Protein AF-A0A7Z0RWF0-F1 (afdb_monomer)

Secondary structure (DSSP, 8-state):
----PPPPPHHHHHHHHHHHHH-GGGHHHHHHHHTTT-HHHHHHHHHHTT-BTTB--HHHHHHHHTSHHHHHHHHHHTTSHHHHHHHHHHHHHHH-HHHHHHSPPPPP-SSHHHHHHHHHHHS-TTTTSHHHHHHHSPPPPPSSHHHHHHHHHHHHHHHHHHHHHHHHH--S-BHHHHHHHHHH---TTSTHHHHHHHHHHHHGGG--GGG--HHHHHHHHHHHHHHHHHH----HHHHHHHHHHHHHHTT---BPPP-S-GGGS-----PPPP------S----TT-SSPEEE------SSS---PPPEEEEE--TTS-HHHHHHHHHHHHHHHHHHHTT-SS-SSSPPHHHHHHHHHHHHHHHT-S-HHHHHHHHHHHHHHHHT--HHHHHT-BBSSS--SS-EE-TTSSEEEEEPP--TT-----TTTGGGB--B--EEEEEPPHHHHHHHHHHHTTSS---BHHHHHHHHSTT--HHHHHHHHHHHH-TT--GGGSTHHHHHHHHHHHS-HHHHHHHH--TTS---GGGGT-EEEHHHHHHHHTSPBPPPSS--SS-EEEE-S--B-HHHHHHHHHHHHHHHHHHHHSS-HHHHHHHHHHHHHHHHHHHH-PPP-SS-S--GGGEETTTTEEEE-SS--TTSS---EEEE--HHHHHHHHHHHHHHHHHHHHHTTT-HHHHHHHHHHHH-GGG-SS-SS-EE-TT--EE-TT--SSTT------SS-TTHHHHHHHHHHHHTT--HHHHHHHHT---SS--TTSTT----HHHHHHHHHHHHHHHHHTS----PPPPSSPPPPPPPP------PPPP-HHHHHHHHHHHHHHHHHHHHHHHHHHHHTT--GGG--HHHHHHHHHHHHB-TTSPBPTTHHHHHHHHHHHHHHTT-TTTT--SEEE-PPPPPPP---TTHHHHHHHHHHHHHHHHHHGGG-STTT--HHHHHHHHHHHHHHHTT---HHHHHHHHHT-SEEEEEETTEEEEEE-TT--TT-TTS-BEEEEE-HHHHHHHHHHTT---S-GGGSBP-PPTTPPPPPHHHHHTTTT--SPBHHHHHHHHHHHHHHHHHHHS-HHHHHHHTTSS---BPPHHHHHHHHHS----PPPP-----S--------GGGG----HHHHHHHHHHHHHHHHHHHHT--GGGHHHHHHHHHHHHHTHHHHHHHHHHHHTTTSSSSSS--

Mean predicted aligned error: 15.45 Å

Foldseek 3Di:
DDDDDDDDDPLVVVLVLLCVQQDDLCSVVSVVCSVVVLNLLVLLLCLLQLHHPVRLASQLLLVLCPPPLNVLLLVQACLPLNSVSNSVSSVVCVVDPVNCVSRHHDADPPALVVLLVVVVVVDPLQAGNLLSSLSNADQAQDPDNVCSSVSSVVSVLLSSLSSCCCQVPLQSGFNLSSLQSVLRSHDRPDCSVVLVSQLSVQLCLLDDSNFNYSLSSLLSSLLSLVVSVVVDPDDPSSVSNSVSSNCSSVVHGDGDDDPDDPSNGRPNPDDRPDSPQLPLQWDPPVPDQDWTWAFFDDPPLAQPPRQFIFTWHFADLPDDPVVRLVVVVVVLVVVLVLLVLDLDDLLAQHPVRVVLLVVLLVVLLPDPQLLSNLLSLLLVCCQLLLHFSVVQQVAWEDDDAEQDWHADQLNFKIKHFQAEAPPADDDDPQCVVFFFAADGMFMFTDDPSSSVSCVVLCVVDPGGTGSNVSNCSNPPPDDSQNVVQVVCCPRPVSDGSSNSSSNLLSQLCVQQVDNLLSCRSNDRNSDHRGPLQQQAWDFQVSSCSSSVTHTDDDPDDRPGYTYHHHRLHGDLVVLQVLQVQLVVVLVVQLVDQDQQLNQLSLLLLLVVLVCLLQLAFDHQFFPFAPLQAFPVQQWGWDDSNQDLVQQRFTAIAHGAPLSVLSVVLLLVQLLQVLVQCCVQPVPLSVLSVCRNPPVVPHLGGSRFHQAPVRDTDTNPDAPGRNPPSGDGPDRRSSSNSNQLHQLVVLVQRNLLNCLSHVVDDSPSRCLAQVHQDFQQVSCVVCNVVSNVSSVSHNRDSDHRRPDGNHDDRDDDDDDPDDRDDDDSRVSSVVVVVVLVVLLSNLVSVVCSLCSPPQPLPDDLVSLVVSLQVLQADPSSRGHSPSLSSNVSSLVSCVVSVRPNSSSDSIDRNDDSRRGDQAHSNLSVLQVLLVLLLVLLVQQLVCLAPVQDDLLLLQLNLLSNCCNVVLFLQLVQSLQSSQLHQWDWDDDDNWIKIWGDPPDDPLDLQDFTDIDTDDPSSRNSSVSNNPDPDNPQQADANDGTPPRDDRDPSLVVVQPPDPRDGSNNSSNSSSSSSLSNCSNGGRNNVSCVSRVVDDDTDDRPQVVCCVVPVDGDDDDDRPDPPDDDPDPPCPPPLVDPPDDPVVVVVVVVVLVVLLVVLCVPDDPVCVVVSVVVCVVSVVVVVNVVVVVVVVVVVPPVPPPPPD

Sequence (1202 aa):
MAEQSVVVHSDDVRTSEQIARLGSPYADLCRWAADRDLNGAVELAYWSLGLSHRIIAIGNMVDEFHHPEAKAILTSWREDPIISLLDDLAKAIRQDPQINRQYPALPHLGNAEKTKYRYKAEGSLKEQTFLITLITHPLPAAEEPSINFWRRALRLWLVGQAAYRVFSDSCLADRNISKAARFLIADRYQEQWQLVDGILRRAQRYMTPDMLTFERFTDALFLAAEQYKQSDSSGKSSKAFLNAIIDIANGDRKPFPSRRSPTEQPALSFSLPAAPSASSWVTVDENSEDLAEVCPSTPSMVDDDEDDAIYLLPVDATDTQAQQVLTGRSFYQQQAEASHYLPWSYSKLLPPERITIDQWVRQQLLRTDPLALLGGALVWLALRFSRSLNQVLTMTIGEEAQGEWCIAPDFLFVSRLAPRRRNAWYPDQAAQPYVADYQETQSVELIPEISQALTSVSQQMATPTSLAGMWQSVSLGQKVDAWFNAQMRIECPRVTSGKLAEVGGQAIFDASGNHHFARMLTAHPNSALPGACSYASWDIAAIEQGLKLPYHPSAINRLGVTNQGSLLVPLETRLNRTIDDATRQLKEAFDGNDLIRLHNQWTSYCVMALYAATGSRYLKEPFESTLFFNHDLPAVFINDKAEGNGVRNGRMVPLPDKAIAFVEGHLTYLRRLAELLASTHPIVSSQINALLDLPAKAEQPLFFLLDETLNWQSMSATDLPGMPLFDWPLPPNLFRHRLAQQLPLKGVDNEVVDGWLGHAEKSVASYGDTSPRCWLDDWKTYRAEVNALFDRLSFDVLTPPALLPMVTRCAAQEPAQRPRKFGQRLREKNRRLATRHAIRGALNEITLYLKDREIASLTVDEVNQLGRKMLLQERGTPYPSAALRFDVLIRLLERHESPHRHAFHRRHIPKLPENTLIHEGVSTSVTVMTQLEKWAEKIRPYADRAHCSKRQALSLGTMLLCIEKRISYTRMLHDVSLGDNYRLLYHRNTYYLEYSEQLEYANYHVPVQRHVVSYHVASLLAFGQGLTTKRALEDAWKLPHEAPPLPTTFVQGFESRQPLTLNHILDHASDIVNQANLLVLPGIVAGALAGRIAATSLPMQAQVRMVQGKSLVFPDPPTVTEGGTAPTMTPALLRAEGGKHELQQQASRLFKDVKQILEGYTKPQAKSTAKSLEPASFMRVSIERFGAVGCRLQSSTAVSMA

Structure (mmCIF, N/CA/C/O backbone):
data_AF-A0A7Z0RWF0-F1
#
_entry.id   AF-A0A7Z0RWF0-F1
#
loop_
_atom_site.group_PDB
_atom_site.id
_atom_site.type_symbol
_atom_site.label_atom_id
_atom_site.label_alt_id
_atom_site.label_comp_id
_atom_site.label_asym_id
_atom_site.label_entity_id
_atom_site.label_seq_id
_atom_site.pdbx_PDB_ins_code
_atom_site.Cartn_x
_atom_site.Cartn_y
_atom_site.Cartn_z
_atom_site.occupancy
_atom_site.B_iso_or_equiv
_atom_site.auth_seq_id
_atom_site.auth_comp_id
_atom_site.auth_asym_id
_atom_site.auth_atom_id
_atom_site.pdbx_PDB_model_num
ATOM 1 N N . MET A 1 1 ? -69.278 35.961 41.579 1.00 35.03 1 MET A N 1
ATOM 2 C CA . MET A 1 1 ? -68.361 34.805 41.643 1.00 35.03 1 MET A CA 1
ATOM 3 C C . MET A 1 1 ? -68.481 34.018 40.354 1.00 35.03 1 MET A C 1
ATOM 5 O O . MET A 1 1 ? -69.548 33.468 40.122 1.00 35.03 1 MET A O 1
ATOM 9 N N . ALA A 1 2 ? -67.427 34.046 39.539 1.00 30.88 2 ALA A N 1
ATOM 10 C CA . ALA A 1 2 ? -66.966 33.013 38.602 1.00 30.88 2 ALA A CA 1
ATOM 11 C C . ALA A 1 2 ? -65.917 33.684 37.697 1.00 30.88 2 ALA A C 1
ATOM 13 O O . ALA A 1 2 ? -66.256 34.322 36.704 1.00 30.88 2 ALA A O 1
ATOM 14 N N . GLU A 1 3 ? -64.658 33.611 38.128 1.00 33.50 3 GLU A N 1
ATOM 15 C CA . GLU A 1 3 ? -63.467 34.006 37.374 1.00 33.50 3 GLU A CA 1
ATOM 16 C C . GLU A 1 3 ? -63.013 32.830 36.500 1.00 33.50 3 GLU A C 1
ATOM 18 O O . GLU A 1 3 ? -62.971 31.689 36.961 1.00 33.50 3 GLU A O 1
ATOM 23 N N . GLN A 1 4 ? -62.662 33.115 35.247 1.00 32.50 4 GLN A N 1
ATOM 24 C CA . GLN A 1 4 ? -61.896 32.219 34.383 1.00 32.50 4 GLN A CA 1
ATOM 25 C C . GLN A 1 4 ? -60.405 32.507 34.597 1.00 32.50 4 GLN A C 1
ATOM 27 O O . GLN A 1 4 ? -59.925 33.582 34.242 1.00 32.50 4 GLN A O 1
ATOM 32 N N . SER A 1 5 ? -59.675 31.554 35.175 1.00 32.94 5 SER A N 1
ATOM 33 C CA . SER A 1 5 ? -58.215 31.568 35.269 1.00 32.94 5 SER A CA 1
ATOM 34 C C . SER A 1 5 ? -57.605 30.880 34.043 1.00 32.94 5 SER A C 1
ATOM 36 O O . SER A 1 5 ? -57.835 29.701 33.779 1.00 32.94 5 SER A O 1
ATOM 38 N N . VAL A 1 6 ? -56.837 31.649 33.272 1.00 35.31 6 VAL A N 1
ATOM 39 C CA . VAL A 1 6 ? -56.054 31.183 32.121 1.00 35.31 6 VAL A CA 1
ATOM 40 C C . VAL A 1 6 ? -54.812 30.447 32.628 1.00 35.31 6 VAL A C 1
ATOM 42 O O . VAL A 1 6 ? -54.056 30.976 33.441 1.00 35.31 6 VAL A O 1
ATOM 45 N N . VAL A 1 7 ? -54.608 29.222 32.144 1.00 35.91 7 VAL A N 1
ATOM 46 C CA . VAL A 1 7 ? -53.393 28.424 32.353 1.00 35.91 7 VAL A CA 1
ATOM 47 C C . VAL A 1 7 ? -52.300 28.972 31.430 1.00 35.91 7 VAL A C 1
ATOM 49 O O . VAL A 1 7 ? -52.455 28.937 30.214 1.00 35.91 7 VAL A O 1
ATOM 52 N N . VAL A 1 8 ? -51.215 29.499 32.003 1.00 36.44 8 VAL A N 1
ATOM 53 C CA . VAL A 1 8 ? -50.022 29.968 31.274 1.00 36.44 8 VAL A CA 1
ATOM 54 C C . VAL A 1 8 ? -49.028 28.804 31.161 1.00 36.44 8 VAL A C 1
ATOM 56 O O . VAL A 1 8 ? -48.704 28.177 32.171 1.00 36.44 8 VAL A O 1
ATOM 59 N N . HIS A 1 9 ? -48.567 28.493 29.945 1.00 42.88 9 HIS A N 1
ATOM 60 C CA . HIS A 1 9 ? -47.556 27.460 29.680 1.00 42.88 9 HIS A CA 1
ATOM 61 C C . HIS A 1 9 ? -46.182 27.859 30.262 1.00 42.88 9 HIS A C 1
ATOM 63 O O . HIS A 1 9 ? -45.837 29.037 30.309 1.00 42.88 9 HIS A O 1
ATOM 69 N N . SER A 1 10 ? -45.369 26.890 30.701 1.00 50.47 10 SER A N 1
ATOM 70 C CA . SER A 1 10 ? -44.063 27.133 31.351 1.00 50.47 10 SER A CA 1
ATOM 71 C C . SER A 1 10 ? -43.054 27.920 30.500 1.00 50.47 10 SER A C 1
ATOM 73 O O . SER A 1 10 ? -42.157 28.553 31.058 1.00 50.47 10 SER A O 1
ATOM 75 N N . ASP A 1 11 ? -43.210 27.912 29.175 1.00 54.25 11 ASP A N 1
ATOM 76 C CA . ASP A 1 11 ? -42.335 28.630 28.240 1.00 54.25 11 ASP A CA 1
ATOM 77 C C . ASP A 1 11 ? -42.669 30.129 28.141 1.00 54.25 11 ASP A C 1
ATOM 79 O O . ASP A 1 11 ? -41.761 30.954 28.011 1.00 54.25 11 ASP A O 1
ATOM 83 N N . ASP A 1 12 ? -43.935 30.519 28.339 1.00 58.16 12 ASP A N 1
ATOM 84 C CA . ASP A 1 12 ? -44.354 31.931 28.371 1.00 58.16 12 ASP A CA 1
ATOM 85 C C . ASP A 1 12 ? -43.777 32.677 29.583 1.00 58.16 12 ASP A C 1
ATOM 87 O O . ASP A 1 12 ? -43.465 33.872 29.506 1.00 58.16 12 ASP A O 1
ATOM 91 N N . VAL A 1 13 ? -43.587 31.971 30.705 1.00 63.50 13 VAL A N 1
ATOM 92 C CA . VAL A 1 13 ? -42.982 32.526 31.926 1.00 63.50 13 VAL A CA 1
ATOM 93 C C . VAL A 1 13 ? -41.497 32.829 31.698 1.00 63.50 13 VAL A C 1
ATOM 95 O O . VAL A 1 13 ? -41.048 33.935 31.996 1.00 63.50 13 VAL A O 1
ATOM 98 N N . ARG A 1 14 ? -40.747 31.902 31.083 1.00 69.38 14 ARG A N 1
ATOM 99 C CA . ARG A 1 14 ? -39.312 32.077 30.783 1.00 69.38 14 ARG A CA 1
ATOM 100 C C . ARG A 1 14 ? -39.054 33.208 29.790 1.00 69.38 14 ARG A C 1
ATOM 102 O O . ARG A 1 14 ? -38.161 34.026 30.019 1.00 69.38 14 ARG A O 1
ATOM 109 N N . THR A 1 15 ? -39.851 33.297 28.725 1.00 78.44 15 THR A N 1
ATOM 110 C CA . THR A 1 15 ? -39.740 34.389 27.746 1.00 78.44 15 THR A CA 1
ATOM 111 C C . THR A 1 15 ? -40.100 35.734 28.379 1.00 78.44 15 THR A C 1
ATOM 113 O O . THR A 1 15 ? -39.395 36.720 28.170 1.00 78.44 15 THR A O 1
ATOM 116 N N . SER A 1 16 ? -41.134 35.795 29.226 1.00 78.69 16 SER A N 1
ATOM 117 C CA . SER A 1 16 ? -41.510 37.028 29.938 1.00 78.69 16 SER A CA 1
ATOM 118 C C . SER A 1 16 ? -40.422 37.508 30.906 1.00 78.69 16 SER A C 1
ATOM 120 O O . SER A 1 16 ? -40.116 38.702 30.950 1.00 78.69 16 SER A O 1
ATOM 122 N N . GLU A 1 17 ? -39.779 36.592 31.634 1.00 80.31 17 GLU A N 1
ATOM 123 C CA . GLU A 1 17 ? -38.631 36.900 32.494 1.00 80.31 17 GLU A CA 1
ATOM 124 C C . GLU A 1 17 ? -37.412 37.373 31.688 1.00 80.31 17 GLU A C 1
ATOM 126 O O . GLU A 1 17 ? -36.734 38.323 32.084 1.00 80.31 17 GLU A O 1
ATOM 131 N N . GLN A 1 18 ? -37.141 36.757 30.534 1.00 83.50 18 GLN A N 1
ATOM 132 C CA . GLN A 1 18 ? -36.066 37.183 29.639 1.00 83.50 18 GLN A CA 1
ATOM 133 C C . GLN A 1 18 ? -36.320 38.589 29.076 1.00 83.50 18 GLN A C 1
ATOM 135 O O . GLN A 1 18 ? -35.410 39.419 29.050 1.00 83.50 18 GLN A O 1
ATOM 140 N N . ILE A 1 19 ? -37.559 38.902 28.684 1.00 84.94 19 ILE A N 1
ATOM 141 C CA . ILE A 1 19 ? -37.960 40.246 28.242 1.00 84.94 19 ILE A CA 1
ATOM 142 C C . ILE A 1 19 ? -37.814 41.261 29.380 1.00 84.94 19 ILE A C 1
ATOM 144 O O . ILE A 1 19 ? -37.371 42.382 29.136 1.00 84.94 19 ILE A O 1
ATOM 148 N N . ALA A 1 20 ? -38.123 40.885 30.624 1.00 82.31 20 ALA A N 1
ATOM 149 C CA . ALA A 1 20 ? -37.906 41.752 31.779 1.00 82.31 20 ALA A CA 1
ATOM 150 C C . ALA A 1 20 ? -36.411 42.066 32.001 1.00 82.31 20 ALA A C 1
ATOM 152 O O . ALA A 1 20 ? -36.078 43.199 32.346 1.00 82.31 20 ALA A O 1
ATOM 153 N N . ARG A 1 21 ? -35.506 41.107 31.741 1.00 84.88 21 ARG A N 1
ATOM 154 C CA . ARG A 1 21 ? -34.045 41.298 31.847 1.00 84.88 21 ARG A CA 1
ATOM 155 C C . ARG A 1 21 ? -33.436 42.090 30.682 1.00 84.88 21 ARG A C 1
ATOM 157 O O . ARG A 1 21 ? -32.597 42.961 30.908 1.00 84.88 21 ARG A O 1
ATOM 164 N N . LEU A 1 22 ? -33.822 41.797 29.437 1.00 86.12 22 LEU A N 1
ATOM 165 C CA . LEU A 1 22 ? -33.259 42.423 28.223 1.00 86.12 22 LEU A CA 1
ATOM 166 C C . LEU A 1 22 ? -33.975 43.730 27.833 1.00 86.12 22 LEU A C 1
ATOM 168 O O . LEU A 1 22 ? -33.406 44.577 27.139 1.00 86.12 22 LEU A O 1
ATOM 172 N N . GLY A 1 23 ? -35.191 43.938 28.340 1.00 85.44 23 GLY A N 1
ATOM 173 C CA . GLY A 1 23 ? -36.038 45.119 28.170 1.00 85.44 23 GLY A CA 1
ATOM 174 C C . GLY A 1 23 ? -36.948 45.088 26.951 1.00 85.44 23 GLY A C 1
ATOM 175 O O . GLY A 1 23 ? -36.745 44.335 25.999 1.00 85.44 23 GLY A O 1
ATOM 176 N N . SER A 1 24 ? -37.935 45.991 26.958 1.00 84.06 24 SER A N 1
ATOM 177 C CA . SER A 1 24 ? -38.966 46.080 25.916 1.00 84.06 24 SER A CA 1
ATOM 178 C C . SER A 1 24 ? -38.448 46.207 24.475 1.00 84.06 24 SER A C 1
ATOM 180 O O . SER A 1 24 ? -39.095 45.636 23.599 1.00 84.06 24 SER A O 1
ATOM 182 N N . PRO A 1 25 ? -37.294 46.841 24.171 1.00 89.00 25 PRO A N 1
ATOM 183 C CA . PRO A 1 25 ? -36.814 46.908 22.789 1.00 89.00 25 PRO A CA 1
ATOM 184 C C . PRO A 1 25 ? -36.335 45.564 22.217 1.00 89.00 25 PRO A C 1
ATOM 186 O O . PRO A 1 25 ? -36.247 45.409 21.002 1.00 89.00 25 PRO A O 1
ATOM 189 N N . TYR A 1 26 ? -36.048 44.580 23.072 1.00 90.06 26 TYR A N 1
ATOM 190 C CA . TYR A 1 26 ? -35.677 43.218 22.677 1.00 90.06 26 TYR A CA 1
ATOM 191 C C . TYR A 1 26 ? -36.860 42.241 22.723 1.00 90.06 26 TYR A C 1
ATOM 193 O O . TYR A 1 26 ? -36.674 41.063 22.438 1.00 90.06 26 TYR A O 1
ATOM 201 N N . ALA A 1 27 ? -38.074 42.708 23.047 1.00 88.69 27 ALA A N 1
ATOM 202 C CA . ALA A 1 27 ? -39.230 41.839 23.265 1.00 88.69 27 ALA A CA 1
ATOM 203 C C . ALA A 1 27 ? -39.556 40.948 22.060 1.00 88.69 27 ALA A C 1
ATOM 205 O O . ALA A 1 27 ? -39.801 39.755 22.230 1.00 88.69 27 ALA A O 1
ATOM 206 N N . ASP A 1 28 ? -39.514 41.510 20.853 1.00 89.44 28 ASP A N 1
ATOM 207 C CA . ASP A 1 28 ? -39.819 40.764 19.632 1.00 89.44 28 ASP A CA 1
ATOM 208 C C . ASP A 1 28 ? -38.701 39.774 19.275 1.00 89.44 28 ASP A C 1
ATOM 210 O O . ASP A 1 28 ? -38.999 38.658 18.856 1.00 89.44 28 ASP A O 1
ATOM 214 N N . LEU A 1 29 ? -37.431 40.120 19.534 1.00 90.88 29 LEU A N 1
ATOM 215 C CA . LEU A 1 29 ? -36.307 39.189 19.382 1.00 90.88 29 LEU A CA 1
ATOM 216 C C . LEU A 1 29 ? -36.389 38.018 20.368 1.00 90.88 29 LEU A C 1
ATOM 218 O O . LEU A 1 29 ? -36.135 36.888 19.966 1.00 90.88 29 LEU A O 1
ATOM 222 N N . CYS A 1 30 ? -36.748 38.265 21.632 1.00 90.00 30 CYS A N 1
ATOM 223 C CA . CYS A 1 30 ? -36.888 37.206 22.636 1.00 90.00 30 CYS A CA 1
ATOM 224 C C . CYS A 1 30 ? -38.031 36.245 22.286 1.00 90.00 30 CYS A C 1
ATOM 226 O O . CYS A 1 30 ? -37.843 35.037 22.341 1.00 90.00 30 CYS A O 1
ATOM 228 N N . ARG A 1 31 ? -39.199 36.757 21.865 1.00 89.81 31 ARG A N 1
ATOM 229 C CA . ARG A 1 31 ? -40.313 35.896 21.415 1.00 89.81 31 ARG A CA 1
ATOM 230 C C . ARG A 1 31 ? -39.922 35.069 20.191 1.00 89.81 31 ARG A C 1
ATOM 232 O O . ARG A 1 31 ? -40.113 33.862 20.181 1.00 89.81 31 ARG A O 1
ATOM 239 N N . TRP A 1 32 ? -39.301 35.708 19.200 1.00 93.88 32 TRP A N 1
ATOM 240 C CA . TRP A 1 32 ? -38.830 35.031 17.991 1.00 93.88 32 TRP A CA 1
ATOM 241 C C . TRP A 1 32 ? -37.782 33.946 18.273 1.00 93.88 32 TRP A C 1
ATOM 243 O O . TRP A 1 32 ? -37.785 32.897 17.624 1.00 93.88 32 TRP A O 1
ATOM 253 N N . ALA A 1 33 ? -36.876 34.205 19.219 1.00 89.56 33 ALA A N 1
ATOM 254 C CA . ALA A 1 33 ? -35.851 33.255 19.623 1.00 89.56 33 ALA A CA 1
ATOM 255 C C . ALA A 1 33 ? -36.448 32.077 20.399 1.00 89.56 33 ALA A C 1
ATOM 257 O O . ALA A 1 33 ? -35.967 30.958 20.234 1.00 89.56 33 ALA A O 1
ATOM 258 N N . ALA A 1 34 ? -37.509 32.299 21.180 1.00 86.38 34 ALA A N 1
ATOM 259 C CA . ALA A 1 34 ? -38.191 31.243 21.919 1.00 86.38 34 ALA A CA 1
ATOM 260 C C . ALA A 1 34 ? -38.841 30.223 20.986 1.00 86.38 34 ALA A C 1
ATOM 262 O O . ALA A 1 34 ? -38.640 29.026 21.169 1.00 86.38 34 ALA A O 1
ATOM 263 N N . ASP A 1 35 ? -39.485 30.692 19.915 1.00 86.25 35 ASP A N 1
ATOM 264 C CA . ASP A 1 35 ? -40.091 29.834 18.888 1.00 86.25 35 ASP A CA 1
ATOM 265 C C . ASP A 1 35 ? -39.068 28.952 18.139 1.00 86.25 35 ASP A C 1
ATOM 267 O O . ASP A 1 35 ? -39.447 28.033 17.413 1.00 86.25 35 ASP A O 1
ATOM 271 N N . ARG A 1 36 ? -37.767 29.248 18.266 1.00 86.00 36 ARG A N 1
ATOM 272 C CA . ARG A 1 36 ? -36.658 28.585 17.558 1.00 86.00 36 ARG A CA 1
ATOM 273 C C . ARG A 1 36 ? -35.633 27.938 18.491 1.00 86.00 36 ARG A C 1
ATOM 275 O O . ARG A 1 36 ? -34.593 27.503 18.009 1.00 86.00 36 ARG A O 1
ATOM 282 N N . ASP A 1 37 ? -35.905 27.906 19.795 1.00 84.38 37 ASP A N 1
ATOM 283 C CA . ASP A 1 37 ? -34.989 27.411 20.834 1.00 84.38 37 ASP A CA 1
ATOM 284 C C . ASP A 1 37 ? -33.614 28.128 20.861 1.00 84.38 37 ASP A C 1
ATOM 286 O O . ASP A 1 37 ? -32.563 27.548 21.120 1.00 84.38 37 ASP A O 1
ATOM 290 N N . LEU A 1 38 ? -33.604 29.439 20.585 1.00 87.81 38 LEU A N 1
ATOM 291 C CA . LEU A 1 38 ? -32.402 30.292 20.537 1.00 87.81 38 LEU A CA 1
ATOM 292 C C . LEU A 1 38 ? -32.312 31.297 21.699 1.00 87.81 38 LEU A C 1
ATOM 294 O O . LEU A 1 38 ? -31.445 32.177 21.701 1.00 87.81 38 LEU A O 1
ATOM 298 N N . ASN A 1 39 ? -33.180 31.183 22.708 1.00 86.06 39 ASN A N 1
ATOM 299 C CA . ASN A 1 39 ? -33.238 32.110 23.848 1.00 86.06 39 ASN A CA 1
ATOM 300 C C . ASN A 1 39 ? -31.889 32.258 24.559 1.00 86.06 39 ASN A C 1
ATOM 302 O O . ASN A 1 39 ? -31.447 33.375 24.839 1.00 86.06 39 ASN A O 1
ATOM 306 N N . GLY A 1 40 ? -31.212 31.133 24.804 1.00 83.69 40 GLY A N 1
ATOM 307 C CA . GLY A 1 40 ? -29.896 31.110 25.436 1.00 83.69 40 GLY A CA 1
ATOM 308 C C . GLY A 1 40 ? -28.828 31.842 24.623 1.00 83.69 40 GLY A C 1
ATOM 309 O O . GLY A 1 40 ? -28.024 32.587 25.186 1.00 83.69 40 GLY A O 1
ATOM 310 N N . ALA A 1 41 ? -28.866 31.701 23.295 1.00 88.56 41 ALA A N 1
ATOM 311 C CA . ALA A 1 41 ? -27.947 32.371 22.382 1.00 88.56 41 ALA A CA 1
ATOM 312 C C . ALA A 1 41 ? -28.142 33.895 22.393 1.00 88.56 41 ALA A C 1
ATOM 314 O O . ALA A 1 41 ? -27.163 34.644 22.419 1.00 88.56 41 ALA A O 1
ATOM 315 N N . VAL A 1 42 ? -29.399 34.361 22.400 1.00 90.75 42 VAL A N 1
ATOM 316 C CA . VAL A 1 42 ? -29.731 35.796 22.446 1.00 90.75 42 VAL A CA 1
ATOM 317 C C . VAL A 1 42 ? -29.248 36.422 23.747 1.00 90.75 42 VAL A C 1
ATOM 319 O O . VAL A 1 42 ? -28.619 37.481 23.719 1.00 90.75 42 VAL A O 1
ATOM 322 N N . GLU A 1 43 ? -29.491 35.761 24.881 1.00 88.75 43 GLU A N 1
ATOM 323 C CA . GLU A 1 43 ? -29.037 36.241 26.187 1.00 88.75 43 GLU A CA 1
ATOM 324 C C . GLU A 1 43 ? -27.503 36.280 26.251 1.00 88.75 43 GLU A C 1
ATOM 326 O O . GLU A 1 43 ? -26.921 37.295 26.639 1.00 88.75 43 GLU A O 1
ATOM 331 N N . LEU A 1 44 ? -26.834 35.231 25.765 1.00 90.38 44 LEU A N 1
ATOM 332 C CA . LEU A 1 44 ? -25.377 35.170 25.699 1.00 90.38 44 LEU A CA 1
ATOM 333 C C . LEU A 1 44 ? -24.786 36.289 24.829 1.00 90.38 44 LEU A C 1
ATOM 335 O O . LEU A 1 44 ? -23.862 36.979 25.265 1.00 90.38 44 LEU A O 1
ATOM 339 N N . ALA A 1 45 ? -25.326 36.520 23.630 1.00 92.25 45 ALA A N 1
ATOM 340 C CA . ALA A 1 45 ? -24.876 37.583 22.733 1.00 92.25 45 ALA A CA 1
ATOM 341 C C . ALA A 1 45 ? -25.125 38.981 23.323 1.00 92.25 45 ALA A C 1
ATOM 343 O O . ALA A 1 45 ? -24.241 39.842 23.278 1.00 92.25 45 ALA A O 1
ATOM 344 N N . TYR A 1 46 ? -26.297 39.200 23.928 1.00 92.12 46 TYR A N 1
ATOM 345 C CA . TYR A 1 46 ? -26.661 40.464 24.568 1.00 92.12 46 TYR A CA 1
ATOM 346 C C . TYR A 1 46 ? -25.659 40.851 25.659 1.00 92.12 46 TYR A C 1
ATOM 348 O O . TYR A 1 46 ? -25.115 41.963 25.658 1.00 92.12 46 TYR A O 1
ATOM 356 N N . TRP A 1 47 ? -25.362 39.916 26.561 1.00 89.94 47 TRP A N 1
ATOM 357 C CA . TRP A 1 47 ? -24.451 40.164 27.671 1.00 89.94 47 TRP A CA 1
ATOM 358 C C . TRP A 1 47 ? -22.993 40.265 27.227 1.00 89.94 47 TRP A C 1
ATOM 360 O O . TRP A 1 47 ? -22.303 41.188 27.662 1.00 89.94 47 TRP A O 1
ATOM 370 N N . SER A 1 48 ? -22.544 39.399 26.314 1.00 91.25 48 SER A N 1
ATOM 371 C CA . SER A 1 48 ? -21.160 39.394 25.813 1.00 91.25 48 SER A CA 1
ATOM 372 C C . SER A 1 48 ? -20.799 40.687 25.083 1.00 91.25 48 SER A C 1
ATOM 374 O O . SER A 1 48 ? -19.685 41.187 25.213 1.00 91.25 48 SER A O 1
ATOM 376 N N . LEU A 1 49 ? -21.739 41.271 24.336 1.00 91.88 49 LEU A N 1
ATOM 377 C CA . LEU A 1 49 ? -21.529 42.532 23.618 1.00 91.88 49 LEU A CA 1
ATOM 378 C C . LEU A 1 49 ? -21.708 43.774 24.505 1.00 91.88 49 LEU A C 1
ATOM 380 O O . LEU A 1 49 ? -21.397 44.887 24.069 1.00 91.88 49 LEU A O 1
ATOM 384 N N . GLY A 1 50 ? -22.188 43.603 25.740 1.00 87.75 50 GLY A N 1
ATOM 385 C CA . GLY A 1 50 ? -22.451 44.700 26.668 1.00 87.75 50 GLY A CA 1
ATOM 386 C C . GLY A 1 50 ? -23.654 45.556 26.274 1.00 87.75 50 GLY A C 1
ATOM 387 O O . GLY A 1 50 ? -23.663 46.761 26.553 1.00 87.75 50 GLY A O 1
ATOM 388 N N . LEU A 1 51 ? -24.657 44.951 25.630 1.00 90.56 51 LEU A N 1
ATOM 389 C CA . LEU A 1 51 ? -25.886 45.629 25.218 1.00 90.56 51 LEU A CA 1
ATOM 390 C C . LEU A 1 51 ? -26.704 46.096 26.439 1.00 90.56 51 LEU A C 1
ATOM 392 O O . LEU A 1 51 ? -26.406 45.779 27.598 1.00 90.56 51 LEU A O 1
ATOM 396 N N . SER A 1 52 ? -27.693 46.946 26.179 1.00 87.00 52 SER A N 1
ATOM 397 C CA . SER A 1 52 ? -28.618 47.485 27.180 1.00 87.00 52 SER A CA 1
ATOM 398 C C . SER A 1 52 ? -29.955 47.821 26.522 1.00 87.00 52 SER A C 1
ATOM 400 O O . SER A 1 52 ? -30.042 47.872 25.295 1.00 87.00 52 SER A O 1
ATOM 402 N N . HIS A 1 53 ? -30.965 48.187 27.313 1.00 84.50 53 HIS A N 1
ATOM 403 C CA . HIS A 1 53 ? -32.238 48.705 26.794 1.00 84.50 53 HIS A CA 1
ATOM 404 C C . HIS A 1 53 ? -32.085 49.926 25.864 1.00 84.50 53 HIS A C 1
ATOM 406 O O . HIS A 1 53 ? -33.000 50.243 25.115 1.00 84.50 53 HIS A O 1
ATOM 412 N N . ARG A 1 54 ? -30.947 50.635 25.906 1.00 82.25 54 ARG A N 1
ATOM 413 C CA . ARG A 1 54 ? -30.662 51.795 25.041 1.00 82.25 54 ARG A CA 1
ATOM 414 C C . ARG A 1 54 ? -29.733 51.470 23.873 1.00 82.25 54 ARG A C 1
ATOM 416 O O . ARG A 1 54 ? -29.646 52.242 22.925 1.00 82.25 54 ARG A O 1
ATOM 423 N N . ILE A 1 55 ? -29.037 50.336 23.930 1.00 86.38 55 ILE A N 1
ATOM 424 C CA . ILE A 1 55 ? -28.070 49.912 22.917 1.00 86.38 55 ILE A CA 1
ATOM 425 C C . ILE A 1 55 ? -28.654 48.704 22.192 1.00 86.38 55 ILE A C 1
ATOM 427 O O . ILE A 1 55 ? -28.437 47.563 22.598 1.00 86.38 55 ILE A O 1
ATOM 431 N N . ILE A 1 56 ? -29.398 48.971 21.117 1.00 90.12 56 ILE A N 1
ATOM 432 C CA . ILE A 1 56 ? -29.995 47.963 20.233 1.00 90.12 56 ILE A CA 1
ATOM 433 C C . ILE A 1 56 ? -29.037 47.739 19.063 1.00 90.12 56 ILE A C 1
ATOM 435 O O . ILE A 1 56 ? -29.079 48.465 18.076 1.00 90.12 56 ILE A O 1
ATOM 439 N N . ALA A 1 57 ? -28.101 46.802 19.222 1.00 89.31 57 ALA A N 1
ATOM 440 C CA . ALA A 1 57 ? -26.965 46.661 18.302 1.00 89.31 57 ALA A CA 1
ATOM 441 C C . ALA A 1 57 ? -26.594 45.199 17.995 1.00 89.31 57 ALA A C 1
ATOM 443 O O . ALA A 1 57 ? -25.486 44.913 17.546 1.00 89.31 57 ALA A O 1
ATOM 444 N N . ILE A 1 58 ? -27.518 44.260 18.226 1.00 91.25 58 ILE A N 1
ATOM 445 C CA . ILE A 1 58 ? -27.305 42.835 17.928 1.00 91.25 58 ILE A CA 1
ATOM 446 C C . ILE A 1 58 ? -26.987 42.604 16.437 1.00 91.25 58 ILE A C 1
ATOM 448 O O . ILE A 1 58 ? -26.152 41.763 16.108 1.00 91.25 58 ILE A O 1
ATOM 452 N N . GLY A 1 59 ? -27.542 43.432 15.541 1.00 91.38 59 GLY A N 1
ATOM 453 C CA . GLY A 1 59 ? -27.257 43.402 14.104 1.00 91.38 59 GLY A CA 1
ATOM 454 C C . GLY A 1 59 ? -25.781 43.620 13.750 1.00 91.38 59 GLY A C 1
ATOM 455 O O . GLY A 1 59 ? -25.310 43.075 12.756 1.00 91.38 59 GLY A O 1
ATOM 456 N N . ASN A 1 60 ? -25.003 44.332 14.579 1.00 94.44 60 ASN A N 1
ATOM 457 C CA . ASN A 1 60 ? -23.561 44.489 14.351 1.00 94.44 60 ASN A CA 1
ATOM 458 C C . ASN A 1 60 ? -22.808 43.154 14.454 1.00 94.44 60 ASN A C 1
ATOM 460 O O . ASN A 1 60 ? -21.855 42.942 13.710 1.00 94.44 60 ASN A O 1
ATOM 464 N N . MET A 1 61 ? -23.229 42.253 15.348 1.00 94.69 61 MET A N 1
ATOM 465 C CA . MET A 1 61 ? -22.665 40.902 15.428 1.00 94.69 61 MET A CA 1
ATOM 466 C C . MET A 1 61 ? -23.053 40.079 14.201 1.00 94.69 61 MET A C 1
ATOM 468 O O . MET A 1 61 ? -22.201 39.404 13.631 1.00 94.69 61 MET A O 1
ATOM 472 N N . VAL A 1 62 ? -24.314 40.181 13.765 1.00 93.88 62 VAL A N 1
ATOM 473 C CA . VAL A 1 62 ? -24.817 39.482 12.573 1.00 93.88 62 VAL A CA 1
ATOM 474 C C . VAL A 1 62 ? -24.002 39.863 11.338 1.00 93.88 62 VAL A C 1
ATOM 476 O O . VAL A 1 62 ? -23.526 38.975 10.631 1.00 93.88 62 VAL A O 1
ATOM 479 N N . ASP A 1 63 ? -23.786 41.156 11.096 1.00 93.62 63 ASP A N 1
ATOM 480 C CA . ASP A 1 63 ? -22.991 41.625 9.955 1.00 93.62 63 ASP A CA 1
ATOM 481 C C . ASP A 1 63 ? -21.516 41.196 10.049 1.00 93.62 63 ASP A C 1
ATOM 483 O O . ASP A 1 63 ? -20.924 40.802 9.042 1.00 93.62 63 ASP A O 1
ATOM 487 N N . GLU A 1 64 ? -20.924 41.206 11.247 1.00 94.19 64 GLU A N 1
ATOM 488 C CA . GLU A 1 64 ? -19.542 40.763 11.467 1.00 94.19 64 GLU A CA 1
ATOM 489 C C . GLU A 1 64 ? -19.366 39.259 11.201 1.00 94.19 64 GLU A C 1
ATOM 491 O O . GLU A 1 64 ? -18.406 38.867 10.539 1.00 94.19 64 GLU A O 1
ATOM 496 N N . PHE A 1 65 ? -20.308 38.422 11.647 1.00 94.31 65 PHE A N 1
ATOM 497 C CA . PHE A 1 65 ? -20.273 36.964 11.465 1.00 94.31 65 PHE A CA 1
ATOM 498 C C . PHE A 1 65 ? -20.534 36.553 10.003 1.00 94.31 65 PHE A C 1
ATOM 500 O O . PHE A 1 65 ? -20.064 35.511 9.550 1.00 94.31 65 PHE A O 1
ATOM 507 N N . HIS A 1 66 ? -21.221 37.396 9.224 1.00 93.44 66 HIS A N 1
ATOM 508 C CA . HIS A 1 66 ? -21.495 37.150 7.803 1.00 93.44 66 HIS A CA 1
ATOM 509 C C . HIS A 1 66 ? -20.411 37.657 6.845 1.00 93.44 66 HIS A C 1
ATOM 511 O O . HIS A 1 66 ? -20.532 37.450 5.630 1.00 93.44 66 HIS A O 1
ATOM 517 N N . HIS A 1 67 ? -19.352 38.284 7.356 1.00 91.75 67 HIS A N 1
ATOM 518 C CA . HIS A 1 67 ? -18.212 38.707 6.548 1.00 91.75 67 HIS A CA 1
ATOM 519 C C . HIS A 1 67 ? -17.496 37.482 5.923 1.00 91.75 67 HIS A C 1
ATOM 521 O O . HIS A 1 67 ? -17.397 36.448 6.589 1.00 91.75 67 HIS A O 1
ATOM 527 N N . PRO A 1 68 ? -16.976 37.546 4.676 1.00 88.00 68 PRO A N 1
ATOM 528 C CA . PRO A 1 68 ? -16.366 36.390 4.004 1.00 88.00 68 PRO A CA 1
ATOM 529 C C . PRO A 1 68 ? -15.296 35.647 4.822 1.00 88.00 68 PRO A C 1
ATOM 531 O O . PRO A 1 68 ? -15.366 34.427 4.947 1.00 88.00 68 PRO A O 1
ATOM 534 N N . GLU A 1 69 ? -14.348 36.361 5.439 1.00 89.62 69 GLU A N 1
ATOM 535 C CA . GLU A 1 69 ? -13.328 35.757 6.305 1.00 89.62 69 GLU A CA 1
ATOM 536 C C . GLU A 1 69 ? -13.932 35.167 7.587 1.00 89.62 69 GLU A C 1
ATOM 538 O O . GLU A 1 69 ? -13.507 34.100 8.019 1.00 89.62 69 GLU A O 1
ATOM 543 N N . ALA A 1 70 ? -14.939 35.822 8.180 1.00 91.69 70 ALA A N 1
ATOM 544 C CA . ALA A 1 70 ? -15.596 35.341 9.395 1.00 91.69 70 ALA A CA 1
ATOM 545 C C . ALA A 1 70 ? -16.301 34.000 9.161 1.00 91.69 70 ALA A C 1
ATOM 547 O O . ALA A 1 70 ? -16.158 33.099 9.979 1.00 91.69 70 ALA A O 1
ATOM 548 N N . LYS A 1 71 ? -16.964 33.818 8.011 1.00 90.88 71 LYS A N 1
ATOM 549 C CA . LYS A 1 71 ? -17.589 32.537 7.639 1.00 90.88 71 LYS A CA 1
ATOM 550 C C . LYS A 1 71 ? -16.584 31.389 7.597 1.00 90.88 71 LYS A C 1
ATOM 552 O O . LYS A 1 71 ? -16.870 30.316 8.121 1.00 90.88 71 LYS A O 1
ATOM 557 N N . ALA A 1 72 ? -15.414 31.612 6.999 1.00 87.44 72 ALA A N 1
ATOM 558 C CA . ALA A 1 72 ? -14.357 30.605 6.956 1.00 87.44 72 ALA A CA 1
ATOM 559 C C . ALA A 1 72 ? -13.827 30.280 8.366 1.00 87.44 72 ALA A C 1
ATOM 561 O O . ALA A 1 72 ? -13.707 29.110 8.709 1.00 87.44 72 ALA A O 1
ATOM 562 N N . ILE A 1 73 ? -13.597 31.297 9.207 1.00 90.56 73 ILE A N 1
ATOM 563 C CA . ILE A 1 73 ? -13.127 31.121 10.595 1.00 90.56 73 ILE A CA 1
ATOM 564 C C . ILE A 1 73 ? -14.155 30.363 11.445 1.00 90.56 73 ILE A C 1
ATOM 566 O O . ILE A 1 73 ? -13.809 29.381 12.093 1.00 90.56 73 ILE A O 1
ATOM 570 N N . LEU A 1 74 ? -15.418 30.797 11.427 1.00 91.88 74 LEU A N 1
ATOM 571 C CA . LEU A 1 74 ? -16.503 30.200 12.210 1.00 91.88 74 LEU A CA 1
ATOM 572 C C . LEU A 1 74 ? -16.791 28.761 11.772 1.00 91.88 74 LEU A C 1
ATOM 574 O O . LEU A 1 74 ? -17.078 27.918 12.613 1.00 91.88 74 LEU A O 1
ATOM 578 N N . THR A 1 75 ? -16.628 28.449 10.482 1.00 88.44 75 THR A N 1
ATOM 579 C CA . THR A 1 75 ? -16.719 27.066 9.990 1.00 88.44 75 THR A CA 1
ATOM 580 C C . THR A 1 75 ? -15.637 26.184 10.616 1.00 88.44 75 THR A C 1
ATOM 582 O O . THR A 1 75 ? -15.940 25.072 11.044 1.00 88.44 75 THR A O 1
ATOM 585 N N . SER A 1 76 ? -14.399 26.677 10.726 1.00 84.25 76 SER A N 1
ATOM 586 C CA . SER A 1 76 ? -13.309 25.939 11.377 1.00 84.25 76 SER A CA 1
ATOM 587 C C . SER A 1 76 ? -13.445 25.878 12.907 1.00 84.25 76 SER A C 1
ATOM 589 O O . SER A 1 76 ? -12.964 24.934 13.526 1.00 84.25 76 SER A O 1
ATOM 591 N N . TRP A 1 77 ? -14.115 26.853 13.533 1.00 90.75 77 TRP A N 1
ATOM 592 C CA . TRP A 1 77 ? -14.342 26.915 14.988 1.00 90.75 77 TRP A CA 1
ATOM 593 C C . TRP A 1 77 ? -15.648 26.268 15.452 1.00 90.75 77 TRP A C 1
ATOM 595 O O . TRP A 1 77 ? -15.941 26.294 16.643 1.00 90.75 77 TRP A O 1
ATOM 605 N N . ARG A 1 78 ? -16.430 25.684 14.540 1.00 85.50 78 ARG A N 1
ATOM 606 C CA . ARG A 1 78 ? -17.801 25.235 14.814 1.00 85.50 78 ARG A CA 1
ATOM 607 C C . ARG A 1 78 ? -17.924 24.148 15.886 1.00 85.50 78 ARG A C 1
ATOM 609 O O . ARG A 1 78 ? -18.980 24.024 16.485 1.00 85.50 78 ARG A O 1
ATOM 616 N N . GLU A 1 79 ? -16.870 23.375 16.135 1.00 76.12 79 GLU A N 1
ATOM 617 C CA . GLU A 1 79 ? -16.871 22.361 17.205 1.00 76.12 79 GLU A CA 1
ATOM 618 C C . GLU A 1 79 ? -16.933 22.985 18.607 1.00 76.12 79 GLU A C 1
ATOM 620 O O . GLU A 1 79 ? -17.314 22.319 19.567 1.00 76.12 79 GLU A O 1
ATOM 625 N N . ASP A 1 80 ? -16.568 24.265 18.739 1.00 84.75 80 ASP A N 1
ATOM 626 C CA . ASP A 1 80 ? -16.734 24.989 19.989 1.00 84.75 80 ASP A CA 1
ATOM 627 C C . ASP A 1 80 ? -18.228 25.302 20.210 1.00 84.75 80 ASP A C 1
ATOM 629 O O . ASP A 1 80 ? -18.838 26.016 19.403 1.00 84.75 80 ASP A O 1
ATOM 633 N N . PRO A 1 81 ? -18.841 24.798 21.296 1.00 83.81 81 PRO A N 1
ATOM 634 C CA . PRO A 1 81 ? -20.289 24.851 21.470 1.00 83.81 81 PRO A CA 1
ATOM 635 C C . PRO A 1 81 ? -20.807 26.281 21.672 1.00 83.81 81 PRO A C 1
ATOM 637 O O . PRO A 1 81 ? -21.933 26.586 21.281 1.00 83.81 81 PRO A O 1
ATOM 640 N N . ILE A 1 82 ? -19.994 27.182 22.235 1.00 88.38 82 ILE A N 1
ATOM 641 C CA . ILE A 1 82 ? -20.363 28.591 22.409 1.00 88.38 82 ILE A CA 1
ATOM 642 C C . ILE A 1 82 ? -20.265 29.333 21.075 1.00 88.38 82 ILE A C 1
ATOM 644 O O . ILE A 1 82 ? -21.150 30.128 20.749 1.00 88.38 82 ILE A O 1
ATOM 648 N N . ILE A 1 83 ? -19.222 29.069 20.284 1.00 91.38 83 ILE A N 1
ATOM 649 C CA . ILE A 1 83 ? -19.078 29.671 18.954 1.00 91.38 83 ILE A CA 1
ATOM 650 C C . ILE A 1 83 ? -20.183 29.190 18.010 1.00 91.38 83 ILE A C 1
ATOM 652 O O . ILE A 1 83 ? -20.781 30.031 17.336 1.00 91.38 83 ILE A O 1
ATOM 656 N N . SER A 1 84 ? -20.500 27.887 17.991 1.00 89.31 84 SER A N 1
ATOM 657 C CA . SER A 1 84 ? -21.605 27.361 17.175 1.00 89.31 84 SER A CA 1
ATOM 658 C C . SER A 1 84 ? -22.923 28.026 17.545 1.00 89.31 84 SER A C 1
ATOM 660 O O . SER A 1 84 ? -23.629 28.494 16.661 1.00 89.31 84 SER A O 1
ATOM 662 N N . LEU A 1 85 ? -23.220 28.156 18.842 1.00 89.25 85 LEU A N 1
ATOM 663 C CA . LEU A 1 85 ? -24.456 28.779 19.315 1.00 89.25 85 LEU A CA 1
ATOM 664 C C . LEU A 1 85 ? -24.604 30.236 18.834 1.00 89.25 85 LEU A C 1
ATOM 666 O O . LEU A 1 85 ? -25.682 30.648 18.401 1.00 89.25 85 LEU A O 1
ATOM 670 N N . LEU A 1 86 ? -23.525 31.024 18.886 1.00 92.56 86 LEU A N 1
ATOM 671 C CA . LEU A 1 86 ? -23.526 32.410 18.402 1.00 92.56 86 LEU A CA 1
ATOM 672 C C . LEU A 1 86 ? -23.624 32.498 16.869 1.00 92.56 86 LEU A C 1
ATOM 674 O O . LEU A 1 86 ? -24.296 33.393 16.351 1.00 92.56 86 LEU A O 1
ATOM 678 N N . ASP A 1 87 ? -22.970 31.587 16.144 1.00 93.69 87 ASP A N 1
ATOM 679 C CA . ASP A 1 87 ? -23.019 31.506 14.679 1.00 93.69 87 ASP A CA 1
ATOM 680 C C . ASP A 1 87 ? -24.404 31.075 14.174 1.00 93.69 87 ASP A C 1
ATOM 682 O O . ASP A 1 87 ? -24.952 31.685 13.253 1.00 93.69 87 ASP A O 1
ATOM 686 N N . ASP A 1 88 ? -25.024 30.092 14.826 1.00 91.75 88 ASP A N 1
ATOM 687 C CA . ASP A 1 88 ? -26.378 29.634 14.517 1.00 91.75 88 ASP A CA 1
ATOM 688 C C . ASP A 1 88 ? -27.408 30.751 14.772 1.00 91.75 88 ASP A C 1
ATOM 690 O O . ASP A 1 88 ? -28.255 31.004 13.910 1.00 91.75 88 ASP A O 1
ATOM 694 N N . LEU A 1 89 ? -27.274 31.519 15.866 1.00 93.94 89 LEU A N 1
ATOM 695 C CA . LEU A 1 89 ? -28.090 32.720 16.095 1.00 93.94 89 LEU A CA 1
ATOM 696 C C . LEU A 1 89 ? -27.908 33.758 14.981 1.00 93.94 89 LEU A C 1
ATOM 698 O O . LEU A 1 89 ? -28.891 34.287 14.457 1.00 93.94 89 LEU A O 1
ATOM 702 N N . ALA A 1 90 ? -26.663 34.067 14.609 1.00 93.94 90 ALA A N 1
ATOM 703 C CA . ALA A 1 90 ? -26.388 35.049 13.567 1.00 93.94 90 ALA A CA 1
ATOM 704 C C . ALA A 1 90 ? -27.004 34.626 12.224 1.00 93.94 90 ALA A C 1
ATOM 706 O O . ALA A 1 90 ? -27.637 35.448 11.553 1.00 93.94 90 ALA A O 1
ATOM 707 N N . LYS A 1 91 ? -26.845 33.353 11.832 1.00 93.44 91 LYS A N 1
ATOM 708 C CA . LYS A 1 91 ? -27.434 32.786 10.607 1.00 93.44 91 LYS A CA 1
ATOM 709 C C . LYS A 1 91 ? -28.957 32.834 10.643 1.00 93.44 91 LYS A C 1
ATOM 711 O O . LYS A 1 91 ? -29.554 33.274 9.663 1.00 93.44 91 LYS A O 1
ATOM 716 N N . ALA A 1 92 ? -29.570 32.446 11.761 1.00 93.25 92 ALA A N 1
ATOM 717 C CA . ALA A 1 92 ? -31.019 32.463 11.929 1.00 93.25 92 ALA A CA 1
ATOM 718 C C . ALA A 1 92 ? -31.590 33.884 11.796 1.00 93.25 92 ALA A C 1
ATOM 720 O O . ALA A 1 92 ? -32.546 34.087 11.048 1.00 93.25 92 ALA A O 1
ATOM 721 N N . ILE A 1 93 ? -30.961 34.887 12.429 1.00 93.44 93 ILE A N 1
ATOM 722 C CA . ILE A 1 93 ? -31.367 36.293 12.273 1.00 93.44 93 ILE A CA 1
ATOM 723 C C . ILE A 1 93 ? -31.218 36.731 10.812 1.00 93.44 93 ILE A C 1
ATOM 725 O O . ILE A 1 93 ? -32.121 37.360 10.273 1.00 93.44 93 ILE A O 1
ATOM 729 N N . ARG A 1 94 ? -30.109 36.393 10.136 1.00 92.19 94 ARG A N 1
ATOM 730 C CA . ARG A 1 94 ? -29.875 36.807 8.741 1.00 92.19 94 ARG A CA 1
ATOM 731 C C . ARG A 1 94 ? -30.865 36.185 7.754 1.00 92.19 94 ARG A C 1
ATOM 733 O O . ARG A 1 94 ? -31.188 36.822 6.751 1.00 92.19 94 ARG A O 1
ATOM 740 N N . GLN A 1 95 ? -31.300 34.953 8.015 1.00 91.94 95 GLN A N 1
ATOM 741 C CA . GLN A 1 95 ? -32.259 34.217 7.191 1.00 91.94 95 GLN A CA 1
ATOM 742 C C . GLN A 1 95 ? -33.699 34.708 7.369 1.00 91.94 95 GLN A C 1
ATOM 744 O O . GLN A 1 95 ? -34.491 34.536 6.447 1.00 91.94 95 GLN A O 1
ATOM 749 N N . ASP A 1 96 ? -34.027 35.340 8.501 1.00 91.69 96 ASP A N 1
ATOM 750 C CA . ASP A 1 96 ? -35.342 35.924 8.775 1.00 91.69 96 ASP A CA 1
ATOM 751 C C . ASP A 1 96 ? -35.378 37.423 8.396 1.00 91.69 96 ASP A C 1
ATOM 753 O O . ASP A 1 96 ? -34.863 38.277 9.130 1.00 91.69 96 ASP A O 1
ATOM 757 N N . PRO A 1 97 ? -35.985 37.807 7.253 1.00 87.69 97 PRO A N 1
ATOM 758 C CA . PRO A 1 97 ? -35.923 39.182 6.765 1.00 87.69 97 PRO A CA 1
ATOM 759 C C . PRO A 1 97 ? -36.647 40.185 7.668 1.00 87.69 97 PRO A C 1
ATOM 761 O O . PRO A 1 97 ? -36.346 41.379 7.599 1.00 87.69 97 PRO A O 1
ATOM 764 N N . GLN A 1 98 ? -37.610 39.733 8.478 1.00 90.75 98 GLN A N 1
ATOM 765 C CA . GLN A 1 98 ? -38.383 40.596 9.364 1.00 90.75 98 GLN A CA 1
ATOM 766 C C . GLN A 1 98 ? -37.549 40.980 10.587 1.00 90.75 98 GLN A C 1
ATOM 768 O O . GLN A 1 98 ? -37.368 42.171 10.851 1.00 90.75 98 GLN A O 1
ATOM 773 N N . ILE A 1 99 ? -36.958 39.992 11.265 1.00 91.88 99 ILE A N 1
ATOM 774 C CA . ILE A 1 99 ? -36.091 40.236 12.425 1.00 91.88 99 ILE A CA 1
ATOM 775 C C . ILE A 1 99 ? -34.820 40.984 12.023 1.00 91.88 99 ILE A C 1
ATOM 777 O O . ILE A 1 99 ? -34.449 41.957 12.681 1.00 91.88 99 ILE A O 1
ATOM 781 N N . ASN A 1 100 ? -34.191 40.618 10.901 1.00 90.12 100 ASN A N 1
ATOM 782 C CA . ASN A 1 100 ? -32.988 41.300 10.416 1.00 90.12 100 ASN A CA 1
ATOM 783 C C . ASN A 1 100 ? -33.223 42.799 10.141 1.00 90.12 100 ASN A C 1
ATOM 785 O O . ASN A 1 100 ? -32.346 43.626 10.383 1.00 90.12 100 ASN A O 1
ATOM 789 N N . ARG A 1 101 ? -34.414 43.176 9.646 1.00 89.06 101 ARG A N 1
ATOM 790 C CA . ARG A 1 101 ? -34.780 44.589 9.427 1.00 89.06 101 ARG A CA 1
ATOM 791 C C . ARG A 1 101 ? -35.100 45.325 10.724 1.00 89.06 101 ARG A C 1
ATOM 793 O O . ARG A 1 101 ? -34.840 46.521 10.805 1.00 89.06 101 ARG A O 1
ATOM 800 N N . GLN A 1 102 ? -35.679 44.635 11.703 1.00 90.75 102 GLN A N 1
ATOM 801 C CA . GLN A 1 102 ? -36.067 45.218 12.986 1.00 90.75 102 GLN A CA 1
ATOM 802 C C . GLN A 1 102 ? -34.860 45.509 13.891 1.00 90.75 102 GLN A C 1
ATOM 804 O O . GLN A 1 102 ? -34.891 46.461 14.670 1.00 90.75 102 GLN A O 1
ATOM 809 N N . TYR A 1 103 ? -33.777 44.742 13.740 1.00 91.88 103 TYR A N 1
ATOM 810 C CA . TYR A 1 103 ? -32.547 44.876 14.521 1.00 91.88 103 TYR A CA 1
ATOM 811 C C . TYR A 1 103 ? -31.319 45.174 13.633 1.00 91.88 103 TYR A C 1
ATOM 813 O O . TYR A 1 103 ? -30.387 44.366 13.586 1.00 91.88 103 TYR A O 1
ATOM 821 N N . PRO A 1 104 ? -31.278 46.323 12.925 1.00 89.50 104 PRO A N 1
ATOM 822 C CA . PRO A 1 104 ? -30.194 46.641 11.999 1.00 89.50 104 PRO A CA 1
ATOM 823 C C . PRO A 1 104 ? -28.874 46.932 12.728 1.00 89.50 104 PRO A C 1
ATOM 825 O O . PRO A 1 104 ? -28.854 47.383 13.875 1.00 89.50 104 PRO A O 1
ATOM 828 N N . ALA A 1 105 ? -27.748 46.730 12.040 1.00 89.88 105 ALA A N 1
ATOM 829 C CA . ALA A 1 105 ? -26.441 47.121 12.555 1.00 89.88 105 ALA A CA 1
ATOM 830 C C . ALA A 1 105 ? -26.317 48.649 12.678 1.00 89.88 105 ALA A C 1
ATOM 832 O O . ALA A 1 105 ? -26.640 49.405 11.758 1.00 89.88 105 ALA A O 1
ATOM 833 N N . LEU A 1 106 ? -25.788 49.121 13.807 1.00 90.00 106 LEU A N 1
ATOM 834 C CA . LEU A 1 106 ? -25.502 50.534 14.016 1.00 90.00 106 LEU A CA 1
ATOM 835 C C . LEU A 1 106 ? -24.270 50.956 13.192 1.00 90.00 106 LEU A C 1
ATOM 837 O O . LEU A 1 106 ? -23.232 50.292 13.264 1.00 90.00 106 LEU A O 1
ATOM 841 N N . PRO A 1 107 ? -24.316 52.081 12.453 1.00 85.50 107 PRO A N 1
ATOM 842 C CA . PRO A 1 107 ? -23.247 52.461 11.529 1.00 85.50 107 PRO A CA 1
ATOM 843 C C . PRO A 1 107 ? -22.057 53.113 12.240 1.00 85.50 107 PRO A C 1
ATOM 845 O O . PRO A 1 107 ? -22.245 53.895 13.170 1.00 85.50 107 PRO A O 1
ATOM 848 N N . HIS A 1 108 ? -20.833 52.883 11.769 1.00 84.31 108 HIS A N 1
ATOM 849 C CA . HIS A 1 108 ? -19.629 53.600 12.225 1.00 84.31 108 HIS A CA 1
ATOM 850 C C . HIS A 1 108 ? -19.730 55.125 11.998 1.00 84.31 108 HIS A C 1
ATOM 852 O O . HIS A 1 108 ? -20.197 55.563 10.952 1.00 84.31 108 HIS A O 1
ATOM 858 N N . LEU A 1 109 ? -19.257 55.954 12.942 1.00 80.94 109 LEU A N 1
ATOM 859 C CA . LEU A 1 109 ? -19.365 57.430 12.886 1.00 80.94 109 LEU A CA 1
ATOM 860 C C . LEU A 1 109 ? -18.155 58.140 12.241 1.00 80.94 109 LEU A C 1
ATOM 862 O O . LEU A 1 109 ? -17.859 59.301 12.536 1.00 80.94 109 LEU A O 1
ATOM 866 N N . GLY A 1 110 ? -17.437 57.452 11.356 1.00 75.81 110 GLY A N 1
ATOM 867 C CA . GLY A 1 110 ? -16.355 58.014 10.540 1.00 75.81 110 GLY A CA 1
ATOM 868 C C . GLY A 1 110 ? -14.951 57.882 11.138 1.00 75.81 110 GLY A C 1
ATOM 869 O O . GLY A 1 110 ? -14.037 57.521 10.407 1.00 75.81 110 GLY A O 1
ATOM 870 N N . ASN A 1 111 ? -14.760 58.053 12.452 1.00 81.38 111 ASN A N 1
ATOM 871 C CA . ASN A 1 111 ? -13.467 57.799 13.115 1.00 81.38 111 ASN A CA 1
ATOM 872 C C . ASN A 1 111 ? -13.629 57.099 14.474 1.00 81.38 111 ASN A C 1
ATOM 874 O O . ASN A 1 111 ? -14.735 57.043 15.023 1.00 81.38 111 ASN A O 1
ATOM 878 N N . ALA A 1 112 ? -12.538 56.531 14.996 1.00 82.00 112 ALA A N 1
ATOM 879 C CA . ALA A 1 112 ? -12.552 55.777 16.249 1.00 82.00 112 ALA A CA 1
ATOM 880 C C . ALA A 1 112 ? -13.101 56.589 17.440 1.00 82.00 112 ALA A C 1
ATOM 882 O O . ALA A 1 112 ? -13.887 56.062 18.225 1.00 82.00 112 ALA A O 1
ATOM 883 N N . GLU A 1 113 ? -12.755 57.875 17.566 1.00 82.94 113 GLU A N 1
ATOM 884 C CA . GLU A 1 113 ? -13.184 58.720 18.693 1.00 82.94 113 GLU A CA 1
ATOM 885 C C . GLU A 1 113 ? -14.690 59.008 18.688 1.00 82.94 113 GLU A C 1
ATOM 887 O O . GLU A 1 113 ? -15.337 58.937 19.734 1.00 82.94 113 GLU A O 1
ATOM 892 N N . LYS A 1 114 ? -15.289 59.247 17.516 1.00 83.25 114 LYS A N 1
ATOM 893 C CA . LYS A 1 114 ? -16.742 59.434 17.390 1.00 83.25 114 LYS A CA 1
ATOM 894 C C . LYS A 1 114 ? -17.509 58.151 17.714 1.00 83.25 114 LYS A C 1
ATOM 896 O O . LYS A 1 114 ? -18.512 58.204 18.425 1.00 83.25 114 LYS A O 1
ATOM 901 N N . THR A 1 115 ? -17.026 56.995 17.255 1.00 84.31 115 THR A N 1
ATOM 902 C CA . THR A 1 115 ? -17.650 55.697 17.568 1.00 84.31 115 THR A CA 1
ATOM 903 C C . THR A 1 115 ? -17.509 55.357 19.057 1.00 84.31 115 THR A C 1
ATOM 905 O O . THR A 1 115 ? -18.485 54.934 19.674 1.00 84.31 115 THR A O 1
ATOM 908 N N . LYS A 1 116 ? -16.357 55.649 19.681 1.00 85.81 116 LYS A N 1
ATOM 909 C CA . LYS A 1 116 ? -16.182 55.562 21.143 1.00 85.81 116 LYS A CA 1
ATOM 910 C C . LYS A 1 116 ? -17.147 56.487 21.887 1.00 85.81 116 LYS A C 1
ATOM 912 O O . LYS A 1 116 ? -17.733 56.067 22.879 1.00 85.81 116 LYS A O 1
ATOM 917 N N . TYR A 1 117 ? -17.324 57.728 21.426 1.00 83.62 117 TYR A N 1
ATOM 918 C CA . TYR A 1 117 ? -18.210 58.705 22.065 1.00 83.62 117 TYR A CA 1
ATOM 919 C C . TYR A 1 117 ? -19.673 58.243 22.077 1.00 83.62 117 TYR A C 1
ATOM 921 O O . TYR A 1 117 ? -20.304 58.316 23.130 1.00 83.62 117 TYR A O 1
ATOM 929 N N . ARG A 1 118 ? -20.182 57.685 20.965 1.00 83.38 118 ARG A N 1
ATOM 930 C CA . ARG A 1 118 ? -21.550 57.131 20.888 1.00 83.38 118 ARG A CA 1
ATOM 931 C C . ARG A 1 118 ? -21.822 56.142 22.020 1.00 83.38 118 ARG A C 1
ATOM 933 O O . ARG A 1 118 ? -22.795 56.284 22.748 1.00 83.38 118 ARG A O 1
ATOM 940 N N . TYR A 1 119 ? -20.949 55.154 22.183 1.00 84.06 119 TYR A N 1
ATOM 941 C CA . TYR A 1 119 ? -21.153 54.100 23.175 1.00 84.06 119 TYR A CA 1
ATOM 942 C C . TYR A 1 119 ? -20.688 54.479 24.586 1.00 84.06 119 TYR A C 1
ATOM 944 O O . TYR A 1 119 ? -21.027 53.777 25.536 1.00 84.06 119 TYR A O 1
ATOM 952 N N . LYS A 1 120 ? -19.935 55.580 24.732 1.00 78.75 120 LYS A N 1
ATOM 953 C CA . LYS A 1 120 ? -19.589 56.201 26.019 1.00 78.75 120 LYS A CA 1
ATOM 954 C C . LYS A 1 120 ? -20.750 57.020 26.598 1.00 78.75 120 LYS A C 1
ATOM 956 O O . LYS A 1 120 ? -20.842 57.146 27.814 1.00 78.75 120 LYS A O 1
ATOM 961 N N . ALA A 1 121 ? -21.600 57.596 25.745 1.00 67.56 121 ALA A N 1
ATOM 962 C CA . ALA A 1 121 ? -22.782 58.346 26.170 1.00 67.56 121 ALA A CA 1
ATOM 963 C C . ALA A 1 121 ? -23.878 57.425 26.742 1.00 67.56 121 ALA A C 1
ATOM 965 O O . ALA A 1 121 ? -24.543 57.791 27.705 1.00 67.56 121 ALA A O 1
ATOM 966 N N . GLU A 1 122 ? -24.011 56.216 26.187 1.00 67.94 122 GLU A N 1
ATOM 967 C CA . GLU A 1 122 ? -25.045 55.235 26.561 1.00 67.94 122 GLU A CA 1
ATOM 968 C C . GLU A 1 122 ? -24.576 54.174 27.578 1.00 67.94 122 GLU A C 1
ATOM 970 O O . GLU A 1 122 ? -25.389 53.443 28.143 1.00 67.94 122 GLU A O 1
ATOM 975 N N . GLY A 1 123 ? -23.266 54.067 27.830 1.00 70.44 123 GLY A N 1
ATOM 976 C CA . GLY A 1 123 ? -22.684 53.092 28.754 1.00 70.44 123 GLY A CA 1
ATOM 977 C C . GLY A 1 123 ? -21.196 53.333 29.020 1.00 70.44 123 GLY A C 1
ATOM 978 O O . GLY A 1 123 ? -20.564 54.222 28.454 1.00 70.44 123 GLY A O 1
ATOM 979 N N . SER A 1 124 ? -20.586 52.539 29.902 1.00 82.12 124 SER A N 1
ATOM 980 C CA . SER A 1 124 ? -19.146 52.663 30.168 1.00 82.12 124 SER A CA 1
ATOM 981 C C . SER A 1 124 ? -18.329 51.970 29.075 1.00 82.12 124 SER A C 1
ATOM 983 O O . SER A 1 124 ? -18.281 50.743 29.032 1.00 82.12 124 SER A O 1
ATOM 985 N N . LEU A 1 125 ? -17.593 52.728 28.248 1.00 84.75 125 LEU A N 1
ATOM 986 C CA . LEU A 1 125 ? -16.673 52.150 27.247 1.00 84.75 125 LEU A CA 1
ATOM 987 C C . LEU A 1 125 ? -15.659 51.183 27.875 1.00 84.75 125 LEU A C 1
ATOM 989 O O . LEU A 1 125 ? -15.212 50.239 27.236 1.00 84.75 125 LEU A O 1
ATOM 993 N N . LYS A 1 126 ? -15.265 51.421 29.128 1.00 85.69 126 LYS A N 1
ATOM 994 C CA . LYS A 1 126 ? -14.288 50.585 29.828 1.00 85.69 126 LYS A CA 1
ATOM 995 C C . LYS A 1 126 ? -14.926 49.343 30.452 1.00 85.69 126 LYS A C 1
ATOM 997 O O . LYS A 1 126 ? -14.272 48.307 30.469 1.00 85.69 126 LYS A O 1
ATOM 1002 N N . GLU A 1 127 ? -16.141 49.457 30.978 1.00 85.56 127 GLU A N 1
ATOM 1003 C CA . GLU A 1 127 ? -16.751 48.439 31.849 1.00 85.56 127 GLU A CA 1
ATOM 1004 C C . GLU A 1 127 ? -17.923 47.703 31.186 1.00 85.56 127 GLU A C 1
ATOM 1006 O O . GLU A 1 127 ? -18.439 46.765 31.773 1.00 85.56 127 GLU A O 1
ATOM 1011 N N . GLN A 1 128 ? -18.355 48.114 29.989 1.00 85.88 128 GLN A N 1
ATOM 1012 C CA . GLN A 1 128 ? -19.563 47.584 29.356 1.00 85.88 128 GLN A CA 1
ATOM 1013 C C . GLN A 1 128 ? -19.465 47.533 27.825 1.00 85.88 128 GLN A C 1
ATOM 1015 O O . GLN A 1 128 ? -19.539 46.463 27.243 1.00 85.88 128 GLN A O 1
ATOM 1020 N N . THR A 1 129 ? -19.268 48.664 27.145 1.00 90.06 129 THR A N 1
ATOM 1021 C CA . THR A 1 129 ? -19.532 48.764 25.694 1.00 90.06 129 THR A CA 1
ATOM 1022 C C . THR A 1 129 ? -18.305 48.527 24.798 1.00 90.06 129 THR A C 1
ATOM 1024 O O . THR A 1 129 ? -18.318 48.858 23.611 1.00 90.06 129 THR A O 1
ATOM 1027 N N . PHE A 1 130 ? -17.220 47.952 25.328 1.00 92.50 130 PHE A N 1
ATOM 1028 C CA . PHE A 1 130 ? -15.949 47.795 24.604 1.00 92.50 130 PHE A CA 1
ATOM 1029 C C . PHE A 1 130 ? -16.039 46.854 23.387 1.00 92.50 130 PHE A C 1
ATOM 1031 O O . PHE A 1 130 ? -15.471 47.188 22.348 1.00 92.50 130 PHE A O 1
ATOM 1038 N N . LEU A 1 131 ? -16.749 45.720 23.473 1.00 93.19 131 LEU A N 1
ATOM 1039 C CA . LEU A 1 131 ? -16.862 44.765 22.357 1.00 93.19 131 LEU A CA 1
ATOM 1040 C C . LEU A 1 131 ? -17.796 45.258 21.255 1.00 93.19 131 LEU A C 1
ATOM 1042 O O . LEU A 1 131 ? -17.420 45.219 20.085 1.00 93.19 131 LEU A O 1
ATOM 1046 N N . ILE A 1 132 ? -18.963 45.805 21.606 1.00 93.00 132 ILE A N 1
ATOM 1047 C CA . ILE A 1 132 ? -19.847 46.389 20.592 1.00 93.00 132 ILE A CA 1
ATOM 1048 C C . ILE A 1 132 ? -19.187 47.576 19.878 1.00 93.00 132 ILE A C 1
ATO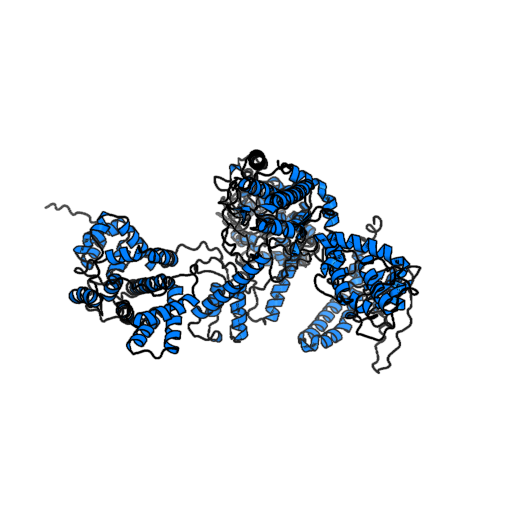M 1050 O O . ILE A 1 132 ? -19.327 47.721 18.663 1.00 93.00 132 ILE A O 1
ATOM 1054 N N . THR A 1 133 ? -18.376 48.372 20.587 1.00 92.19 133 THR A N 1
ATOM 1055 C CA . THR A 1 133 ? -17.574 49.439 19.967 1.00 92.19 133 THR A CA 1
ATOM 1056 C C . THR A 1 133 ? -16.516 48.867 19.015 1.00 92.19 133 THR A C 1
ATOM 1058 O O . THR A 1 133 ? -16.325 49.419 17.932 1.00 92.19 133 THR A O 1
ATOM 1061 N N . LEU A 1 134 ? -15.857 47.756 19.379 1.00 93.12 134 LEU A N 1
ATOM 1062 C CA . LEU A 1 134 ? -14.874 47.067 18.531 1.00 93.12 134 LEU A CA 1
ATOM 1063 C C . LEU A 1 134 ? -15.490 46.547 17.229 1.00 93.12 134 LEU A C 1
ATOM 1065 O O . LEU A 1 134 ? -14.902 46.747 16.170 1.00 93.12 134 LEU A O 1
ATOM 1069 N N . ILE A 1 135 ? -16.658 45.907 17.303 1.00 93.31 135 ILE A N 1
ATOM 1070 C CA . ILE A 1 135 ? -17.346 45.347 16.131 1.00 93.31 135 ILE A CA 1
ATOM 1071 C C . ILE A 1 135 ? -17.945 46.458 15.259 1.00 93.31 135 ILE A C 1
ATOM 1073 O O . ILE A 1 135 ? -17.867 46.394 14.037 1.00 93.31 135 ILE A O 1
ATOM 1077 N N . THR A 1 136 ? -18.482 47.521 15.869 1.00 91.50 136 THR A N 1
ATOM 1078 C CA . THR A 1 136 ? -18.997 48.684 15.122 1.00 91.50 136 THR A CA 1
ATOM 1079 C C . THR A 1 136 ? -17.883 49.405 14.357 1.00 91.50 136 THR A C 1
ATOM 1081 O O . THR A 1 136 ? -18.137 50.001 13.312 1.00 91.50 136 THR A O 1
ATOM 1084 N N . HIS A 1 137 ? -16.647 49.389 14.868 1.00 89.38 137 HIS A N 1
ATOM 1085 C CA . HIS A 1 137 ? -15.515 50.013 14.195 1.00 89.38 137 HIS A CA 1
ATOM 1086 C C . HIS A 1 137 ? -14.999 49.125 13.041 1.00 89.38 137 HIS A C 1
ATOM 1088 O O . HIS A 1 137 ? -14.643 47.962 13.273 1.00 89.38 137 HIS A O 1
ATOM 1094 N N . PRO A 1 138 ? -14.907 49.642 11.798 1.00 86.75 138 PRO A N 1
ATOM 1095 C CA . PRO A 1 138 ? -14.410 48.875 10.663 1.00 86.75 138 PRO A CA 1
ATOM 1096 C C . PRO A 1 138 ? -13.009 48.338 10.938 1.00 86.75 138 PRO A C 1
ATOM 1098 O O . PRO A 1 138 ? -12.154 49.062 11.445 1.00 86.75 138 PRO A O 1
ATOM 1101 N N . LEU A 1 139 ? -12.774 47.066 10.616 1.00 88.00 139 LEU A N 1
ATOM 1102 C CA . LEU A 1 139 ? -11.457 46.463 10.780 1.00 88.00 139 LEU A CA 1
ATOM 1103 C C . LEU A 1 139 ? -10.485 47.090 9.765 1.00 88.00 139 LEU A C 1
ATOM 1105 O O . LEU A 1 139 ? -10.741 46.994 8.562 1.00 88.00 139 LEU A O 1
ATOM 1109 N N . PRO A 1 140 ? -9.384 47.731 10.194 1.00 86.12 140 PRO A N 1
ATOM 1110 C CA . PRO A 1 140 ? -8.446 48.334 9.257 1.00 86.12 140 PRO A CA 1
ATOM 1111 C C . PRO A 1 140 ? -7.775 47.269 8.386 1.00 86.12 140 PRO A C 1
ATOM 1113 O O . PRO A 1 140 ? -7.338 46.236 8.898 1.00 86.12 140 PRO A O 1
ATOM 1116 N N . ALA A 1 141 ? -7.641 47.541 7.086 1.00 81.94 141 ALA A N 1
ATOM 1117 C CA . ALA A 1 141 ? -6.895 46.675 6.179 1.00 81.94 141 ALA A CA 1
ATOM 1118 C C . ALA A 1 141 ? -5.397 46.694 6.525 1.00 81.94 141 ALA A C 1
ATOM 1120 O O . ALA A 1 141 ? -4.805 47.773 6.675 1.00 81.94 141 ALA A O 1
ATOM 1121 N N . ALA A 1 142 ? -4.803 45.508 6.642 1.00 82.62 142 ALA A N 1
ATOM 1122 C CA . ALA A 1 142 ? -3.366 45.308 6.758 1.00 82.62 142 ALA A CA 1
ATOM 1123 C C . ALA A 1 142 ? -2.649 45.687 5.452 1.00 82.62 142 ALA A C 1
ATOM 1125 O O . ALA A 1 142 ? -3.263 45.741 4.385 1.00 82.62 142 ALA A O 1
ATOM 1126 N N . GLU A 1 143 ? -1.347 45.960 5.541 1.00 80.06 143 GLU A N 1
ATOM 1127 C CA . GLU A 1 143 ? -0.494 46.160 4.358 1.00 80.06 143 GLU A CA 1
ATOM 1128 C C . GLU A 1 143 ? -0.399 44.878 3.524 1.00 80.06 143 GLU A C 1
ATOM 1130 O O . GLU A 1 143 ? -0.429 44.921 2.298 1.00 80.06 143 GLU A O 1
ATOM 1135 N N . GLU A 1 144 ? -0.346 43.730 4.202 1.00 81.31 144 GLU A N 1
ATOM 1136 C CA . GLU A 1 144 ? -0.347 42.410 3.589 1.00 81.31 144 GLU A CA 1
ATOM 1137 C C . GLU A 1 144 ? -1.770 41.819 3.630 1.00 81.31 144 GLU A C 1
ATOM 1139 O O . GLU A 1 144 ? -2.290 41.570 4.724 1.00 81.31 144 GLU A O 1
ATOM 1144 N N . PRO A 1 145 ? -2.421 41.555 2.480 1.00 80.94 145 PRO A N 1
ATOM 1145 C CA . PRO A 1 145 ? -3.801 41.062 2.455 1.00 80.94 145 PRO A CA 1
ATOM 1146 C C . PRO A 1 145 ? -4.020 39.749 3.223 1.00 80.94 145 PRO A C 1
ATOM 1148 O O . PRO A 1 145 ? -5.100 39.538 3.773 1.00 80.94 145 PRO A O 1
ATOM 1151 N N . SER A 1 146 ? -2.991 38.898 3.315 1.00 80.38 146 SER A N 1
ATOM 1152 C CA . SER A 1 146 ? -3.017 37.613 4.031 1.00 80.38 146 SER A CA 1
ATOM 1153 C C . SER A 1 146 ? -3.301 37.759 5.539 1.00 80.38 146 SER A C 1
ATOM 1155 O O . SER A 1 146 ? -3.852 36.850 6.159 1.00 80.38 146 SER A O 1
ATOM 1157 N N . ILE A 1 147 ? -2.975 38.910 6.140 1.00 87.75 147 ILE A N 1
ATOM 1158 C CA . ILE A 1 147 ? -3.125 39.189 7.579 1.00 87.75 147 ILE A CA 1
ATOM 1159 C C . ILE A 1 147 ? -4.564 39.585 7.945 1.00 87.75 147 ILE A C 1
ATOM 1161 O O . ILE A 1 147 ? -4.972 39.414 9.096 1.00 87.75 147 ILE A O 1
ATOM 1165 N N . ASN A 1 148 ? -5.361 40.071 6.987 1.00 87.69 148 ASN A N 1
ATOM 1166 C CA . ASN A 1 148 ? -6.733 40.533 7.242 1.00 87.69 148 ASN A CA 1
ATOM 1167 C C . ASN A 1 148 ? -7.611 39.437 7.859 1.00 87.69 148 ASN A C 1
ATOM 1169 O O . ASN A 1 148 ? -8.346 39.696 8.816 1.00 87.69 148 ASN A O 1
ATOM 1173 N N . PHE A 1 149 ? -7.452 38.204 7.373 1.00 89.62 149 PHE A N 1
ATOM 1174 C CA . PHE A 1 149 ? -8.090 37.013 7.927 1.00 89.62 149 PHE A CA 1
ATOM 1175 C C . PHE A 1 149 ? -7.803 36.855 9.431 1.00 89.62 149 PHE A C 1
ATOM 1177 O O . PHE A 1 149 ? -8.706 36.661 10.239 1.00 89.62 149 PHE A O 1
ATOM 1184 N N . TRP A 1 150 ? -6.551 37.040 9.843 1.00 89.94 150 TRP A N 1
ATOM 1185 C CA . TRP A 1 150 ? -6.113 36.844 11.227 1.00 89.94 150 TRP A CA 1
ATOM 1186 C C . TRP A 1 150 ? -6.493 37.994 12.157 1.00 89.94 150 TRP A C 1
ATOM 1188 O O . TRP A 1 150 ? -6.811 37.764 13.324 1.00 89.94 150 TRP A O 1
ATOM 1198 N N . ARG A 1 151 ? -6.531 39.231 11.646 1.00 92.31 151 ARG A N 1
ATOM 1199 C CA . ARG A 1 151 ? -7.090 40.371 12.388 1.00 92.31 151 ARG A CA 1
ATOM 1200 C C . ARG A 1 151 ? -8.569 40.139 12.710 1.00 92.31 151 ARG A C 1
ATOM 1202 O O . ARG A 1 151 ? -9.017 40.457 13.812 1.00 92.31 151 ARG A O 1
ATOM 1209 N N . ARG A 1 152 ? -9.312 39.555 11.763 1.00 92.88 152 ARG A N 1
ATOM 1210 C CA . ARG A 1 152 ? -10.717 39.170 11.942 1.00 92.88 152 ARG A CA 1
ATOM 1211 C C . ARG A 1 152 ? -10.855 38.037 12.960 1.00 92.88 152 ARG A C 1
ATOM 1213 O O . ARG A 1 152 ? -11.668 38.154 13.871 1.00 92.88 152 ARG A O 1
ATOM 1220 N N . ALA A 1 153 ? -10.005 37.012 12.873 1.00 92.75 153 ALA A N 1
ATOM 1221 C CA . ALA A 1 153 ? -9.962 35.925 13.852 1.00 92.75 153 ALA A CA 1
ATOM 1222 C C . ALA A 1 153 ? -9.722 36.448 15.278 1.00 92.75 153 ALA A C 1
ATOM 1224 O O . ALA A 1 153 ? -10.468 36.099 16.183 1.00 92.75 153 ALA A O 1
ATOM 1225 N N . LEU A 1 154 ? -8.771 37.367 15.489 1.00 94.75 154 LEU A N 1
ATOM 1226 C CA . LEU A 1 154 ? -8.527 37.981 16.804 1.00 94.75 154 LEU A CA 1
ATOM 1227 C C . LEU A 1 154 ? -9.758 38.719 17.357 1.00 94.75 154 LEU A C 1
ATOM 1229 O O . LEU A 1 154 ? -10.045 38.648 18.552 1.00 94.75 154 LEU A O 1
ATOM 1233 N N . ARG A 1 155 ? -10.501 39.421 16.494 1.00 94.69 155 ARG A N 1
ATOM 1234 C CA . ARG A 1 155 ? -11.740 40.108 16.877 1.00 94.69 155 ARG A CA 1
ATOM 1235 C C . ARG A 1 155 ? -12.820 39.114 17.310 1.00 94.69 155 ARG A C 1
ATOM 1237 O O . ARG A 1 155 ? -13.396 39.299 18.378 1.00 94.69 155 ARG A O 1
ATOM 1244 N N . LEU A 1 156 ? -13.069 38.072 16.514 1.00 95.25 156 LEU A N 1
ATOM 1245 C CA . LEU A 1 156 ? -14.039 37.019 16.840 1.00 95.25 156 LEU A CA 1
ATOM 1246 C C . LEU A 1 156 ? -13.629 36.246 18.099 1.00 95.25 156 LEU A C 1
ATOM 1248 O O . LEU A 1 156 ? -14.470 35.940 18.938 1.00 95.25 156 LEU A O 1
ATOM 1252 N N . TRP A 1 157 ? -12.330 36.012 18.281 1.00 95.94 157 TRP A N 1
ATOM 1253 C CA . TRP A 1 157 ? -11.785 35.366 19.469 1.00 95.94 157 TRP A CA 1
ATOM 1254 C C . TRP A 1 157 ? -12.107 36.140 20.750 1.00 95.94 157 TRP A C 1
ATOM 1256 O O . TRP A 1 157 ? -12.54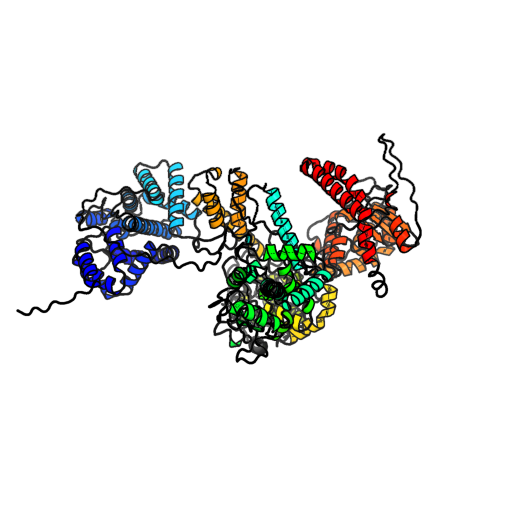7 35.537 21.722 1.00 95.94 157 TRP A O 1
ATOM 1266 N N . LEU A 1 158 ? -11.983 37.474 20.753 1.00 96.25 158 LEU A N 1
ATOM 1267 C CA . LEU A 1 158 ? -12.375 38.295 21.908 1.00 96.25 158 LEU A CA 1
ATOM 1268 C C . LEU A 1 158 ? -13.879 38.211 22.218 1.00 96.25 158 LEU A C 1
ATOM 1270 O O . LEU A 1 158 ? -14.255 38.270 23.388 1.00 96.25 158 LEU A O 1
ATOM 1274 N N . VAL A 1 159 ? -14.728 38.071 21.193 1.00 94.69 159 VAL A N 1
ATOM 1275 C CA . VAL A 1 159 ? -16.177 37.866 21.366 1.00 94.69 159 VAL A CA 1
ATOM 1276 C C . VAL A 1 159 ? -16.448 36.501 21.997 1.00 94.69 159 VAL A C 1
ATOM 1278 O O . VAL A 1 159 ? -17.146 36.433 23.005 1.00 94.69 159 VAL A O 1
ATOM 1281 N N . GLY A 1 160 ? -15.832 35.436 21.474 1.00 93.44 160 GLY A N 1
ATOM 1282 C CA . GLY A 1 160 ? -15.930 34.089 22.044 1.00 93.44 160 GLY A CA 1
ATOM 1283 C C . GLY A 1 160 ? -15.434 34.020 23.490 1.00 93.44 160 GLY A C 1
ATOM 1284 O O . GLY A 1 160 ? -16.123 33.511 24.366 1.00 93.44 160 GLY A O 1
ATOM 1285 N N . GLN A 1 161 ? -14.279 34.623 23.780 1.00 94.44 161 GLN A N 1
ATOM 1286 C CA . GLN A 1 161 ? -13.695 34.692 25.126 1.00 94.44 161 GLN A CA 1
ATOM 1287 C C . GLN A 1 161 ? -14.568 35.460 26.132 1.00 94.44 161 GLN A C 1
ATOM 1289 O O . GLN A 1 161 ? -14.544 35.156 27.329 1.00 94.44 161 GLN A O 1
ATOM 1294 N N . ALA A 1 162 ? -15.333 36.458 25.679 1.00 93.00 162 ALA A N 1
ATOM 1295 C CA . ALA A 1 162 ? -16.319 37.134 26.519 1.00 93.00 162 ALA A CA 1
ATOM 1296 C C . ALA A 1 162 ? -17.553 36.260 26.755 1.00 93.00 162 ALA A C 1
ATOM 1298 O O . ALA A 1 162 ? -18.005 36.164 27.892 1.00 93.00 162 ALA A O 1
ATOM 1299 N N . ALA A 1 163 ? -18.036 35.566 25.723 1.00 91.81 163 ALA A N 1
ATOM 1300 C CA . ALA A 1 163 ? -19.147 34.629 25.847 1.00 91.81 163 ALA A CA 1
ATOM 1301 C C . ALA A 1 163 ? -18.834 33.483 26.819 1.00 91.81 163 ALA A C 1
ATOM 1303 O O . ALA A 1 163 ? -19.640 33.205 27.701 1.00 91.81 163 ALA A O 1
ATOM 1304 N N . TYR A 1 164 ? -17.628 32.912 26.766 1.00 89.81 164 TYR A N 1
ATOM 1305 C CA . TYR A 1 164 ? -17.161 31.928 27.750 1.00 89.81 164 TYR A CA 1
ATOM 1306 C C . TYR A 1 164 ? -17.228 32.446 29.192 1.00 89.81 164 TYR A C 1
ATOM 1308 O O . TYR A 1 164 ? -17.718 31.758 30.083 1.00 89.81 164 TYR A O 1
ATOM 1316 N N . ARG A 1 165 ? -16.778 33.681 29.434 1.00 89.31 165 ARG A N 1
ATOM 1317 C CA . ARG A 1 165 ? -16.799 34.303 30.769 1.00 89.31 165 ARG A CA 1
ATOM 1318 C C . ARG A 1 165 ? -18.219 34.624 31.243 1.00 89.31 165 ARG A C 1
ATOM 1320 O O . ARG A 1 165 ? -18.503 34.515 32.434 1.00 89.31 165 ARG A O 1
ATOM 1327 N N . VAL A 1 166 ? -19.117 34.997 30.334 1.00 88.50 166 VAL A N 1
ATOM 1328 C CA . VAL A 1 166 ? -20.537 35.205 30.648 1.00 88.50 166 VAL A CA 1
ATOM 1329 C C . VAL A 1 166 ? -21.210 33.876 30.999 1.00 88.50 166 VAL A C 1
ATOM 1331 O O . VAL A 1 166 ? -21.891 33.807 32.017 1.00 88.50 166 VAL A O 1
ATOM 1334 N N . PHE A 1 167 ? -20.987 32.834 30.195 1.00 87.00 167 PHE A N 1
ATOM 1335 C CA . PHE A 1 167 ? -21.609 31.522 30.359 1.00 87.00 167 PHE A CA 1
ATOM 1336 C C . PHE A 1 167 ? -21.101 30.772 31.593 1.00 87.00 167 PHE A C 1
ATOM 1338 O O . PHE A 1 167 ? -21.897 30.395 32.448 1.00 87.00 167 PHE A O 1
ATOM 1345 N N . SER A 1 168 ? -19.786 30.595 31.719 1.00 81.94 168 SER A N 1
ATOM 1346 C CA . SER A 1 168 ? -19.201 29.758 32.774 1.00 81.94 168 SER A CA 1
ATOM 1347 C C . SER A 1 168 ? -19.126 30.460 34.131 1.00 81.94 168 SER A C 1
ATOM 1349 O O . SER A 1 168 ? -19.246 29.813 35.167 1.00 81.94 168 SER A O 1
ATOM 1351 N N . ASP A 1 169 ? -18.931 31.784 34.137 1.00 77.94 169 ASP A N 1
ATOM 1352 C CA . ASP A 1 169 ? -18.547 32.530 35.342 1.00 77.94 169 ASP A CA 1
ATOM 1353 C C . ASP A 1 169 ? -19.505 33.670 35.715 1.00 77.94 169 ASP A C 1
ATOM 1355 O O . ASP A 1 169 ? -19.242 34.401 36.675 1.00 77.94 169 ASP A O 1
ATOM 1359 N N . SER A 1 170 ? -20.581 33.891 34.948 1.00 81.88 170 SER A N 1
ATOM 1360 C CA . SER A 1 170 ? -21.447 35.079 35.078 1.00 81.88 170 SER A CA 1
ATOM 1361 C C . SER A 1 170 ? -20.667 36.409 35.035 1.00 81.88 170 SER A C 1
ATOM 1363 O O . SER A 1 170 ? -21.094 37.436 35.573 1.00 81.88 170 SER A O 1
ATOM 1365 N N . CYS A 1 171 ? -19.494 36.419 34.394 1.00 86.31 171 CYS A N 1
ATOM 1366 C CA . CYS A 1 171 ? -18.624 37.582 34.299 1.00 86.31 171 CYS A CA 1
ATOM 1367 C C . CYS A 1 171 ? -19.023 38.438 33.089 1.00 86.31 171 CYS A C 1
ATOM 1369 O O . CYS A 1 171 ? -18.582 38.217 31.965 1.00 86.31 171 CYS A O 1
ATOM 1371 N N . LEU A 1 172 ? -19.848 39.457 33.343 1.00 85.81 172 LEU A N 1
ATOM 1372 C CA . LEU A 1 172 ? -20.396 40.346 32.307 1.00 85.81 172 LEU A CA 1
ATOM 1373 C C . LEU A 1 172 ? -19.366 41.288 31.667 1.00 85.81 172 LEU A C 1
ATOM 1375 O O . LEU A 1 172 ? -19.596 41.811 30.581 1.00 85.81 172 LEU A O 1
ATOM 1379 N N . ALA A 1 173 ? -18.255 41.560 32.353 1.00 86.38 173 ALA A N 1
ATOM 1380 C CA . ALA A 1 173 ? -17.206 42.432 31.844 1.00 86.38 173 ALA A CA 1
ATOM 1381 C C . ALA A 1 173 ? -15.852 42.120 32.481 1.00 86.38 173 ALA A C 1
ATOM 1383 O O . ALA A 1 173 ? -15.685 42.190 33.704 1.00 86.38 173 ALA A O 1
ATOM 1384 N N . ASP A 1 174 ? -14.860 41.878 31.629 1.00 90.81 174 ASP A N 1
ATOM 1385 C CA . ASP A 1 174 ? -13.498 41.543 32.025 1.00 90.81 174 ASP A CA 1
ATOM 1386 C C . ASP A 1 174 ? -12.512 42.677 31.691 1.00 90.81 174 ASP A C 1
ATOM 1388 O O . ASP A 1 174 ? -12.522 43.261 30.599 1.00 90.81 174 ASP A O 1
ATOM 1392 N N . ARG A 1 175 ? -11.633 43.015 32.644 1.00 92.69 175 ARG A N 1
ATOM 1393 C CA . ARG A 1 175 ? -10.643 44.095 32.492 1.00 92.69 175 ARG A CA 1
ATOM 1394 C C . ARG A 1 175 ? -9.630 43.818 31.387 1.00 92.69 175 ARG A C 1
ATOM 1396 O O . ARG A 1 175 ? -9.152 44.780 30.783 1.00 92.69 175 ARG A O 1
ATOM 1403 N N . ASN A 1 176 ? -9.260 42.564 31.153 1.00 93.69 176 ASN A N 1
ATOM 1404 C CA . ASN A 1 176 ? -8.287 42.189 30.137 1.00 93.69 176 ASN A CA 1
ATOM 1405 C C . ASN A 1 176 ? -8.928 42.221 28.749 1.00 93.69 176 ASN A C 1
ATOM 1407 O O . ASN A 1 176 ? -8.386 42.901 27.876 1.00 93.69 176 ASN A O 1
ATOM 1411 N N . ILE A 1 177 ? -10.129 41.657 28.571 1.00 93.75 177 ILE A N 1
ATOM 1412 C CA . ILE A 1 177 ? -10.879 41.778 27.302 1.00 93.75 177 ILE A CA 1
ATOM 1413 C C . ILE A 1 177 ? -11.131 43.253 26.966 1.00 93.75 177 ILE A C 1
ATOM 1415 O O . ILE A 1 177 ? -10.871 43.691 25.847 1.00 93.75 177 ILE A O 1
ATOM 1419 N N . SER A 1 178 ? -11.530 44.066 27.950 1.00 93.31 178 SER A N 1
ATOM 1420 C CA . SER A 1 178 ? -11.700 45.514 27.773 1.00 93.31 178 SER A CA 1
ATOM 1421 C C . SER A 1 178 ? -10.414 46.222 27.335 1.00 93.31 178 SER A C 1
ATOM 1423 O O . SER A 1 178 ? -10.456 47.128 26.502 1.00 93.31 178 SER A O 1
ATOM 1425 N N . LYS A 1 179 ? -9.248 45.858 27.887 1.00 92.31 179 LYS A N 1
ATOM 1426 C CA . LYS A 1 179 ? -7.954 46.415 27.448 1.00 92.31 179 LYS A CA 1
ATOM 1427 C C . LYS A 1 179 ? -7.628 46.003 26.015 1.00 92.31 179 LYS A C 1
ATOM 1429 O O . LYS A 1 179 ? -7.276 46.882 25.233 1.00 92.31 179 LYS A O 1
ATOM 1434 N N . ALA A 1 180 ? -7.773 44.721 25.681 1.00 93.44 180 ALA A N 1
ATOM 1435 C CA . ALA A 1 180 ? -7.508 44.199 24.345 1.00 93.44 180 ALA A CA 1
ATOM 1436 C C . ALA A 1 180 ? -8.423 44.846 23.295 1.00 93.44 180 ALA A C 1
ATOM 1438 O O . ALA A 1 180 ? -7.936 45.448 22.342 1.00 93.44 180 ALA A O 1
ATOM 1439 N N . ALA A 1 181 ? -9.738 44.843 23.523 1.00 93.25 181 ALA A N 1
ATOM 1440 C CA . ALA A 1 181 ? -10.709 45.449 22.618 1.00 93.25 181 ALA A CA 1
ATOM 1441 C C . ALA A 1 181 ? -10.449 46.949 22.410 1.00 93.25 181 ALA A C 1
ATOM 1443 O O . ALA A 1 181 ? -10.413 47.413 21.276 1.00 93.25 181 ALA A O 1
ATOM 1444 N N . ARG A 1 182 ? -10.182 47.717 23.478 1.00 91.50 182 ARG A N 1
ATOM 1445 C CA . ARG A 1 182 ? -9.886 49.159 23.359 1.00 91.50 182 ARG A CA 1
ATOM 1446 C C . ARG A 1 182 ? -8.573 49.460 22.642 1.00 91.50 182 ARG A C 1
ATOM 1448 O O . ARG A 1 182 ? -8.478 50.519 22.030 1.00 91.50 182 ARG A O 1
ATOM 1455 N N . PHE A 1 183 ? -7.592 48.563 22.711 1.00 90.81 183 PHE A N 1
ATOM 1456 C CA . PHE A 1 183 ? -6.349 48.684 21.950 1.00 90.81 183 PHE A CA 1
ATOM 1457 C C . PHE A 1 183 ? -6.583 48.481 20.444 1.00 90.81 183 PHE A C 1
ATOM 1459 O O . PHE A 1 183 ? -5.958 49.158 19.635 1.00 90.81 183 PHE A O 1
ATOM 1466 N N . LEU A 1 184 ? -7.530 47.609 20.081 1.00 91.44 184 LEU A N 1
ATOM 1467 C CA . LEU A 1 184 ? -7.918 47.322 18.695 1.00 91.44 184 LEU A CA 1
ATOM 1468 C C . LEU A 1 184 ? -8.899 48.353 18.095 1.00 91.44 184 LEU A C 1
ATOM 1470 O O . LEU A 1 184 ? -9.146 48.331 16.892 1.00 91.44 184 LEU A O 1
ATOM 1474 N N . ILE A 1 185 ? -9.445 49.281 18.894 1.00 87.50 185 ILE A N 1
ATOM 1475 C CA . ILE A 1 185 ? -10.250 50.427 18.418 1.00 87.50 185 ILE A CA 1
ATOM 1476 C C . ILE A 1 185 ? -9.304 51.608 18.125 1.00 87.50 185 ILE A C 1
ATOM 1478 O O . ILE A 1 185 ? -9.315 52.643 18.807 1.00 87.50 185 ILE A O 1
ATOM 1482 N N . ALA A 1 186 ? -8.440 51.407 17.131 1.00 82.56 186 ALA A N 1
ATOM 1483 C CA . ALA A 1 186 ? -7.435 52.352 16.654 1.00 82.56 186 ALA A CA 1
ATOM 1484 C C . ALA A 1 186 ? -7.540 52.517 15.131 1.00 82.56 186 ALA A C 1
ATOM 1486 O O . ALA A 1 186 ? -7.746 51.535 14.415 1.00 82.56 186 ALA A O 1
ATOM 1487 N N . ASP A 1 187 ? -7.357 53.743 14.632 1.00 79.12 187 ASP A N 1
ATOM 1488 C CA . ASP A 1 187 ? -7.390 54.018 13.192 1.00 79.12 187 ASP A CA 1
ATOM 1489 C C . ASP A 1 187 ? -6.184 53.379 12.461 1.00 79.12 187 ASP A C 1
ATOM 1491 O O . ASP A 1 187 ? -5.153 53.063 13.059 1.00 79.12 187 ASP A O 1
ATOM 1495 N N . ARG A 1 188 ? -6.306 53.200 11.138 1.00 62.81 188 ARG A N 1
ATOM 1496 C CA . ARG A 1 188 ? -5.395 52.401 10.288 1.00 62.81 188 ARG A CA 1
ATOM 1497 C C . ARG A 1 188 ? -3.900 52.728 10.416 1.00 62.81 188 ARG A C 1
ATOM 1499 O O . ARG A 1 188 ? -3.089 51.819 10.295 1.00 62.81 188 ARG A O 1
ATOM 1506 N N . TYR A 1 189 ? -3.542 53.993 10.629 1.00 62.22 189 TYR A N 1
ATOM 1507 C CA . TYR A 1 189 ? -2.153 54.477 10.575 1.00 62.22 189 TYR A CA 1
ATOM 1508 C C . TYR A 1 189 ? -1.457 54.552 11.938 1.00 62.22 189 TYR A C 1
ATOM 1510 O O . TYR A 1 189 ? -0.411 55.184 12.051 1.00 62.22 189 TYR A O 1
ATOM 1518 N N . GLN A 1 190 ? -2.035 53.959 12.985 1.00 74.00 190 GLN A N 1
ATOM 1519 C CA . GLN A 1 190 ? -1.400 53.972 14.297 1.00 74.00 190 GLN A CA 1
ATOM 1520 C C . GLN A 1 190 ? -0.454 52.771 14.490 1.00 74.00 190 GLN A C 1
ATOM 1522 O O . GLN A 1 190 ? -0.754 51.651 14.066 1.00 74.00 190 GLN A O 1
ATOM 1527 N N . GLU A 1 191 ? 0.673 52.995 15.174 1.00 77.81 191 GLU A N 1
ATOM 1528 C CA . GLU A 1 191 ? 1.730 51.998 15.433 1.00 77.81 191 GLU A CA 1
ATOM 1529 C C . GLU A 1 191 ? 1.219 50.723 16.139 1.00 77.81 191 GLU A C 1
ATOM 1531 O O . GLU A 1 191 ? 1.820 49.656 16.017 1.00 77.81 191 GLU A O 1
ATOM 1536 N N . GLN A 1 192 ? 0.069 50.785 16.824 1.00 85.88 192 GLN A N 1
ATOM 1537 C CA . GLN A 1 192 ? -0.589 49.638 17.463 1.00 85.88 192 GLN A CA 1
ATOM 1538 C C . GLN A 1 192 ? -0.815 48.472 16.494 1.00 85.88 192 GLN A C 1
ATOM 1540 O O . GLN A 1 192 ? -0.662 47.316 16.887 1.00 85.88 192 GLN A O 1
ATOM 1545 N N . TRP A 1 193 ? -1.164 48.746 15.234 1.00 88.00 193 TRP A N 1
ATOM 1546 C CA . TRP A 1 193 ? -1.448 47.689 14.263 1.00 88.00 193 TRP A CA 1
ATOM 1547 C C . TRP A 1 193 ? -0.189 46.950 13.799 1.00 88.00 193 TRP A C 1
ATOM 1549 O O . TRP A 1 193 ? -0.280 45.769 13.473 1.00 88.00 193 TRP A O 1
ATOM 1559 N N . GLN A 1 194 ? 0.992 47.578 13.861 1.00 86.56 194 GLN A N 1
ATOM 1560 C CA . GLN A 1 194 ? 2.260 46.891 13.591 1.00 86.56 194 GLN A CA 1
ATOM 1561 C C . GLN A 1 194 ? 2.564 45.838 14.666 1.00 86.56 194 GLN A C 1
ATOM 1563 O O . GLN A 1 194 ? 2.980 44.726 14.336 1.00 86.56 194 GLN A O 1
ATOM 1568 N N . LEU A 1 195 ? 2.290 46.159 15.939 1.00 88.56 195 LEU A N 1
ATOM 1569 C CA . LEU A 1 195 ? 2.389 45.210 17.054 1.00 88.56 195 LEU A CA 1
ATOM 1570 C C . LEU A 1 195 ? 1.425 44.031 16.859 1.00 88.56 195 LEU A C 1
ATOM 1572 O O . LEU A 1 195 ? 1.835 42.875 16.959 1.00 88.56 195 LEU A O 1
ATOM 1576 N N . VAL A 1 196 ? 0.155 44.321 16.559 1.00 90.69 196 VAL A N 1
ATOM 1577 C CA . VAL A 1 196 ? -0.882 43.297 16.346 1.00 90.69 196 VAL A CA 1
ATOM 1578 C C . VAL A 1 196 ? -0.495 42.368 15.198 1.00 90.69 196 VAL A C 1
ATOM 1580 O O . VAL A 1 196 ? -0.489 41.152 15.376 1.00 90.69 196 VAL A O 1
ATOM 1583 N N . ASP A 1 197 ? -0.085 42.913 14.052 1.00 90.75 197 ASP A N 1
ATOM 1584 C CA . ASP A 1 197 ? 0.353 42.106 12.910 1.00 90.75 197 ASP A CA 1
ATOM 1585 C C . ASP A 1 197 ? 1.602 41.286 13.236 1.00 90.75 197 ASP A C 1
ATOM 1587 O O . ASP A 1 197 ? 1.731 40.143 12.803 1.00 90.75 197 ASP A O 1
ATOM 1591 N N . GLY A 1 198 ? 2.526 41.842 14.022 1.00 89.19 198 GLY A N 1
ATOM 1592 C CA . GLY A 1 198 ? 3.705 41.135 14.509 1.00 89.19 198 GLY A CA 1
ATOM 1593 C C . GLY A 1 198 ? 3.358 39.890 15.332 1.00 89.19 198 GLY A C 1
ATOM 1594 O O . GLY A 1 198 ? 3.952 38.832 15.115 1.00 89.19 198 GLY A O 1
ATOM 1595 N N . ILE A 1 199 ? 2.372 39.991 16.227 1.00 91.19 199 ILE A N 1
ATOM 1596 C CA . ILE A 1 199 ? 1.866 38.863 17.026 1.00 91.19 199 ILE A CA 1
ATOM 1597 C C . ILE A 1 199 ? 1.151 37.854 16.124 1.00 91.19 199 ILE A C 1
ATOM 1599 O O . ILE A 1 199 ? 1.445 36.663 16.190 1.00 91.19 199 ILE A O 1
ATOM 1603 N N . LEU A 1 200 ? 0.266 38.312 15.234 1.00 91.75 200 LEU A N 1
ATOM 1604 C CA . LEU A 1 200 ? -0.494 37.428 14.344 1.00 91.75 200 LEU A CA 1
ATOM 1605 C C . LEU A 1 200 ? 0.418 36.651 13.383 1.00 91.75 200 LEU A C 1
ATOM 1607 O O . LEU A 1 200 ? 0.227 35.450 13.210 1.00 91.75 200 LEU A O 1
ATOM 1611 N N . ARG A 1 201 ? 1.474 37.277 12.843 1.00 89.50 201 ARG A N 1
ATOM 1612 C CA . ARG A 1 201 ? 2.506 36.584 12.044 1.00 89.50 201 ARG A CA 1
ATOM 1613 C C . ARG A 1 201 ? 3.237 35.500 12.833 1.00 89.50 201 ARG A C 1
ATOM 1615 O O . ARG A 1 201 ? 3.665 34.503 12.254 1.00 89.50 201 ARG A O 1
ATOM 1622 N N . ARG A 1 202 ? 3.433 35.685 14.143 1.00 88.94 202 ARG A N 1
ATOM 1623 C CA . ARG A 1 202 ? 4.034 34.652 15.002 1.00 88.94 202 ARG A CA 1
ATOM 1624 C C . ARG A 1 202 ? 3.036 33.536 15.296 1.00 88.94 202 ARG A C 1
ATOM 1626 O O . ARG A 1 202 ? 3.409 32.378 15.148 1.00 88.94 202 ARG A O 1
ATOM 1633 N N . ALA A 1 203 ? 1.783 33.869 15.606 1.00 88.25 203 ALA A N 1
ATOM 1634 C CA . ALA A 1 203 ? 0.719 32.893 15.849 1.00 88.25 203 ALA A CA 1
ATOM 1635 C C . ALA A 1 203 ? 0.489 31.981 14.629 1.00 88.25 203 ALA A C 1
ATOM 1637 O O . ALA A 1 203 ? 0.428 30.762 14.771 1.00 88.25 203 ALA A O 1
ATOM 1638 N N . GLN A 1 204 ? 0.503 32.546 13.415 1.00 86.25 204 GLN A N 1
ATOM 1639 C CA . GLN A 1 204 ? 0.411 31.805 12.149 1.00 86.25 204 GLN A CA 1
ATOM 1640 C C . GLN A 1 204 ? 1.434 30.671 12.011 1.00 86.25 204 GLN A C 1
ATOM 1642 O O . GLN A 1 204 ? 1.159 29.680 11.344 1.00 86.25 204 GLN A O 1
ATOM 1647 N N . ARG A 1 205 ? 2.613 30.765 12.644 1.00 82.56 205 ARG A N 1
ATOM 1648 C CA . ARG A 1 205 ? 3.645 29.715 12.553 1.00 82.56 205 ARG A CA 1
ATOM 1649 C C . ARG A 1 205 ? 3.189 28.385 13.146 1.00 82.56 205 ARG A C 1
ATOM 1651 O O . ARG A 1 205 ? 3.728 27.349 12.760 1.00 82.56 205 ARG A O 1
ATOM 1658 N N . TYR A 1 206 ? 2.221 28.419 14.060 1.00 79.62 206 TYR A N 1
ATOM 1659 C CA . TYR A 1 206 ? 1.689 27.259 14.773 1.00 79.62 206 TYR A CA 1
ATOM 1660 C C . TYR A 1 206 ? 0.431 26.669 14.123 1.00 79.62 206 TYR A C 1
ATOM 1662 O O . TYR A 1 206 ? -0.076 25.638 14.579 1.00 79.62 206 TYR A O 1
ATOM 1670 N N . MET A 1 207 ? -0.057 27.300 13.053 1.00 75.94 207 MET A N 1
ATOM 1671 C CA . MET A 1 207 ? -1.371 27.036 12.478 1.00 75.94 207 MET A CA 1
ATOM 1672 C C . MET A 1 207 ? -1.273 26.802 10.973 1.00 75.94 207 MET A C 1
ATOM 1674 O O . MET A 1 207 ? -0.560 27.500 10.257 1.00 75.94 207 MET A O 1
ATOM 1678 N N . THR A 1 208 ? -2.020 25.823 10.482 1.00 63.53 208 THR A N 1
ATOM 1679 C CA . THR A 1 208 ? -2.355 25.682 9.060 1.00 63.53 208 THR A CA 1
ATOM 1680 C C . THR A 1 208 ? -3.855 25.937 8.899 1.00 63.53 208 THR A C 1
ATOM 1682 O O . THR A 1 208 ? -4.582 25.764 9.880 1.00 63.53 208 THR A O 1
ATOM 1685 N N . PRO A 1 209 ? -4.344 26.350 7.714 1.00 54.47 209 PRO A N 1
ATOM 1686 C CA . PRO A 1 209 ? -5.777 26.578 7.489 1.00 54.47 209 PRO A CA 1
ATOM 1687 C C . PRO A 1 209 ? -6.659 25.400 7.939 1.00 54.47 209 PRO A C 1
ATOM 1689 O O . PRO A 1 209 ? -7.690 25.614 8.570 1.00 54.47 209 PRO A O 1
ATOM 1692 N N . ASP A 1 210 ? -6.184 24.168 7.736 1.00 56.59 210 ASP A N 1
ATOM 1693 C CA . ASP A 1 210 ? -6.890 22.928 8.101 1.00 56.59 210 ASP A CA 1
ATOM 1694 C C . ASP A 1 210 ? -6.859 22.602 9.610 1.00 56.59 210 ASP A C 1
ATOM 1696 O O . ASP A 1 210 ? -7.492 21.650 10.053 1.00 56.59 210 ASP A O 1
ATOM 1700 N N . MET A 1 211 ? -6.105 23.362 10.415 1.00 67.38 211 MET A N 1
ATOM 1701 C CA . MET A 1 211 ? -5.943 23.169 11.868 1.00 67.38 211 MET A CA 1
ATOM 1702 C C . MET A 1 211 ? -6.383 24.403 12.674 1.00 67.38 211 MET A C 1
ATOM 1704 O O . MET A 1 211 ? -5.930 24.617 13.798 1.00 67.38 211 MET A O 1
ATOM 1708 N N . LEU A 1 212 ? -7.215 25.270 12.096 1.00 79.88 212 LEU A N 1
ATOM 1709 C CA . LEU A 1 212 ? -7.680 26.498 12.736 1.00 79.88 212 LEU A CA 1
ATOM 1710 C C . LEU A 1 212 ? -8.853 26.216 13.689 1.00 79.88 212 LEU A C 1
ATOM 1712 O O . LEU A 1 212 ? -9.995 26.454 13.329 1.00 79.88 212 LEU A O 1
ATOM 1716 N N . THR A 1 213 ? -8.585 25.742 14.905 1.00 85.88 213 THR A N 1
ATOM 1717 C CA . THR A 1 213 ? -9.608 25.561 15.958 1.00 85.88 213 THR A CA 1
ATOM 1718 C C . THR A 1 213 ? -9.562 26.711 16.971 1.00 85.88 213 THR A C 1
ATOM 1720 O O . THR A 1 213 ? -8.574 27.455 17.031 1.00 85.88 213 THR A O 1
ATOM 1723 N N . PHE A 1 214 ? -10.639 26.914 17.740 1.00 88.00 214 PHE A N 1
ATOM 1724 C CA . PHE A 1 214 ? -10.733 28.019 18.705 1.00 88.00 214 PHE A CA 1
ATOM 1725 C C . PHE A 1 214 ? -9.697 27.884 19.839 1.00 88.00 214 PHE A C 1
ATOM 1727 O O . PHE A 1 214 ? -9.000 28.850 20.168 1.00 88.00 214 PHE A O 1
ATOM 1734 N N . GLU A 1 215 ? -9.530 26.675 20.387 1.00 84.56 215 GLU A N 1
ATOM 1735 C CA . GLU A 1 215 ? -8.523 26.358 21.413 1.00 84.56 215 GLU A CA 1
ATOM 1736 C C . GLU A 1 215 ? -7.106 26.580 20.870 1.00 84.56 215 GLU A C 1
ATOM 1738 O O . GLU A 1 215 ? -6.310 27.324 21.444 1.00 84.56 215 GLU A O 1
ATOM 1743 N N . ARG A 1 216 ? -6.809 26.039 19.685 1.00 84.69 216 ARG A N 1
ATOM 1744 C CA . ARG A 1 216 ? -5.480 26.165 19.085 1.00 84.69 216 ARG A CA 1
ATOM 1745 C C . ARG A 1 216 ? -5.121 27.603 18.728 1.00 84.69 216 ARG A C 1
ATOM 1747 O O . ARG A 1 216 ? -3.960 27.993 18.850 1.00 84.69 216 ARG A O 1
ATOM 1754 N N . PHE A 1 217 ? -6.099 28.408 18.306 1.00 90.31 217 PHE A N 1
ATOM 1755 C CA . PHE A 1 217 ? -5.897 29.843 18.102 1.00 90.31 217 PHE A CA 1
ATOM 1756 C C . PHE A 1 217 ? -5.584 30.563 19.419 1.00 90.31 217 PHE A C 1
ATOM 1758 O O . PHE A 1 217 ? -4.697 31.416 19.453 1.00 90.31 217 PHE A O 1
ATOM 1765 N N . THR A 1 218 ? -6.257 30.178 20.508 1.00 91.31 218 THR A N 1
ATOM 1766 C CA . THR A 1 218 ? -6.013 30.698 21.862 1.00 91.31 218 THR A CA 1
ATOM 1767 C C . THR A 1 218 ? -4.575 30.426 22.314 1.00 91.31 218 THR A C 1
ATOM 1769 O O . THR A 1 218 ? -3.865 31.358 22.701 1.00 91.31 218 THR A O 1
ATOM 1772 N N . ASP A 1 219 ? -4.104 29.186 22.180 1.00 87.69 219 ASP A N 1
ATOM 1773 C CA . ASP A 1 219 ? -2.7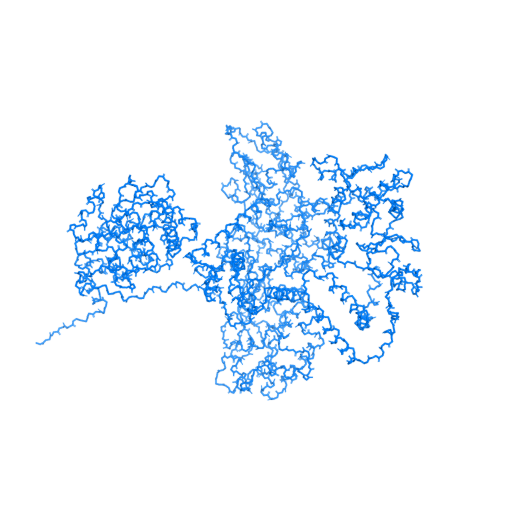39 28.798 22.557 1.00 87.69 219 ASP A CA 1
ATOM 1774 C C . ASP A 1 219 ? -1.671 29.456 21.668 1.00 87.69 219 ASP A C 1
ATOM 1776 O O . ASP A 1 219 ? -0.628 29.909 22.151 1.00 87.69 219 ASP A O 1
ATOM 1780 N N . ALA A 1 220 ? -1.934 29.568 20.361 1.00 89.50 220 ALA A N 1
ATOM 1781 C CA . ALA A 1 220 ? -1.024 30.231 19.430 1.00 89.50 220 ALA A CA 1
ATOM 1782 C C . ALA A 1 220 ? -0.876 31.728 19.746 1.00 89.50 220 ALA A C 1
ATOM 1784 O O . ALA A 1 220 ? 0.232 32.265 19.659 1.00 89.50 220 ALA A O 1
ATOM 1785 N N . LEU A 1 221 ? -1.967 32.400 20.133 1.00 91.75 221 LEU A N 1
ATOM 1786 C CA . LEU A 1 221 ? -1.941 33.797 20.570 1.00 91.75 221 LEU A CA 1
ATOM 1787 C C . LEU A 1 221 ? -1.177 33.977 21.883 1.00 91.75 221 LEU A C 1
ATOM 1789 O O . LEU A 1 221 ? -0.398 34.926 21.985 1.00 91.75 221 LEU A O 1
ATOM 1793 N N . PHE A 1 222 ? -1.364 33.075 22.852 1.00 90.81 222 PHE A N 1
ATOM 1794 C CA . PHE A 1 222 ? -0.620 33.079 24.113 1.00 90.81 222 PHE A CA 1
ATOM 1795 C C . PHE A 1 222 ? 0.893 33.055 23.864 1.00 90.81 222 PHE A C 1
ATOM 1797 O O . PHE A 1 222 ? 1.604 33.991 24.239 1.00 90.81 222 PHE A O 1
ATOM 1804 N N . LEU A 1 223 ? 1.373 32.031 23.151 1.00 87.38 223 LEU A N 1
ATOM 1805 C CA . LEU A 1 223 ? 2.799 31.860 22.869 1.00 87.38 223 LEU A CA 1
ATOM 1806 C C . LEU A 1 223 ? 3.360 33.007 22.032 1.00 87.38 223 LEU A C 1
ATOM 1808 O O . LEU A 1 223 ? 4.451 33.512 22.304 1.00 87.38 223 LEU A O 1
ATOM 1812 N N . ALA A 1 224 ? 2.617 33.449 21.014 1.00 89.88 224 ALA A N 1
ATOM 1813 C CA . ALA A 1 224 ? 3.035 34.570 20.189 1.00 89.88 224 ALA A CA 1
ATOM 1814 C C . ALA A 1 224 ? 3.196 35.850 21.018 1.00 89.88 224 ALA A C 1
ATOM 1816 O O . ALA A 1 224 ? 4.173 36.572 20.815 1.00 89.88 224 ALA A O 1
ATOM 1817 N N . ALA A 1 225 ? 2.278 36.123 21.951 1.00 89.62 225 ALA A N 1
ATOM 1818 C CA . ALA A 1 225 ? 2.329 37.294 22.818 1.00 89.62 225 ALA A CA 1
ATOM 1819 C C . ALA A 1 225 ? 3.487 37.230 23.831 1.00 89.62 225 ALA A C 1
ATOM 1821 O O . ALA A 1 225 ? 4.194 38.229 23.980 1.00 89.62 225 ALA A O 1
ATOM 1822 N N . GLU A 1 226 ? 3.740 36.079 24.466 1.00 86.75 226 GLU A N 1
ATOM 1823 C CA . GLU A 1 226 ? 4.885 35.889 25.377 1.00 86.75 226 GLU A CA 1
ATOM 1824 C C . GLU A 1 226 ? 6.229 36.042 24.646 1.00 86.75 226 GLU A C 1
ATOM 1826 O O . GLU A 1 226 ? 7.081 36.840 25.046 1.00 86.75 226 GLU A O 1
ATOM 1831 N N . GLN A 1 227 ? 6.393 35.406 23.483 1.00 84.81 227 GLN A N 1
ATOM 1832 C CA . GLN A 1 227 ? 7.599 35.580 22.666 1.00 84.81 227 GLN A CA 1
ATOM 1833 C C . GLN A 1 227 ? 7.780 37.028 22.204 1.00 84.81 227 GLN A C 1
ATOM 1835 O O . GLN A 1 227 ? 8.904 37.530 22.113 1.00 84.81 227 GLN A O 1
ATOM 1840 N N . TYR A 1 228 ? 6.686 37.707 21.842 1.00 84.06 228 TYR A N 1
ATOM 1841 C CA . TYR A 1 228 ? 6.746 39.108 21.425 1.00 84.06 228 TYR A CA 1
ATOM 1842 C C . TYR A 1 228 ? 7.203 39.997 22.575 1.00 84.06 228 TYR A C 1
ATOM 1844 O O . TYR A 1 228 ? 8.130 40.783 22.392 1.00 84.06 228 TYR A O 1
ATOM 1852 N N . LYS A 1 229 ? 6.644 39.787 23.768 1.00 83.81 229 LYS A N 1
ATOM 1853 C CA . LYS A 1 229 ? 6.992 40.480 25.013 1.00 83.81 229 LYS A CA 1
ATOM 1854 C C . LYS A 1 229 ? 8.464 40.324 25.407 1.00 83.81 229 LYS A C 1
ATOM 1856 O O . LYS A 1 229 ? 9.039 41.284 25.909 1.00 83.81 229 LYS A O 1
ATOM 1861 N N . GLN A 1 230 ? 9.082 39.169 25.150 1.00 78.12 230 GLN A N 1
ATOM 1862 C CA . GLN A 1 230 ? 10.516 38.944 25.400 1.00 78.12 230 GLN A CA 1
ATOM 1863 C C . GLN A 1 230 ? 11.425 39.687 24.405 1.00 78.12 230 GLN A C 1
ATOM 1865 O O . GLN A 1 230 ? 12.524 40.106 24.759 1.00 78.12 230 GLN A O 1
ATOM 1870 N N . SER A 1 231 ? 10.970 39.860 23.161 1.00 69.31 231 SER A N 1
ATOM 1871 C CA . SER A 1 231 ? 11.754 40.471 22.076 1.00 69.31 231 SER A CA 1
ATOM 1872 C C . SER A 1 231 ? 11.590 41.989 21.924 1.00 69.31 231 SER A C 1
ATOM 1874 O O . SER A 1 231 ? 12.291 42.591 21.115 1.00 69.31 231 SER A O 1
ATOM 1876 N N . ASP A 1 232 ? 10.646 42.601 22.640 1.00 65.19 232 ASP A N 1
ATOM 1877 C CA . ASP A 1 232 ? 10.157 43.951 22.355 1.00 65.19 232 ASP A CA 1
ATOM 1878 C C . ASP A 1 232 ? 10.455 44.954 23.487 1.00 65.19 232 ASP A C 1
ATOM 1880 O O . ASP A 1 232 ? 10.216 44.702 24.670 1.00 65.19 232 ASP A O 1
ATOM 1884 N N . SER A 1 233 ? 10.946 46.137 23.111 1.00 58.94 233 SER A N 1
ATOM 1885 C CA . SER A 1 233 ? 11.212 47.284 23.991 1.00 58.94 233 SER A CA 1
ATOM 1886 C C . SER A 1 233 ? 10.068 48.311 23.984 1.00 58.94 233 SER A C 1
ATOM 1888 O O . SER A 1 233 ? 10.265 49.478 24.328 1.00 58.94 233 SER A O 1
ATOM 1890 N N . SER A 1 234 ? 8.855 47.891 23.613 1.00 64.06 234 SER A N 1
ATOM 1891 C CA . SER A 1 234 ? 7.702 48.773 23.425 1.00 64.06 234 SER A CA 1
ATOM 1892 C C . SER A 1 234 ? 7.192 49.493 24.681 1.00 64.06 234 SER A C 1
ATOM 1894 O O . SER A 1 234 ? 7.450 49.134 25.838 1.00 64.06 234 SER A O 1
ATOM 1896 N N . GLY A 1 235 ? 6.429 50.564 24.432 1.00 72.75 235 GLY A N 1
ATOM 1897 C CA . GLY A 1 235 ? 5.849 51.433 25.452 1.00 72.75 235 GLY A CA 1
ATOM 1898 C C . GLY A 1 235 ? 4.824 50.752 26.374 1.00 72.75 235 GLY A C 1
ATOM 1899 O O . GLY A 1 235 ? 4.338 49.646 26.137 1.00 72.75 235 GLY A O 1
ATOM 1900 N N . LYS A 1 236 ? 4.441 51.457 27.449 1.00 80.12 236 LYS A N 1
ATOM 1901 C CA . LYS A 1 236 ? 3.545 50.947 28.512 1.00 80.12 236 LYS A CA 1
ATOM 1902 C C . LYS A 1 236 ? 2.199 50.405 27.993 1.00 80.12 236 LYS A C 1
ATOM 1904 O O . LYS A 1 236 ? 1.682 49.449 28.564 1.00 80.12 236 LYS A O 1
ATOM 1909 N N . SER A 1 237 ? 1.640 50.998 26.932 1.00 81.19 237 SER A N 1
ATOM 1910 C CA . SER A 1 237 ? 0.359 50.577 26.333 1.00 81.19 237 SER A CA 1
ATOM 1911 C C . SER A 1 237 ? 0.460 49.209 25.643 1.00 81.19 237 SER A C 1
ATOM 1913 O O . SER A 1 237 ? -0.371 48.337 25.886 1.00 81.19 237 SER A O 1
ATOM 1915 N N . SER A 1 238 ? 1.524 48.981 24.869 1.00 84.94 238 SER A N 1
ATOM 1916 C CA . SER A 1 238 ? 1.795 47.710 24.185 1.00 84.94 238 SER A CA 1
ATOM 1917 C C . SER A 1 238 ? 2.015 46.567 25.175 1.00 84.94 238 SER A C 1
ATOM 1919 O O . SER A 1 238 ? 1.411 45.506 25.039 1.00 84.94 238 SER A O 1
ATOM 1921 N N . LYS A 1 239 ? 2.773 46.807 26.257 1.00 85.69 239 LYS A N 1
ATOM 1922 C CA . LYS A 1 239 ? 2.940 45.826 27.347 1.00 85.69 239 LYS A CA 1
ATOM 1923 C C . LYS A 1 239 ? 1.615 45.477 28.029 1.00 85.69 239 LYS A C 1
ATOM 1925 O O . LYS A 1 239 ? 1.382 44.323 28.375 1.00 85.69 239 LYS A O 1
ATOM 1930 N N . ALA A 1 240 ? 0.735 46.462 28.214 1.00 87.69 240 ALA A N 1
ATOM 1931 C CA . ALA A 1 240 ? -0.586 46.234 28.793 1.00 87.69 240 ALA A CA 1
ATOM 1932 C C . ALA A 1 240 ? -1.510 45.426 27.865 1.00 87.69 240 ALA A C 1
ATOM 1934 O O . ALA A 1 240 ? -2.315 44.648 28.373 1.00 87.69 240 ALA A O 1
ATOM 1935 N N . PHE A 1 241 ? -1.392 45.596 26.543 1.00 91.56 241 PHE A N 1
ATOM 1936 C CA . PHE A 1 241 ? -2.092 44.781 25.548 1.00 91.56 241 PHE A CA 1
ATOM 1937 C C . PHE A 1 241 ? -1.577 43.340 25.531 1.00 91.56 241 PHE A C 1
ATOM 1939 O O . PHE A 1 241 ? -2.377 42.420 25.661 1.00 91.56 241 PHE A O 1
ATOM 1946 N N . LEU A 1 242 ? -0.256 43.146 25.463 1.00 90.25 242 LEU A N 1
ATOM 1947 C CA . LEU A 1 242 ? 0.368 41.820 25.487 1.00 90.25 242 LEU A CA 1
ATOM 1948 C C . LEU A 1 242 ? -0.051 41.033 26.732 1.00 90.25 242 LEU A C 1
ATOM 1950 O O . LEU A 1 242 ? -0.581 39.935 26.607 1.00 90.25 242 LEU A O 1
ATOM 1954 N N . ASN A 1 243 ? 0.082 41.630 27.922 1.00 91.12 243 ASN A N 1
ATOM 1955 C CA . ASN A 1 243 ? -0.357 40.991 29.165 1.00 91.12 243 ASN A CA 1
ATOM 1956 C C . ASN A 1 243 ? -1.865 40.700 29.172 1.00 91.12 243 ASN A C 1
ATOM 1958 O O . ASN A 1 243 ? -2.285 39.713 29.753 1.00 91.12 243 ASN A O 1
ATOM 1962 N N . ALA A 1 244 ? -2.691 41.536 28.532 1.00 92.62 244 ALA A N 1
ATOM 1963 C CA . ALA A 1 244 ? -4.117 41.250 28.423 1.00 92.62 244 ALA A CA 1
ATOM 1964 C C . ALA A 1 244 ? -4.387 40.027 27.535 1.00 92.62 244 ALA A C 1
ATOM 1966 O O . ALA A 1 244 ? -5.204 39.206 27.920 1.00 92.62 244 ALA A O 1
ATOM 1967 N N . ILE A 1 245 ? -3.707 39.877 26.393 1.00 94.75 245 ILE A N 1
ATOM 1968 C CA . ILE A 1 245 ? -3.835 38.683 25.537 1.00 94.75 245 ILE A CA 1
ATOM 1969 C C . ILE A 1 245 ? -3.384 37.423 26.285 1.00 94.75 245 ILE A C 1
ATOM 1971 O O . ILE A 1 245 ? -4.101 36.427 26.265 1.00 94.75 245 ILE A O 1
ATOM 1975 N N . ILE A 1 246 ? -2.247 37.500 26.983 1.00 90.69 246 ILE A N 1
ATOM 1976 C CA . ILE A 1 246 ? -1.685 36.411 27.797 1.00 90.69 246 ILE A CA 1
ATOM 1977 C C . ILE A 1 246 ? -2.676 35.983 28.885 1.00 90.69 246 ILE A C 1
ATOM 1979 O O . ILE A 1 246 ? -3.063 34.819 28.937 1.00 90.69 246 ILE A O 1
ATOM 1983 N N . ASP A 1 247 ? -3.148 36.936 29.695 1.00 92.06 247 ASP A N 1
ATOM 1984 C CA . ASP A 1 247 ? -4.131 36.677 30.747 1.00 92.06 247 ASP A CA 1
ATOM 1985 C C . ASP A 1 247 ? -5.433 36.088 30.156 1.00 92.06 247 ASP A C 1
ATOM 1987 O O . ASP A 1 247 ? -5.983 35.130 30.693 1.00 92.06 247 ASP A O 1
ATOM 1991 N N . ILE A 1 248 ? -5.945 36.635 29.040 1.00 93.19 248 ILE A N 1
ATOM 1992 C CA . ILE A 1 248 ? -7.189 36.137 28.428 1.00 93.19 248 ILE A CA 1
ATOM 1993 C C . ILE A 1 248 ? -7.029 34.679 27.998 1.00 93.19 248 ILE A C 1
ATOM 1995 O O . ILE A 1 248 ? -7.924 33.880 28.277 1.00 93.19 248 ILE A O 1
ATOM 1999 N N . ALA A 1 249 ? -5.916 34.353 27.338 1.00 89.69 249 ALA A N 1
ATOM 2000 C CA . ALA A 1 249 ? -5.645 33.023 26.808 1.00 89.69 249 ALA A CA 1
ATOM 2001 C C . ALA A 1 249 ? -5.373 31.975 27.902 1.00 89.69 249 ALA A C 1
ATOM 2003 O O . ALA A 1 249 ? -5.712 30.811 27.717 1.00 89.69 249 ALA A O 1
ATOM 2004 N N . ASN A 1 250 ? -4.849 32.386 29.061 1.00 86.38 250 ASN A N 1
ATOM 2005 C CA . ASN A 1 250 ? -4.749 31.535 30.254 1.00 86.38 250 ASN A CA 1
ATOM 2006 C C . ASN A 1 250 ? -6.095 31.288 30.954 1.00 86.38 250 ASN A C 1
ATOM 2008 O O . ASN A 1 250 ? -6.156 30.523 31.913 1.00 86.38 250 ASN A O 1
ATOM 2012 N N . GLY A 1 251 ? -7.168 31.955 30.519 1.00 84.81 251 GLY A N 1
ATOM 2013 C CA . GLY A 1 251 ? -8.446 31.940 31.225 1.00 84.81 251 GLY A CA 1
ATOM 2014 C C . GLY A 1 251 ? -8.457 32.820 32.478 1.00 84.81 251 GLY A C 1
ATOM 2015 O O . GLY A 1 251 ? -9.435 32.797 33.225 1.00 84.81 251 GLY A O 1
ATOM 2016 N N . ASP A 1 252 ? -7.426 33.643 32.706 1.00 86.44 252 ASP A N 1
ATOM 2017 C CA . ASP A 1 252 ? -7.415 34.571 33.830 1.00 86.44 252 ASP A CA 1
ATOM 2018 C C . ASP A 1 252 ? -8.567 35.565 33.689 1.00 86.44 252 ASP A C 1
ATOM 2020 O O . ASP A 1 252 ? -8.833 36.150 32.625 1.00 86.44 252 ASP A O 1
ATOM 2024 N N . ARG A 1 253 ? -9.250 35.782 34.811 1.00 82.50 253 ARG A N 1
ATOM 2025 C CA . ARG A 1 253 ? -10.387 36.690 34.910 1.00 82.50 253 ARG A CA 1
ATOM 2026 C C . ARG A 1 253 ? -10.088 37.824 35.869 1.00 82.50 253 ARG A C 1
ATOM 2028 O O . ARG A 1 253 ? -9.612 37.633 36.988 1.00 82.50 253 ARG A O 1
ATOM 2035 N N . LYS A 1 254 ? -10.400 39.037 35.433 1.00 87.62 254 LYS A N 1
ATOM 2036 C CA . LYS A 1 254 ? -10.298 40.262 36.226 1.00 87.62 254 LYS A CA 1
ATOM 2037 C C . LYS A 1 254 ? -11.615 41.024 36.078 1.00 87.62 254 LYS A C 1
ATOM 2039 O O . LYS A 1 254 ? -11.642 42.033 35.364 1.00 87.62 254 LYS A O 1
ATOM 2044 N N . PRO A 1 255 ? -12.701 40.558 36.728 1.00 86.50 255 PRO A N 1
ATOM 2045 C CA . PRO A 1 255 ? -14.018 41.166 36.589 1.00 86.50 255 PRO A CA 1
ATOM 2046 C C . PRO A 1 255 ? -14.017 42.628 37.050 1.00 86.50 255 PRO A C 1
ATOM 2048 O O . PRO A 1 255 ? -13.264 43.041 37.942 1.00 86.50 255 PRO A O 1
ATOM 2051 N N . PHE A 1 256 ? -14.874 43.443 36.441 1.00 83.06 256 PHE A N 1
ATOM 2052 C CA . PHE A 1 256 ? -15.245 44.726 37.033 1.00 83.06 256 PHE A CA 1
ATOM 2053 C C . PHE A 1 256 ? -16.215 44.509 38.209 1.00 83.06 256 PHE A C 1
ATOM 2055 O O . PHE A 1 256 ? -17.008 43.570 38.170 1.00 83.06 256 PHE A O 1
ATOM 2062 N N . PRO A 1 257 ? -16.179 45.357 39.257 1.00 71.81 257 PRO A N 1
ATOM 2063 C CA . PRO A 1 257 ? -17.214 45.328 40.284 1.00 71.81 257 PRO A CA 1
ATOM 2064 C C . PRO A 1 257 ? -18.564 45.619 39.619 1.00 71.81 257 PRO A C 1
ATOM 2066 O O . PRO A 1 257 ? -18.711 46.656 38.967 1.00 71.81 257 PRO A O 1
ATOM 2069 N N . SER A 1 258 ? -19.515 44.687 39.731 1.00 58.06 258 SER A N 1
ATOM 2070 C CA . SER A 1 258 ? -20.820 44.815 39.077 1.00 58.06 258 SER A CA 1
ATOM 2071 C C . SER A 1 258 ? -21.537 46.069 39.576 1.00 58.06 258 SER A C 1
ATOM 2073 O O . SER A 1 258 ? -21.780 46.215 40.771 1.00 58.06 258 SER A O 1
ATOM 2075 N N . ARG A 1 259 ? -21.878 46.978 38.655 1.00 58.38 259 ARG A N 1
ATOM 2076 C CA . ARG A 1 259 ? -22.767 48.124 38.919 1.00 58.38 259 ARG A CA 1
ATOM 2077 C C . ARG A 1 259 ? -24.243 47.803 38.638 1.00 58.38 259 ARG A C 1
ATOM 2079 O O . ARG A 1 259 ? -25.074 48.696 38.761 1.00 58.38 259 ARG A O 1
ATOM 2086 N N . ARG A 1 260 ? -24.553 46.575 38.203 1.00 64.06 260 ARG A N 1
ATOM 2087 C CA . ARG A 1 260 ? -25.896 46.143 37.782 1.00 64.06 260 ARG A CA 1
ATOM 2088 C C . ARG A 1 260 ? -26.658 45.497 38.933 1.00 64.06 260 ARG A C 1
ATOM 2090 O O . ARG A 1 260 ? -26.049 44.875 39.805 1.00 64.06 260 ARG A O 1
ATOM 2097 N N . SER A 1 261 ? -27.978 45.670 38.931 1.00 54.91 261 SER A N 1
ATOM 2098 C CA . SER A 1 261 ? -28.864 45.113 39.953 1.00 54.91 261 SER A CA 1
ATOM 2099 C C . SER A 1 261 ? -28.840 43.569 39.930 1.00 54.91 261 SER A C 1
ATOM 2101 O O . SER A 1 261 ? -28.636 42.983 38.867 1.00 54.91 261 SER A O 1
ATOM 2103 N N . PRO A 1 262 ? -29.045 42.868 41.064 1.00 53.22 262 PRO A N 1
ATOM 2104 C CA . PRO A 1 262 ? -29.107 41.398 41.098 1.00 53.22 262 PRO A CA 1
ATOM 2105 C C . PRO A 1 262 ? -30.189 40.808 40.177 1.00 53.22 262 PRO A C 1
ATOM 2107 O O . PRO A 1 262 ? -30.044 39.700 39.677 1.00 53.22 262 PRO A O 1
ATOM 2110 N N . THR A 1 263 ? -31.248 41.578 39.914 1.00 55.47 263 THR A N 1
ATOM 2111 C CA . THR A 1 263 ? -32.345 41.270 38.984 1.00 55.47 263 THR A CA 1
ATOM 2112 C C . THR A 1 263 ? -31.953 41.324 37.499 1.00 55.47 263 THR A C 1
ATOM 2114 O O . THR A 1 263 ? -32.704 40.838 36.662 1.00 55.47 263 THR A O 1
ATOM 2117 N N . GLU A 1 264 ? -30.784 41.880 37.158 1.00 60.38 264 GLU A N 1
ATOM 2118 C CA . GLU A 1 264 ? -30.236 41.977 35.791 1.00 60.38 264 GLU A CA 1
ATOM 2119 C C . GLU A 1 264 ? -29.179 40.895 35.483 1.00 60.38 264 GLU A C 1
ATOM 2121 O O . GLU A 1 264 ? -28.387 41.046 34.555 1.00 60.38 264 GLU A O 1
ATOM 2126 N N . GLN A 1 265 ? -29.094 39.818 36.267 1.00 65.94 265 GLN A N 1
ATOM 2127 C CA . GLN A 1 265 ? -28.119 38.756 36.007 1.00 65.94 265 GLN A CA 1
ATOM 2128 C C . GLN A 1 265 ? -28.586 37.773 34.918 1.00 65.94 265 GLN A C 1
ATOM 2130 O O . GLN A 1 265 ? -29.782 37.495 34.822 1.00 65.94 265 GLN A O 1
ATOM 2135 N N . PRO A 1 266 ? -27.657 37.243 34.097 1.00 68.62 266 PRO A N 1
ATOM 2136 C CA . PRO A 1 266 ? -27.970 36.271 33.054 1.00 68.62 266 PRO A CA 1
ATOM 2137 C C . PRO A 1 266 ? -28.538 34.982 33.658 1.00 68.62 266 PRO A C 1
ATOM 2139 O O . PRO A 1 266 ? -27.911 34.389 34.532 1.00 68.62 266 PRO A O 1
ATOM 2142 N N . ALA A 1 267 ? -29.686 34.511 33.169 1.00 67.19 267 ALA A N 1
ATOM 2143 C CA . ALA A 1 267 ? -30.278 33.238 33.596 1.00 67.19 267 ALA A CA 1
ATOM 2144 C C . ALA A 1 267 ? -29.958 32.116 32.593 1.00 67.19 267 ALA A C 1
ATOM 2146 O O . ALA A 1 267 ? -30.847 31.514 31.988 1.00 67.19 267 ALA A O 1
ATOM 2147 N N . LEU A 1 268 ? -28.666 31.845 32.386 1.00 69.69 268 LEU A N 1
ATOM 2148 C CA . LEU A 1 268 ? -28.204 30.824 31.439 1.00 69.69 268 LEU A CA 1
ATOM 2149 C C . LEU A 1 268 ? -28.418 29.435 32.062 1.00 69.69 268 LEU A C 1
ATOM 2151 O O . LEU A 1 268 ? -27.577 28.929 32.795 1.00 69.69 268 LEU A O 1
ATOM 2155 N N . SER A 1 269 ? -29.584 28.843 31.805 1.00 59.00 269 SER A N 1
ATOM 2156 C CA . SER A 1 269 ? -29.973 27.502 32.274 1.00 59.00 269 SER A CA 1
ATOM 2157 C C . SER A 1 269 ? -30.294 26.578 31.097 1.00 59.00 269 SER A C 1
ATOM 2159 O O . SER A 1 269 ? -31.333 25.925 31.058 1.00 59.00 269 SER A O 1
ATOM 2161 N N . PHE A 1 270 ? -29.401 26.546 30.108 1.00 64.31 270 PHE A N 1
ATOM 2162 C CA . PHE A 1 270 ? -29.491 25.625 28.977 1.00 64.31 270 PHE A CA 1
ATOM 2163 C C . PHE A 1 270 ? -28.257 24.727 28.922 1.00 64.31 270 PHE A C 1
ATOM 2165 O O . PHE A 1 270 ? -27.139 25.151 29.221 1.00 64.31 270 PHE A O 1
ATOM 2172 N N . SER A 1 271 ? -28.473 23.470 28.546 1.00 56.88 271 SER A N 1
ATOM 2173 C CA . SER A 1 271 ? -27.388 22.544 28.249 1.00 56.88 271 SER A CA 1
ATOM 2174 C C . SER A 1 271 ? -26.766 22.947 26.919 1.00 56.88 271 SER A C 1
ATOM 2176 O O . SER A 1 271 ? -27.476 23.093 25.926 1.00 56.88 271 SER A O 1
ATOM 2178 N N . LEU A 1 272 ? -25.444 23.130 26.891 1.00 61.69 272 LEU A N 1
ATOM 2179 C CA . LEU A 1 272 ? -24.736 23.205 25.617 1.00 61.69 272 LEU A CA 1
ATOM 2180 C C . LEU A 1 272 ? -25.036 21.916 24.837 1.00 61.69 272 LEU A C 1
ATOM 2182 O O . LEU A 1 272 ? -25.076 20.847 25.461 1.00 61.69 272 LEU A O 1
ATOM 2186 N N . PRO A 1 273 ? -25.250 21.988 23.511 1.00 51.38 273 PRO A N 1
ATOM 2187 C CA . PRO A 1 273 ? -25.321 20.793 22.689 1.00 51.38 273 PRO A CA 1
ATOM 2188 C C . PRO A 1 273 ? -24.109 19.925 23.019 1.00 51.38 273 PRO A C 1
ATOM 2190 O O . PRO A 1 273 ? -22.982 20.429 23.034 1.00 51.38 273 PRO A O 1
ATOM 2193 N N . ALA A 1 274 ? -24.333 18.649 23.344 1.00 42.69 274 ALA A N 1
ATOM 2194 C CA . ALA A 1 274 ? -23.221 17.721 23.460 1.00 42.69 274 ALA A CA 1
ATOM 2195 C C . ALA A 1 274 ? -22.446 17.816 22.144 1.00 42.69 274 ALA A C 1
ATOM 2197 O O . ALA A 1 274 ? -23.065 17.721 21.078 1.00 42.69 274 ALA A O 1
ATOM 2198 N N . ALA A 1 275 ? -21.130 18.060 22.219 1.00 44.03 275 ALA A N 1
ATOM 2199 C CA . ALA A 1 275 ? -20.277 17.970 21.041 1.00 44.03 275 ALA A CA 1
ATOM 2200 C C . ALA A 1 275 ? -20.669 16.674 20.322 1.00 44.03 275 ALA A C 1
ATOM 2202 O O . ALA A 1 275 ? -20.825 15.665 21.027 1.00 44.03 275 ALA A O 1
ATOM 2203 N N . PRO A 1 276 ? -20.938 16.705 18.998 1.00 40.03 276 PRO A N 1
ATOM 2204 C CA . PRO A 1 276 ? -21.376 15.520 18.279 1.00 40.03 276 PRO A CA 1
ATOM 2205 C C . PRO A 1 276 ? -20.440 14.405 18.700 1.00 40.03 276 PRO A C 1
ATOM 2207 O O . PRO A 1 276 ? -19.223 14.556 18.573 1.00 40.03 276 PRO A O 1
ATOM 2210 N N . SER A 1 277 ? -20.994 13.370 19.339 1.00 34.00 277 SER A N 1
ATOM 2211 C CA . SER A 1 277 ? -20.194 12.273 19.847 1.00 34.00 277 SER A CA 1
ATOM 2212 C C . SER A 1 277 ? -19.433 11.770 18.643 1.00 34.00 277 SER A C 1
ATOM 2214 O O . SER A 1 277 ? -20.029 11.227 17.709 1.00 34.00 277 SER A O 1
ATOM 2216 N N . ALA A 1 278 ? -18.126 12.045 18.618 1.00 38.12 278 ALA A N 1
ATOM 2217 C CA . ALA A 1 278 ? -17.258 11.453 17.635 1.00 38.12 278 ALA A CA 1
ATOM 2218 C C . ALA A 1 278 ? -17.587 9.972 17.735 1.00 38.12 278 ALA A C 1
ATOM 2220 O O . ALA A 1 278 ? -17.455 9.384 18.816 1.00 38.12 278 ALA A O 1
ATOM 2221 N N . SER A 1 279 ? -18.124 9.406 16.650 1.00 36.66 279 SER A N 1
ATOM 2222 C CA . SER A 1 279 ? -18.194 7.960 16.485 1.00 36.66 279 SER A CA 1
ATOM 2223 C C . SER A 1 279 ? -16.855 7.475 17.013 1.00 36.66 279 SER A C 1
ATOM 2225 O O . SER A 1 279 ? -15.835 8.026 16.617 1.00 36.66 279 SER A O 1
ATOM 2227 N N . SER A 1 280 ? -16.832 6.636 18.046 1.00 37.34 280 SER A N 1
ATOM 2228 C CA . SER A 1 280 ? -15.573 6.294 18.701 1.00 37.34 280 SER A CA 1
ATOM 2229 C C . SER A 1 280 ? -14.764 5.455 17.711 1.00 37.34 280 SER A C 1
ATOM 2231 O O . SER A 1 280 ? -14.833 4.233 17.702 1.00 37.34 280 SER A O 1
ATOM 2233 N N . TRP A 1 281 ? -14.058 6.121 16.793 1.00 38.66 281 TRP A N 1
ATOM 2234 C CA . TRP A 1 281 ? -13.278 5.495 15.730 1.00 38.66 281 TRP A CA 1
ATOM 2235 C C . TRP A 1 281 ? -12.094 4.734 16.341 1.00 38.66 281 TRP A C 1
ATOM 2237 O O . TRP A 1 281 ? -11.515 3.863 15.692 1.00 38.66 281 TRP A O 1
ATOM 2247 N N . VAL A 1 282 ? -11.758 5.023 17.607 1.00 45.59 282 VAL A N 1
ATOM 2248 C CA . VAL A 1 282 ? -10.722 4.353 18.387 1.00 45.59 282 VAL A CA 1
ATOM 2249 C C . VAL A 1 282 ? -11.139 4.271 19.865 1.00 45.59 282 VAL A C 1
ATOM 2251 O O . VAL A 1 282 ? -10.943 5.215 20.628 1.00 45.59 282 VAL A O 1
ATOM 2254 N N . THR A 1 283 ? -11.652 3.124 20.314 1.00 42.16 283 THR A N 1
ATOM 2255 C CA . THR A 1 283 ? -11.601 2.759 21.738 1.00 42.16 283 THR A CA 1
ATOM 2256 C C . THR A 1 283 ? -10.219 2.178 22.023 1.00 42.16 283 THR A C 1
ATOM 2258 O O . THR A 1 283 ? -9.982 0.989 21.808 1.00 42.16 283 THR A O 1
ATOM 2261 N N . VAL A 1 284 ? -9.276 3.012 22.468 1.00 45.69 284 VAL A N 1
ATOM 2262 C CA . VAL A 1 284 ? -8.063 2.498 23.119 1.00 45.69 284 VAL A CA 1
ATOM 2263 C C . VAL A 1 284 ? -8.489 2.059 24.515 1.00 45.69 284 VAL A C 1
ATOM 2265 O O . VAL A 1 284 ? -8.505 2.870 25.436 1.00 45.69 284 VAL A O 1
ATOM 2268 N N . ASP A 1 285 ? -8.906 0.803 24.666 1.00 45.12 285 ASP A N 1
ATOM 2269 C CA . ASP A 1 285 ? -9.059 0.231 26.000 1.00 45.12 285 ASP A CA 1
ATOM 2270 C C . ASP A 1 285 ? -7.657 0.031 26.588 1.00 45.12 285 ASP A C 1
ATOM 2272 O O . ASP A 1 285 ? -6.918 -0.879 26.205 1.00 45.12 285 ASP A O 1
ATOM 2276 N N . GLU A 1 286 ? -7.257 0.935 27.479 1.00 42.88 286 GLU A N 1
ATOM 2277 C CA . GLU A 1 286 ? -5.942 0.902 28.125 1.00 42.88 286 GLU A CA 1
ATOM 2278 C C . GLU A 1 286 ? -5.747 -0.349 28.991 1.00 42.88 286 GLU A C 1
ATOM 2280 O O . GLU A 1 286 ? -4.602 -0.734 29.220 1.00 42.88 286 GLU A O 1
ATOM 2285 N N . ASN A 1 287 ? -6.836 -1.016 29.394 1.00 35.66 287 ASN A N 1
ATOM 2286 C CA . ASN A 1 287 ? -6.811 -2.217 30.229 1.00 35.66 287 ASN A CA 1
ATOM 2287 C C . ASN A 1 287 ? -6.863 -3.528 29.433 1.00 35.66 287 ASN A C 1
ATOM 2289 O O . ASN A 1 287 ? -6.719 -4.601 30.020 1.00 35.66 287 ASN A O 1
ATOM 2293 N N . SER A 1 288 ? -7.070 -3.469 28.116 1.00 43.19 288 SER A N 1
ATOM 2294 C CA . SER A 1 288 ? -7.023 -4.660 27.270 1.00 43.19 288 SER A CA 1
ATOM 2295 C C . SER A 1 288 ? -5.569 -5.051 26.973 1.00 43.19 288 SER A C 1
ATOM 2297 O O . SER A 1 288 ? -4.739 -4.194 26.669 1.00 43.19 288 SER A O 1
ATOM 2299 N N . GLU A 1 289 ? -5.255 -6.349 27.018 1.00 45.56 289 GLU A N 1
ATOM 2300 C CA . GLU A 1 289 ? -3.986 -6.893 26.502 1.00 45.56 289 GLU A CA 1
ATOM 2301 C C . GLU A 1 289 ? -3.956 -6.918 24.958 1.00 45.56 289 GLU A C 1
ATOM 2303 O O . GLU A 1 289 ? -2.914 -7.187 24.355 1.00 45.56 289 GLU A O 1
ATOM 2308 N N . ASP A 1 290 ? -5.081 -6.603 24.303 1.00 47.91 290 ASP A N 1
ATOM 2309 C CA . ASP A 1 290 ? -5.223 -6.661 22.854 1.00 47.91 290 ASP A CA 1
ATOM 2310 C C . ASP A 1 290 ? -4.598 -5.451 22.151 1.00 47.91 290 ASP A C 1
ATOM 2312 O O . ASP A 1 290 ? -4.558 -4.313 22.639 1.00 47.91 290 ASP A O 1
ATOM 2316 N N . LEU A 1 291 ? -4.131 -5.704 20.933 1.00 53.81 291 LEU A N 1
ATOM 2317 C CA . LEU A 1 291 ? -3.537 -4.715 20.048 1.00 53.81 291 LEU A CA 1
ATOM 2318 C C . LEU A 1 291 ? -4.547 -3.611 19.691 1.00 53.81 291 LEU A C 1
ATOM 2320 O O . LEU A 1 291 ? -5.663 -3.894 19.263 1.00 53.81 291 LEU A O 1
ATOM 2324 N N . ALA A 1 292 ? -4.137 -2.347 19.839 1.00 51.69 292 ALA A N 1
ATOM 2325 C CA . ALA A 1 292 ? -4.932 -1.208 19.382 1.00 51.69 292 ALA A CA 1
ATOM 2326 C C . ALA A 1 292 ? -4.433 -0.762 18.008 1.00 51.69 292 ALA A C 1
ATOM 2328 O O . ALA A 1 292 ? -3.246 -0.474 17.827 1.00 51.69 292 ALA A O 1
ATOM 2329 N N . GLU A 1 293 ? -5.354 -0.709 17.052 1.00 58.47 293 GLU A N 1
ATOM 2330 C CA . GLU A 1 293 ? -5.115 -0.178 15.718 1.00 58.47 293 GLU A CA 1
ATOM 2331 C C . GLU A 1 293 ? -5.655 1.248 15.623 1.00 58.47 293 GLU A C 1
ATOM 2333 O O . GLU A 1 293 ? -6.795 1.537 15.995 1.00 58.47 293 GLU A O 1
ATOM 2338 N N . VAL A 1 294 ? -4.824 2.138 15.097 1.00 54.78 294 VAL A N 1
ATOM 2339 C CA . VAL A 1 294 ? -5.191 3.516 14.796 1.00 54.78 294 VAL A CA 1
ATOM 2340 C C . VAL A 1 294 ? -5.143 3.675 13.274 1.00 54.78 294 VAL A C 1
ATOM 2342 O O . VAL A 1 294 ? -4.064 3.734 12.682 1.00 54.78 294 VAL A O 1
ATOM 2345 N N . CYS A 1 295 ? -6.318 3.691 12.634 1.00 55.62 295 CYS A N 1
ATOM 2346 C CA . CYS A 1 295 ? -6.446 3.857 11.184 1.00 55.62 295 CYS A CA 1
ATOM 2347 C C . CYS A 1 295 ? -6.597 5.343 10.822 1.00 55.62 295 CYS A C 1
ATOM 2349 O O . CYS A 1 295 ? -7.560 5.968 11.269 1.00 55.62 295 CYS A O 1
ATOM 2351 N N . PRO A 1 296 ? -5.713 5.917 9.995 1.00 51.59 296 PRO A N 1
ATOM 2352 C CA . PRO A 1 296 ? -5.872 7.281 9.509 1.00 51.59 296 PRO A CA 1
ATOM 2353 C C . PRO A 1 296 ? -7.172 7.431 8.717 1.00 51.59 296 PRO A C 1
ATOM 2355 O O . PRO A 1 296 ? -7.506 6.617 7.856 1.00 51.59 296 PRO A O 1
ATOM 2358 N N . SER A 1 297 ? -7.926 8.480 9.034 1.00 43.81 297 SER A N 1
ATOM 2359 C CA . SER A 1 297 ? -9.182 8.801 8.353 1.00 43.81 297 SER A CA 1
ATOM 2360 C C . SER A 1 297 ? -8.883 9.724 7.180 1.00 43.81 297 SER A C 1
ATOM 2362 O O . SER A 1 297 ? -8.655 10.904 7.412 1.00 43.81 297 SER A O 1
ATOM 2364 N N . THR A 1 298 ? -8.918 9.203 5.951 1.00 45.22 298 THR A N 1
ATOM 2365 C CA . THR A 1 298 ? -9.362 9.953 4.759 1.00 45.22 298 THR A CA 1
ATOM 2366 C C . THR A 1 298 ? -9.511 9.030 3.544 1.00 45.22 298 THR A C 1
ATOM 2368 O O . THR A 1 298 ? -8.521 8.442 3.117 1.00 45.22 298 THR A O 1
ATOM 2371 N N . PRO A 1 299 ? -10.696 8.976 2.915 1.00 34.41 299 PRO A N 1
ATOM 2372 C CA . PRO A 1 299 ? -10.841 8.669 1.499 1.00 34.41 299 PRO A CA 1
ATOM 2373 C C . PRO A 1 299 ? -10.596 9.963 0.702 1.00 34.41 299 PRO A C 1
ATOM 2375 O O . PRO A 1 299 ? -11.526 10.694 0.369 1.00 34.41 299 PRO A O 1
ATOM 2378 N N . SER A 1 300 ? -9.331 10.311 0.455 1.00 30.52 300 SER A N 1
ATOM 2379 C CA . SER A 1 300 ? -8.999 11.327 -0.553 1.00 30.52 300 SER A CA 1
ATOM 2380 C C . SER A 1 300 ? -8.996 10.639 -1.914 1.00 30.52 300 SER A C 1
ATOM 2382 O O . SER A 1 300 ? -8.143 9.802 -2.166 1.00 30.52 300 SER A O 1
ATOM 2384 N N . MET A 1 301 ? -9.930 11.007 -2.795 1.00 34.41 301 MET A N 1
ATOM 2385 C CA . MET A 1 301 ? -10.128 10.429 -4.140 1.00 34.41 301 MET A CA 1
ATOM 2386 C C . MET A 1 301 ? -8.929 10.586 -5.103 1.00 34.41 301 MET A C 1
ATOM 2388 O O . MET A 1 301 ? -9.006 10.151 -6.251 1.00 34.41 301 MET A O 1
ATOM 2392 N N . VAL A 1 302 ? -7.835 11.236 -4.690 1.00 35.81 302 VAL A N 1
ATOM 2393 C CA . VAL A 1 302 ? -6.681 11.515 -5.552 1.00 35.81 302 VAL A CA 1
ATOM 2394 C C . VAL A 1 302 ? -5.386 11.220 -4.795 1.00 35.81 302 VAL A C 1
ATOM 2396 O O . VAL A 1 302 ? -5.102 11.869 -3.790 1.00 35.81 302 VAL A O 1
ATOM 2399 N N . ASP A 1 303 ? -4.615 10.267 -5.328 1.00 39.84 303 ASP A N 1
ATOM 2400 C CA . ASP A 1 303 ? -3.431 9.630 -4.732 1.00 39.84 303 ASP A CA 1
ATOM 2401 C C . ASP A 1 303 ? -3.751 8.905 -3.403 1.00 39.84 303 ASP A C 1
ATOM 2403 O O . ASP A 1 303 ? -3.549 9.456 -2.322 1.00 39.84 303 ASP A O 1
ATOM 2407 N N . ASP A 1 304 ? -4.229 7.651 -3.499 1.00 43.34 304 ASP A N 1
ATOM 2408 C CA . ASP A 1 304 ? -4.379 6.701 -2.378 1.00 43.34 304 ASP A CA 1
ATOM 2409 C C . ASP A 1 304 ? -3.003 6.346 -1.773 1.00 43.34 304 ASP A C 1
ATOM 2411 O O . ASP A 1 304 ? -2.478 5.229 -1.891 1.00 43.34 304 ASP A O 1
ATOM 2415 N N . ASP A 1 305 ? -2.402 7.306 -1.081 1.00 46.72 305 ASP A N 1
ATOM 2416 C CA . ASP A 1 305 ? -1.475 7.032 0.003 1.00 46.72 305 ASP A CA 1
ATOM 2417 C C . ASP A 1 305 ? -2.324 6.526 1.177 1.00 46.72 305 ASP A C 1
ATOM 2419 O O . ASP A 1 305 ? -2.630 7.255 2.117 1.00 46.72 305 ASP A O 1
ATOM 2423 N N . GLU A 1 306 ? -2.769 5.265 1.095 1.00 48.81 306 GLU A N 1
ATOM 2424 C CA . GLU A 1 306 ? -3.248 4.534 2.267 1.00 48.81 306 GLU A CA 1
ATOM 2425 C C . GLU A 1 306 ? -2.123 4.559 3.303 1.00 48.81 306 GLU A C 1
ATOM 2427 O O . GLU A 1 306 ? -1.167 3.781 3.209 1.00 48.81 306 GLU A O 1
ATOM 2432 N N . ASP A 1 307 ? -2.198 5.491 4.250 1.00 48.59 307 ASP A N 1
ATOM 2433 C CA . ASP A 1 307 ? -1.303 5.498 5.393 1.00 48.59 307 ASP A CA 1
ATOM 2434 C C . ASP A 1 307 ? -1.527 4.175 6.145 1.00 48.59 307 ASP A C 1
ATOM 2436 O O . ASP A 1 307 ? -2.647 3.829 6.541 1.00 48.59 307 ASP A O 1
ATOM 2440 N N . ASP A 1 308 ? -0.453 3.384 6.246 1.00 52.47 308 ASP A N 1
ATOM 2441 C CA . ASP A 1 308 ? -0.485 2.065 6.872 1.00 52.47 308 ASP A CA 1
ATOM 2442 C C . ASP A 1 308 ? -0.995 2.233 8.319 1.00 52.47 308 ASP A C 1
ATOM 2444 O O . ASP A 1 308 ? -0.565 3.130 9.051 1.00 52.47 308 ASP A O 1
ATOM 2448 N N . ALA A 1 309 ? -1.927 1.373 8.735 1.00 57.72 309 ALA A N 1
ATOM 2449 C CA . ALA A 1 309 ? -2.502 1.455 10.067 1.00 57.72 309 ALA A CA 1
ATOM 2450 C C . ALA A 1 309 ? -1.428 1.344 11.158 1.00 57.72 309 ALA A C 1
ATOM 2452 O O . ALA A 1 309 ? -0.471 0.568 11.052 1.00 57.72 309 ALA A O 1
ATOM 2453 N N . ILE A 1 310 ? -1.593 2.129 12.220 1.00 64.62 310 ILE A N 1
ATOM 2454 C CA . ILE A 1 310 ? -0.619 2.211 13.304 1.00 64.62 310 ILE A CA 1
ATOM 2455 C C . ILE A 1 310 ? -0.966 1.158 14.342 1.00 64.62 310 ILE A C 1
ATOM 2457 O O . ILE A 1 310 ? -2.056 1.166 14.914 1.00 64.62 310 ILE A O 1
ATOM 2461 N N . TYR A 1 311 ? -0.001 0.288 14.618 1.00 67.69 311 TYR A N 1
ATOM 2462 C CA . TYR A 1 311 ? -0.102 -0.727 15.655 1.00 67.69 311 TYR A CA 1
ATOM 2463 C C . TYR A 1 311 ? 0.523 -0.207 16.948 1.00 67.69 311 TYR A C 1
ATOM 2465 O O . TYR A 1 311 ? 1.731 0.040 17.013 1.00 67.69 311 TYR A O 1
ATOM 2473 N N . LEU A 1 312 ? -0.302 -0.042 17.980 1.00 70.50 312 LEU A N 1
ATOM 2474 C CA . LEU A 1 312 ? 0.152 0.272 19.330 1.00 70.50 312 LEU A CA 1
ATOM 2475 C C . LEU A 1 312 ? 0.259 -1.027 20.125 1.00 70.50 312 LEU A C 1
ATOM 2477 O O . LEU A 1 312 ? -0.751 -1.662 20.441 1.00 70.50 312 LEU A O 1
ATOM 2481 N N . LEU A 1 313 ? 1.496 -1.419 20.426 1.00 71.50 313 LEU A N 1
ATOM 2482 C CA . LEU A 1 313 ? 1.803 -2.665 21.118 1.00 71.50 313 LEU A CA 1
ATOM 2483 C C . LEU A 1 313 ? 1.891 -2.427 22.624 1.00 71.50 313 LEU A C 1
ATOM 2485 O O . LEU A 1 313 ? 2.537 -1.450 23.020 1.00 71.50 313 LEU A O 1
ATOM 2489 N N . PRO A 1 314 ? 1.294 -3.300 23.457 1.00 70.69 314 PRO A N 1
ATOM 2490 C CA . PRO A 1 314 ? 1.525 -3.258 24.891 1.00 70.69 314 PRO A CA 1
ATOM 2491 C C . PRO A 1 314 ? 3.009 -3.523 25.169 1.00 70.69 314 PRO A C 1
ATOM 2493 O O . PRO A 1 314 ? 3.613 -4.439 24.606 1.00 70.69 314 PRO A O 1
ATOM 2496 N N . VAL A 1 315 ? 3.608 -2.688 26.009 1.00 72.50 315 VAL A N 1
ATOM 2497 C CA . VAL A 1 315 ? 4.996 -2.813 26.456 1.00 72.50 315 VAL A CA 1
ATOM 2498 C C . VAL A 1 315 ? 5.054 -2.618 27.962 1.00 72.50 315 VAL A C 1
ATOM 2500 O O . VAL A 1 315 ? 4.299 -1.822 28.524 1.00 72.50 315 VAL A O 1
ATOM 2503 N N . ASP A 1 316 ? 5.967 -3.324 28.624 1.00 73.00 316 ASP A N 1
ATOM 2504 C CA . ASP A 1 316 ? 6.229 -3.075 30.034 1.00 73.00 316 ASP A CA 1
ATOM 2505 C C . ASP A 1 316 ? 6.896 -1.700 30.169 1.00 73.00 316 ASP A C 1
ATOM 2507 O O . ASP A 1 316 ? 7.977 -1.456 29.629 1.00 73.00 316 ASP A O 1
ATOM 2511 N N . ALA A 1 317 ? 6.239 -0.775 30.868 1.00 68.75 317 ALA A N 1
ATOM 2512 C CA . ALA A 1 317 ? 6.749 0.574 31.094 1.00 68.75 317 ALA A CA 1
ATOM 2513 C C . ALA A 1 317 ? 8.051 0.586 31.924 1.00 68.75 317 ALA A C 1
ATOM 2515 O O . ALA A 1 317 ? 8.769 1.585 31.925 1.00 68.75 317 ALA A O 1
ATOM 2516 N N . THR A 1 318 ? 8.373 -0.513 32.613 1.00 71.44 318 THR A N 1
ATOM 2517 C CA . THR A 1 318 ? 9.617 -0.672 33.380 1.00 71.44 318 THR A CA 1
ATOM 2518 C C . THR A 1 318 ? 10.803 -1.136 32.529 1.00 71.44 318 THR A C 1
ATOM 2520 O O . THR A 1 318 ? 11.952 -0.945 32.935 1.00 71.44 318 THR A O 1
ATOM 2523 N N . ASP A 1 319 ? 10.553 -1.682 31.334 1.00 71.69 319 ASP A N 1
ATOM 2524 C CA . ASP A 1 319 ? 11.603 -2.132 30.423 1.00 71.69 319 ASP A CA 1
ATOM 2525 C C . ASP A 1 319 ? 12.402 -0.953 29.844 1.00 71.69 319 ASP A C 1
ATOM 2527 O O . ASP A 1 319 ? 11.877 0.115 29.509 1.00 71.69 319 ASP A O 1
ATOM 2531 N N . THR A 1 320 ? 13.700 -1.174 29.614 1.00 71.62 320 THR A N 1
ATOM 2532 C CA . THR A 1 320 ? 14.502 -0.239 28.816 1.00 71.62 320 THR A CA 1
ATOM 2533 C C . THR A 1 320 ? 13.946 -0.148 27.394 1.00 71.62 320 THR A C 1
ATOM 2535 O O . THR A 1 320 ? 13.374 -1.096 26.858 1.00 71.62 320 THR A O 1
ATOM 2538 N N . GLN A 1 321 ? 14.185 0.969 26.707 1.00 67.31 321 GLN A N 1
ATOM 2539 C CA . GLN A 1 321 ? 13.728 1.137 25.323 1.00 67.31 321 GLN A CA 1
ATOM 2540 C C . GLN A 1 321 ? 14.205 0.008 24.398 1.00 67.31 321 GLN A C 1
ATOM 2542 O O . GLN A 1 321 ? 13.456 -0.433 23.530 1.00 67.31 321 GLN A O 1
ATOM 2547 N N . ALA A 1 322 ? 15.443 -0.464 24.570 1.00 70.25 322 ALA A N 1
ATOM 2548 C CA . ALA A 1 322 ? 15.972 -1.556 23.763 1.00 70.25 322 ALA A CA 1
ATOM 2549 C C . ALA A 1 322 ? 15.170 -2.850 23.974 1.00 70.25 322 ALA A C 1
ATOM 2551 O O . ALA A 1 322 ? 14.866 -3.534 22.998 1.00 70.25 322 ALA A O 1
ATOM 2552 N N . GLN A 1 323 ? 14.781 -3.149 25.217 1.00 75.38 323 GLN A N 1
ATOM 2553 C CA . GLN A 1 323 ? 13.926 -4.291 25.549 1.00 75.38 323 GLN A CA 1
ATOM 2554 C C . GLN A 1 323 ? 12.527 -4.121 24.957 1.00 75.38 323 GLN A C 1
ATOM 2556 O O . GLN A 1 323 ? 12.081 -5.002 24.232 1.00 75.38 323 GLN A O 1
ATOM 2561 N N . GLN A 1 324 ? 11.894 -2.958 25.131 1.00 74.25 324 GLN A N 1
ATOM 2562 C CA . GLN A 1 324 ? 10.578 -2.674 24.545 1.00 74.25 324 GLN A CA 1
ATOM 2563 C C . GLN A 1 324 ? 10.588 -2.825 23.013 1.00 74.25 324 GLN A C 1
ATOM 2565 O O . GLN A 1 324 ? 9.691 -3.440 22.441 1.00 74.25 324 GLN A O 1
ATOM 2570 N N . VAL A 1 325 ? 11.632 -2.330 22.331 1.00 72.56 325 VAL A N 1
ATOM 2571 C CA . VAL A 1 325 ? 11.809 -2.490 20.875 1.00 72.56 325 VAL A CA 1
ATOM 2572 C C . VAL A 1 325 ? 11.996 -3.959 20.488 1.00 72.56 325 VAL A C 1
ATOM 2574 O O . VAL A 1 325 ? 11.445 -4.391 19.475 1.00 72.56 325 VAL A O 1
ATOM 2577 N N . LEU A 1 326 ? 12.758 -4.737 21.261 1.00 76.81 326 LEU A N 1
ATOM 2578 C CA . LEU A 1 326 ? 12.924 -6.174 21.027 1.00 76.81 326 LEU A CA 1
ATOM 2579 C C . LEU A 1 326 ? 11.604 -6.934 21.214 1.00 76.81 326 LEU A C 1
ATOM 2581 O O . LEU A 1 326 ? 11.275 -7.764 20.369 1.00 76.81 326 LEU A O 1
ATOM 2585 N N . THR A 1 327 ? 10.824 -6.600 22.244 1.00 75.88 327 THR A N 1
ATOM 2586 C CA . THR A 1 327 ? 9.484 -7.154 22.490 1.00 75.88 327 THR A CA 1
ATOM 2587 C C . THR A 1 327 ? 8.517 -6.816 21.353 1.00 75.88 327 THR A C 1
ATOM 2589 O O . THR A 1 327 ? 7.795 -7.682 20.869 1.00 75.88 327 THR A O 1
ATOM 2592 N N . GLY A 1 328 ? 8.544 -5.594 20.813 1.00 72.25 328 GLY A N 1
ATOM 2593 C CA . GLY A 1 328 ? 7.745 -5.289 19.620 1.00 72.25 328 GLY A CA 1
ATOM 2594 C C . GLY A 1 328 ? 8.215 -6.010 18.360 1.00 72.25 328 GLY A C 1
ATOM 2595 O O . GLY A 1 328 ? 7.407 -6.401 17.520 1.00 72.25 328 GLY A O 1
ATOM 2596 N N . ARG A 1 329 ? 9.526 -6.224 18.205 1.00 75.38 329 ARG A N 1
ATOM 2597 C CA . ARG A 1 329 ? 10.067 -6.992 17.073 1.00 75.38 329 ARG A CA 1
ATOM 2598 C C . ARG A 1 329 ? 9.673 -8.463 17.136 1.00 75.38 329 ARG A C 1
ATOM 2600 O O . ARG A 1 329 ? 9.358 -9.024 16.088 1.00 75.38 329 ARG A O 1
ATOM 2607 N N . SER A 1 330 ? 9.663 -9.075 18.320 1.00 77.12 330 SER A N 1
ATOM 2608 C CA . SER A 1 330 ? 9.210 -10.461 18.473 1.00 77.12 330 SER A CA 1
ATOM 2609 C C . SER A 1 330 ? 7.731 -10.603 18.114 1.00 77.12 330 SER A C 1
ATOM 2611 O O . SER A 1 330 ? 7.364 -11.564 17.442 1.00 77.12 330 SER A O 1
ATOM 2613 N N . PHE A 1 331 ? 6.902 -9.606 18.435 1.00 76.31 331 PHE A N 1
ATOM 2614 C CA . PHE A 1 331 ? 5.511 -9.561 17.991 1.00 76.31 331 PHE A CA 1
ATOM 2615 C C . PHE A 1 331 ? 5.380 -9.549 16.458 1.00 76.31 331 PHE A C 1
ATOM 2617 O O . PHE A 1 331 ? 4.619 -10.333 15.891 1.00 76.31 331 PHE A O 1
ATOM 2624 N N . TYR A 1 332 ? 6.154 -8.715 15.755 1.00 75.88 332 TYR A N 1
ATOM 2625 C CA . TYR A 1 332 ? 6.136 -8.713 14.288 1.00 75.88 332 TYR A CA 1
ATOM 2626 C C . TYR A 1 332 ? 6.635 -10.028 13.680 1.00 75.88 332 TYR A C 1
ATOM 2628 O O . TYR A 1 332 ? 6.103 -10.453 12.657 1.00 75.88 332 TYR A O 1
ATOM 2636 N N . GLN A 1 333 ? 7.608 -10.692 14.310 1.00 77.69 333 GLN A N 1
ATOM 2637 C CA . GLN A 1 333 ? 8.053 -12.025 13.893 1.00 77.69 333 GLN A CA 1
ATOM 2638 C C . GLN A 1 333 ? 6.955 -13.079 14.078 1.00 77.69 333 GLN A C 1
ATOM 2640 O O . GLN A 1 333 ? 6.719 -13.867 13.168 1.00 77.69 333 GLN A O 1
ATOM 2645 N N . GLN A 1 334 ? 6.240 -13.061 15.206 1.00 77.00 334 GLN A N 1
ATOM 2646 C CA . GLN A 1 334 ? 5.100 -13.954 15.437 1.00 77.00 334 GLN A CA 1
ATOM 2647 C C . GLN A 1 334 ? 3.966 -13.692 14.440 1.00 77.00 334 GLN A C 1
ATOM 2649 O O . GLN A 1 334 ? 3.381 -14.633 13.910 1.00 77.00 334 GLN A O 1
ATOM 2654 N N . GLN A 1 335 ? 3.686 -12.424 14.122 1.00 76.44 335 GLN A N 1
ATOM 2655 C CA . GLN A 1 335 ? 2.723 -12.080 13.077 1.00 76.44 335 GLN A CA 1
ATOM 2656 C C . GLN A 1 335 ? 3.155 -12.568 11.692 1.00 76.44 335 GLN A C 1
ATOM 2658 O O . GLN A 1 335 ? 2.298 -13.010 10.928 1.00 76.44 335 GLN A O 1
ATOM 2663 N N . ALA A 1 336 ? 4.446 -12.491 11.358 1.00 77.69 336 ALA A N 1
ATOM 2664 C CA . ALA A 1 336 ? 4.974 -13.045 10.113 1.00 77.69 336 ALA A CA 1
ATOM 2665 C C . ALA A 1 336 ? 4.782 -14.571 10.074 1.00 77.69 336 ALA A C 1
ATOM 2667 O O . ALA A 1 336 ? 4.208 -15.095 9.123 1.00 77.69 336 ALA A O 1
ATOM 2668 N N . GLU A 1 337 ? 5.140 -15.280 11.149 1.00 80.50 337 GLU A N 1
ATOM 2669 C CA . GLU A 1 337 ? 4.931 -16.730 11.276 1.00 80.50 337 GLU A CA 1
ATOM 2670 C C . GLU A 1 337 ? 3.450 -17.121 11.121 1.00 80.50 337 GLU A C 1
ATOM 2672 O O . GLU A 1 337 ? 3.119 -18.029 10.355 1.00 80.50 337 GLU A O 1
ATOM 2677 N N . ALA A 1 338 ? 2.542 -16.404 11.793 1.00 80.38 338 ALA A N 1
ATOM 2678 C CA . ALA A 1 338 ? 1.103 -16.622 11.667 1.00 80.38 338 ALA A CA 1
ATOM 2679 C C . ALA A 1 338 ? 0.618 -16.389 10.227 1.00 80.38 338 ALA A C 1
ATOM 2681 O O . ALA A 1 338 ? -0.189 -17.164 9.712 1.00 80.38 338 ALA A O 1
ATOM 2682 N N . SER A 1 339 ? 1.168 -15.365 9.565 1.00 80.81 339 SER A N 1
ATOM 2683 C CA . SER A 1 339 ? 0.826 -14.965 8.198 1.00 80.81 339 SER A CA 1
ATOM 2684 C C . SER A 1 339 ? 1.247 -15.972 7.134 1.00 80.81 339 SER A C 1
ATOM 2686 O O . SER A 1 339 ? 0.601 -16.011 6.092 1.00 80.81 339 SER A O 1
ATOM 2688 N N . HIS A 1 340 ? 2.267 -16.790 7.405 1.00 82.19 340 HIS A N 1
ATOM 2689 C CA . HIS A 1 340 ? 2.712 -17.869 6.521 1.00 82.19 340 HIS A CA 1
ATOM 2690 C C . HIS A 1 340 ? 1.837 -19.127 6.582 1.00 82.19 340 HIS A C 1
ATOM 2692 O O . HIS A 1 340 ? 2.047 -20.036 5.785 1.00 82.19 340 HIS A O 1
ATOM 2698 N N . TYR A 1 341 ? 0.900 -19.225 7.535 1.00 86.94 341 TYR A N 1
ATOM 2699 C CA . TYR A 1 341 ? 0.054 -20.415 7.698 1.00 86.94 341 TYR A CA 1
ATOM 2700 C C . TYR A 1 341 ? 0.848 -21.734 7.767 1.00 86.94 341 TYR A C 1
ATOM 2702 O O . TYR A 1 341 ? 0.425 -22.767 7.252 1.00 86.94 341 TYR A O 1
ATOM 2710 N N . LEU A 1 342 ? 2.009 -21.707 8.435 1.00 86.56 342 LEU A N 1
ATOM 2711 C CA . LEU A 1 342 ? 2.848 -22.895 8.580 1.00 86.56 342 LEU A CA 1
ATOM 2712 C C . LEU A 1 342 ? 2.106 -23.973 9.392 1.00 86.56 342 LEU A C 1
ATOM 2714 O O . LEU A 1 342 ? 1.720 -23.700 10.535 1.00 86.56 342 LEU A O 1
ATOM 2718 N N . PRO A 1 343 ? 1.959 -25.207 8.869 1.00 85.62 343 PRO A N 1
ATOM 2719 C CA . PRO A 1 343 ? 1.268 -26.286 9.580 1.00 85.62 343 PRO A CA 1
ATOM 2720 C C . PRO A 1 343 ? 2.026 -26.741 10.835 1.00 85.62 343 PRO A C 1
ATOM 2722 O O . PRO A 1 343 ? 1.433 -27.274 11.770 1.00 85.62 343 PRO A O 1
ATOM 2725 N N . TRP A 1 344 ? 3.342 -26.514 10.874 1.00 88.44 344 TRP A N 1
ATOM 2726 C CA . TRP A 1 344 ? 4.211 -26.827 12.005 1.00 88.44 344 TRP A CA 1
ATOM 2727 C C . TRP A 1 344 ? 4.771 -25.537 12.596 1.00 88.44 344 TRP A C 1
ATOM 2729 O O . TRP A 1 344 ? 5.857 -25.091 12.237 1.00 88.44 344 TRP A O 1
ATOM 2739 N N . SER A 1 345 ? 4.009 -24.947 13.513 1.00 86.06 345 SER A N 1
ATOM 2740 C CA . SER A 1 345 ? 4.370 -23.728 14.237 1.00 86.06 345 SER A CA 1
ATOM 2741 C C . SER A 1 345 ? 4.241 -23.952 15.742 1.00 86.06 345 SER A C 1
ATOM 2743 O O . SER A 1 345 ? 3.331 -24.639 16.214 1.00 86.06 345 SER A O 1
ATOM 2745 N N . TYR A 1 346 ? 5.161 -23.381 16.524 1.00 81.62 346 TYR A N 1
ATOM 2746 C CA . TYR A 1 346 ? 5.151 -23.559 17.977 1.00 81.62 346 TYR A CA 1
ATOM 2747 C C . TYR A 1 346 ? 3.938 -22.882 18.636 1.00 81.62 346 TYR A C 1
ATOM 2749 O O . TYR A 1 346 ? 3.395 -23.406 19.616 1.00 81.62 346 TYR A O 1
ATOM 2757 N N . SER A 1 347 ? 3.490 -21.751 18.088 1.00 77.44 347 SER A N 1
ATOM 2758 C CA . SER A 1 347 ? 2.343 -20.987 18.587 1.00 77.44 347 SER A CA 1
ATOM 2759 C C . SER A 1 347 ? 0.994 -21.624 18.234 1.00 77.44 347 SER A C 1
ATOM 2761 O O . SER A 1 347 ? 0.013 -21.365 18.925 1.00 77.44 347 SER A O 1
ATOM 2763 N N . LYS A 1 348 ? 0.944 -22.520 17.241 1.00 86.94 348 LYS A N 1
ATOM 2764 C CA . LYS A 1 348 ? -0.282 -23.193 16.778 1.00 86.94 348 LYS A CA 1
ATOM 2765 C C . LYS A 1 348 ? -0.436 -24.601 17.345 1.00 86.94 348 LYS A C 1
ATOM 2767 O O . LYS A 1 348 ? 0.503 -25.160 17.918 1.00 86.94 348 LYS A O 1
ATOM 2772 N N . LEU A 1 349 ? -1.625 -25.185 17.192 1.00 89.81 349 LEU A N 1
ATOM 2773 C CA . LEU A 1 349 ? -1.850 -26.620 17.388 1.00 89.81 349 LEU A CA 1
ATOM 2774 C C . LEU A 1 349 ? -1.191 -27.413 16.261 1.00 89.81 349 LEU A C 1
ATOM 2776 O O . LEU A 1 349 ? -1.393 -27.105 15.090 1.00 89.81 349 LEU A O 1
ATOM 2780 N N . LEU A 1 350 ? -0.403 -28.428 16.618 1.00 90.88 350 LEU A N 1
ATOM 2781 C CA . LEU A 1 350 ? 0.228 -29.293 15.629 1.00 90.88 350 LEU A CA 1
ATOM 2782 C C . LEU A 1 350 ? -0.819 -30.251 15.041 1.00 90.88 350 LEU A C 1
ATOM 2784 O O . LEU A 1 350 ? -1.777 -30.603 15.739 1.00 90.88 350 LEU A O 1
ATOM 2788 N N . PRO A 1 351 ? -0.633 -30.748 13.805 1.00 91.25 351 PRO A N 1
ATOM 2789 C CA . PRO A 1 351 ? -1.619 -31.614 13.162 1.00 91.25 351 PRO A CA 1
ATOM 2790 C C . PRO A 1 351 ? -2.053 -32.833 14.006 1.00 91.25 351 PRO A C 1
ATOM 2792 O O . PRO A 1 351 ? -3.255 -33.084 14.081 1.00 91.25 351 PRO A O 1
ATOM 2795 N N . PRO A 1 352 ? -1.153 -33.555 14.714 1.00 91.56 352 PRO A N 1
ATOM 2796 C CA . PRO A 1 352 ? -1.567 -34.662 15.582 1.00 91.56 352 PRO A CA 1
ATOM 2797 C C . PRO A 1 352 ? -2.403 -34.213 16.786 1.00 91.56 352 PRO A C 1
ATOM 2799 O O . PRO A 1 352 ? -3.360 -34.878 17.162 1.00 91.56 352 PRO A O 1
ATOM 2802 N N . GLU A 1 353 ? -2.068 -33.068 17.379 1.00 93.75 353 GLU A N 1
ATOM 2803 C CA . GLU A 1 353 ? -2.766 -32.552 18.560 1.00 93.75 353 GLU A CA 1
ATOM 2804 C C . GLU A 1 353 ? -4.165 -32.057 18.203 1.00 93.75 353 GLU A C 1
ATOM 2806 O O . GLU A 1 353 ? -5.093 -32.223 18.987 1.00 93.75 353 GLU A O 1
ATOM 2811 N N . ARG A 1 354 ? -4.339 -31.507 16.995 1.00 91.75 354 ARG A N 1
ATOM 2812 C CA . ARG A 1 354 ? -5.657 -31.152 16.466 1.00 91.75 354 ARG A CA 1
ATOM 2813 C C . ARG A 1 354 ? -6.583 -32.368 16.414 1.00 91.75 354 ARG A C 1
ATOM 2815 O O . ARG A 1 354 ? -7.719 -32.275 16.863 1.00 91.75 354 ARG A O 1
ATOM 2822 N N . ILE A 1 355 ? -6.088 -33.508 15.927 1.00 92.44 355 ILE A N 1
ATOM 2823 C CA . ILE A 1 355 ? -6.862 -34.759 15.887 1.00 92.44 355 ILE A CA 1
ATOM 2824 C C . ILE A 1 355 ? -7.265 -35.183 17.305 1.00 92.44 355 ILE A C 1
ATOM 2826 O O . ILE A 1 355 ? -8.426 -35.524 17.532 1.00 92.44 355 ILE A O 1
ATOM 2830 N N . THR A 1 356 ? -6.331 -35.125 18.260 1.00 94.38 356 THR A N 1
ATOM 2831 C CA . THR A 1 356 ? -6.597 -35.449 19.669 1.00 94.38 356 THR A CA 1
ATOM 2832 C C . THR A 1 356 ? -7.664 -34.536 20.273 1.00 94.38 356 THR A C 1
ATOM 2834 O O . THR A 1 356 ? -8.587 -35.020 20.921 1.00 94.38 356 THR A O 1
ATOM 2837 N N . ILE A 1 357 ? -7.587 -33.224 20.034 1.00 94.75 357 ILE A N 1
ATOM 2838 C CA . ILE A 1 357 ? -8.558 -32.257 20.562 1.00 94.75 357 ILE A CA 1
ATOM 2839 C C . ILE A 1 357 ? -9.934 -32.457 19.923 1.00 94.75 357 ILE A C 1
ATOM 2841 O O . ILE A 1 357 ? -10.929 -32.464 20.641 1.00 94.75 357 ILE A O 1
ATOM 2845 N N . ASP A 1 358 ? -10.012 -32.684 18.610 1.00 93.50 358 ASP A N 1
ATOM 2846 C CA . ASP A 1 358 ? -11.285 -32.959 17.930 1.00 93.50 358 ASP A CA 1
ATOM 2847 C C . ASP A 1 358 ? -11.959 -34.224 18.497 1.00 93.50 358 ASP A C 1
ATOM 2849 O O . ASP A 1 358 ? -13.179 -34.266 18.677 1.00 93.50 358 ASP A O 1
ATOM 2853 N N . GLN A 1 359 ? -11.177 -35.260 18.816 1.00 95.38 359 GLN A N 1
ATOM 2854 C CA . GLN A 1 359 ? -11.678 -36.461 19.492 1.00 95.38 359 GLN A CA 1
ATOM 2855 C C . GLN A 1 359 ? -12.125 -36.166 20.927 1.00 95.38 359 GLN A C 1
ATOM 2857 O O . GLN A 1 359 ? -13.205 -36.603 21.325 1.00 95.38 359 GLN A O 1
ATOM 2862 N N . TRP A 1 360 ? -11.336 -35.398 21.679 1.00 96.06 360 TRP A N 1
ATOM 2863 C CA . TRP A 1 360 ? -11.665 -34.995 23.044 1.00 96.06 360 TRP A CA 1
ATOM 2864 C C . TRP A 1 360 ? -12.969 -34.185 23.104 1.00 96.06 360 TRP A C 1
ATOM 2866 O O . TRP A 1 360 ? -13.820 -34.471 23.944 1.00 96.06 360 TRP A O 1
ATOM 2876 N N . VAL A 1 361 ? -13.181 -33.243 22.175 1.00 96.31 361 VAL A N 1
ATOM 2877 C CA . VAL A 1 361 ? -14.428 -32.463 22.061 1.00 96.31 361 VAL A CA 1
ATOM 2878 C C . VAL A 1 361 ? -15.619 -33.389 21.826 1.00 96.31 361 VAL A C 1
ATOM 2880 O O . VAL A 1 361 ? -16.609 -33.301 22.549 1.00 96.31 361 VAL A O 1
ATOM 2883 N N . ARG A 1 362 ? -15.520 -34.327 20.872 1.00 95.38 362 ARG A N 1
ATOM 2884 C CA . ARG A 1 362 ? -16.591 -35.308 20.617 1.00 95.38 362 ARG A CA 1
ATOM 2885 C C . ARG A 1 362 ? -16.912 -36.142 21.854 1.00 95.38 362 ARG A C 1
ATOM 2887 O O . ARG A 1 362 ? -18.078 -36.389 22.125 1.00 95.38 362 ARG A O 1
ATOM 2894 N N . GLN A 1 363 ? -15.899 -36.557 22.614 1.00 95.19 363 GLN A N 1
ATOM 2895 C CA . GLN A 1 363 ? -16.109 -37.302 23.856 1.00 95.19 363 GLN A CA 1
ATOM 2896 C C . GLN A 1 363 ? -16.833 -36.464 24.911 1.00 95.19 363 GLN A C 1
ATOM 2898 O O . GLN A 1 363 ? -17.730 -36.987 25.565 1.00 95.19 363 GLN A O 1
ATOM 2903 N N . GLN A 1 364 ? -16.491 -35.179 25.064 1.00 95.06 364 GLN A N 1
ATOM 2904 C CA . GLN A 1 364 ? -17.180 -34.306 26.019 1.00 95.06 364 GLN A CA 1
ATOM 2905 C C . GLN A 1 364 ? -18.648 -34.078 25.638 1.00 95.06 364 GLN A C 1
ATOM 2907 O O . GLN A 1 364 ? -19.505 -34.108 26.518 1.00 95.06 364 GLN A O 1
ATOM 2912 N N . LEU A 1 365 ? -18.952 -33.937 24.343 1.00 94.75 365 LEU A N 1
ATOM 2913 C CA . LEU A 1 365 ? -20.324 -33.765 23.847 1.00 94.75 365 LEU A CA 1
ATOM 2914 C C . LEU A 1 365 ? -21.221 -35.000 24.062 1.00 94.75 365 LEU A C 1
ATOM 2916 O O . LEU A 1 365 ? -22.439 -34.887 23.990 1.00 94.75 365 LEU A O 1
ATOM 2920 N N . LEU A 1 366 ? -20.639 -36.169 24.354 1.00 93.25 366 LEU A N 1
ATOM 2921 C CA . LEU A 1 366 ? -21.373 -37.396 24.692 1.00 93.25 366 LEU A CA 1
ATOM 2922 C C . LEU A 1 366 ? -21.607 -37.570 26.203 1.00 93.25 366 LEU A C 1
ATOM 2924 O O . LEU A 1 366 ? -22.264 -38.527 26.618 1.00 93.25 366 LEU A O 1
ATOM 2928 N N . ARG A 1 367 ? -21.042 -36.699 27.049 1.00 91.44 367 ARG A N 1
ATOM 2929 C CA . ARG A 1 367 ? -21.182 -36.800 28.508 1.00 91.44 367 ARG A CA 1
ATOM 2930 C C . ARG A 1 367 ? -22.494 -36.184 28.974 1.00 91.44 367 ARG A C 1
ATOM 2932 O O . ARG A 1 367 ? -22.966 -35.194 28.434 1.00 91.44 367 ARG A O 1
ATOM 2939 N N . THR A 1 368 ? -23.031 -36.735 30.056 1.00 88.44 368 THR A N 1
ATOM 2940 C CA . THR A 1 368 ? -24.227 -36.210 30.732 1.00 88.44 368 THR A CA 1
ATOM 2941 C C . THR A 1 368 ? -23.913 -35.125 31.763 1.00 88.44 368 THR A C 1
ATOM 2943 O O . THR A 1 368 ? -24.829 -34.499 32.282 1.00 88.44 368 THR A O 1
ATOM 2946 N N . ASP A 1 369 ? -22.635 -34.935 32.104 1.00 92.69 369 ASP A N 1
ATOM 2947 C CA . ASP A 1 369 ? -22.183 -33.888 33.023 1.00 92.69 369 ASP A CA 1
ATOM 2948 C C . ASP A 1 369 ? -22.319 -32.504 32.355 1.00 92.69 369 ASP A C 1
ATOM 2950 O O . ASP A 1 369 ? -21.634 -32.272 31.352 1.00 92.69 369 ASP A O 1
ATOM 2954 N N . PRO A 1 370 ? -23.151 -31.581 32.886 1.00 91.62 370 PRO A N 1
ATOM 2955 C CA . PRO A 1 370 ? -23.368 -30.264 32.286 1.00 91.62 370 PRO A CA 1
ATOM 2956 C C . PRO A 1 370 ? -22.082 -29.451 32.111 1.00 91.62 370 PRO A C 1
ATOM 2958 O O . PRO A 1 370 ? -21.951 -28.722 31.127 1.00 91.62 370 PRO A O 1
ATOM 2961 N N . LEU A 1 371 ? -21.117 -29.599 33.030 1.00 93.69 371 LEU A N 1
ATOM 2962 C CA . LEU A 1 371 ? -19.838 -28.893 32.964 1.00 93.69 371 LEU A CA 1
ATOM 2963 C C . LEU A 1 371 ? -19.011 -29.353 31.760 1.00 93.69 371 LEU A C 1
ATOM 2965 O O . LEU A 1 371 ? -18.546 -28.531 30.968 1.00 93.69 371 LEU A O 1
ATOM 2969 N N . ALA A 1 372 ? -18.834 -30.667 31.613 1.00 92.75 372 ALA A N 1
ATOM 2970 C CA . ALA A 1 372 ? -18.116 -31.241 30.483 1.00 92.75 372 ALA A CA 1
ATOM 2971 C C . ALA A 1 372 ? -18.831 -30.974 29.150 1.00 92.75 372 ALA A C 1
ATOM 2973 O O . ALA A 1 372 ? -18.174 -30.606 28.176 1.00 92.75 372 ALA A O 1
ATOM 2974 N N . LEU A 1 373 ? -20.161 -31.100 29.121 1.00 94.94 373 LEU A N 1
ATOM 2975 C CA . LEU A 1 373 ? -20.985 -30.877 27.934 1.00 94.94 373 LEU A CA 1
ATOM 2976 C C . LEU A 1 373 ? -20.871 -29.428 27.429 1.00 94.94 373 LEU A C 1
ATOM 2978 O O . LEU A 1 373 ? -20.523 -29.210 26.265 1.00 94.94 373 LEU A O 1
ATOM 2982 N N . LEU A 1 374 ? -21.079 -28.436 28.309 1.00 95.44 374 LEU A N 1
ATOM 2983 C CA . LEU A 1 374 ? -20.921 -27.022 27.953 1.00 95.44 374 LEU A CA 1
ATOM 2984 C C . LEU A 1 374 ? -19.472 -26.708 27.576 1.00 95.44 374 LEU A C 1
ATOM 2986 O O . LEU A 1 374 ? -19.225 -26.054 26.568 1.00 95.44 374 LEU A O 1
ATOM 2990 N N . GLY A 1 375 ? -18.503 -27.196 28.353 1.00 95.56 375 GLY A N 1
ATOM 2991 C CA . GLY A 1 375 ? -17.088 -26.973 28.077 1.00 95.56 375 GLY A CA 1
ATOM 2992 C C . GLY A 1 375 ? -16.652 -27.515 26.710 1.00 95.56 375 GLY A C 1
ATOM 2993 O O . GLY A 1 375 ? -15.925 -26.835 25.985 1.00 95.56 375 GLY A O 1
ATOM 2994 N N . GLY A 1 376 ? -17.146 -28.692 26.313 1.00 96.19 376 GLY A N 1
ATOM 2995 C CA . GLY A 1 376 ? -16.948 -29.252 24.974 1.00 96.19 376 GLY A CA 1
ATOM 2996 C C . GLY A 1 376 ? -17.547 -28.372 23.873 1.00 96.19 376 GLY A C 1
ATOM 2997 O O . GLY A 1 376 ? -16.873 -28.099 22.878 1.00 96.19 376 GLY A O 1
ATOM 2998 N N . ALA A 1 377 ? -18.769 -27.866 24.074 1.00 96.94 377 ALA A N 1
ATOM 2999 C CA . ALA A 1 377 ? -19.423 -26.960 23.130 1.00 96.94 377 ALA A CA 1
ATOM 3000 C C . ALA A 1 377 ? -18.666 -25.627 22.974 1.00 96.94 377 ALA A C 1
ATOM 3002 O O . ALA A 1 377 ? -18.429 -25.181 21.852 1.00 96.94 377 ALA A O 1
ATOM 3003 N N . LEU A 1 378 ? -18.201 -25.026 24.076 1.00 96.94 378 LEU A N 1
ATOM 3004 C CA . LEU A 1 378 ? -17.418 -23.783 24.054 1.00 96.94 378 LEU A CA 1
ATOM 3005 C C . LEU A 1 378 ? -16.073 -23.954 23.331 1.00 96.94 378 LEU A C 1
ATOM 3007 O O . LEU A 1 378 ? -15.672 -23.083 22.558 1.00 96.94 378 LEU A O 1
ATOM 3011 N N . VAL A 1 379 ? -15.384 -25.083 23.537 1.00 96.94 379 VAL A N 1
ATOM 3012 C CA . VAL A 1 379 ? -14.135 -25.392 22.819 1.00 96.94 379 VAL A CA 1
ATOM 3013 C C . VAL A 1 379 ? -14.401 -25.618 21.330 1.00 96.94 379 VAL A C 1
ATOM 3015 O O . VAL A 1 379 ? -13.627 -25.142 20.501 1.00 96.94 379 VAL A O 1
ATOM 3018 N N . TRP A 1 380 ? -15.504 -26.278 20.963 1.00 96.56 380 TRP A N 1
ATOM 3019 C CA . TRP A 1 380 ? -15.889 -26.429 19.558 1.00 96.56 380 TRP A CA 1
ATOM 3020 C C . TRP A 1 380 ? -16.135 -25.073 18.883 1.00 96.56 380 TRP A C 1
ATOM 3022 O O . TRP A 1 380 ? -15.609 -24.833 17.796 1.00 96.56 380 TRP A O 1
ATOM 3032 N N . LEU A 1 381 ? -16.870 -24.168 19.543 1.00 96.00 381 LEU A N 1
ATOM 3033 C CA . LEU A 1 381 ? -17.114 -22.807 19.051 1.00 96.00 381 LEU A CA 1
ATOM 3034 C C . LEU A 1 381 ? -15.799 -22.032 18.880 1.00 96.00 381 LEU A C 1
ATOM 3036 O O . LEU A 1 381 ? -15.586 -21.409 17.840 1.00 96.00 381 LEU A O 1
ATOM 3040 N N . ALA A 1 382 ? -14.886 -22.131 19.854 1.00 95.06 382 ALA A N 1
ATOM 3041 C CA . ALA A 1 382 ? -13.565 -21.502 19.800 1.00 95.06 382 ALA A CA 1
ATOM 3042 C C . ALA A 1 382 ? -12.746 -21.970 18.586 1.00 95.06 382 ALA A C 1
ATOM 3044 O O . ALA A 1 382 ? -12.199 -21.148 17.849 1.00 95.06 382 ALA A O 1
ATOM 3045 N N . LEU A 1 383 ? -12.705 -23.286 18.348 1.00 94.19 383 LEU A N 1
ATOM 3046 C CA . LEU A 1 383 ? -12.005 -23.889 17.212 1.00 94.19 383 LEU A CA 1
ATOM 3047 C C . LEU A 1 383 ? -12.642 -23.506 15.869 1.00 94.19 383 LEU A C 1
ATOM 3049 O O . LEU A 1 383 ? -11.923 -23.224 14.910 1.00 94.19 383 LEU A O 1
ATOM 3053 N N . ARG A 1 384 ? -13.980 -23.514 15.789 1.00 93.06 384 ARG A N 1
ATOM 3054 C CA . ARG A 1 384 ? -14.729 -23.298 14.543 1.00 93.06 384 ARG A CA 1
ATOM 3055 C C . ARG A 1 384 ? -14.707 -21.845 14.087 1.00 93.06 384 ARG A C 1
ATOM 3057 O O . ARG A 1 384 ? -14.490 -21.593 12.906 1.00 93.06 384 ARG A O 1
ATOM 3064 N N . PHE A 1 385 ? -14.912 -20.912 15.012 1.00 92.44 385 PHE A N 1
ATOM 3065 C CA . PHE A 1 385 ? -14.989 -19.479 14.718 1.00 92.44 385 PHE A CA 1
ATOM 3066 C C . PHE A 1 385 ? -13.674 -18.739 14.972 1.00 92.44 385 PHE A C 1
ATOM 3068 O O . PHE A 1 385 ? -13.633 -17.516 14.846 1.00 92.44 385 PHE A O 1
ATOM 3075 N N . SER A 1 386 ? -12.591 -19.463 15.285 1.00 91.94 386 SER A N 1
ATOM 3076 C CA . SER A 1 386 ? -11.265 -18.889 15.537 1.00 91.94 386 SER A CA 1
ATOM 3077 C C . SER A 1 386 ? -11.319 -17.793 16.606 1.00 91.94 386 SER A C 1
ATOM 3079 O O . SER A 1 386 ? -10.999 -16.625 16.375 1.00 91.94 386 SER A O 1
ATOM 3081 N N . ARG A 1 387 ? -11.792 -18.176 17.793 1.00 90.50 387 ARG A N 1
ATOM 3082 C CA . ARG A 1 387 ? -11.930 -17.297 18.960 1.00 90.50 387 ARG A CA 1
ATOM 3083 C C . ARG A 1 387 ? -11.202 -17.883 20.156 1.00 90.50 387 ARG A C 1
ATOM 3085 O O . ARG A 1 387 ? -11.116 -19.100 20.310 1.00 90.50 387 ARG A O 1
ATOM 3092 N N . SER A 1 388 ? -10.687 -17.020 21.027 1.00 90.44 388 SER A N 1
ATOM 3093 C CA . SER A 1 388 ? -10.271 -17.458 22.360 1.00 90.44 388 SER A CA 1
ATOM 3094 C C . SER A 1 388 ? -11.505 -17.855 23.176 1.00 90.44 388 SER A C 1
ATOM 3096 O O . SER A 1 388 ? -12.610 -17.381 22.914 1.00 90.44 388 SER A O 1
ATOM 3098 N N . LEU A 1 389 ? -11.338 -18.693 24.202 1.00 92.50 389 LEU A N 1
ATOM 3099 C CA . LEU A 1 389 ? -12.473 -19.069 25.056 1.00 92.50 389 LEU A CA 1
ATOM 3100 C C . LEU A 1 389 ? -13.123 -17.847 25.725 1.00 92.50 389 LEU A C 1
ATOM 3102 O O . LEU A 1 389 ? -14.341 -17.812 25.865 1.00 92.50 389 LEU A O 1
ATOM 3106 N N . ASN A 1 390 ? -12.340 -16.817 26.062 1.00 89.31 390 ASN A N 1
ATOM 3107 C CA . ASN A 1 390 ? -12.877 -15.565 26.603 1.00 89.31 390 ASN A CA 1
ATOM 3108 C C . ASN A 1 390 ? -13.763 -14.839 25.582 1.00 89.31 390 ASN A C 1
ATOM 3110 O O . ASN A 1 390 ? -14.838 -14.376 25.943 1.00 89.31 390 ASN A O 1
ATOM 3114 N N . GLN A 1 391 ? -13.358 -14.798 24.311 1.00 88.94 391 GLN A N 1
ATOM 3115 C CA . GLN A 1 391 ? -14.164 -14.203 23.239 1.00 88.94 391 GLN A CA 1
ATOM 3116 C C . GLN A 1 391 ? -15.430 -15.017 22.934 1.00 88.94 391 GLN A C 1
ATOM 3118 O O . GLN A 1 391 ? -16.469 -14.449 22.609 1.00 88.94 391 GLN A O 1
ATOM 3123 N N . VAL A 1 392 ? -15.382 -16.346 23.068 1.00 93.19 392 VAL A N 1
ATOM 3124 C CA . VAL A 1 392 ? -16.595 -17.174 22.958 1.00 93.19 392 VAL A CA 1
ATOM 3125 C C . VAL A 1 392 ? -17.585 -16.816 24.066 1.00 93.19 392 VAL A C 1
ATOM 3127 O O . VAL A 1 392 ? -18.767 -16.652 23.793 1.00 93.19 392 VAL A O 1
ATOM 3130 N N . LEU A 1 393 ? -17.124 -16.616 25.305 1.00 92.06 393 LEU A N 1
ATOM 3131 C CA . LEU A 1 393 ? -18.012 -16.225 26.406 1.00 92.06 393 LEU A CA 1
ATOM 3132 C C . LEU A 1 393 ? -18.677 -14.853 26.205 1.00 92.06 393 LEU A C 1
ATOM 3134 O O . LEU A 1 393 ? -19.746 -14.623 26.772 1.00 92.06 393 LEU A O 1
ATOM 3138 N N . THR A 1 394 ? -18.077 -13.964 25.404 1.00 88.81 394 THR A N 1
ATOM 3139 C CA . THR A 1 394 ? -18.659 -12.656 25.060 1.00 88.81 394 THR A CA 1
ATOM 3140 C C . THR A 1 394 ? -19.698 -12.708 23.939 1.00 88.81 394 THR A C 1
ATOM 3142 O O . THR A 1 394 ? -20.356 -11.698 23.704 1.00 88.81 394 THR A O 1
ATOM 3145 N N . MET A 1 395 ? -19.878 -13.851 23.263 1.00 91.19 395 MET A N 1
ATOM 3146 C CA . MET A 1 395 ? -20.942 -14.010 22.266 1.00 91.19 395 MET A CA 1
ATOM 3147 C C . MET A 1 395 ? -22.313 -13.872 22.939 1.00 91.19 395 MET A C 1
ATOM 3149 O O . MET A 1 395 ? -22.613 -14.531 23.946 1.00 91.19 395 MET A O 1
ATOM 3153 N N . THR A 1 396 ? -23.133 -12.987 22.385 1.00 91.19 396 THR A N 1
ATOM 3154 C CA . THR A 1 396 ? -24.491 -12.706 22.852 1.00 91.19 396 THR A CA 1
ATOM 3155 C C . THR A 1 396 ? -25.475 -13.738 22.309 1.00 91.19 396 THR A C 1
ATOM 3157 O O . THR A 1 396 ? -25.201 -14.424 21.321 1.00 91.19 396 THR A O 1
ATOM 3160 N N . ILE A 1 397 ? -26.616 -13.871 22.987 1.00 92.94 397 ILE A N 1
ATOM 3161 C CA . ILE A 1 397 ? -27.743 -14.687 22.527 1.00 92.94 397 ILE A CA 1
ATOM 3162 C C . ILE A 1 397 ? -28.876 -13.734 22.132 1.00 92.94 397 ILE A C 1
ATOM 3164 O O . ILE A 1 397 ? -29.364 -12.985 22.980 1.00 92.94 397 ILE A O 1
ATOM 3168 N N . GLY A 1 398 ? -29.268 -13.729 20.857 1.00 90.19 398 GLY A N 1
ATOM 3169 C CA . GLY A 1 398 ? -30.245 -12.786 20.306 1.00 90.19 398 GLY A CA 1
ATOM 3170 C C . GLY A 1 398 ? -30.519 -12.991 18.813 1.00 90.19 398 GLY A C 1
ATOM 3171 O O . GLY A 1 398 ? -29.843 -13.772 18.150 1.00 90.19 398 GLY A O 1
ATOM 3172 N N . GLU A 1 399 ? -31.535 -12.305 18.282 1.00 85.06 399 GLU A N 1
ATOM 3173 C CA . GLU A 1 399 ? -31.926 -12.427 16.864 1.00 85.06 399 GLU A CA 1
ATOM 3174 C C . GLU A 1 399 ? -31.160 -11.479 15.930 1.00 85.06 399 GLU A C 1
ATOM 3176 O O . GLU A 1 399 ? -30.980 -11.777 14.750 1.00 85.06 399 GLU A O 1
ATOM 3181 N N . GLU A 1 400 ? -30.696 -10.335 16.438 1.00 86.00 400 GLU A N 1
ATOM 3182 C CA . GLU A 1 400 ? -30.026 -9.326 15.617 1.00 86.00 400 GLU A CA 1
ATOM 3183 C C . GLU A 1 400 ? -28.545 -9.653 15.401 1.00 86.00 400 GLU A C 1
ATOM 3185 O O . GLU A 1 400 ? -27.785 -9.888 16.346 1.00 86.00 400 GLU A O 1
ATOM 3190 N N . ALA A 1 401 ? -28.121 -9.601 14.138 1.00 86.25 401 ALA A N 1
ATOM 3191 C CA . ALA A 1 401 ? -26.722 -9.733 13.769 1.00 86.25 401 ALA A CA 1
ATOM 3192 C C . ALA A 1 401 ? -25.935 -8.490 14.208 1.00 86.25 401 ALA A C 1
ATOM 3194 O O . ALA A 1 401 ? -26.261 -7.361 13.841 1.00 86.25 401 ALA A O 1
ATOM 3195 N N . GLN A 1 402 ? -24.860 -8.708 14.960 1.00 87.81 402 GLN A N 1
ATOM 3196 C CA . GLN A 1 402 ? -23.949 -7.659 15.418 1.00 87.81 402 GLN A CA 1
ATOM 3197 C C . GLN A 1 402 ? -22.602 -7.782 14.701 1.00 87.81 402 GLN A C 1
ATOM 3199 O O . GLN A 1 402 ? -22.432 -8.630 13.828 1.00 87.81 402 GLN A O 1
ATOM 3204 N N . GLY A 1 403 ? -21.625 -6.940 15.047 1.00 85.31 403 GLY A N 1
ATOM 3205 C CA . GLY A 1 403 ? -20.275 -7.082 14.496 1.00 85.31 403 GLY A CA 1
ATOM 3206 C C . GLY A 1 403 ? -19.689 -8.477 14.757 1.00 85.31 403 GLY A C 1
ATOM 3207 O O . GLY A 1 403 ? -19.156 -9.103 13.844 1.00 85.31 403 GLY A O 1
ATOM 3208 N N . GLU A 1 404 ? -19.786 -8.967 15.996 1.00 90.00 404 GLU A N 1
ATOM 3209 C CA . GLU A 1 404 ? -19.300 -10.297 16.389 1.00 90.00 404 GLU A CA 1
ATOM 3210 C C . GLU A 1 404 ? -20.413 -11.353 16.281 1.00 90.00 404 GLU A C 1
ATOM 3212 O O . GLU A 1 404 ? -21.592 -11.007 16.212 1.00 90.00 404 GLU A O 1
ATOM 3217 N N . TRP A 1 405 ? -20.038 -12.638 16.253 1.00 92.19 405 TRP A N 1
ATOM 3218 C CA . TRP A 1 405 ? -20.976 -13.760 16.252 1.00 92.19 405 TRP A CA 1
ATOM 3219 C C . TRP A 1 405 ? -21.973 -13.686 17.418 1.00 92.19 405 TRP A C 1
ATOM 3221 O O . TRP A 1 405 ? -21.595 -13.668 18.590 1.00 92.19 405 TRP A O 1
ATOM 3231 N N . CYS A 1 406 ? -23.251 -13.698 17.057 1.00 93.75 406 CYS A N 1
ATOM 3232 C CA . CYS A 1 406 ? -24.414 -13.781 17.923 1.00 93.75 406 CYS A CA 1
ATOM 3233 C C . CYS A 1 406 ? -25.082 -15.143 17.712 1.00 93.75 406 CYS A C 1
ATOM 3235 O O . CYS A 1 406 ? -25.213 -15.608 16.575 1.00 93.75 406 CYS A O 1
ATOM 3237 N N . ILE A 1 407 ? -25.474 -15.806 18.795 1.00 94.88 407 ILE A N 1
ATOM 3238 C CA . ILE A 1 407 ? -26.135 -17.111 18.740 1.00 94.88 407 ILE A CA 1
ATOM 3239 C C . ILE A 1 407 ? -27.644 -16.894 18.786 1.00 94.88 407 ILE A C 1
ATOM 3241 O O . ILE A 1 407 ? -28.140 -16.170 19.648 1.00 94.88 407 ILE A O 1
ATOM 3245 N N . ALA A 1 408 ? -28.379 -17.535 17.879 1.00 93.56 408 ALA A N 1
ATOM 3246 C CA . ALA A 1 408 ? -29.832 -17.449 17.876 1.00 93.56 408 ALA A CA 1
ATOM 3247 C C . ALA A 1 408 ? -30.427 -18.016 19.185 1.00 93.56 408 ALA A C 1
ATOM 3249 O O . ALA A 1 408 ? -29.871 -18.972 19.737 1.00 93.56 408 ALA A O 1
ATOM 3250 N N . PRO A 1 409 ? -31.558 -17.485 19.690 1.00 91.56 409 PRO A N 1
ATOM 3251 C CA . PRO A 1 409 ? -32.168 -17.962 20.937 1.00 91.56 409 PRO A CA 1
ATOM 3252 C C . PRO A 1 409 ? -32.591 -19.439 20.919 1.00 91.56 409 PRO A C 1
ATOM 3254 O O . PRO A 1 409 ? -32.711 -20.055 21.975 1.00 91.56 409 PRO A O 1
ATOM 3257 N N . ASP A 1 410 ? -32.813 -20.007 19.732 1.00 90.94 410 ASP A N 1
ATOM 3258 C CA . ASP A 1 410 ? -33.121 -21.425 19.517 1.00 90.94 410 ASP A CA 1
ATOM 3259 C C . ASP A 1 410 ? -31.869 -22.321 19.412 1.00 90.94 410 ASP A C 1
ATOM 3261 O O . ASP A 1 410 ? -31.984 -23.542 19.297 1.00 90.94 410 ASP A O 1
ATOM 3265 N N . PHE A 1 411 ? -30.673 -21.725 19.461 1.00 93.81 411 PHE A N 1
ATOM 3266 C CA . PHE A 1 411 ? -29.372 -22.372 19.296 1.00 93.81 411 PHE A CA 1
ATOM 3267 C C . PHE A 1 411 ? -29.203 -23.145 17.977 1.00 93.81 411 PHE A C 1
ATOM 3269 O O . PHE A 1 411 ? -28.345 -24.028 17.898 1.00 93.81 411 PHE A O 1
ATOM 3276 N N . LEU A 1 412 ? -29.984 -22.840 16.935 1.00 93.44 412 LEU A N 1
ATOM 3277 C CA . LEU A 1 412 ? -29.903 -23.535 15.644 1.00 93.44 412 LEU A CA 1
ATOM 3278 C C . LEU A 1 412 ? -28.886 -22.907 14.693 1.00 93.44 412 LEU A C 1
ATOM 3280 O O . LEU A 1 412 ? -28.282 -23.606 13.881 1.00 93.44 412 LEU A O 1
ATOM 3284 N N . PHE A 1 413 ? -28.658 -21.602 14.795 1.00 93.81 413 PHE A N 1
ATOM 3285 C CA . PHE A 1 413 ? -27.723 -20.891 13.931 1.00 93.81 413 PHE A CA 1
ATOM 3286 C C . PHE A 1 413 ? -26.983 -19.785 14.680 1.00 93.81 413 PHE A C 1
ATOM 3288 O O . PHE A 1 413 ? -27.347 -19.377 15.785 1.00 93.81 413 PHE A O 1
ATOM 3295 N N . VAL A 1 414 ? -25.914 -19.304 14.056 1.00 94.62 414 VAL A N 1
ATOM 3296 C CA . VAL A 1 414 ? -25.178 -18.118 14.493 1.00 94.62 414 VAL A CA 1
ATOM 3297 C C . VAL A 1 414 ? -25.147 -17.091 13.380 1.00 94.62 414 VAL A C 1
ATOM 3299 O O . VAL A 1 414 ? -25.072 -17.447 12.200 1.00 94.62 414 VAL A O 1
ATOM 3302 N N . SER A 1 415 ? -25.189 -15.814 13.747 1.00 93.75 415 SER A N 1
ATOM 3303 C CA . SER A 1 415 ? -25.180 -14.711 12.796 1.00 93.75 415 SER A CA 1
ATOM 3304 C C . SER A 1 415 ? -24.213 -13.597 13.183 1.00 93.75 415 SER A C 1
ATOM 3306 O O . SER A 1 415 ? -23.903 -13.405 14.355 1.00 93.75 415 SER A O 1
ATOM 3308 N N . ARG A 1 416 ? -23.704 -12.870 12.188 1.00 92.62 416 ARG A N 1
ATOM 3309 C CA . ARG A 1 416 ? -22.930 -11.631 12.371 1.00 92.62 416 ARG A CA 1
ATOM 3310 C C . ARG A 1 416 ? -22.982 -10.765 11.122 1.00 92.62 416 ARG A C 1
ATOM 3312 O O . ARG A 1 416 ? -23.342 -11.243 10.050 1.00 92.62 416 ARG A O 1
ATOM 3319 N N . LEU A 1 417 ? -22.544 -9.521 11.227 1.00 91.00 417 LEU A N 1
ATOM 3320 C CA . LEU A 1 417 ? -22.189 -8.696 10.080 1.00 91.00 417 LEU A CA 1
ATOM 3321 C C . LEU A 1 417 ? -20.856 -9.187 9.500 1.00 91.00 417 LEU A C 1
ATOM 3323 O O . LEU A 1 417 ? -19.900 -9.449 10.231 1.00 91.00 417 LEU A O 1
ATOM 3327 N N . ALA A 1 418 ? -20.784 -9.331 8.179 1.00 89.12 418 ALA A N 1
ATOM 3328 C CA . ALA A 1 418 ? -19.586 -9.776 7.483 1.00 89.12 418 ALA A CA 1
ATOM 3329 C C . ALA A 1 418 ? -18.421 -8.797 7.745 1.00 89.12 418 ALA A C 1
ATOM 3331 O O . ALA A 1 418 ? -18.535 -7.608 7.417 1.00 89.12 418 ALA A O 1
ATOM 3332 N N . PRO A 1 419 ? -17.285 -9.273 8.297 1.00 87.31 419 PRO A N 1
ATOM 3333 C CA . PRO A 1 419 ? -16.151 -8.414 8.610 1.00 87.31 419 PRO A CA 1
ATOM 3334 C C . PRO A 1 419 ? -15.608 -7.713 7.364 1.00 87.31 419 PRO A C 1
ATOM 3336 O O . PRO A 1 419 ? -15.322 -8.347 6.348 1.00 87.31 419 PRO A O 1
ATOM 3339 N N . ARG A 1 420 ? -15.419 -6.399 7.437 1.00 84.00 420 ARG A N 1
ATOM 3340 C CA . ARG A 1 420 ? -14.805 -5.604 6.370 1.00 84.00 420 ARG A CA 1
ATOM 3341 C C . ARG A 1 420 ? -13.821 -4.624 6.970 1.00 84.00 420 ARG A C 1
ATOM 3343 O O . ARG A 1 420 ? -13.888 -4.287 8.150 1.00 84.00 420 ARG A O 1
ATOM 3350 N N . ARG A 1 421 ? -12.885 -4.165 6.145 1.00 77.38 421 ARG A N 1
ATOM 3351 C CA . ARG A 1 421 ? -11.973 -3.099 6.549 1.00 77.38 421 ARG A CA 1
ATOM 3352 C C . ARG A 1 421 ? -12.782 -1.834 6.853 1.00 77.38 421 ARG A C 1
ATOM 3354 O O . ARG A 1 421 ? -13.764 -1.553 6.171 1.00 77.38 421 ARG A O 1
ATOM 3361 N N . ARG A 1 422 ? -12.362 -1.058 7.856 1.00 70.62 422 ARG A N 1
ATOM 3362 C CA . ARG A 1 422 ? -13.108 0.122 8.338 1.00 70.62 422 ARG A CA 1
ATOM 3363 C C . ARG A 1 422 ? -13.346 1.195 7.266 1.00 70.62 422 ARG A C 1
ATOM 3365 O O . ARG A 1 422 ? -14.327 1.917 7.347 1.00 70.62 422 ARG A O 1
ATOM 3372 N N . ASN A 1 423 ? -12.470 1.282 6.265 1.00 68.69 423 ASN A N 1
ATOM 3373 C CA . ASN A 1 423 ? -12.577 2.189 5.118 1.00 68.69 423 ASN A CA 1
ATOM 3374 C C . ASN A 1 423 ? -13.067 1.484 3.834 1.00 68.69 423 ASN A C 1
ATOM 3376 O O . ASN A 1 423 ? -12.737 1.924 2.735 1.00 68.69 423 ASN A O 1
ATOM 3380 N N . ALA A 1 424 ? -13.790 0.365 3.952 1.00 79.06 424 ALA A N 1
ATOM 3381 C CA . ALA A 1 424 ? -14.347 -0.328 2.794 1.00 79.06 424 ALA A CA 1
ATOM 3382 C C . ALA A 1 424 ? -15.304 0.583 2.009 1.00 79.06 424 ALA A C 1
ATOM 3384 O O . ALA A 1 424 ? -16.095 1.327 2.587 1.00 79.06 424 ALA A O 1
ATOM 3385 N N . TRP A 1 425 ? -15.229 0.505 0.681 1.00 87.75 425 TRP A N 1
ATOM 3386 C CA . TRP A 1 425 ? -16.132 1.219 -0.215 1.00 87.75 425 TRP A CA 1
ATOM 3387 C C . TRP A 1 425 ? -17.500 0.526 -0.275 1.00 87.75 425 TRP A C 1
ATOM 3389 O O . TRP A 1 425 ? -17.566 -0.703 -0.364 1.00 87.75 425 TRP A O 1
ATOM 3399 N N . TYR A 1 426 ? -18.569 1.325 -0.272 1.00 89.06 426 TYR A N 1
ATOM 3400 C CA . TYR A 1 426 ? -19.952 0.875 -0.432 1.00 89.06 426 TYR A CA 1
ATOM 3401 C C . TYR A 1 426 ? -20.555 1.493 -1.698 1.00 89.06 426 TYR A C 1
ATOM 3403 O O . TYR A 1 426 ? -20.341 2.686 -1.938 1.00 89.06 426 TYR A O 1
ATOM 3411 N N . PRO A 1 427 ? -21.304 0.717 -2.502 1.00 89.69 427 PRO A N 1
ATOM 3412 C CA . PRO A 1 427 ? -21.933 1.234 -3.707 1.00 89.69 427 PRO A CA 1
ATOM 3413 C C . PRO A 1 427 ? -23.067 2.200 -3.357 1.00 89.69 427 PRO A C 1
ATOM 3415 O O . PRO A 1 427 ? -24.015 1.846 -2.653 1.00 89.69 427 PRO A O 1
ATOM 3418 N N . ASP A 1 428 ? -22.987 3.416 -3.890 1.00 91.00 428 ASP A N 1
ATOM 3419 C CA . ASP A 1 428 ? -24.100 4.360 -3.874 1.00 91.00 428 ASP A CA 1
ATOM 3420 C C . ASP A 1 428 ? -25.160 3.996 -4.932 1.00 91.00 428 ASP A C 1
ATOM 3422 O O . ASP A 1 428 ? -25.030 3.028 -5.687 1.00 91.00 428 ASP A O 1
ATOM 3426 N N . GLN A 1 429 ? -26.234 4.786 -5.003 1.00 91.00 429 GLN A N 1
ATOM 3427 C CA . GLN A 1 429 ? -27.337 4.543 -5.935 1.00 91.00 429 GLN A CA 1
ATOM 3428 C C . GLN A 1 429 ? -26.894 4.546 -7.410 1.00 91.00 429 GLN A C 1
ATOM 3430 O O . GLN A 1 429 ? -27.492 3.846 -8.228 1.00 91.00 429 GLN A O 1
ATOM 3435 N N . ALA A 1 430 ? -25.853 5.308 -7.760 1.00 91.38 430 ALA A N 1
ATOM 3436 C CA . ALA A 1 430 ? -25.330 5.361 -9.121 1.00 91.38 430 ALA A CA 1
ATOM 3437 C C . ALA A 1 430 ? -24.465 4.133 -9.439 1.00 91.38 430 ALA A C 1
ATOM 3439 O O . ALA A 1 430 ? -24.527 3.615 -10.553 1.00 91.38 430 ALA A O 1
ATOM 3440 N N . ALA A 1 431 ? -23.693 3.645 -8.467 1.00 92.88 431 ALA A N 1
ATOM 3441 C CA . ALA A 1 431 ? -22.785 2.516 -8.614 1.00 92.88 431 ALA A CA 1
ATOM 3442 C C . ALA A 1 431 ? -23.461 1.141 -8.510 1.00 92.88 431 ALA A C 1
ATOM 3444 O O . ALA A 1 431 ? -22.971 0.192 -9.123 1.00 92.88 431 ALA A O 1
ATOM 3445 N N . GLN A 1 432 ? -24.591 1.017 -7.805 1.00 91.75 432 GLN A N 1
ATOM 3446 C CA . GLN A 1 432 ? -25.327 -0.250 -7.647 1.00 91.75 432 GLN A CA 1
ATOM 3447 C C . GLN A 1 432 ? -25.555 -1.027 -8.964 1.00 91.75 432 GLN A C 1
ATOM 3449 O O . GLN A 1 432 ? -25.249 -2.215 -9.000 1.00 91.75 432 GLN A O 1
ATOM 3454 N N . PRO A 1 433 ? -25.985 -0.411 -10.087 1.00 92.81 433 PRO A N 1
ATOM 3455 C CA . PRO A 1 433 ? -26.194 -1.122 -11.356 1.00 92.81 433 PRO A CA 1
ATOM 3456 C C . PRO A 1 433 ? -24.918 -1.652 -12.033 1.00 92.81 433 PRO A C 1
ATOM 3458 O O . PRO A 1 433 ? -25.019 -2.342 -13.056 1.00 92.81 433 PRO A O 1
ATOM 3461 N N . TYR A 1 434 ? -23.739 -1.269 -11.533 1.00 94.19 434 TYR A N 1
ATOM 3462 C CA . TYR A 1 434 ? -22.424 -1.617 -12.074 1.00 94.19 434 TYR A CA 1
ATOM 3463 C C . TYR A 1 434 ? -21.704 -2.705 -11.274 1.00 94.19 434 TYR A C 1
ATOM 3465 O O . TYR A 1 434 ? -20.670 -3.189 -11.736 1.00 94.19 434 TYR A O 1
ATOM 3473 N N . VAL A 1 435 ? -22.226 -3.106 -10.114 1.00 93.81 435 VAL A N 1
ATOM 3474 C CA . VAL A 1 435 ? -21.624 -4.127 -9.247 1.00 93.81 435 VAL A CA 1
ATOM 3475 C C . VAL A 1 435 ? -22.571 -5.306 -9.030 1.00 93.81 435 VAL A C 1
ATOM 3477 O O . VAL A 1 435 ? -23.766 -5.208 -9.294 1.00 93.81 435 VAL A O 1
ATOM 3480 N N . ALA A 1 436 ? -22.028 -6.446 -8.606 1.00 91.19 436 ALA A N 1
ATOM 3481 C CA . ALA A 1 436 ? -22.827 -7.608 -8.230 1.00 91.19 436 ALA A CA 1
ATOM 3482 C C . ALA A 1 436 ? -23.642 -7.351 -6.949 1.00 91.19 436 ALA A C 1
ATOM 3484 O O . ALA A 1 436 ? -23.229 -6.580 -6.080 1.00 91.19 436 ALA A O 1
ATOM 3485 N N . ASP A 1 437 ? -24.771 -8.051 -6.820 1.00 89.12 437 ASP A N 1
ATOM 3486 C CA . ASP A 1 437 ? -25.597 -8.021 -5.613 1.00 89.12 437 ASP A CA 1
ATOM 3487 C C . ASP A 1 437 ? -24.815 -8.529 -4.393 1.00 89.12 437 ASP A C 1
ATOM 3489 O O . ASP A 1 437 ? -23.947 -9.406 -4.504 1.00 89.12 437 ASP A O 1
ATOM 3493 N N . TYR A 1 438 ? -25.140 -8.000 -3.210 1.00 89.81 438 TYR A N 1
ATOM 3494 C CA . TYR A 1 438 ? -24.442 -8.350 -1.978 1.00 89.81 438 TYR A CA 1
ATOM 3495 C C . TYR A 1 438 ? -25.357 -8.505 -0.758 1.00 89.81 438 TYR A C 1
ATOM 3497 O O . TYR A 1 438 ? -26.477 -8.000 -0.717 1.00 89.81 438 TYR A O 1
ATOM 3505 N N . GLN A 1 439 ? -24.849 -9.211 0.255 1.00 87.12 439 GLN A N 1
ATOM 3506 C CA . GLN A 1 439 ? -25.442 -9.339 1.586 1.00 87.12 439 GLN A CA 1
ATOM 3507 C C . GLN A 1 439 ? -24.429 -8.947 2.665 1.00 87.12 439 GLN A C 1
ATOM 3509 O O . GLN A 1 439 ? -23.241 -9.261 2.577 1.00 87.12 439 GLN A O 1
ATOM 3514 N N . GLU A 1 440 ? -24.911 -8.267 3.705 1.00 87.25 440 GLU A N 1
ATOM 3515 C CA . GLU A 1 440 ? -24.070 -7.830 4.824 1.00 87.25 440 GLU A CA 1
ATOM 3516 C C . GLU A 1 440 ? -24.081 -8.805 5.995 1.00 87.25 440 GLU A C 1
ATOM 3518 O O . GLU A 1 440 ? -23.088 -8.901 6.710 1.00 87.25 440 GLU A O 1
ATOM 3523 N N . THR A 1 441 ? -25.166 -9.552 6.179 1.00 90.19 441 THR A N 1
ATOM 3524 C CA . THR A 1 441 ? -25.299 -10.531 7.257 1.00 90.19 441 THR A CA 1
ATOM 3525 C C . THR A 1 441 ? -24.753 -11.885 6.825 1.00 90.19 441 THR A C 1
ATOM 3527 O O . THR A 1 441 ? -24.991 -12.333 5.708 1.00 90.19 441 THR A O 1
ATOM 3530 N N . GLN A 1 442 ? -24.040 -12.546 7.730 1.00 90.56 442 GLN A N 1
ATOM 3531 C CA . GLN A 1 442 ? -23.628 -13.944 7.660 1.00 90.56 442 GLN A CA 1
ATOM 3532 C C . GLN A 1 442 ? -24.494 -14.738 8.611 1.00 90.56 442 GLN A C 1
ATOM 3534 O O . GLN A 1 442 ? -24.663 -14.328 9.757 1.00 90.56 442 GLN A O 1
ATOM 3539 N N . SER A 1 443 ? -25.036 -15.864 8.165 1.00 91.81 443 SER A N 1
ATOM 3540 C CA . SER A 1 443 ? -25.800 -16.756 9.034 1.00 91.81 443 SER A CA 1
ATOM 3541 C C . SER A 1 443 ? -25.500 -18.200 8.676 1.00 91.81 443 SER A C 1
ATOM 3543 O O . SER A 1 443 ? -25.710 -18.610 7.538 1.00 91.81 443 SER A O 1
ATOM 3545 N N . VAL A 1 444 ? -24.977 -18.961 9.634 1.00 93.38 444 VAL A N 1
ATOM 3546 C CA . VAL A 1 444 ? -24.605 -20.367 9.436 1.00 93.38 444 VAL A CA 1
ATOM 3547 C C . VAL A 1 444 ? -25.215 -21.241 10.516 1.00 93.38 444 VAL A C 1
ATOM 3549 O O . VAL A 1 444 ? -25.318 -20.838 11.674 1.00 93.38 444 VAL A O 1
ATOM 3552 N N . GLU A 1 445 ? -25.621 -22.439 10.123 1.00 94.94 445 GLU A N 1
ATOM 3553 C CA . GLU A 1 445 ? -26.248 -23.407 11.016 1.00 94.94 445 GLU A CA 1
ATOM 3554 C C . GLU A 1 445 ? -25.205 -24.049 11.940 1.00 94.94 445 GLU A C 1
ATOM 3556 O O . GLU A 1 445 ? -24.074 -24.351 11.539 1.00 94.94 445 GLU A O 1
ATOM 3561 N N . LEU A 1 446 ? -25.588 -24.259 13.198 1.00 94.94 446 LEU A N 1
ATOM 3562 C CA . LEU A 1 446 ? -24.815 -25.042 14.154 1.00 94.94 446 LEU A CA 1
ATOM 3563 C C . LEU A 1 446 ? -25.060 -26.535 13.919 1.00 94.94 446 LEU A C 1
ATOM 3565 O O . LEU A 1 446 ? -26.131 -26.954 13.485 1.00 94.94 446 LEU A O 1
ATOM 3569 N N . ILE A 1 447 ? -24.056 -27.362 14.221 1.00 95.00 447 ILE A N 1
ATOM 3570 C CA . ILE A 1 447 ? -24.241 -28.816 14.154 1.00 95.00 447 ILE A CA 1
ATOM 3571 C C . ILE A 1 447 ? -25.168 -29.286 15.292 1.00 95.00 447 ILE A C 1
ATOM 3573 O O . ILE A 1 447 ? -25.095 -28.726 16.394 1.00 95.00 447 ILE A O 1
ATOM 3577 N N . PRO A 1 448 ? -25.994 -30.329 15.076 1.00 94.81 448 PRO A N 1
ATOM 3578 C CA . PRO A 1 448 ? -27.016 -30.749 16.036 1.00 94.81 448 PRO A CA 1
ATOM 3579 C C . PRO A 1 448 ? -26.485 -31.032 17.444 1.00 94.81 448 PRO A C 1
ATOM 3581 O O . PRO A 1 448 ? -27.147 -30.707 18.428 1.00 94.81 448 PRO A O 1
ATOM 3584 N N . GLU A 1 449 ? -25.283 -31.598 17.560 1.00 95.31 449 GLU A N 1
ATOM 3585 C CA . GLU A 1 449 ? -24.655 -31.926 18.842 1.00 95.31 449 GLU A CA 1
ATOM 3586 C C . GLU A 1 449 ? -24.383 -30.672 19.685 1.00 95.31 449 GLU A C 1
ATOM 3588 O O . GLU A 1 449 ? -24.515 -30.697 20.908 1.00 95.31 449 GLU A O 1
ATOM 3593 N N . ILE A 1 450 ? -24.038 -29.556 19.036 1.00 95.94 450 ILE A N 1
ATOM 3594 C CA . ILE A 1 450 ? -23.777 -28.279 19.706 1.00 95.94 450 ILE A CA 1
ATOM 3595 C C . ILE A 1 450 ? -25.092 -27.623 20.118 1.00 95.94 450 ILE A C 1
ATOM 3597 O O . ILE A 1 450 ? -25.222 -27.200 21.267 1.00 95.94 450 ILE A O 1
ATOM 3601 N N . SER A 1 451 ? -26.090 -27.603 19.231 1.00 95.06 451 SER A N 1
ATOM 3602 C CA . SER A 1 451 ? -27.428 -27.086 19.543 1.00 95.06 451 SER A CA 1
ATOM 3603 C C . SER A 1 451 ? -28.059 -27.830 20.724 1.00 95.06 451 SER A C 1
ATOM 3605 O O . SER A 1 451 ? -28.589 -27.206 21.644 1.00 95.06 451 SER A O 1
ATOM 3607 N N . GLN A 1 452 ? -27.942 -29.162 20.760 1.00 94.12 452 GLN A N 1
ATOM 3608 C CA . GLN A 1 452 ? -28.429 -29.994 21.865 1.00 94.12 452 GLN A CA 1
ATOM 3609 C C . GLN A 1 452 ? -27.690 -29.715 23.178 1.00 94.12 452 GLN A C 1
ATOM 3611 O O . GLN A 1 452 ? -28.334 -29.609 24.227 1.00 94.12 452 GLN A O 1
ATOM 3616 N N . ALA A 1 453 ? -26.362 -29.562 23.134 1.00 94.31 453 ALA A N 1
ATOM 3617 C CA . ALA A 1 453 ? -25.554 -29.240 24.307 1.00 94.31 453 ALA A CA 1
ATOM 3618 C C . ALA A 1 453 ? -25.954 -27.889 24.923 1.00 94.31 453 ALA A C 1
ATOM 3620 O O . ALA A 1 453 ? -26.203 -27.810 26.128 1.00 94.31 453 ALA A O 1
ATOM 3621 N N . LEU A 1 454 ? -26.079 -26.843 24.097 1.00 94.44 454 LEU A N 1
ATOM 3622 C CA . LEU A 1 454 ? -26.488 -25.509 24.547 1.00 94.44 454 LEU A CA 1
ATOM 3623 C C . LEU A 1 454 ? -27.926 -25.509 25.079 1.00 94.44 454 LEU A C 1
ATOM 3625 O O . LEU A 1 454 ? -28.173 -25.004 26.175 1.00 94.44 454 LEU A O 1
ATOM 3629 N N . THR A 1 455 ? -28.850 -26.159 24.365 1.00 93.19 455 THR A N 1
ATOM 3630 C CA . THR A 1 455 ? -30.255 -26.274 24.782 1.00 93.19 455 THR A CA 1
ATOM 3631 C C . THR A 1 455 ? -30.377 -26.961 26.143 1.00 93.19 455 THR A C 1
ATOM 3633 O O . THR A 1 455 ? -31.048 -26.443 27.034 1.00 93.19 455 THR A O 1
ATOM 3636 N N . SER A 1 456 ? -29.682 -28.084 26.345 1.00 90.38 456 SER A N 1
ATOM 3637 C CA . SER A 1 456 ? -29.755 -28.869 27.588 1.00 90.38 456 SER A CA 1
ATOM 3638 C C . SER A 1 456 ? -29.315 -28.072 28.819 1.00 90.38 456 SER A C 1
ATOM 3640 O O . SER A 1 456 ? -29.914 -28.193 29.885 1.00 90.38 456 SER A O 1
ATOM 3642 N N . VAL A 1 457 ? -28.288 -27.230 28.678 1.00 88.50 457 VAL A N 1
ATOM 3643 C CA . VAL A 1 457 ? -27.799 -26.376 29.772 1.00 88.50 457 VAL A CA 1
ATOM 3644 C C . VAL A 1 457 ? -28.694 -25.148 29.955 1.00 88.50 457 VAL A C 1
ATOM 3646 O O . VAL A 1 457 ? -28.976 -24.756 31.086 1.00 88.50 457 VAL A O 1
ATOM 3649 N N . SER A 1 458 ? -29.212 -24.577 28.863 1.00 89.75 458 SER A N 1
ATOM 3650 C CA . SER A 1 458 ? -30.093 -23.402 28.909 1.00 89.75 458 SER A CA 1
ATOM 3651 C C . SER A 1 458 ? -31.401 -23.638 29.670 1.00 89.75 458 SER A C 1
ATOM 3653 O O . SER A 1 458 ? -31.902 -22.712 30.300 1.00 89.75 458 SER A O 1
ATOM 3655 N N . GLN A 1 459 ? -31.920 -24.874 29.686 1.00 85.38 459 GLN A N 1
ATOM 3656 C CA . GLN A 1 459 ? -33.148 -25.247 30.405 1.00 85.38 459 GLN A CA 1
ATOM 3657 C C . GLN A 1 459 ? -33.075 -24.988 31.919 1.00 85.38 459 GLN A C 1
ATOM 3659 O O . GLN A 1 459 ? -34.107 -24.912 32.581 1.00 85.38 459 GLN A O 1
ATOM 3664 N N . GLN A 1 460 ? -31.869 -24.842 32.474 1.00 76.50 460 GLN A N 1
ATOM 3665 C CA . GLN A 1 460 ? -31.644 -24.523 33.886 1.00 76.50 460 GLN A CA 1
ATOM 3666 C C . GLN A 1 460 ? -31.706 -23.008 34.172 1.00 76.50 460 GLN A C 1
ATOM 3668 O O . GLN A 1 460 ? -31.521 -22.587 35.314 1.00 76.50 460 GLN A O 1
ATOM 3673 N N . MET A 1 461 ? -31.969 -22.178 33.154 1.00 79.62 461 MET A N 1
ATOM 3674 C CA . MET A 1 461 ? -31.980 -20.716 33.222 1.00 79.62 461 MET A CA 1
ATOM 3675 C C . MET A 1 461 ? -33.310 -20.146 32.707 1.00 79.62 461 MET A C 1
ATOM 3677 O O . MET A 1 461 ? -33.888 -20.659 31.757 1.00 79.62 461 MET A O 1
ATOM 3681 N N . ALA A 1 462 ? -33.789 -19.048 33.305 1.00 68.81 462 ALA A N 1
ATOM 3682 C CA . ALA A 1 462 ? -35.052 -18.420 32.898 1.00 68.81 462 ALA A CA 1
ATOM 3683 C C . ALA A 1 462 ? -34.974 -17.761 31.504 1.00 68.81 462 ALA A C 1
ATOM 3685 O O . ALA A 1 462 ? -35.934 -17.846 30.747 1.00 68.81 462 ALA A O 1
ATOM 3686 N N . THR A 1 463 ? -33.830 -17.148 31.164 1.00 74.88 463 THR A N 1
ATOM 3687 C CA . THR A 1 463 ? -33.494 -16.599 29.833 1.00 74.88 463 THR A CA 1
ATOM 3688 C C . THR A 1 463 ? -31.974 -16.379 29.732 1.00 74.88 463 THR A C 1
ATOM 3690 O O . THR A 1 463 ? -31.461 -15.450 30.368 1.00 74.88 463 THR A O 1
ATOM 3693 N N . PRO A 1 464 ? -31.215 -17.199 28.986 1.00 79.12 464 PRO A N 1
ATOM 3694 C CA . PRO A 1 464 ? -29.784 -16.974 28.803 1.00 79.12 464 PRO A CA 1
ATOM 3695 C C . PRO A 1 464 ? -29.548 -15.814 27.826 1.00 79.12 464 PRO A C 1
ATOM 3697 O O . PRO A 1 464 ? -30.015 -15.841 26.695 1.00 79.12 464 PRO A O 1
ATOM 3700 N N . THR A 1 465 ? -28.809 -14.791 28.257 1.00 81.69 465 THR A N 1
ATOM 3701 C CA . THR A 1 465 ? -28.453 -13.627 27.418 1.00 81.69 465 THR A CA 1
ATOM 3702 C C . THR A 1 465 ? -27.015 -13.683 26.895 1.00 81.69 465 THR A C 1
ATOM 3704 O O . THR A 1 465 ? -26.666 -12.978 25.950 1.00 81.69 465 THR A O 1
ATOM 3707 N N . SER A 1 466 ? -26.164 -14.522 27.498 1.00 85.75 466 SER A N 1
ATOM 3708 C CA . SER A 1 466 ? -24.772 -14.728 27.088 1.00 85.75 466 SER A CA 1
ATOM 3709 C C . SER A 1 466 ? -24.248 -16.111 27.477 1.00 85.75 466 SER A C 1
ATOM 3711 O O . SER A 1 466 ? -24.691 -16.712 28.465 1.00 85.75 466 SER A O 1
ATOM 3713 N N . LEU A 1 467 ? -23.234 -16.583 26.746 1.00 91.81 467 LEU A N 1
ATOM 3714 C CA . LEU A 1 467 ? -22.518 -17.817 27.079 1.00 91.81 467 LEU A CA 1
ATOM 3715 C C . LEU A 1 467 ? -21.749 -17.717 28.407 1.00 91.81 467 LEU A C 1
ATOM 3717 O O . LEU A 1 467 ? -21.618 -18.715 29.117 1.00 91.81 467 LEU A O 1
ATOM 3721 N N . ALA A 1 468 ? -21.292 -16.520 28.792 1.00 91.00 468 ALA A N 1
ATOM 3722 C CA . ALA A 1 468 ? -20.707 -16.269 30.112 1.00 91.00 468 ALA A CA 1
ATOM 3723 C C . ALA A 1 468 ? -21.678 -16.607 31.255 1.00 91.00 468 ALA A C 1
ATOM 3725 O O . ALA A 1 468 ? -21.284 -17.256 32.227 1.00 91.00 468 ALA A O 1
ATOM 3726 N N . GLY A 1 469 ? -22.949 -16.206 31.126 1.00 88.88 469 GLY A N 1
ATOM 3727 C CA . GLY A 1 469 ? -23.993 -16.533 32.099 1.00 88.88 469 GLY A CA 1
ATOM 3728 C C . GLY A 1 469 ? -24.243 -18.038 32.198 1.00 88.88 469 GLY A C 1
ATOM 3729 O O . GLY A 1 469 ? -24.334 -18.575 33.302 1.00 88.88 469 GLY A O 1
ATOM 3730 N N . MET A 1 470 ? -24.265 -18.734 31.056 1.00 91.44 470 MET A N 1
ATOM 3731 C CA . MET A 1 470 ? -24.395 -20.195 31.017 1.00 91.44 470 MET A CA 1
ATOM 3732 C C . MET A 1 470 ? -23.210 -20.890 31.695 1.00 91.44 470 MET A C 1
ATOM 3734 O O . MET A 1 470 ? -23.414 -21.803 32.492 1.00 91.44 470 MET A O 1
ATOM 3738 N N . TRP A 1 471 ? -21.977 -20.432 31.461 1.00 93.62 471 TRP A N 1
ATOM 3739 C CA . TRP A 1 471 ? -20.795 -20.995 32.121 1.00 93.62 471 TRP A CA 1
ATOM 3740 C C . TRP A 1 471 ? -20.840 -20.833 33.645 1.00 93.62 471 TRP A C 1
ATOM 3742 O O . TRP A 1 471 ? -20.605 -21.798 34.370 1.00 93.62 471 TRP A O 1
ATOM 3752 N N . GLN A 1 472 ? -21.213 -19.650 34.145 1.00 91.06 472 GLN A N 1
ATOM 3753 C CA . GLN A 1 472 ? -21.334 -19.411 35.590 1.00 91.06 472 GLN A CA 1
ATOM 3754 C C . GLN A 1 472 ? -22.425 -20.262 36.254 1.00 91.06 472 GLN A C 1
ATOM 3756 O O . GLN A 1 472 ? -22.315 -20.554 37.443 1.00 91.06 472 GLN A O 1
ATOM 3761 N N . SER A 1 473 ? -23.448 -20.691 35.504 1.00 89.44 473 SER A N 1
ATOM 3762 C CA . SER A 1 473 ? -24.497 -21.575 36.030 1.00 89.44 473 SER A CA 1
ATOM 3763 C C . SER A 1 473 ? -23.999 -22.995 36.331 1.00 89.44 473 SER A C 1
ATOM 3765 O O . SER A 1 473 ? -24.493 -23.625 37.263 1.00 89.44 473 SER A O 1
ATOM 3767 N N . VAL A 1 474 ? -22.988 -23.479 35.594 1.00 91.19 474 VAL A N 1
ATOM 3768 C CA . VAL A 1 474 ? -22.420 -24.830 35.763 1.00 91.19 474 VAL A CA 1
ATOM 3769 C C . VAL A 1 474 ? -21.076 -24.842 36.496 1.00 91.19 474 VAL A C 1
ATOM 3771 O O . VAL A 1 474 ? -20.715 -25.858 37.085 1.00 91.19 474 VAL A O 1
ATOM 3774 N N . SER A 1 475 ? -20.327 -23.733 36.483 1.00 89.25 475 SER A N 1
ATOM 3775 C CA . SER A 1 475 ? -19.044 -23.590 37.182 1.00 89.25 475 SER A CA 1
ATOM 3776 C C . SER A 1 475 ? -18.884 -22.199 37.791 1.00 89.25 475 SER A C 1
ATOM 3778 O O . SER A 1 475 ? -18.387 -21.261 37.162 1.00 89.25 475 SER A O 1
ATOM 3780 N N . LEU A 1 476 ? -19.302 -22.066 39.049 1.00 88.19 476 LEU A N 1
ATOM 3781 C CA . LEU A 1 476 ? -19.285 -20.791 39.756 1.00 88.19 476 LEU A CA 1
ATOM 3782 C C . LEU A 1 476 ? -17.846 -20.351 40.078 1.00 88.19 476 LEU A C 1
ATOM 3784 O O . LEU A 1 476 ? -17.118 -21.031 40.802 1.00 88.19 476 LEU A O 1
ATOM 3788 N N . GLY A 1 477 ? -17.439 -19.185 39.570 1.00 82.56 477 GLY A N 1
ATOM 3789 C CA . GLY A 1 477 ? -16.160 -18.545 39.909 1.00 82.56 477 GLY A CA 1
ATOM 3790 C C . GLY A 1 477 ? -14.906 -19.157 39.266 1.00 82.56 477 GLY A C 1
ATOM 3791 O O . GLY A 1 477 ? -13.824 -18.578 39.380 1.00 82.56 477 GLY A O 1
ATOM 3792 N N . GLN A 1 478 ? -15.018 -20.277 38.546 1.00 90.81 478 GLN A N 1
ATOM 3793 C CA . GLN A 1 478 ? -13.906 -20.840 37.778 1.00 90.81 478 GLN A CA 1
ATOM 3794 C C . GLN A 1 478 ? -13.856 -20.223 36.376 1.00 90.81 478 GLN A C 1
ATOM 3796 O O . GLN A 1 478 ? -14.845 -20.233 35.643 1.00 90.81 478 GLN A O 1
ATOM 3801 N N . LYS A 1 479 ? -12.687 -19.729 35.956 1.00 91.81 479 LYS A N 1
ATOM 3802 C CA . LYS A 1 479 ? -12.495 -19.268 34.574 1.00 91.81 479 LYS A CA 1
ATOM 3803 C C . LYS A 1 479 ? -12.403 -20.454 33.600 1.00 91.81 479 LYS A C 1
ATOM 3805 O O . LYS A 1 479 ? -11.766 -21.466 33.906 1.00 91.81 479 LYS A O 1
ATOM 3810 N N . VAL A 1 480 ? -13.018 -20.318 32.425 1.00 92.94 480 VAL A N 1
ATOM 3811 C CA . VAL A 1 480 ? -13.105 -21.384 31.407 1.00 92.94 480 VAL A CA 1
ATOM 3812 C C . VAL A 1 480 ? -11.735 -21.792 30.848 1.00 92.94 480 VAL A C 1
ATOM 3814 O O . VAL A 1 480 ? -11.483 -22.968 30.597 1.00 92.94 480 VAL A O 1
ATOM 3817 N N . ASP A 1 481 ? -10.813 -20.842 30.706 1.00 91.50 481 ASP A N 1
ATOM 3818 C CA . ASP A 1 481 ? -9.443 -21.068 30.251 1.00 91.50 481 ASP A CA 1
ATOM 3819 C C . ASP A 1 481 ? -8.630 -21.866 31.279 1.00 91.50 481 ASP A C 1
ATOM 3821 O O . ASP A 1 481 ? -7.918 -22.801 30.911 1.00 91.50 481 ASP A O 1
ATOM 3825 N N . ALA A 1 482 ? -8.782 -21.557 32.569 1.00 93.31 482 ALA A N 1
ATOM 3826 C CA . ALA A 1 482 ? -8.162 -22.309 33.656 1.00 93.31 482 ALA A CA 1
ATOM 3827 C C . ALA A 1 482 ? -8.683 -23.753 33.715 1.00 93.31 482 ALA A C 1
ATOM 3829 O O . ALA A 1 482 ? -7.890 -24.685 33.868 1.00 93.31 482 ALA A O 1
ATOM 3830 N N . TRP A 1 483 ? -9.996 -23.945 33.542 1.00 95.06 483 TRP A N 1
ATOM 3831 C CA . TRP A 1 483 ? -10.602 -25.273 33.434 1.00 95.06 483 TRP A CA 1
ATOM 3832 C C . TRP A 1 483 ? -10.038 -26.051 32.236 1.00 95.06 483 TRP A C 1
ATOM 3834 O O . TRP A 1 483 ? -9.527 -27.157 32.413 1.00 95.06 483 TRP A O 1
ATOM 3844 N N . PHE A 1 484 ? -10.045 -25.458 31.039 1.00 95.56 484 PHE A N 1
ATOM 3845 C CA . PHE A 1 484 ? -9.542 -26.099 29.822 1.00 95.56 484 PHE A CA 1
ATOM 3846 C C . PHE A 1 484 ? -8.061 -26.482 29.940 1.00 95.56 484 PHE A C 1
ATOM 3848 O O . PHE A 1 484 ? -7.681 -27.614 29.643 1.00 95.56 484 PHE A O 1
ATOM 3855 N N . ASN A 1 485 ? -7.221 -25.569 30.435 1.00 94.56 485 ASN A N 1
ATOM 3856 C CA . ASN A 1 485 ? -5.790 -25.815 30.611 1.00 94.56 485 ASN A CA 1
ATOM 3857 C C . ASN A 1 485 ? -5.520 -26.956 31.608 1.00 94.56 485 ASN A C 1
ATOM 3859 O O . ASN A 1 485 ? -4.571 -27.719 31.422 1.00 94.56 485 ASN A O 1
ATOM 3863 N N . ALA A 1 486 ? -6.355 -27.114 32.642 1.00 94.00 486 ALA A N 1
ATOM 3864 C CA . ALA A 1 486 ? -6.250 -28.235 33.574 1.00 94.00 486 ALA A CA 1
ATOM 3865 C C . ALA A 1 486 ? -6.564 -29.581 32.898 1.00 94.00 486 ALA A C 1
ATOM 3867 O O . ALA A 1 486 ? -5.840 -30.549 33.129 1.00 94.00 486 ALA A O 1
ATOM 3868 N N . GLN A 1 487 ? -7.576 -29.629 32.022 1.00 93.81 487 GLN A N 1
ATOM 3869 C CA . GLN A 1 487 ? -7.895 -30.825 31.229 1.00 93.81 487 GLN A CA 1
ATOM 3870 C C . GLN A 1 487 ? -6.760 -31.155 30.245 1.00 93.81 487 GLN A C 1
ATOM 3872 O O . GLN A 1 487 ? -6.269 -32.283 30.194 1.00 93.81 487 GLN A O 1
ATOM 3877 N N . MET A 1 488 ? -6.272 -30.154 29.506 1.00 94.44 488 MET A N 1
ATOM 3878 C CA . MET A 1 488 ? -5.219 -30.350 28.502 1.00 94.44 488 MET A CA 1
ATOM 3879 C C . MET A 1 488 ? -3.868 -30.719 29.103 1.00 94.44 488 MET A C 1
ATOM 3881 O O . MET A 1 488 ? -3.085 -31.403 28.452 1.00 94.44 488 MET A O 1
ATOM 3885 N N . ARG A 1 489 ? -3.586 -30.357 30.359 1.00 92.94 489 ARG A N 1
ATOM 3886 C CA . ARG A 1 489 ? -2.367 -30.809 31.047 1.00 92.94 489 ARG A CA 1
ATOM 3887 C C . ARG A 1 489 ? -2.256 -32.338 31.111 1.00 92.94 489 ARG A C 1
ATOM 3889 O O . ARG A 1 489 ? -1.140 -32.846 31.188 1.00 92.94 489 ARG A O 1
ATOM 3896 N N . ILE A 1 490 ? -3.388 -33.041 31.091 1.00 90.50 490 ILE A N 1
ATOM 3897 C CA . ILE A 1 490 ? -3.462 -34.505 31.096 1.00 90.50 490 ILE A CA 1
ATOM 3898 C C . ILE A 1 490 ? -3.474 -35.034 29.658 1.00 90.50 490 ILE A C 1
ATOM 3900 O O . ILE A 1 490 ? -2.639 -35.862 29.308 1.00 90.50 490 ILE A O 1
ATOM 3904 N N . GLU A 1 491 ? -4.379 -34.517 28.825 1.00 90.44 491 GLU A N 1
ATOM 3905 C CA . GLU A 1 491 ? -4.638 -35.051 27.480 1.00 90.44 491 GLU A CA 1
ATOM 3906 C C . GLU A 1 491 ? -3.571 -34.652 26.449 1.00 90.44 491 GLU A C 1
ATOM 3908 O O . GLU A 1 491 ? -3.123 -35.463 25.639 1.00 90.44 491 GLU A O 1
ATOM 3913 N N . CYS A 1 492 ? -3.148 -33.385 26.462 1.00 91.25 492 CYS A N 1
ATOM 3914 C CA . CYS A 1 492 ? -2.200 -32.835 25.498 1.00 91.25 492 CYS A CA 1
ATOM 3915 C C . CYS A 1 492 ? -1.362 -31.699 26.127 1.00 91.25 492 CYS A C 1
ATOM 3917 O O . CYS A 1 492 ? -1.645 -30.521 25.901 1.00 91.25 492 CYS A O 1
ATOM 3919 N N . PRO A 1 493 ? -0.291 -32.010 26.890 1.00 88.44 493 PRO A N 1
ATOM 3920 C CA . PRO A 1 493 ? 0.359 -31.069 27.818 1.00 88.44 493 PRO A CA 1
ATOM 3921 C C . PRO A 1 493 ? 0.915 -29.769 27.216 1.00 88.44 493 PRO A C 1
ATOM 3923 O O . PRO A 1 493 ? 1.160 -28.806 27.938 1.00 88.44 493 PRO A O 1
ATOM 3926 N N . ARG A 1 494 ? 1.162 -29.736 25.901 1.00 89.75 494 ARG A N 1
ATOM 3927 C CA . ARG A 1 494 ? 1.643 -28.545 25.179 1.00 89.75 494 ARG A CA 1
ATOM 3928 C C . ARG A 1 494 ? 0.516 -27.547 24.879 1.00 89.75 494 ARG A C 1
ATOM 3930 O O . ARG A 1 494 ? 0.795 -26.405 24.503 1.00 89.75 494 ARG A O 1
ATOM 3937 N N . VAL A 1 495 ? -0.736 -27.986 24.941 1.00 91.00 495 VAL A N 1
ATOM 3938 C CA . VAL A 1 495 ? -1.902 -27.238 24.475 1.00 91.00 495 VAL A CA 1
ATOM 3939 C C . VAL A 1 495 ? -2.417 -26.331 25.577 1.00 91.00 495 VAL A C 1
ATOM 3941 O O . VAL A 1 495 ? -2.647 -26.759 26.703 1.00 91.00 495 VAL A O 1
ATOM 3944 N N . THR A 1 496 ? -2.616 -25.068 25.217 1.00 90.44 496 THR A N 1
ATOM 3945 C CA . THR A 1 496 ? -3.238 -24.053 26.063 1.00 90.44 496 THR A CA 1
ATOM 3946 C C . THR A 1 496 ? -4.415 -23.433 25.321 1.00 90.44 496 THR A C 1
ATOM 3948 O O . THR A 1 496 ? -4.477 -23.484 24.089 1.00 90.44 496 THR A O 1
ATOM 3951 N N . SER A 1 497 ? -5.340 -22.824 26.060 1.00 89.12 497 SER A N 1
ATOM 3952 C CA . SER A 1 497 ? -6.526 -22.146 25.517 1.00 89.12 497 SER A CA 1
ATOM 3953 C C . SER A 1 497 ? -6.196 -21.126 24.419 1.00 89.12 497 SER A C 1
ATOM 3955 O O . SER A 1 497 ? -6.934 -21.019 23.443 1.00 89.12 497 SER A O 1
ATOM 3957 N N . GLY A 1 498 ? -5.060 -20.427 24.525 1.00 84.31 498 GLY A N 1
ATOM 3958 C CA . GLY A 1 498 ? -4.612 -19.443 23.533 1.00 84.31 498 GLY A CA 1
ATOM 3959 C C . GLY A 1 498 ? -4.338 -20.019 22.138 1.00 84.31 498 GLY A C 1
ATOM 3960 O O . GLY A 1 498 ? -4.398 -19.285 21.161 1.00 84.31 498 GLY A O 1
ATOM 3961 N N . LYS A 1 499 ? -4.096 -21.333 22.012 1.00 89.62 499 LYS A N 1
ATOM 3962 C CA . LYS A 1 499 ? -3.819 -21.978 20.713 1.00 89.62 499 LYS A CA 1
ATOM 3963 C C . LYS A 1 499 ? -5.077 -22.322 19.914 1.00 89.62 499 LYS A C 1
ATOM 3965 O O . LYS A 1 499 ? -4.965 -22.683 18.746 1.00 89.62 499 LYS A O 1
ATOM 3970 N N . LEU A 1 500 ? -6.260 -22.241 20.532 1.00 91.19 500 LEU A N 1
ATOM 3971 C CA . LEU A 1 500 ? -7.530 -22.611 19.897 1.00 91.19 500 LEU A CA 1
ATOM 3972 C C . LEU A 1 500 ? -7.924 -21.632 18.781 1.00 91.19 500 LEU A C 1
ATOM 3974 O O . LEU A 1 500 ? -8.413 -22.063 17.738 1.00 91.19 500 LEU A O 1
ATOM 3978 N N . ALA A 1 501 ? -7.646 -20.337 18.967 1.00 87.69 501 ALA A N 1
ATOM 3979 C CA . ALA A 1 501 ? -8.038 -19.280 18.034 1.00 87.69 501 ALA A CA 1
ATOM 3980 C C . ALA A 1 501 ? -7.375 -19.407 16.646 1.00 87.69 501 ALA A C 1
ATOM 3982 O O . ALA A 1 501 ? -7.936 -18.961 15.649 1.00 87.69 501 ALA A O 1
ATOM 3983 N N . GLU A 1 502 ? -6.228 -20.080 16.548 1.00 86.62 502 GLU A N 1
ATOM 3984 C CA . GLU A 1 502 ? -5.477 -20.235 15.294 1.00 86.62 502 GLU A CA 1
ATOM 3985 C C . GLU A 1 502 ? -5.995 -21.378 14.399 1.00 86.62 502 GLU A C 1
ATOM 3987 O O . GLU A 1 502 ? -5.596 -21.492 13.238 1.00 86.62 502 GLU A O 1
ATOM 3992 N N . VAL A 1 503 ? -6.875 -22.249 14.912 1.00 89.50 503 VAL A N 1
ATOM 3993 C CA . VAL A 1 503 ? -7.257 -23.487 14.210 1.00 89.50 503 VAL A CA 1
ATOM 3994 C C . VAL A 1 503 ? -8.179 -23.240 13.027 1.00 89.50 503 VAL A C 1
ATOM 3996 O O . VAL A 1 503 ? -7.930 -23.791 11.954 1.00 89.50 503 VAL A O 1
ATOM 3999 N N . GLY A 1 504 ? -9.236 -22.445 13.206 1.00 89.50 504 GLY A N 1
ATOM 4000 C CA . GLY A 1 504 ? -10.204 -22.158 12.146 1.00 89.50 504 GLY A CA 1
ATOM 4001 C C . GLY A 1 504 ? -9.527 -21.519 10.936 1.00 89.50 504 GLY A C 1
ATOM 4002 O O . GLY A 1 504 ? -9.655 -22.021 9.822 1.00 89.50 504 GLY A O 1
ATOM 4003 N N . GLY A 1 505 ? -8.704 -20.494 11.173 1.00 91.19 505 GLY A N 1
ATOM 4004 C CA . GLY A 1 505 ? -7.938 -19.811 10.131 1.00 91.19 505 GLY A CA 1
ATOM 4005 C C . GLY A 1 505 ? -7.012 -20.762 9.373 1.00 91.19 505 GLY A C 1
ATOM 4006 O O . GLY A 1 505 ? -7.014 -20.763 8.143 1.00 91.19 505 GLY A O 1
ATOM 4007 N N . GLN A 1 506 ? -6.265 -21.618 10.081 1.00 91.50 506 GLN A N 1
ATOM 4008 C CA . GLN A 1 506 ? -5.422 -22.632 9.440 1.00 91.50 506 GLN A CA 1
ATOM 4009 C C . GLN A 1 506 ? -6.251 -23.620 8.612 1.00 91.50 506 GLN A C 1
ATOM 4011 O O . GLN A 1 506 ? -5.899 -23.912 7.478 1.00 91.50 506 GLN A O 1
ATOM 4016 N N . ALA A 1 507 ? -7.383 -24.093 9.136 1.00 91.31 507 ALA A N 1
ATOM 4017 C CA . ALA A 1 507 ? -8.252 -25.034 8.436 1.00 91.31 507 ALA A CA 1
ATOM 4018 C C . ALA A 1 507 ? -8.853 -24.458 7.145 1.00 91.31 507 ALA A C 1
ATOM 4020 O O . ALA A 1 507 ? -8.975 -25.185 6.159 1.00 91.31 507 ALA A O 1
ATOM 4021 N N . ILE A 1 508 ? -9.235 -23.178 7.160 1.00 94.00 508 ILE A N 1
ATOM 4022 C CA . ILE A 1 508 ? -9.748 -22.473 5.981 1.00 94.00 508 ILE A CA 1
ATOM 4023 C C . ILE A 1 508 ? -8.629 -22.303 4.953 1.00 94.00 508 ILE A C 1
ATOM 4025 O O . ILE A 1 508 ? -8.848 -22.561 3.769 1.00 94.00 508 ILE A O 1
ATOM 4029 N N . PHE A 1 509 ? -7.426 -21.920 5.389 1.00 92.62 509 PHE A N 1
ATOM 4030 C CA . PHE A 1 509 ? -6.273 -21.805 4.499 1.00 92.62 509 PHE A CA 1
ATOM 4031 C C . PHE A 1 509 ? -5.909 -23.152 3.864 1.00 92.62 509 PHE A C 1
ATOM 4033 O O . PHE A 1 509 ? -5.822 -23.231 2.645 1.00 92.62 509 PHE A O 1
ATOM 4040 N N . ASP A 1 510 ? -5.796 -24.223 4.655 1.00 90.56 510 ASP A N 1
ATOM 4041 C CA . ASP A 1 510 ? -5.478 -25.569 4.159 1.00 90.56 510 ASP A CA 1
ATOM 4042 C C . ASP A 1 510 ? -6.496 -26.055 3.106 1.00 90.56 510 ASP A C 1
ATOM 4044 O O . ASP A 1 510 ? -6.144 -26.804 2.198 1.00 90.56 510 ASP A O 1
ATOM 4048 N N . ALA A 1 511 ? -7.766 -25.646 3.229 1.00 89.81 511 ALA A N 1
ATOM 4049 C CA . ALA A 1 511 ? -8.839 -26.039 2.315 1.00 89.81 511 ALA A CA 1
ATOM 4050 C C . ALA A 1 511 ? -8.938 -25.169 1.051 1.00 89.81 511 ALA A C 1
ATOM 4052 O O . ALA A 1 511 ? -9.424 -25.650 0.029 1.00 89.81 511 ALA A O 1
ATOM 4053 N N . SER A 1 512 ? -8.533 -23.897 1.123 1.00 89.69 512 SER A N 1
ATOM 4054 C CA . SER A 1 512 ? -8.751 -22.907 0.055 1.00 89.69 512 SER A CA 1
ATOM 4055 C C . SER A 1 512 ? -7.476 -22.429 -0.640 1.00 89.69 512 SER A C 1
ATOM 4057 O O . SER A 1 512 ? -7.558 -21.858 -1.723 1.00 89.69 512 SER A O 1
ATOM 4059 N N . GLY A 1 513 ? -6.309 -22.579 -0.008 1.00 87.81 513 GLY A N 1
ATOM 4060 C CA . GLY A 1 513 ? -5.064 -21.933 -0.432 1.00 87.81 513 GLY A CA 1
ATOM 4061 C C . GLY A 1 513 ? -5.118 -20.398 -0.396 1.00 87.81 513 GLY A C 1
ATOM 4062 O O . GLY A 1 513 ? -4.260 -19.741 -0.981 1.00 87.81 513 GLY A O 1
ATOM 4063 N N . ASN A 1 514 ? -6.131 -19.795 0.243 1.00 89.50 514 ASN A N 1
ATOM 4064 C CA . ASN A 1 514 ? -6.340 -18.349 0.250 1.00 89.50 514 ASN A CA 1
ATOM 4065 C C . ASN A 1 514 ? -6.230 -17.783 1.670 1.00 89.50 514 ASN A C 1
ATOM 4067 O O . ASN A 1 514 ? -7.104 -17.965 2.521 1.00 89.50 514 ASN A O 1
ATOM 4071 N N . HIS A 1 515 ? -5.142 -17.061 1.925 1.00 88.38 515 HIS A N 1
ATOM 4072 C CA . HIS A 1 515 ? -4.876 -16.489 3.239 1.00 88.38 515 HIS A CA 1
ATOM 4073 C C . HIS A 1 515 ? -5.713 -15.235 3.529 1.00 88.38 515 HIS A C 1
ATOM 4075 O O . HIS A 1 515 ? -6.052 -15.005 4.689 1.00 88.38 515 HIS A O 1
ATOM 4081 N N . HIS A 1 516 ? -6.104 -14.446 2.520 1.00 88.69 516 HIS A N 1
ATOM 4082 C CA . HIS A 1 516 ? -7.044 -13.331 2.716 1.00 88.69 516 HIS A CA 1
ATOM 4083 C C . HIS A 1 516 ? -8.414 -13.851 3.132 1.00 88.69 516 HIS A C 1
ATOM 4085 O O . HIS A 1 516 ? -8.999 -13.331 4.079 1.00 88.69 516 HIS A O 1
ATOM 4091 N N . PHE A 1 517 ? -8.884 -14.922 2.488 1.00 91.19 517 PHE A N 1
ATOM 4092 C CA . PHE A 1 517 ? -10.152 -15.561 2.822 1.00 91.19 517 PHE A CA 1
ATOM 4093 C C . PHE A 1 517 ? -10.147 -16.089 4.254 1.00 91.19 517 PHE A C 1
ATOM 4095 O O . PHE A 1 517 ? -11.038 -15.760 5.036 1.00 91.19 517 PHE A O 1
ATOM 4102 N N . ALA A 1 518 ? -9.098 -16.837 4.618 1.00 92.12 518 ALA A N 1
ATOM 4103 C CA . ALA A 1 518 ? -8.911 -17.337 5.972 1.00 92.12 518 ALA A CA 1
ATOM 4104 C C . ALA A 1 518 ? -8.945 -16.199 7.000 1.00 92.12 518 ALA A C 1
ATOM 4106 O O . ALA A 1 518 ? -9.725 -16.266 7.945 1.00 92.12 518 ALA A O 1
ATOM 4107 N N . ARG A 1 519 ? -8.168 -15.125 6.790 1.00 88.69 519 ARG A N 1
ATOM 4108 C CA . ARG A 1 519 ? -8.135 -13.966 7.700 1.00 88.69 519 ARG A CA 1
ATOM 4109 C C . ARG A 1 519 ? -9.482 -13.270 7.813 1.00 88.69 519 ARG A C 1
ATOM 4111 O O . ARG A 1 519 ? -9.900 -12.966 8.923 1.00 88.69 519 ARG A O 1
ATOM 4118 N N . MET A 1 520 ? -10.142 -12.990 6.691 1.00 89.00 520 MET A N 1
ATOM 4119 C CA . MET A 1 520 ? -11.407 -12.255 6.686 1.00 89.00 520 MET A CA 1
ATOM 4120 C C . MET A 1 520 ? -12.526 -13.044 7.347 1.00 89.00 520 MET A C 1
ATOM 4122 O O . MET A 1 520 ? -13.254 -12.499 8.176 1.00 89.00 520 MET A O 1
ATOM 4126 N N . LEU A 1 521 ? -12.629 -14.335 7.036 1.00 90.69 521 LEU A N 1
ATOM 4127 C CA . LEU A 1 521 ? -13.668 -15.185 7.596 1.00 90.69 521 LEU A CA 1
ATOM 4128 C C . LEU A 1 521 ? -13.475 -15.397 9.103 1.00 90.69 521 LEU A C 1
ATOM 4130 O O . LEU A 1 521 ? -14.459 -15.490 9.834 1.00 90.69 521 LEU A O 1
ATOM 4134 N N . THR A 1 522 ? -12.238 -15.383 9.604 1.00 90.56 522 THR A N 1
ATOM 4135 C CA . THR A 1 522 ? -11.959 -15.509 11.042 1.00 90.56 522 THR A CA 1
ATOM 4136 C C . THR A 1 522 ? -11.745 -14.186 11.767 1.00 90.56 522 THR A C 1
ATOM 4138 O O . THR A 1 522 ? -11.473 -14.203 12.965 1.00 90.56 522 THR A O 1
ATOM 4141 N N . ALA A 1 523 ? -11.859 -13.035 11.103 1.00 88.12 523 ALA A N 1
ATOM 4142 C CA . ALA A 1 523 ? -11.589 -11.743 11.730 1.00 88.12 523 ALA A CA 1
ATOM 4143 C C . ALA A 1 523 ? -12.573 -11.445 12.869 1.00 88.12 523 ALA A C 1
ATOM 4145 O O . ALA A 1 523 ? -13.767 -11.747 12.768 1.00 88.12 523 ALA A O 1
ATOM 4146 N N . HIS A 1 524 ? -12.066 -10.858 13.953 1.00 85.00 524 HIS A N 1
ATOM 4147 C CA . HIS A 1 524 ? -12.882 -10.206 14.978 1.00 85.00 524 HIS A CA 1
ATOM 4148 C C . HIS A 1 524 ? -13.219 -8.776 14.498 1.00 85.00 524 HIS A C 1
ATOM 4150 O O . HIS A 1 524 ? -12.404 -8.182 13.791 1.00 85.00 524 HIS A O 1
ATOM 4156 N N . PRO A 1 525 ? -14.364 -8.174 14.867 1.00 75.75 525 PRO A N 1
ATOM 4157 C CA . PRO A 1 525 ? -14.748 -6.819 14.428 1.00 75.75 525 PRO A CA 1
ATOM 4158 C C . PRO A 1 525 ? -13.723 -5.736 14.761 1.00 75.75 525 PRO A C 1
ATOM 4160 O O . PRO A 1 525 ? -13.543 -4.769 14.025 1.00 75.75 525 PRO A O 1
ATOM 4163 N N . ASN A 1 526 ? -13.024 -5.929 15.878 1.00 69.44 526 ASN A N 1
ATOM 4164 C CA . ASN A 1 526 ? -11.958 -5.038 16.334 1.00 69.44 526 ASN A CA 1
ATOM 4165 C C . ASN A 1 526 ? -10.578 -5.389 15.751 1.00 69.44 526 ASN A C 1
ATOM 4167 O O . ASN A 1 526 ? -9.605 -4.716 16.076 1.00 69.44 526 ASN A O 1
ATOM 4171 N N . SER A 1 527 ? -10.463 -6.438 14.929 1.00 68.56 527 SER A N 1
ATOM 4172 C CA . SER A 1 527 ? -9.195 -6.811 14.303 1.00 68.56 527 SER A CA 1
ATOM 4173 C C . SER A 1 527 ? -8.840 -5.884 13.149 1.00 68.56 527 SER A C 1
ATOM 4175 O O . SER A 1 527 ? -9.659 -5.586 12.281 1.00 68.56 527 SER A O 1
ATOM 4177 N N . ALA A 1 528 ? -7.557 -5.548 13.095 1.00 66.31 528 ALA A N 1
ATOM 4178 C CA . ALA A 1 528 ? -6.935 -4.894 11.962 1.00 66.31 528 ALA A CA 1
ATOM 4179 C C . ALA A 1 528 ? -6.899 -5.809 10.740 1.00 66.31 528 ALA A C 1
ATOM 4181 O O . ALA A 1 528 ? -6.101 -6.753 10.675 1.00 66.31 528 ALA A O 1
ATOM 4182 N N . LEU A 1 529 ? -7.760 -5.525 9.763 1.00 75.44 529 LEU A N 1
ATOM 4183 C CA . LEU A 1 529 ? -7.696 -6.174 8.463 1.00 75.44 529 LEU A CA 1
ATOM 4184 C C . LEU A 1 529 ? -6.667 -5.459 7.582 1.00 75.44 529 LEU A C 1
ATOM 4186 O O . LEU A 1 529 ? -6.769 -4.244 7.387 1.00 75.44 529 LEU A O 1
ATOM 4190 N N . PRO A 1 530 ? -5.692 -6.192 7.022 1.00 73.25 530 PRO A N 1
ATOM 4191 C CA . PRO A 1 530 ? -4.712 -5.579 6.147 1.00 73.25 530 PRO A CA 1
ATOM 4192 C C . PRO A 1 530 ? -5.307 -4.986 4.863 1.00 73.25 530 PRO A C 1
ATOM 4194 O O . PRO A 1 530 ? -6.428 -5.312 4.464 1.00 73.25 530 PRO A O 1
ATOM 4197 N N . GLY A 1 531 ? -4.534 -4.132 4.187 1.00 72.25 531 GLY A N 1
ATOM 4198 C CA . GLY A 1 531 ? -4.984 -3.429 2.984 1.00 72.25 531 GLY A CA 1
ATOM 4199 C C . GLY A 1 531 ? -5.344 -4.386 1.848 1.00 72.25 531 GLY A C 1
ATOM 4200 O O . GLY A 1 531 ? -6.349 -4.182 1.167 1.00 72.25 531 GLY A O 1
ATOM 4201 N N . ALA A 1 532 ? -4.591 -5.475 1.685 1.00 76.62 532 ALA A N 1
ATOM 4202 C CA . ALA A 1 532 ? -4.857 -6.494 0.669 1.00 76.62 532 ALA A CA 1
ATOM 4203 C C . ALA A 1 532 ? -6.239 -7.171 0.811 1.00 76.62 532 ALA A C 1
ATOM 4205 O O . ALA A 1 532 ? -6.880 -7.496 -0.188 1.00 76.62 532 ALA A O 1
ATOM 4206 N N . CYS A 1 533 ? -6.769 -7.278 2.035 1.00 82.56 533 CYS A N 1
ATOM 4207 C CA . CYS A 1 533 ? -8.100 -7.837 2.288 1.00 82.56 533 CYS A CA 1
ATOM 4208 C C . CYS A 1 533 ? -9.253 -6.951 1.764 1.00 82.56 533 CYS A C 1
ATOM 4210 O O . CYS A 1 533 ? -10.406 -7.364 1.803 1.00 82.56 533 CYS A O 1
ATOM 4212 N N . SER A 1 534 ? -8.985 -5.738 1.264 1.00 82.81 534 SER A N 1
ATOM 4213 C CA . SER A 1 534 ? -10.027 -4.858 0.707 1.00 82.81 534 SER A CA 1
ATOM 4214 C C . SER A 1 534 ? -10.446 -5.194 -0.733 1.00 82.81 534 SER A C 1
ATOM 4216 O O . SER A 1 534 ? -11.491 -4.718 -1.186 1.00 82.81 534 SER A O 1
ATOM 4218 N N . TYR A 1 535 ? -9.656 -6.005 -1.448 1.00 88.50 535 TYR A N 1
ATOM 4219 C CA . TYR A 1 535 ? -9.813 -6.209 -2.893 1.00 88.50 535 TYR A CA 1
ATOM 4220 C C . TYR A 1 535 ? -10.589 -7.477 -3.264 1.00 88.50 535 TYR A C 1
ATOM 4222 O O . TYR A 1 535 ? -11.416 -7.442 -4.177 1.00 88.50 535 TYR A O 1
ATOM 4230 N N . ALA A 1 536 ? -10.339 -8.585 -2.565 1.00 89.12 536 ALA A N 1
ATOM 4231 C CA . ALA A 1 536 ? -10.969 -9.875 -2.839 1.00 89.12 536 ALA A CA 1
ATOM 4232 C C . ALA A 1 536 ? -12.416 -9.936 -2.321 1.00 89.12 536 ALA A C 1
ATOM 4234 O O . ALA A 1 536 ? -12.783 -9.220 -1.388 1.00 89.12 536 ALA A O 1
ATOM 4235 N N . SER A 1 537 ? -13.233 -10.793 -2.930 1.00 91.50 537 SER A N 1
ATOM 4236 C CA . SER A 1 537 ? -14.630 -11.022 -2.562 1.00 91.50 537 SER A CA 1
ATOM 4237 C C . SER A 1 537 ? -14.968 -12.510 -2.624 1.00 91.50 537 SER A C 1
ATOM 4239 O O . SER A 1 537 ? -14.379 -13.256 -3.408 1.00 91.50 537 SER A O 1
ATOM 4241 N N . TRP A 1 538 ? -15.907 -12.943 -1.781 1.00 91.25 538 TRP A N 1
ATOM 4242 C CA . TRP A 1 538 ? -16.366 -14.329 -1.713 1.00 91.25 538 TRP A CA 1
ATOM 4243 C C . TRP A 1 538 ? -17.883 -14.400 -1.553 1.00 91.25 538 TRP A C 1
ATOM 4245 O O . TRP A 1 538 ? -18.505 -13.572 -0.873 1.00 91.25 538 TRP A O 1
ATOM 4255 N N . ASP A 1 539 ? -18.464 -15.408 -2.193 1.00 89.19 539 ASP A N 1
ATOM 4256 C CA . ASP A 1 539 ? -19.887 -15.711 -2.153 1.00 89.19 539 ASP A CA 1
ATOM 4257 C C . ASP A 1 539 ? -20.244 -16.645 -0.982 1.00 89.19 539 ASP A C 1
ATOM 4259 O O . ASP A 1 539 ? -19.405 -17.033 -0.164 1.00 89.19 539 ASP A O 1
ATOM 4263 N N . ILE A 1 540 ? -21.527 -16.993 -0.892 1.00 88.00 540 ILE A N 1
ATOM 4264 C CA . ILE A 1 540 ? -22.052 -17.886 0.147 1.00 88.00 540 ILE A CA 1
ATOM 4265 C C . ILE A 1 540 ? -21.438 -19.293 0.048 1.00 88.00 540 ILE A C 1
ATOM 4267 O O . ILE A 1 540 ? -21.110 -19.881 1.077 1.00 88.00 540 ILE A O 1
ATOM 4271 N N . ALA A 1 541 ? -21.225 -19.816 -1.163 1.00 88.19 541 ALA A N 1
ATOM 4272 C CA . ALA A 1 541 ? -20.675 -21.158 -1.360 1.00 88.19 541 ALA A CA 1
ATOM 4273 C C . ALA A 1 541 ? -19.243 -21.271 -0.814 1.00 88.19 541 ALA A C 1
ATOM 4275 O O . ALA A 1 541 ? -18.898 -22.249 -0.146 1.00 88.19 541 ALA A O 1
ATOM 4276 N N . ALA A 1 542 ? -18.421 -20.239 -1.026 1.00 89.75 542 ALA A N 1
ATOM 4277 C CA . ALA A 1 542 ? -17.092 -20.162 -0.434 1.00 89.75 542 ALA A CA 1
ATOM 4278 C C . ALA A 1 542 ? -17.153 -20.174 1.103 1.00 89.75 542 ALA A C 1
ATOM 4280 O O . ALA A 1 542 ? -16.363 -20.872 1.741 1.00 89.75 542 ALA A O 1
ATOM 4281 N N . ILE A 1 543 ? -18.105 -19.453 1.710 1.00 90.75 543 ILE A N 1
ATOM 4282 C CA . ILE A 1 543 ? -18.298 -19.421 3.171 1.00 90.75 543 ILE A CA 1
ATOM 4283 C C . ILE A 1 543 ? -18.682 -20.805 3.709 1.00 90.75 543 ILE A C 1
ATOM 4285 O O . ILE A 1 543 ? -18.076 -21.258 4.685 1.00 90.75 543 ILE A O 1
ATOM 4289 N N . GLU A 1 544 ? -19.627 -21.494 3.063 1.00 90.06 544 GLU A N 1
ATOM 4290 C CA . GLU A 1 544 ? -20.031 -22.860 3.430 1.00 90.06 544 GLU A CA 1
ATOM 4291 C C . GLU A 1 544 ? -18.838 -23.822 3.377 1.00 90.06 544 GLU A C 1
ATOM 4293 O O . GLU A 1 544 ? -18.600 -24.587 4.316 1.00 90.06 544 GLU A O 1
ATOM 4298 N N . GLN A 1 545 ? -18.027 -23.736 2.317 1.00 89.75 545 GLN A N 1
ATOM 4299 C CA . GLN A 1 545 ? -16.820 -24.546 2.162 1.00 89.75 545 GLN A CA 1
ATOM 4300 C C . GLN A 1 545 ? -15.756 -24.220 3.225 1.00 89.75 545 GLN A C 1
ATOM 4302 O O . GLN A 1 545 ? -15.130 -25.134 3.770 1.00 89.75 545 GLN A O 1
ATOM 4307 N N . GLY A 1 546 ? -15.556 -22.935 3.532 1.00 90.38 546 GLY A N 1
ATOM 4308 C CA . GLY A 1 546 ? -14.567 -22.462 4.500 1.00 90.38 546 GLY A CA 1
ATOM 4309 C C . GLY A 1 546 ? -14.897 -22.886 5.931 1.00 90.38 546 GLY A C 1
ATOM 4310 O O . GLY A 1 546 ? -14.068 -23.500 6.607 1.00 90.38 546 GLY A O 1
ATOM 4311 N N . LEU A 1 547 ? -16.121 -22.611 6.391 1.00 90.31 547 LEU A N 1
ATOM 4312 C CA . LEU A 1 547 ? -16.556 -22.966 7.747 1.00 90.31 547 LEU A CA 1
ATOM 4313 C C . LEU A 1 547 ? -16.909 -24.450 7.884 1.00 90.31 547 LEU A C 1
ATOM 4315 O O . LEU A 1 547 ? -16.860 -24.981 8.998 1.00 90.31 547 LEU A O 1
ATOM 4319 N N . LYS A 1 548 ? -17.208 -25.134 6.773 1.00 91.88 548 LYS A N 1
ATOM 4320 C CA . LYS A 1 548 ? -17.798 -26.483 6.742 1.00 91.88 548 LYS A CA 1
ATOM 4321 C C . LYS A 1 548 ? -19.110 -26.537 7.526 1.00 91.88 548 LYS A C 1
ATOM 4323 O O . LYS A 1 548 ? -19.330 -27.470 8.297 1.00 91.88 548 LYS A O 1
ATOM 4328 N N . LEU A 1 549 ? -19.931 -25.504 7.354 1.00 92.06 549 LEU A N 1
ATOM 4329 C CA . LEU A 1 549 ? -21.254 -25.358 7.954 1.00 92.06 549 LEU A CA 1
ATOM 4330 C C . LEU A 1 549 ? -22.244 -24.911 6.871 1.00 92.06 549 LEU A C 1
ATOM 4332 O O . LEU A 1 549 ? -21.843 -24.137 5.998 1.00 92.06 549 LEU A O 1
ATOM 4336 N N . PRO A 1 550 ? -23.504 -25.374 6.910 1.00 91.31 550 PRO A N 1
ATOM 4337 C CA . PRO A 1 550 ? -24.524 -24.908 5.981 1.00 91.31 550 PRO A CA 1
ATOM 4338 C C . PRO A 1 550 ? -24.841 -23.433 6.226 1.00 91.31 550 PRO A C 1
ATOM 4340 O O . PRO A 1 550 ? -24.870 -22.975 7.372 1.00 91.31 550 PRO A O 1
ATOM 4343 N N . TYR A 1 551 ? -25.119 -22.693 5.156 1.00 89.00 551 TYR A N 1
ATOM 4344 C CA . TYR A 1 551 ? -25.613 -21.330 5.267 1.00 89.00 551 TYR A CA 1
ATOM 4345 C C . TYR A 1 551 ? -27.118 -21.333 5.552 1.00 89.00 551 TYR A C 1
ATOM 4347 O O . TYR A 1 551 ? -27.903 -21.963 4.829 1.00 89.00 551 TYR A O 1
ATOM 4355 N N . HIS A 1 552 ? -27.527 -20.593 6.581 1.00 87.31 552 HIS A N 1
ATOM 4356 C CA . HIS A 1 552 ? -28.927 -20.497 6.975 1.00 87.31 552 HIS A CA 1
ATOM 4357 C C . HIS A 1 552 ? -29.723 -19.748 5.885 1.00 87.31 552 HIS A C 1
ATOM 4359 O O . HIS A 1 552 ? -29.307 -18.665 5.460 1.00 87.31 552 HIS A O 1
ATOM 4365 N N . PRO A 1 553 ? -30.863 -20.277 5.395 1.00 66.81 553 PRO A N 1
ATOM 4366 C CA . PRO A 1 553 ? -31.608 -19.652 4.307 1.00 66.81 553 PRO A CA 1
ATOM 4367 C C . PRO A 1 553 ? -32.107 -18.247 4.685 1.00 66.81 553 PRO A C 1
ATOM 4369 O O . PRO A 1 553 ? -32.954 -18.093 5.560 1.00 66.81 553 PRO A O 1
ATOM 4372 N N . SER A 1 554 ? -31.639 -17.219 3.976 1.00 59.41 554 SER A N 1
ATOM 4373 C CA . SER A 1 554 ? -32.399 -15.981 3.780 1.00 59.41 554 SER A CA 1
ATOM 4374 C C . SER A 1 554 ? -33.246 -16.142 2.509 1.00 59.41 554 SER A C 1
ATOM 4376 O O . SER A 1 554 ? -32.886 -16.916 1.623 1.00 59.41 554 SER A O 1
ATOM 4378 N N . ALA A 1 555 ? -34.392 -15.466 2.397 1.00 47.81 555 ALA A N 1
ATOM 4379 C CA . ALA A 1 555 ? -35.371 -15.641 1.309 1.00 47.81 555 ALA A CA 1
ATOM 4380 C C . ALA A 1 555 ? -34.872 -15.272 -0.118 1.00 47.81 555 ALA A C 1
ATOM 4382 O O . ALA A 1 555 ? -35.673 -15.135 -1.040 1.00 47.81 555 ALA A O 1
ATOM 4383 N N . ILE A 1 556 ? -33.563 -15.089 -0.315 1.00 53.38 556 ILE A N 1
ATOM 4384 C CA . ILE A 1 556 ? -32.932 -14.556 -1.523 1.00 53.38 556 ILE A CA 1
ATOM 4385 C C . ILE A 1 556 ? -32.187 -15.673 -2.268 1.00 53.38 556 ILE A C 1
ATOM 4387 O O . ILE A 1 556 ? -31.576 -16.562 -1.676 1.00 53.38 556 ILE A O 1
ATOM 4391 N N . ASN A 1 557 ? -32.250 -15.614 -3.598 1.00 52.47 557 ASN A N 1
ATOM 4392 C CA . ASN A 1 557 ? -31.622 -16.556 -4.518 1.00 52.47 557 ASN A CA 1
ATOM 4393 C C . ASN A 1 557 ? -30.100 -16.643 -4.257 1.00 52.47 557 ASN A C 1
ATOM 4395 O O . ASN A 1 557 ? -29.403 -15.635 -4.309 1.00 52.47 557 ASN A O 1
ATOM 4399 N N . ARG A 1 558 ? -29.587 -17.843 -3.949 1.00 56.16 558 ARG A N 1
ATOM 4400 C CA . ARG A 1 558 ? -28.229 -18.058 -3.396 1.00 56.16 558 ARG A CA 1
ATOM 4401 C C . ARG A 1 558 ? -27.078 -17.879 -4.399 1.00 56.16 558 ARG A C 1
ATOM 4403 O O . ARG A 1 558 ? -25.921 -17.835 -3.993 1.00 56.16 558 ARG A O 1
ATOM 4410 N N . LEU A 1 559 ? -27.362 -17.824 -5.700 1.00 58.28 559 LEU A N 1
ATOM 4411 C CA . LEU A 1 559 ? -26.340 -17.842 -6.752 1.00 58.28 559 LEU A CA 1
ATOM 4412 C C . LEU A 1 559 ? -25.872 -16.425 -7.106 1.00 58.28 559 LEU A C 1
ATOM 4414 O O . LEU A 1 559 ? -26.665 -15.612 -7.571 1.00 58.28 559 LEU A O 1
ATOM 4418 N N . GLY A 1 560 ? -24.572 -16.160 -6.944 1.00 65.00 560 GLY A N 1
ATOM 4419 C CA . GLY A 1 560 ? -23.920 -14.931 -7.419 1.00 65.00 560 GLY A CA 1
ATOM 4420 C C . GLY A 1 560 ? -23.961 -13.734 -6.463 1.00 65.00 560 GLY A C 1
ATOM 4421 O O . GLY A 1 560 ? -23.514 -12.655 -6.845 1.00 65.00 560 GLY A O 1
ATOM 4422 N N . VAL A 1 561 ? -24.459 -13.912 -5.235 1.00 81.56 561 VAL A N 1
ATOM 4423 C CA . VAL A 1 561 ? -24.495 -12.859 -4.209 1.00 81.56 561 VAL A CA 1
ATOM 4424 C C . VAL A 1 561 ? -23.174 -12.823 -3.441 1.00 81.56 561 VAL A C 1
ATOM 4426 O O . VAL A 1 561 ? -22.770 -13.810 -2.822 1.00 81.56 561 VAL A O 1
ATOM 4429 N N . THR A 1 562 ? -22.518 -11.665 -3.444 1.00 86.75 562 THR A N 1
ATOM 4430 C CA . THR A 1 562 ? -21.290 -11.431 -2.673 1.00 86.75 562 THR A CA 1
ATOM 4431 C C . THR A 1 562 ? -21.625 -11.251 -1.196 1.00 86.75 562 THR A C 1
ATOM 4433 O O . THR A 1 562 ? -22.527 -10.496 -0.850 1.00 86.75 562 THR A O 1
ATOM 4436 N N . ASN A 1 563 ? -20.895 -11.902 -0.294 1.00 89.06 563 ASN A N 1
ATOM 4437 C CA . ASN A 1 563 ? -21.171 -11.794 1.141 1.00 89.06 563 ASN A CA 1
ATOM 4438 C C . ASN A 1 563 ? -19.955 -11.330 1.954 1.00 89.06 563 ASN A C 1
ATOM 4440 O O . ASN A 1 563 ? -20.092 -10.495 2.847 1.00 89.06 563 ASN A O 1
ATOM 4444 N N . GLN A 1 564 ? -18.757 -11.812 1.624 1.00 89.44 564 GLN A N 1
ATOM 4445 C CA . GLN A 1 564 ? -17.522 -11.476 2.335 1.00 89.44 564 GLN A CA 1
ATOM 4446 C C . GLN A 1 564 ? -16.583 -10.680 1.425 1.00 89.44 564 GLN A C 1
ATOM 4448 O O . GLN A 1 564 ? -16.476 -10.963 0.234 1.00 89.44 564 GLN A O 1
ATOM 4453 N N . GLY A 1 565 ? -15.846 -9.725 1.996 1.00 89.44 565 GLY A N 1
ATOM 4454 C CA . GLY A 1 565 ? -14.818 -8.988 1.261 1.00 89.44 565 GLY A CA 1
ATOM 4455 C C . GLY A 1 565 ? -15.333 -7.711 0.614 1.00 89.44 565 GLY A C 1
ATOM 4456 O O . GLY A 1 565 ? -16.215 -7.029 1.144 1.00 89.44 565 GLY A O 1
ATOM 4457 N N . SER A 1 566 ? -14.720 -7.376 -0.516 1.00 90.44 566 SER A N 1
ATOM 4458 C CA . SER A 1 566 ? -15.026 -6.192 -1.301 1.00 90.44 566 SER A CA 1
ATOM 4459 C C . SER A 1 566 ? -16.436 -6.231 -1.876 1.00 90.44 566 SER A C 1
ATOM 4461 O O . SER A 1 566 ? -16.855 -7.245 -2.427 1.00 90.44 566 SER A O 1
ATOM 4463 N N . LEU A 1 567 ? -17.136 -5.098 -1.813 1.00 91.50 567 LEU A N 1
ATOM 4464 C CA . LEU A 1 567 ? -18.410 -4.898 -2.511 1.00 91.50 567 LEU A CA 1
ATOM 4465 C C . LEU A 1 567 ? -18.215 -4.371 -3.940 1.00 91.50 567 LEU A C 1
ATOM 4467 O O . LEU A 1 567 ? -19.149 -4.354 -4.737 1.00 91.50 567 LEU A O 1
ATOM 4471 N N . LEU A 1 568 ? -16.991 -3.963 -4.291 1.00 92.94 568 LEU A N 1
ATOM 4472 C CA . LEU A 1 568 ? -16.641 -3.567 -5.648 1.00 92.94 568 LEU A CA 1
ATOM 4473 C C . LEU A 1 568 ? -16.358 -4.815 -6.488 1.00 92.94 568 LEU A C 1
ATOM 4475 O O . LEU A 1 568 ? -15.206 -5.163 -6.754 1.00 92.94 568 LEU A O 1
ATOM 4479 N N . VAL A 1 569 ? -17.431 -5.503 -6.874 1.00 93.62 569 VAL A N 1
ATOM 4480 C CA . VAL A 1 569 ? -17.405 -6.655 -7.784 1.00 93.62 569 VAL A CA 1
ATOM 4481 C C . VAL A 1 569 ? -18.014 -6.211 -9.114 1.00 93.62 569 VAL A C 1
ATOM 4483 O O . VAL A 1 569 ? -19.228 -6.310 -9.290 1.00 93.62 569 VAL A O 1
ATOM 4486 N N . PRO A 1 570 ? -17.219 -5.628 -10.030 1.00 93.56 570 PRO A N 1
ATOM 4487 C CA . PRO A 1 570 ? -17.756 -4.958 -11.205 1.00 93.56 570 PRO A CA 1
ATOM 4488 C C . PRO A 1 570 ? -18.359 -5.939 -12.217 1.00 93.56 570 PRO A C 1
ATOM 4490 O O . PRO A 1 570 ? -17.773 -6.972 -12.548 1.00 93.56 570 PRO A O 1
ATOM 4493 N N . LEU A 1 571 ? -19.510 -5.569 -12.775 1.00 93.94 571 LEU A N 1
ATOM 4494 C CA . LEU A 1 571 ? -20.174 -6.307 -13.844 1.00 93.94 571 LEU A CA 1
ATOM 4495 C C . LEU A 1 571 ? -19.502 -6.000 -15.185 1.00 93.94 571 LEU A C 1
ATOM 4497 O O . LEU A 1 571 ? -19.672 -4.921 -15.754 1.00 93.94 571 LEU A O 1
ATOM 4501 N N . GLU A 1 572 ? -18.776 -6.972 -15.736 1.00 94.56 572 GLU A N 1
ATOM 4502 C CA . GLU A 1 572 ? -18.049 -6.800 -17.004 1.00 94.56 572 GLU A CA 1
ATOM 4503 C C . GLU A 1 572 ? -18.950 -6.401 -18.175 1.00 94.56 572 GLU A C 1
ATOM 4505 O O . GLU A 1 572 ? -18.522 -5.659 -19.049 1.00 94.56 572 GLU A O 1
ATOM 4510 N N . THR A 1 573 ? -20.217 -6.820 -18.179 1.00 95.62 573 THR A N 1
ATOM 4511 C CA . THR A 1 573 ? -21.183 -6.410 -19.211 1.00 95.62 573 THR A CA 1
ATOM 4512 C C . THR A 1 573 ? -21.438 -4.905 -19.210 1.00 95.62 573 THR A C 1
ATOM 4514 O O . THR A 1 573 ? -21.719 -4.337 -20.263 1.00 95.62 573 THR A O 1
ATOM 4517 N N . ARG A 1 574 ? -21.344 -4.244 -18.050 1.00 95.56 574 ARG A N 1
ATOM 4518 C CA . ARG A 1 574 ? -21.443 -2.785 -17.931 1.00 95.56 574 ARG A CA 1
ATOM 4519 C C . ARG A 1 574 ? -20.135 -2.117 -18.329 1.00 95.56 574 ARG A C 1
ATOM 4521 O O . ARG A 1 574 ? -20.179 -1.181 -19.118 1.00 95.56 574 ARG A O 1
ATOM 4528 N N . LEU A 1 575 ? -19.001 -2.645 -17.861 1.00 96.00 575 LEU A N 1
ATOM 4529 C CA . LEU A 1 575 ? -17.678 -2.144 -18.247 1.00 96.00 575 LEU A CA 1
ATOM 4530 C C . LEU A 1 575 ? -17.486 -2.177 -19.767 1.00 96.00 575 LEU A C 1
ATOM 4532 O O . LEU A 1 575 ? -17.069 -1.184 -20.352 1.00 96.00 575 LEU A O 1
ATOM 4536 N N . ASN A 1 576 ? -17.856 -3.285 -20.412 1.00 97.69 576 ASN A N 1
ATOM 4537 C CA . ASN A 1 576 ? -17.725 -3.458 -21.855 1.00 97.69 576 ASN A CA 1
ATOM 4538 C C . ASN A 1 576 ? -18.558 -2.454 -22.642 1.00 97.69 576 ASN A C 1
ATOM 4540 O O . ASN A 1 576 ? -18.054 -1.921 -23.617 1.00 97.69 576 ASN A O 1
ATOM 4544 N N . ARG A 1 577 ? -19.770 -2.106 -22.190 1.00 96.25 577 ARG A N 1
ATOM 4545 C CA . ARG A 1 577 ? -20.558 -1.048 -22.845 1.00 96.25 577 ARG A CA 1
ATOM 4546 C C . ARG A 1 577 ? -19.839 0.297 -22.811 1.00 96.25 577 ARG A C 1
ATOM 4548 O O . ARG A 1 577 ? -19.729 0.940 -23.848 1.00 96.25 577 ARG A O 1
ATOM 4555 N N . THR A 1 578 ? -19.302 0.692 -21.655 1.00 95.94 578 THR A N 1
ATOM 4556 C CA . THR A 1 578 ? -18.542 1.946 -21.550 1.00 95.94 578 THR A CA 1
ATOM 4557 C C . THR A 1 578 ? -17.260 1.898 -22.386 1.00 95.94 578 THR A C 1
ATOM 4559 O O . THR A 1 578 ? -16.901 2.893 -23.010 1.00 95.94 578 THR A O 1
ATOM 4562 N N . ILE A 1 579 ? -16.579 0.747 -22.448 1.00 97.56 579 ILE A N 1
ATOM 4563 C CA . ILE A 1 579 ? -15.401 0.558 -23.308 1.00 97.56 579 ILE A CA 1
ATOM 4564 C C . ILE A 1 579 ? -15.788 0.659 -24.789 1.00 97.56 579 ILE A C 1
ATOM 4566 O O . ILE A 1 579 ? -15.101 1.341 -25.543 1.00 97.56 579 ILE A O 1
ATOM 4570 N N . ASP A 1 580 ? -16.891 0.044 -25.210 1.00 97.62 580 ASP A N 1
ATOM 4571 C CA . ASP A 1 580 ? -17.392 0.094 -26.587 1.00 97.62 580 ASP A CA 1
ATOM 4572 C C . ASP A 1 580 ? -17.778 1.525 -26.996 1.00 97.62 580 ASP A C 1
ATOM 4574 O O . ASP A 1 580 ? -17.477 1.964 -28.110 1.00 97.62 580 ASP A O 1
ATOM 4578 N N . ASP A 1 581 ? -18.406 2.282 -26.092 1.00 96.69 581 ASP A N 1
ATOM 4579 C CA . ASP A 1 581 ? -18.730 3.694 -26.305 1.00 96.69 581 ASP A CA 1
ATOM 4580 C C . ASP A 1 581 ? -17.463 4.561 -26.396 1.00 96.69 581 ASP A C 1
ATOM 4582 O O . ASP A 1 581 ? -17.361 5.397 -27.296 1.00 96.69 581 ASP A O 1
ATOM 4586 N N . ALA A 1 582 ? -16.463 4.328 -25.539 1.00 97.00 582 ALA A N 1
ATOM 4587 C CA . ALA A 1 582 ? -15.164 5.001 -25.616 1.00 97.00 582 ALA A CA 1
ATOM 4588 C C . ALA A 1 582 ? -14.428 4.679 -26.930 1.00 97.00 582 ALA A C 1
ATOM 4590 O O . ALA A 1 582 ? -13.887 5.573 -27.583 1.00 97.00 582 ALA A O 1
ATOM 4591 N N . THR A 1 583 ? -14.463 3.416 -27.367 1.00 97.25 583 THR A N 1
ATOM 4592 C CA . THR A 1 583 ? -13.923 2.972 -28.660 1.00 97.25 583 THR A CA 1
ATOM 4593 C C . THR A 1 583 ? -14.599 3.702 -29.821 1.00 97.25 583 THR A C 1
ATOM 4595 O O . THR A 1 583 ? -13.923 4.131 -30.757 1.00 97.25 583 THR A O 1
ATOM 4598 N N . ARG A 1 584 ? -15.929 3.862 -29.781 1.00 96.44 584 ARG A N 1
ATOM 4599 C CA . ARG A 1 584 ? -16.690 4.587 -30.810 1.00 96.44 584 ARG A CA 1
ATOM 4600 C C . ARG A 1 584 ? -16.289 6.060 -30.866 1.00 96.44 584 ARG A C 1
ATOM 4602 O O . ARG A 1 584 ? -15.962 6.545 -31.943 1.00 96.44 584 ARG A O 1
ATOM 4609 N N . GLN A 1 585 ? -16.237 6.730 -29.716 1.00 95.88 585 GLN A N 1
ATOM 4610 C CA . GLN A 1 585 ? -15.829 8.136 -29.629 1.00 95.88 585 GLN A CA 1
ATOM 4611 C C . GLN A 1 585 ? -14.397 8.363 -30.131 1.00 95.88 585 GLN A C 1
ATOM 4613 O O . GLN A 1 585 ? -14.133 9.355 -30.808 1.00 95.88 585 GLN A O 1
ATOM 4618 N N . LEU A 1 586 ? -13.475 7.438 -29.842 1.00 95.62 586 LEU A N 1
ATOM 4619 C CA . LEU A 1 586 ? -12.104 7.508 -30.346 1.00 95.62 586 LEU A CA 1
ATOM 4620 C C . LEU A 1 586 ? -12.045 7.330 -31.872 1.00 95.62 586 LEU A C 1
ATOM 4622 O O . LEU A 1 586 ? -11.324 8.066 -32.541 1.00 95.62 586 LEU A O 1
ATOM 4626 N N . LYS A 1 587 ? -12.831 6.400 -32.433 1.00 94.56 587 LYS A N 1
ATOM 4627 C CA . LYS A 1 587 ? -12.956 6.226 -33.892 1.00 94.56 587 LYS A CA 1
ATOM 4628 C C . LYS A 1 587 ? -13.520 7.490 -34.554 1.00 94.56 587 LYS A C 1
ATOM 4630 O O . LYS A 1 587 ? -12.972 7.934 -35.553 1.00 94.56 587 LYS A O 1
ATOM 4635 N N . GLU A 1 588 ? -14.529 8.131 -33.961 1.00 93.75 588 GLU A N 1
ATOM 4636 C CA . GLU A 1 588 ? -15.051 9.424 -34.440 1.00 93.75 588 GLU A CA 1
ATOM 4637 C C . GLU A 1 588 ? -13.987 10.534 -34.414 1.00 93.75 588 GLU A C 1
ATOM 4639 O O . GLU A 1 588 ? -13.943 11.376 -35.310 1.00 93.75 588 GLU A O 1
ATOM 4644 N N . ALA A 1 589 ? -13.095 10.535 -33.418 1.00 92.19 589 ALA A N 1
ATOM 4645 C CA . ALA A 1 589 ? -11.991 11.488 -33.352 1.00 92.19 589 ALA A CA 1
ATOM 4646 C C . ALA A 1 589 ? -10.908 11.247 -34.419 1.00 92.19 589 ALA A C 1
ATOM 4648 O O . ALA A 1 589 ? -10.211 12.196 -34.774 1.00 92.19 589 ALA A O 1
ATOM 4649 N N . PHE A 1 590 ? -10.772 10.026 -34.958 1.00 90.88 590 PHE A N 1
ATOM 4650 C CA . PHE A 1 590 ? -9.852 9.750 -36.077 1.00 90.88 590 PHE A CA 1
ATOM 4651 C C . PHE A 1 590 ? -10.304 10.442 -37.358 1.00 90.88 590 PHE A C 1
ATOM 4653 O O . PHE A 1 590 ? -9.465 10.923 -38.117 1.00 90.88 590 PHE A O 1
ATOM 4660 N N . ASP A 1 591 ? -11.617 10.500 -37.572 1.00 86.56 591 ASP A N 1
ATOM 4661 C CA . ASP A 1 591 ? -12.229 11.129 -38.743 1.00 86.56 591 ASP A CA 1
ATOM 4662 C C . ASP A 1 591 ? -12.435 12.647 -38.552 1.00 86.56 591 ASP A C 1
ATOM 4664 O O . ASP A 1 591 ? -12.756 13.370 -39.498 1.00 86.56 591 ASP A O 1
ATOM 4668 N N . GLY A 1 592 ? -12.256 13.145 -37.324 1.00 85.50 592 GLY A N 1
ATOM 4669 C CA . GLY A 1 592 ? -12.363 14.557 -36.969 1.00 85.50 592 GLY A CA 1
ATOM 4670 C C . GLY A 1 592 ? -11.120 15.385 -37.322 1.00 85.50 592 GLY A C 1
ATOM 4671 O O . GLY A 1 592 ? -10.045 14.867 -37.602 1.00 85.50 592 GLY A O 1
ATOM 4672 N N . ASN A 1 593 ? -11.251 16.715 -37.257 1.00 87.38 593 ASN A N 1
ATOM 4673 C CA . ASN A 1 593 ? -10.148 17.658 -37.506 1.00 87.38 593 ASN A CA 1
ATOM 4674 C C . ASN A 1 593 ? -9.655 18.357 -36.219 1.00 87.38 593 ASN A C 1
ATOM 4676 O O . ASN A 1 593 ? -9.318 19.539 -36.239 1.00 87.38 593 ASN A O 1
ATOM 4680 N N . ASP A 1 594 ? -9.654 17.643 -35.091 1.00 91.75 594 ASP A N 1
ATOM 4681 C CA . ASP A 1 594 ? -9.240 18.157 -33.778 1.00 91.75 594 ASP A CA 1
ATOM 4682 C C . ASP A 1 594 ? -8.115 17.292 -33.195 1.00 91.75 594 ASP A C 1
ATOM 4684 O O . ASP A 1 594 ? -8.346 16.197 -32.676 1.00 91.75 594 ASP A O 1
ATOM 4688 N N . LEU A 1 595 ? -6.878 17.792 -33.289 1.00 93.12 595 LEU A N 1
ATOM 4689 C CA . LEU A 1 595 ? -5.695 17.075 -32.816 1.00 93.12 595 LEU A CA 1
ATOM 4690 C C . LEU A 1 595 ? -5.688 16.886 -31.294 1.00 93.12 595 LEU A C 1
ATOM 4692 O O . LEU A 1 595 ? -5.247 15.841 -30.820 1.00 93.12 595 LEU A O 1
ATOM 4696 N N . ILE A 1 596 ? -6.131 17.889 -30.529 1.00 94.06 596 ILE A N 1
ATOM 4697 C CA . ILE A 1 596 ? -6.040 17.864 -29.063 1.00 94.06 596 ILE A CA 1
ATOM 4698 C C . ILE A 1 596 ? -7.015 16.827 -28.524 1.00 94.06 596 ILE A C 1
ATOM 4700 O O . ILE A 1 596 ? -6.619 15.960 -27.744 1.00 94.06 596 ILE A O 1
ATOM 4704 N N . ARG A 1 597 ? -8.264 16.858 -29.004 1.00 94.81 597 ARG A N 1
ATOM 4705 C CA . ARG A 1 597 ? -9.260 15.841 -28.660 1.00 94.81 597 ARG A CA 1
ATOM 4706 C C . ARG A 1 597 ? -8.781 14.442 -29.042 1.00 94.81 597 ARG A C 1
ATOM 4708 O O . ARG A 1 597 ? -8.852 13.543 -28.207 1.00 94.81 597 ARG A O 1
ATOM 4715 N N . LEU A 1 598 ? -8.263 14.263 -30.262 1.00 96.00 598 LEU A N 1
ATOM 4716 C CA . LEU A 1 598 ? -7.722 12.981 -30.720 1.00 96.00 598 LEU A CA 1
ATOM 4717 C C . LEU A 1 598 ? -6.608 12.474 -29.796 1.00 96.00 598 LEU A C 1
ATOM 4719 O O . LEU A 1 598 ? -6.658 11.333 -29.340 1.00 96.00 598 LEU A O 1
ATOM 4723 N N . HIS A 1 599 ? -5.621 13.320 -29.495 1.00 96.12 599 HIS A N 1
ATOM 4724 C CA . HIS A 1 599 ? -4.512 12.968 -28.616 1.00 96.12 599 HIS A CA 1
ATOM 4725 C C . HIS A 1 599 ? -5.000 12.564 -27.224 1.00 96.12 599 HIS A C 1
ATOM 4727 O O . HIS A 1 599 ? -4.634 11.497 -26.735 1.00 96.12 599 HIS A O 1
ATOM 4733 N N . ASN A 1 600 ? -5.845 13.389 -26.605 1.00 97.06 600 ASN A N 1
ATOM 4734 C CA . ASN A 1 600 ? -6.325 13.163 -25.246 1.00 97.06 600 ASN A CA 1
ATOM 4735 C C . ASN A 1 600 ? -7.140 11.871 -25.141 1.00 97.06 600 ASN A C 1
ATOM 4737 O O . ASN A 1 600 ? -6.947 11.093 -24.206 1.00 97.06 600 ASN A O 1
ATOM 4741 N N . GLN A 1 601 ? -8.006 11.602 -26.122 1.00 96.50 601 GLN A N 1
ATOM 4742 C CA . GLN A 1 601 ? -8.801 10.377 -26.158 1.00 96.50 601 GLN A CA 1
ATOM 4743 C C . GLN A 1 601 ? -7.937 9.142 -26.444 1.00 96.50 601 GLN A C 1
ATOM 4745 O O . GLN A 1 601 ? -8.071 8.142 -25.742 1.00 96.50 601 GLN A O 1
ATOM 4750 N N . TRP A 1 602 ? -7.006 9.207 -27.404 1.00 97.06 602 TRP A N 1
ATOM 4751 C CA . TRP A 1 602 ? -6.076 8.109 -27.699 1.00 97.06 602 TRP A CA 1
ATOM 4752 C C . TRP A 1 602 ? -5.243 7.737 -26.468 1.00 97.06 602 TRP A C 1
ATOM 4754 O O . TRP A 1 602 ? -5.191 6.573 -26.066 1.00 97.06 602 TRP A O 1
ATOM 4764 N N . THR A 1 603 ? -4.625 8.735 -25.834 1.00 96.88 603 THR A N 1
ATOM 4765 C CA . THR A 1 603 ? -3.778 8.538 -24.656 1.00 96.88 603 THR A CA 1
ATOM 4766 C C . THR A 1 603 ? -4.582 7.992 -23.470 1.00 96.88 603 THR A C 1
ATOM 4768 O O . THR A 1 603 ? -4.169 6.998 -22.868 1.00 96.88 603 THR A O 1
ATOM 4771 N N . SER A 1 604 ? -5.761 8.552 -23.174 1.00 95.75 604 SER A N 1
ATOM 4772 C CA . SER A 1 604 ? -6.644 8.038 -22.114 1.00 95.75 604 SER A CA 1
ATOM 4773 C C . SER A 1 604 ? -7.121 6.608 -22.371 1.00 95.75 604 SER A C 1
ATOM 4775 O O . SER A 1 604 ? -7.184 5.812 -21.434 1.00 95.75 604 SER A O 1
ATOM 4777 N N . TYR A 1 605 ? -7.408 6.248 -23.626 1.00 97.62 605 TYR A N 1
ATOM 4778 C CA . TYR A 1 605 ? -7.806 4.888 -23.995 1.00 97.62 605 TYR A CA 1
ATOM 4779 C C . TYR A 1 605 ? -6.684 3.873 -23.735 1.00 97.62 605 TYR A C 1
ATOM 4781 O O . TYR A 1 605 ? -6.914 2.857 -23.076 1.00 97.62 605 TYR A O 1
ATOM 4789 N N . CYS A 1 606 ? -5.454 4.179 -24.170 1.00 97.19 606 CYS A N 1
ATOM 4790 C CA . CYS A 1 606 ? -4.276 3.348 -23.909 1.00 97.19 606 CYS A CA 1
ATOM 4791 C C . CYS A 1 606 ? -4.015 3.173 -22.405 1.00 97.19 606 CYS A C 1
ATOM 4793 O O . CYS A 1 606 ? -3.799 2.054 -21.941 1.00 97.19 606 CYS A O 1
ATOM 4795 N N . VAL A 1 607 ? -4.057 4.261 -21.628 1.00 96.50 607 VAL A N 1
ATOM 4796 C CA . VAL A 1 607 ? -3.815 4.211 -20.177 1.00 96.50 607 VAL A CA 1
ATOM 4797 C C . VAL A 1 607 ? -4.889 3.392 -19.460 1.00 96.50 607 VAL A C 1
ATOM 4799 O O . VAL A 1 607 ? -4.558 2.593 -18.584 1.00 96.50 607 VAL A O 1
ATOM 4802 N N . MET A 1 608 ? -6.159 3.518 -19.853 1.00 96.38 608 MET A N 1
ATOM 4803 C CA . MET A 1 608 ? -7.238 2.730 -19.255 1.00 96.38 608 MET A CA 1
ATOM 4804 C C . MET A 1 608 ? -7.089 1.230 -19.545 1.00 96.38 608 MET A C 1
ATOM 4806 O O . MET A 1 608 ? -7.267 0.410 -18.643 1.00 96.38 608 MET A O 1
ATOM 4810 N N . ALA A 1 609 ? -6.686 0.865 -20.766 1.00 97.50 609 ALA A N 1
ATOM 4811 C CA . ALA A 1 609 ? -6.357 -0.517 -21.109 1.00 97.50 609 ALA A CA 1
ATOM 4812 C C . ALA A 1 609 ? -5.186 -1.050 -20.258 1.00 97.50 609 ALA A C 1
ATOM 4814 O O . ALA A 1 609 ? -5.234 -2.180 -19.773 1.00 97.50 609 ALA A O 1
ATOM 4815 N N . LEU A 1 610 ? -4.159 -0.233 -20.000 1.00 97.38 610 LEU A N 1
ATOM 4816 C CA . LEU A 1 610 ? -3.042 -0.615 -19.129 1.00 97.38 610 LEU A CA 1
ATOM 4817 C C . LEU A 1 610 ? -3.456 -0.758 -17.657 1.00 97.38 610 LEU A C 1
ATOM 4819 O O . LEU A 1 610 ? -2.997 -1.686 -16.988 1.00 97.38 610 LEU A O 1
ATOM 4823 N N . TYR A 1 611 ? -4.358 0.085 -17.144 1.00 96.81 611 TYR A N 1
ATOM 4824 C CA . TYR A 1 611 ? -4.943 -0.116 -15.812 1.00 96.81 611 TYR A CA 1
ATOM 4825 C C . TYR A 1 611 ? -5.714 -1.434 -15.726 1.00 96.81 611 TYR A C 1
ATOM 4827 O O . TYR A 1 611 ? -5.541 -2.184 -14.762 1.00 96.81 611 TYR A O 1
ATOM 4835 N N . ALA A 1 612 ? -6.503 -1.751 -16.754 1.00 96.88 612 ALA A N 1
ATOM 4836 C CA . ALA A 1 612 ? -7.229 -3.012 -16.856 1.00 96.88 612 ALA A CA 1
ATOM 4837 C C . ALA A 1 612 ? -6.309 -4.239 -16.937 1.00 96.88 612 ALA A C 1
ATOM 4839 O O . ALA A 1 612 ? -6.637 -5.288 -16.381 1.00 96.88 612 ALA A O 1
ATOM 4840 N N . ALA A 1 613 ? -5.158 -4.100 -17.596 1.00 96.81 613 ALA A N 1
ATOM 4841 C CA . ALA A 1 613 ? -4.157 -5.150 -17.745 1.00 96.81 613 ALA A CA 1
ATOM 4842 C C . ALA A 1 613 ? -3.332 -5.401 -16.472 1.00 96.81 613 ALA A C 1
ATOM 4844 O O . ALA A 1 613 ? -2.951 -6.537 -16.211 1.00 96.81 613 ALA A O 1
ATOM 4845 N N . THR A 1 614 ? -3.037 -4.356 -15.692 1.00 95.56 614 THR A N 1
ATOM 4846 C CA . THR A 1 614 ? -2.035 -4.420 -14.611 1.00 95.56 614 THR A CA 1
ATOM 4847 C C . THR A 1 614 ? -2.614 -4.360 -13.201 1.00 95.56 614 THR A C 1
ATOM 4849 O O . THR A 1 614 ? -1.951 -4.778 -12.251 1.00 95.56 614 THR A O 1
ATOM 4852 N N . GLY A 1 615 ? -3.810 -3.785 -13.018 1.00 93.25 615 GLY A N 1
ATOM 4853 C CA . GLY A 1 615 ? -4.369 -3.526 -11.687 1.00 93.25 615 GLY A CA 1
ATOM 4854 C C . GLY A 1 615 ? -3.483 -2.624 -10.817 1.00 93.25 615 GLY A C 1
ATOM 4855 O O . GLY A 1 615 ? -3.510 -2.723 -9.582 1.00 93.25 615 GLY A O 1
ATOM 4856 N N . SER A 1 616 ? -2.653 -1.773 -11.431 1.00 90.81 616 SER A N 1
ATOM 4857 C CA . SER A 1 616 ? -1.911 -0.741 -10.704 1.00 90.81 616 SER A CA 1
ATOM 4858 C C . SER A 1 616 ? -2.863 0.254 -10.048 1.00 90.81 616 SER A C 1
ATOM 4860 O O . SER A 1 616 ? -3.990 0.439 -10.509 1.00 90.81 616 SER A O 1
ATOM 4862 N N . ARG A 1 617 ? -2.405 0.933 -8.991 1.00 86.12 617 ARG A N 1
ATOM 4863 C CA . ARG A 1 617 ? -3.174 2.049 -8.421 1.00 86.12 617 ARG A CA 1
ATOM 4864 C C . ARG A 1 617 ? -3.347 3.155 -9.457 1.00 86.12 617 ARG A C 1
ATOM 4866 O O . ARG A 1 617 ? -2.481 3.343 -10.317 1.00 86.12 617 ARG A O 1
ATOM 4873 N N . TYR A 1 618 ? -4.443 3.895 -9.352 1.00 86.94 618 TYR A N 1
ATOM 4874 C CA . TYR A 1 618 ? -4.626 5.103 -10.145 1.00 86.94 618 TYR A CA 1
ATOM 4875 C C . TYR A 1 618 ? -3.582 6.157 -9.745 1.00 86.94 618 TYR A C 1
ATOM 4877 O O . TYR A 1 618 ? -3.353 6.392 -8.560 1.00 86.94 618 TYR A O 1
ATOM 4885 N N . LEU A 1 619 ? -2.918 6.762 -10.729 1.00 86.56 619 LEU A N 1
ATOM 4886 C CA . LEU A 1 619 ? -1.816 7.708 -10.535 1.00 86.56 619 LEU A CA 1
ATOM 4887 C C . LEU A 1 619 ? -2.020 8.912 -11.447 1.00 86.56 619 LEU A C 1
ATOM 4889 O O . LEU A 1 619 ? -2.537 8.774 -12.551 1.00 86.56 619 LEU A O 1
ATOM 4893 N N . LYS A 1 620 ? -1.522 10.078 -11.027 1.00 85.25 620 LYS A N 1
ATOM 4894 C CA . LYS A 1 620 ? -1.517 11.288 -11.867 1.00 85.25 620 LYS A CA 1
ATOM 4895 C C . LYS A 1 620 ? -0.696 11.130 -13.148 1.00 85.25 620 LYS A C 1
ATOM 4897 O O . LYS A 1 620 ? -1.129 11.545 -14.216 1.00 85.25 620 LYS A O 1
ATOM 4902 N N . GLU A 1 621 ? 0.476 10.508 -13.041 1.00 88.88 621 GLU A N 1
ATOM 4903 C CA . GLU A 1 621 ? 1.335 10.164 -14.179 1.00 88.88 621 GLU A CA 1
ATOM 4904 C C . GLU A 1 621 ? 1.684 8.667 -14.115 1.00 88.88 621 GLU A C 1
ATOM 4906 O O . GLU A 1 621 ? 2.688 8.292 -13.494 1.00 88.88 621 GLU A O 1
ATOM 4911 N N . PRO A 1 622 ? 0.824 7.790 -14.665 1.00 89.81 622 PRO A N 1
ATOM 4912 C CA . PRO A 1 622 ? 1.076 6.357 -14.720 1.00 89.81 622 PRO A CA 1
ATOM 4913 C C . PRO A 1 622 ? 2.037 6.005 -15.861 1.00 89.81 622 PRO A C 1
ATOM 4915 O O . PRO A 1 622 ? 2.132 6.729 -16.849 1.00 89.81 622 PRO A O 1
ATOM 4918 N N . PHE A 1 623 ? 2.729 4.868 -15.730 1.00 92.94 623 PHE A N 1
ATOM 4919 C CA . PHE A 1 623 ? 3.577 4.293 -16.786 1.00 92.94 623 PHE A CA 1
ATOM 4920 C C . PHE A 1 623 ? 4.547 5.307 -17.428 1.00 92.94 623 PHE A C 1
ATOM 4922 O O . PHE A 1 623 ? 4.682 5.372 -18.644 1.00 92.94 623 PHE A O 1
ATOM 4929 N N . GLU A 1 624 ? 5.200 6.131 -16.603 1.00 90.50 624 GLU A N 1
ATOM 4930 C CA . GLU A 1 624 ? 5.818 7.399 -17.027 1.00 90.50 624 GLU A CA 1
ATOM 4931 C C . GLU A 1 624 ? 7.019 7.285 -17.985 1.00 90.50 624 GLU A C 1
ATOM 4933 O O . GLU A 1 624 ? 7.465 8.311 -18.495 1.00 90.50 624 GLU A O 1
ATOM 4938 N N . SER A 1 625 ? 7.557 6.086 -18.234 1.00 92.00 625 SER A N 1
ATOM 4939 C CA . SER A 1 625 ? 8.756 5.878 -19.053 1.00 92.00 625 SER A CA 1
ATOM 4940 C C . SER A 1 625 ? 8.671 4.615 -19.907 1.00 92.00 625 SER A C 1
ATOM 4942 O O . SER A 1 625 ? 8.188 3.576 -19.456 1.00 92.00 625 SER A O 1
ATOM 4944 N N . THR A 1 626 ? 9.238 4.675 -21.115 1.00 91.12 626 THR A N 1
ATOM 4945 C CA . THR A 1 626 ? 9.419 3.505 -21.990 1.00 91.12 626 THR A CA 1
ATOM 4946 C C . THR A 1 626 ? 10.352 2.460 -21.378 1.00 91.12 626 THR A C 1
ATOM 4948 O O . THR A 1 626 ? 10.179 1.274 -21.634 1.00 91.12 626 THR A O 1
ATOM 4951 N N . LEU A 1 627 ? 11.281 2.873 -20.504 1.00 89.00 627 LEU A N 1
ATOM 4952 C CA . LEU A 1 627 ? 12.207 1.974 -19.804 1.00 89.00 627 LEU A CA 1
ATOM 4953 C C . LEU A 1 627 ? 11.501 1.006 -18.853 1.00 89.00 627 LEU A C 1
ATOM 4955 O O . LEU A 1 627 ? 12.090 0.002 -18.471 1.00 89.00 627 LEU A O 1
ATOM 4959 N N . PHE A 1 628 ? 10.259 1.293 -18.457 1.00 92.00 628 PHE A N 1
ATOM 4960 C CA . PHE A 1 628 ? 9.517 0.417 -17.554 1.00 92.00 628 PHE A CA 1
ATOM 4961 C C . PHE A 1 628 ? 8.974 -0.818 -18.268 1.00 92.00 628 PHE A C 1
ATOM 4963 O O . PHE A 1 628 ? 8.722 -1.826 -17.611 1.00 92.00 628 PHE A O 1
ATOM 4970 N N . PHE A 1 629 ? 8.815 -0.770 -19.588 1.00 93.00 629 PHE A N 1
ATOM 4971 C CA . PHE A 1 629 ? 8.274 -1.868 -20.376 1.00 93.00 629 PHE A CA 1
ATOM 4972 C C . PHE A 1 629 ? 9.389 -2.795 -20.854 1.00 93.00 629 PHE A C 1
ATOM 4974 O O . PHE A 1 629 ? 10.459 -2.347 -21.266 1.00 93.00 629 PHE A O 1
ATOM 4981 N N . ASN A 1 630 ? 9.128 -4.099 -20.826 1.00 89.00 630 ASN A N 1
ATOM 4982 C CA . ASN A 1 630 ? 9.966 -5.092 -21.483 1.00 89.00 630 ASN A CA 1
ATOM 4983 C C . ASN A 1 630 ? 9.124 -5.834 -22.536 1.00 89.00 630 ASN A C 1
ATOM 4985 O O . ASN A 1 630 ? 8.050 -6.350 -22.233 1.00 89.00 630 ASN A O 1
ATOM 4989 N N . HIS A 1 631 ? 9.601 -5.840 -23.783 1.00 80.31 631 HIS A N 1
ATOM 4990 C CA . HIS A 1 631 ? 8.937 -6.526 -24.897 1.00 80.31 631 HIS A CA 1
ATOM 4991 C C . HIS A 1 631 ? 9.327 -8.012 -24.980 1.00 80.31 631 HIS A C 1
ATOM 4993 O O . HIS A 1 631 ? 8.478 -8.845 -25.285 1.00 80.31 631 HIS A O 1
ATOM 4999 N N . ASP A 1 632 ? 10.589 -8.355 -24.688 1.00 81.62 632 ASP A N 1
ATOM 5000 C CA . ASP A 1 632 ? 11.088 -9.741 -24.698 1.00 81.62 632 ASP A CA 1
ATOM 5001 C C . ASP A 1 632 ? 10.437 -10.570 -23.581 1.00 81.62 632 ASP A C 1
ATOM 5003 O O . ASP A 1 632 ? 10.108 -11.747 -23.744 1.00 81.62 632 ASP A O 1
ATOM 5007 N N . LEU A 1 633 ? 10.259 -9.926 -22.429 1.00 86.06 633 LEU A N 1
ATOM 5008 C CA . LEU A 1 633 ? 9.518 -10.416 -21.287 1.00 86.06 633 LEU A CA 1
ATOM 5009 C C . LEU A 1 633 ? 8.278 -9.530 -21.117 1.00 86.06 633 LEU A C 1
ATOM 5011 O O . LEU A 1 633 ? 8.402 -8.509 -20.447 1.00 86.06 633 LEU A O 1
ATOM 5015 N N . PRO A 1 634 ? 7.126 -9.899 -21.712 1.00 90.25 634 PRO A N 1
ATOM 5016 C CA . PRO A 1 634 ? 5.926 -9.065 -21.822 1.00 90.25 634 PRO A CA 1
ATOM 5017 C C . PRO A 1 634 ? 5.394 -8.624 -20.453 1.00 90.25 634 PRO A C 1
ATOM 5019 O O . PRO A 1 634 ? 4.586 -9.301 -19.818 1.00 90.25 634 PRO A O 1
ATOM 5022 N N . ALA A 1 635 ? 5.904 -7.500 -19.959 1.00 94.00 635 ALA A N 1
ATOM 5023 C CA . ALA A 1 635 ? 5.701 -7.052 -18.591 1.00 94.00 635 ALA A CA 1
ATOM 5024 C C . ALA A 1 635 ? 6.070 -5.573 -18.432 1.00 94.00 635 ALA A C 1
ATOM 5026 O O . ALA A 1 635 ? 6.777 -4.983 -19.254 1.00 94.00 635 ALA A O 1
ATOM 5027 N N . VAL A 1 636 ? 5.610 -4.981 -17.333 1.00 95.25 636 VAL A N 1
ATOM 5028 C CA . VAL A 1 636 ? 5.869 -3.587 -16.981 1.00 95.25 636 VAL A CA 1
ATOM 5029 C C . VAL A 1 636 ? 6.273 -3.448 -15.521 1.00 95.25 636 VAL A C 1
ATOM 5031 O O . VAL A 1 636 ? 5.694 -4.060 -14.621 1.00 95.25 636 VAL A O 1
ATOM 5034 N N . PHE A 1 637 ? 7.269 -2.605 -15.281 1.00 93.88 637 PHE A N 1
ATOM 5035 C CA . PHE A 1 637 ? 7.649 -2.171 -13.950 1.00 93.88 637 PHE A CA 1
ATOM 5036 C C . PHE A 1 637 ? 6.713 -1.060 -13.453 1.00 93.88 637 PHE A C 1
ATOM 5038 O O . PHE A 1 637 ? 6.478 -0.064 -14.138 1.00 93.88 637 PHE A O 1
ATOM 5045 N N . ILE A 1 638 ? 6.190 -1.214 -12.237 1.00 91.31 638 ILE A N 1
ATOM 5046 C CA . ILE A 1 638 ? 5.260 -0.270 -11.611 1.00 91.31 638 ILE A CA 1
ATOM 5047 C C . ILE A 1 638 ? 5.764 0.118 -10.225 1.00 91.31 638 ILE A C 1
ATOM 5049 O O . ILE A 1 638 ? 5.956 -0.733 -9.356 1.00 91.31 638 ILE A O 1
ATOM 5053 N N . ASN A 1 639 ? 5.879 1.424 -9.985 1.00 87.31 639 ASN A N 1
ATOM 5054 C CA . ASN A 1 639 ? 6.111 1.995 -8.661 1.00 87.31 639 ASN A CA 1
ATOM 5055 C C . ASN A 1 639 ? 4.998 2.994 -8.307 1.00 87.31 639 ASN A C 1
ATOM 5057 O O . ASN A 1 639 ? 5.107 4.206 -8.530 1.00 87.31 639 ASN A O 1
ATOM 5061 N N . ASP A 1 640 ? 3.909 2.454 -7.765 1.00 76.69 640 ASP A N 1
ATOM 5062 C CA . ASP A 1 640 ? 2.687 3.179 -7.414 1.00 76.69 640 ASP A CA 1
ATOM 5063 C C . ASP A 1 640 ? 2.619 3.624 -5.939 1.00 76.69 640 ASP A C 1
ATOM 5065 O O . ASP A 1 640 ? 1.728 4.391 -5.590 1.00 76.69 640 ASP A O 1
ATOM 5069 N N . LYS A 1 641 ? 3.583 3.227 -5.086 1.00 71.62 641 LYS A N 1
ATOM 5070 C CA . LYS A 1 641 ? 3.695 3.678 -3.677 1.00 71.62 641 LYS A CA 1
ATOM 5071 C C . LYS A 1 641 ? 4.922 4.557 -3.387 1.00 71.62 641 LYS A C 1
ATOM 5073 O O . LYS A 1 641 ? 4.904 5.214 -2.356 1.00 71.62 641 LYS A O 1
ATOM 5078 N N . ALA A 1 642 ? 5.961 4.575 -4.232 1.00 59.16 642 ALA A N 1
ATOM 5079 C CA . ALA A 1 642 ? 7.201 5.373 -4.139 1.00 59.16 642 ALA A CA 1
ATOM 5080 C C . ALA A 1 642 ? 7.584 5.858 -2.719 1.00 59.16 642 ALA A C 1
ATOM 5082 O O . ALA A 1 642 ? 7.307 6.994 -2.320 1.00 59.16 642 ALA A O 1
ATOM 5083 N N . GLU A 1 643 ? 8.244 5.005 -1.929 1.00 57.00 643 GLU A N 1
ATOM 5084 C CA . GLU A 1 643 ? 8.807 5.419 -0.641 1.00 57.00 643 GLU A CA 1
ATOM 5085 C C . GLU A 1 643 ? 10.163 6.103 -0.871 1.00 57.00 643 GLU A C 1
ATOM 5087 O O . GLU A 1 643 ? 11.161 5.455 -1.163 1.00 57.00 643 GLU A O 1
ATOM 5092 N N . GLY A 1 644 ? 10.226 7.434 -0.732 1.00 43.50 644 GLY A N 1
ATOM 5093 C CA . GLY A 1 644 ? 11.430 8.238 -1.022 1.00 43.50 644 GLY A CA 1
ATOM 5094 C C . GLY A 1 644 ? 12.670 7.985 -0.141 1.00 43.50 644 GLY A C 1
ATOM 5095 O O . GLY A 1 644 ? 13.585 8.818 -0.153 1.00 43.50 644 GLY A O 1
ATOM 5096 N N . ASN A 1 645 ? 12.672 6.895 0.637 1.00 48.75 645 ASN A N 1
ATOM 5097 C CA . ASN A 1 645 ? 13.778 6.323 1.411 1.00 48.75 645 ASN A CA 1
ATOM 5098 C C . ASN A 1 645 ? 14.424 5.091 0.725 1.00 48.75 645 ASN A C 1
ATOM 5100 O O . ASN A 1 645 ? 15.371 4.544 1.284 1.00 48.75 645 ASN A O 1
ATOM 5104 N N . GLY A 1 646 ? 13.933 4.658 -0.447 1.00 51.72 646 GLY A N 1
ATOM 5105 C CA . GLY A 1 646 ? 14.471 3.520 -1.207 1.00 51.72 646 GLY A CA 1
ATOM 5106 C C . GLY A 1 646 ? 14.091 2.141 -0.657 1.00 51.72 646 GLY A C 1
ATOM 5107 O O . GLY A 1 646 ? 14.663 1.138 -1.082 1.00 51.72 646 GLY A O 1
ATOM 5108 N N . VAL A 1 647 ? 13.160 2.082 0.303 1.00 57.16 647 VAL A N 1
ATOM 5109 C CA . VAL A 1 647 ? 12.728 0.828 0.933 1.00 57.16 647 VAL A CA 1
ATOM 5110 C C . VAL A 1 647 ? 11.684 0.098 0.081 1.00 57.16 647 VAL A C 1
ATOM 5112 O O . VAL A 1 647 ? 11.769 -1.118 -0.070 1.00 57.16 647 VAL A O 1
ATOM 5115 N N . ARG A 1 648 ? 10.741 0.816 -0.548 1.00 64.50 648 ARG A N 1
ATOM 5116 C CA . ARG A 1 648 ? 9.812 0.246 -1.540 1.00 64.50 648 ARG A CA 1
ATOM 5117 C C . ARG A 1 648 ? 10.015 0.880 -2.911 1.00 64.50 648 ARG A C 1
ATOM 5119 O O . ARG A 1 648 ? 9.595 2.014 -3.143 1.00 64.50 648 ARG A O 1
ATOM 5126 N N . ASN A 1 649 ? 10.648 0.119 -3.800 1.00 67.31 649 ASN A N 1
ATOM 5127 C CA . ASN A 1 649 ? 11.090 0.557 -5.122 1.00 67.31 649 ASN A CA 1
ATOM 5128 C C . ASN A 1 649 ? 10.153 0.149 -6.272 1.00 67.31 649 ASN A C 1
ATOM 5130 O O . ASN A 1 649 ? 10.356 0.638 -7.369 1.00 67.31 649 ASN A O 1
ATOM 5134 N N . GLY A 1 650 ? 9.106 -0.656 -6.050 1.00 84.00 650 GLY A N 1
ATOM 5135 C CA . GLY A 1 650 ? 8.139 -1.052 -7.092 1.00 84.00 650 GLY A CA 1
ATOM 5136 C C . GLY A 1 650 ? 8.237 -2.524 -7.508 1.00 84.00 650 GLY A C 1
ATOM 5137 O O . GLY A 1 650 ? 9.057 -3.270 -6.997 1.00 84.00 650 GLY A O 1
ATOM 5138 N N . ARG A 1 651 ? 7.377 -2.985 -8.414 1.00 89.62 651 ARG A N 1
ATOM 5139 C CA . ARG A 1 651 ? 7.242 -4.410 -8.771 1.00 89.62 651 ARG A CA 1
ATOM 5140 C C . ARG A 1 651 ? 7.172 -4.617 -10.278 1.00 89.62 651 ARG A C 1
ATOM 5142 O O . ARG A 1 651 ? 6.772 -3.709 -11.001 1.00 89.62 651 ARG A O 1
ATOM 5149 N N . MET A 1 652 ? 7.498 -5.828 -10.726 1.00 92.44 652 MET A N 1
ATOM 5150 C CA . MET A 1 652 ? 7.267 -6.258 -12.105 1.00 92.44 652 MET A CA 1
ATOM 5151 C C . MET A 1 652 ? 5.890 -6.916 -12.228 1.00 92.44 652 MET A C 1
ATOM 5153 O O . MET A 1 652 ? 5.570 -7.830 -11.463 1.00 92.44 652 MET A O 1
ATOM 5157 N N . VAL A 1 653 ? 5.086 -6.459 -13.186 1.00 94.88 653 VAL A N 1
ATOM 5158 C CA . VAL A 1 653 ? 3.725 -6.948 -13.441 1.00 94.88 653 VAL A CA 1
ATOM 5159 C C . VAL A 1 653 ? 3.653 -7.507 -14.860 1.00 94.88 653 VAL A C 1
ATOM 5161 O O . VAL A 1 653 ? 4.091 -6.823 -15.787 1.00 94.88 653 VAL A O 1
ATOM 5164 N N . PRO A 1 654 ? 3.130 -8.727 -15.063 1.00 95.06 654 PRO A N 1
ATOM 5165 C CA . PRO A 1 654 ? 2.960 -9.267 -16.404 1.00 95.06 654 PRO A CA 1
ATOM 5166 C C . PRO A 1 654 ? 1.971 -8.433 -17.222 1.00 95.06 654 PRO A C 1
ATOM 5168 O O . PRO A 1 654 ? 1.004 -7.892 -16.686 1.00 95.06 654 PRO A O 1
ATOM 5171 N N . LEU A 1 655 ? 2.201 -8.357 -18.531 1.00 95.88 655 LEU A N 1
ATOM 5172 C CA . LEU A 1 655 ? 1.281 -7.738 -19.473 1.00 95.88 655 LEU A CA 1
ATOM 5173 C C . LEU A 1 655 ? 0.651 -8.805 -20.376 1.00 95.88 655 LEU A C 1
ATOM 5175 O O . LEU A 1 655 ? 1.371 -9.632 -20.935 1.00 95.88 655 LEU A O 1
ATOM 5179 N N . PRO A 1 656 ? -0.677 -8.762 -20.583 1.00 95.56 656 PRO A N 1
ATOM 5180 C CA . PRO A 1 656 ? -1.311 -9.443 -21.702 1.00 95.56 656 PRO A CA 1
ATOM 5181 C C . PRO A 1 656 ? -0.659 -9.027 -23.025 1.00 95.56 656 PRO A C 1
ATOM 5183 O O . PRO A 1 656 ? -0.314 -7.859 -23.216 1.00 95.56 656 PRO A O 1
ATOM 5186 N N . ASP A 1 657 ? -0.570 -9.947 -23.978 1.00 92.50 657 ASP A N 1
ATOM 5187 C CA . ASP A 1 657 ? 0.051 -9.704 -25.285 1.00 92.50 657 ASP A CA 1
ATOM 5188 C C . ASP A 1 657 ? -0.645 -8.544 -26.020 1.00 92.50 657 ASP A C 1
ATOM 5190 O O . ASP A 1 657 ? -0.008 -7.672 -26.613 1.00 92.50 657 ASP A O 1
ATOM 5194 N N . LYS A 1 658 ? -1.972 -8.463 -25.883 1.00 94.81 658 LYS A N 1
ATOM 5195 C CA . LYS A 1 658 ? -2.792 -7.373 -26.423 1.00 94.81 658 LYS A CA 1
ATOM 5196 C C . LYS A 1 658 ? -2.483 -6.011 -25.783 1.00 94.81 658 LYS A C 1
ATOM 5198 O O . LYS A 1 658 ? -2.575 -4.991 -26.459 1.00 94.81 658 LYS A O 1
ATOM 5203 N N . ALA A 1 659 ? -2.077 -5.975 -24.510 1.00 95.50 659 ALA A N 1
ATOM 5204 C CA . ALA A 1 659 ? -1.694 -4.742 -23.819 1.00 95.50 659 ALA A CA 1
ATOM 5205 C C . ALA A 1 659 ? -0.387 -4.148 -24.372 1.00 95.50 659 ALA A C 1
ATOM 5207 O O . ALA A 1 659 ? -0.241 -2.930 -24.444 1.00 95.50 659 ALA A O 1
ATOM 5208 N N . ILE A 1 660 ? 0.541 -4.991 -24.831 1.00 93.94 660 ILE A N 1
ATOM 5209 C CA . ILE A 1 660 ? 1.798 -4.542 -25.452 1.00 93.94 660 ILE A CA 1
ATOM 5210 C C . ILE A 1 660 ? 1.532 -3.853 -26.783 1.00 93.94 660 ILE A C 1
ATOM 5212 O O . ILE A 1 660 ? 2.117 -2.806 -27.057 1.00 93.94 660 ILE A O 1
ATOM 5216 N N . ALA A 1 661 ? 0.582 -4.369 -27.563 1.00 94.19 661 ALA A N 1
ATOM 5217 C CA . ALA A 1 661 ? 0.183 -3.744 -28.817 1.00 94.19 661 ALA A CA 1
ATOM 5218 C C . ALA A 1 661 ? -0.356 -2.310 -28.617 1.00 94.19 661 ALA A C 1
ATOM 5220 O O . ALA A 1 661 ? -0.121 -1.446 -29.462 1.00 94.19 661 ALA A O 1
ATOM 5221 N N . PHE A 1 662 ? -1.008 -2.011 -27.482 1.00 95.56 662 PHE A N 1
ATOM 5222 C CA . PHE A 1 662 ? -1.389 -0.633 -27.135 1.00 95.56 662 PHE A CA 1
ATOM 5223 C C . PHE A 1 662 ? -0.178 0.273 -26.912 1.00 95.56 662 PHE A C 1
ATOM 5225 O O . PHE A 1 662 ? -0.179 1.417 -27.369 1.00 95.56 662 PHE A O 1
ATOM 5232 N N . VAL A 1 663 ? 0.859 -0.229 -26.238 1.00 94.75 663 VAL A N 1
ATOM 5233 C CA . VAL A 1 663 ? 2.103 0.520 -26.009 1.00 94.75 663 VAL A CA 1
ATOM 5234 C C . VAL A 1 663 ? 2.808 0.779 -27.340 1.00 94.75 663 VAL A C 1
ATOM 5236 O O . VAL A 1 663 ? 3.144 1.919 -27.645 1.00 94.75 663 VAL A O 1
ATOM 5239 N N . GLU A 1 664 ? 2.967 -0.243 -28.181 1.00 93.94 664 GLU A N 1
ATOM 5240 C CA . GLU A 1 664 ? 3.595 -0.120 -29.505 1.00 93.94 664 GLU A CA 1
ATOM 5241 C C . GLU A 1 664 ? 2.826 0.831 -30.433 1.00 93.94 664 GLU A C 1
ATOM 5243 O O . GLU A 1 664 ? 3.424 1.671 -31.120 1.00 93.94 664 GLU A O 1
ATOM 5248 N N . GLY A 1 665 ? 1.493 0.751 -30.409 1.00 95.38 665 GLY A N 1
ATOM 5249 C CA . GLY A 1 665 ? 0.609 1.676 -31.108 1.00 95.38 665 GLY A CA 1
ATOM 5250 C C . GLY A 1 665 ? 0.799 3.114 -30.628 1.00 95.38 665 GLY A C 1
ATOM 5251 O O . GLY A 1 665 ? 0.937 4.022 -31.450 1.00 95.38 665 GLY A O 1
ATOM 5252 N N . HIS A 1 666 ? 0.877 3.331 -29.313 1.00 96.62 666 HIS A N 1
ATOM 5253 C CA . HIS A 1 666 ? 1.098 4.654 -28.731 1.00 96.62 666 HIS A CA 1
ATOM 5254 C C . HIS A 1 666 ? 2.481 5.227 -29.075 1.00 96.62 666 HIS A C 1
ATOM 5256 O O . HIS A 1 666 ? 2.577 6.384 -29.478 1.00 96.62 666 HIS A O 1
ATOM 5262 N N . LEU A 1 667 ? 3.547 4.424 -29.019 1.00 95.75 667 LEU A N 1
ATOM 5263 C CA . LEU A 1 667 ? 4.887 4.857 -29.439 1.00 95.75 667 LEU A CA 1
ATOM 5264 C C . LEU A 1 667 ? 4.918 5.242 -30.923 1.00 95.75 667 LEU A C 1
ATOM 5266 O O . LEU A 1 667 ? 5.546 6.229 -31.304 1.00 95.75 667 LEU A O 1
ATOM 5270 N N . THR A 1 668 ? 4.209 4.492 -31.767 1.00 96.00 668 THR A N 1
ATOM 5271 C CA . THR A 1 668 ? 4.063 4.813 -33.194 1.00 96.00 668 THR A CA 1
ATOM 5272 C C . THR A 1 668 ? 3.291 6.116 -33.400 1.00 96.00 668 THR A C 1
ATOM 5274 O O . THR A 1 668 ? 3.690 6.945 -34.218 1.00 96.00 668 THR A O 1
ATOM 5277 N N . TYR A 1 669 ? 2.218 6.327 -32.637 1.00 97.12 669 TYR A N 1
ATOM 5278 C CA . TYR A 1 669 ? 1.451 7.570 -32.639 1.00 97.12 669 TYR A CA 1
ATOM 5279 C C . TYR A 1 669 ? 2.304 8.781 -32.228 1.00 97.12 669 TYR A C 1
ATOM 5281 O O . TYR A 1 669 ? 2.308 9.788 -32.935 1.00 97.12 669 TYR A O 1
ATOM 5289 N N . LEU A 1 670 ? 3.084 8.676 -31.144 1.00 96.69 670 LEU A N 1
ATOM 5290 C CA . LEU A 1 670 ? 3.950 9.762 -30.671 1.00 96.69 670 LEU A CA 1
ATOM 5291 C C . LEU A 1 670 ? 5.016 10.159 -31.700 1.00 96.69 670 LEU A C 1
ATOM 5293 O O . LEU A 1 670 ? 5.263 11.350 -31.875 1.00 96.69 670 LEU A O 1
ATOM 5297 N N . ARG A 1 671 ? 5.602 9.196 -32.428 1.00 95.94 671 ARG A N 1
ATOM 5298 C CA . ARG A 1 671 ? 6.536 9.498 -33.533 1.00 95.94 671 ARG A CA 1
ATOM 5299 C C . ARG A 1 671 ? 5.871 10.356 -34.610 1.00 95.94 671 ARG A C 1
ATOM 5301 O O . ARG A 1 671 ? 6.413 11.388 -34.990 1.00 95.94 671 ARG A O 1
ATOM 5308 N N . ARG A 1 672 ? 4.657 9.987 -35.034 1.00 95.19 672 ARG A N 1
ATOM 5309 C CA . ARG A 1 672 ? 3.885 10.756 -36.029 1.00 95.19 672 ARG A CA 1
ATOM 5310 C C . ARG A 1 672 ? 3.500 12.143 -35.520 1.00 95.19 672 ARG A C 1
ATOM 5312 O O . ARG A 1 672 ? 3.530 13.110 -36.276 1.00 95.19 672 ARG A O 1
ATOM 5319 N N . LEU A 1 673 ? 3.161 12.256 -34.236 1.00 95.44 673 LEU A N 1
ATOM 5320 C CA . LEU A 1 673 ? 2.877 13.542 -33.606 1.00 95.44 673 LEU A CA 1
ATOM 5321 C C . LEU A 1 673 ? 4.119 14.446 -33.601 1.00 95.44 673 LEU A C 1
ATOM 5323 O O . LEU A 1 673 ? 4.021 15.622 -33.949 1.00 95.44 673 LEU A O 1
ATOM 5327 N N . ALA A 1 674 ? 5.291 13.905 -33.262 1.00 94.62 674 ALA A N 1
ATOM 5328 C CA . ALA A 1 674 ? 6.544 14.654 -33.295 1.00 94.62 674 ALA A CA 1
ATOM 5329 C C . ALA A 1 674 ? 6.894 15.129 -34.714 1.00 94.62 674 ALA A C 1
ATOM 5331 O O . ALA A 1 674 ? 7.286 16.286 -34.885 1.00 94.62 674 ALA A O 1
ATOM 5332 N N . GLU A 1 675 ? 6.706 14.275 -35.725 1.00 94.12 675 GLU A N 1
ATOM 5333 C CA . GLU A 1 675 ? 6.893 14.615 -37.141 1.00 94.12 675 GLU A CA 1
ATOM 5334 C C . GLU A 1 675 ? 5.955 15.748 -37.586 1.00 94.12 675 GLU A C 1
ATOM 5336 O O . GLU A 1 675 ? 6.415 16.724 -38.181 1.00 94.12 675 GLU A O 1
ATOM 5341 N N . LEU A 1 676 ? 4.663 15.677 -37.235 1.00 92.75 676 LEU A N 1
ATOM 5342 C CA . LEU A 1 676 ? 3.678 16.722 -37.543 1.00 92.75 676 LEU A CA 1
ATOM 5343 C C . LEU A 1 676 ? 4.061 18.078 -36.924 1.00 92.75 676 LEU A C 1
ATOM 5345 O O . LEU A 1 676 ? 3.908 19.130 -37.550 1.00 92.75 676 LEU A O 1
ATOM 5349 N N . LEU A 1 677 ? 4.540 18.064 -35.678 1.00 91.56 677 LEU A N 1
ATOM 5350 C CA . LEU A 1 677 ? 4.839 19.277 -34.918 1.00 91.56 677 LEU A CA 1
ATOM 5351 C C . LEU A 1 677 ? 6.210 19.883 -35.248 1.00 91.56 677 LEU A C 1
ATOM 5353 O O . LEU A 1 677 ? 6.466 21.024 -34.864 1.00 91.56 677 LEU A O 1
ATOM 5357 N N . ALA A 1 678 ? 7.081 19.184 -35.980 1.00 91.75 678 ALA A N 1
ATOM 5358 C CA . ALA A 1 678 ? 8.467 19.600 -36.213 1.00 91.75 678 ALA A CA 1
ATOM 5359 C C . ALA A 1 678 ? 8.601 21.013 -36.817 1.00 91.75 678 ALA A C 1
ATOM 5361 O O . ALA A 1 678 ? 9.489 21.773 -36.431 1.00 91.75 678 ALA A O 1
ATOM 5362 N N . SER A 1 679 ? 7.708 21.399 -37.736 1.00 86.88 679 SER A N 1
ATOM 5363 C CA . SER A 1 679 ? 7.755 22.705 -38.415 1.00 86.88 679 SER A CA 1
ATOM 5364 C C . SER A 1 679 ? 6.917 23.805 -37.753 1.00 86.88 679 SER A C 1
ATOM 5366 O O . SER A 1 679 ? 7.103 24.988 -38.054 1.00 86.88 679 SER A O 1
ATOM 5368 N N . THR A 1 680 ? 5.953 23.444 -36.901 1.00 84.81 680 THR A N 1
ATOM 5369 C CA . THR A 1 680 ? 5.003 24.389 -36.284 1.00 84.81 680 THR A CA 1
ATOM 5370 C C . THR A 1 680 ? 5.295 24.632 -34.805 1.00 84.81 680 THR A C 1
ATOM 5372 O O . THR A 1 680 ? 5.225 25.778 -34.371 1.00 84.81 680 THR A O 1
ATOM 5375 N N . HIS A 1 681 ? 5.685 23.590 -34.067 1.00 86.94 681 HIS A N 1
ATOM 5376 C CA . HIS A 1 681 ? 5.976 23.594 -32.632 1.00 86.94 681 HIS A CA 1
ATOM 5377 C C . HIS A 1 681 ? 7.256 22.774 -32.344 1.00 86.94 681 HIS A C 1
ATOM 5379 O O . HIS A 1 681 ? 7.200 21.723 -31.698 1.00 86.94 681 HIS A O 1
ATOM 5385 N N . PRO A 1 682 ? 8.437 23.237 -32.807 1.00 88.50 682 PRO A N 1
ATOM 5386 C CA . PRO A 1 682 ? 9.683 22.462 -32.763 1.00 88.50 682 PRO A CA 1
ATOM 5387 C C . PRO A 1 682 ? 10.144 22.087 -31.346 1.00 88.50 682 PRO A C 1
ATOM 5389 O O . PRO A 1 682 ? 10.803 21.066 -31.176 1.00 88.50 682 PRO A O 1
ATOM 5392 N N . ILE A 1 683 ? 9.788 22.880 -30.326 1.00 87.25 683 ILE A N 1
ATOM 5393 C CA . ILE A 1 683 ? 10.109 22.585 -28.917 1.00 87.25 683 ILE A CA 1
ATOM 5394 C C . ILE A 1 683 ? 9.328 21.358 -28.424 1.00 87.25 683 ILE A C 1
ATOM 5396 O O . ILE A 1 683 ? 9.907 20.465 -27.818 1.00 87.25 683 ILE A O 1
ATOM 5400 N N . VAL A 1 684 ? 8.029 21.277 -28.722 1.00 88.38 684 VAL A N 1
ATOM 5401 C CA . VAL A 1 684 ? 7.191 20.133 -28.323 1.00 88.38 684 VAL A CA 1
ATOM 5402 C C . VAL A 1 684 ? 7.625 18.875 -29.079 1.00 88.38 684 VAL A C 1
ATOM 5404 O O . VAL A 1 684 ? 7.763 17.804 -28.493 1.00 88.38 684 VAL A O 1
ATOM 5407 N N . SER A 1 685 ? 7.928 19.014 -30.374 1.00 91.81 685 SER A N 1
ATOM 5408 C CA . SER A 1 685 ? 8.477 17.923 -31.190 1.00 91.81 685 SER A CA 1
ATOM 5409 C C . SER A 1 685 ? 9.791 17.378 -30.614 1.00 91.81 685 SER A C 1
ATOM 5411 O O . SER A 1 685 ? 9.940 16.166 -30.453 1.00 91.81 685 SER A O 1
ATOM 5413 N N . SER A 1 686 ? 10.731 18.253 -30.231 1.00 89.94 686 SER A N 1
ATOM 5414 C CA . SER A 1 686 ? 12.006 17.819 -29.650 1.00 89.94 686 SER A CA 1
ATOM 5415 C C . SER A 1 686 ? 11.837 17.156 -28.281 1.00 89.94 686 SER A C 1
ATOM 5417 O O . SER A 1 686 ? 12.536 16.185 -28.001 1.00 89.94 686 SER A O 1
ATOM 5419 N N . GLN A 1 687 ? 10.882 17.609 -27.462 1.00 89.50 687 GLN A N 1
ATOM 5420 C CA . GLN A 1 687 ? 10.535 16.972 -26.187 1.00 89.50 687 GLN A CA 1
ATOM 5421 C C . GLN A 1 687 ? 9.980 15.553 -26.378 1.00 89.50 687 GLN A C 1
ATOM 5423 O O . GLN A 1 687 ? 10.388 14.641 -25.657 1.00 89.50 687 GLN A O 1
ATOM 5428 N N . ILE A 1 688 ? 9.109 15.339 -27.371 1.00 93.00 688 ILE A N 1
ATOM 5429 C CA . ILE A 1 688 ? 8.584 14.003 -27.701 1.00 93.00 688 ILE A CA 1
ATOM 5430 C C . ILE A 1 688 ? 9.702 13.094 -28.227 1.00 93.00 688 ILE A C 1
ATOM 5432 O O . ILE A 1 688 ? 9.825 11.959 -27.774 1.00 93.00 688 ILE A O 1
ATOM 5436 N N . ASN A 1 689 ? 10.565 13.581 -29.122 1.00 92.94 689 ASN A N 1
ATOM 5437 C CA . ASN A 1 689 ? 11.698 12.789 -29.614 1.00 92.94 689 ASN A CA 1
ATOM 5438 C C . ASN A 1 689 ? 12.675 12.430 -28.482 1.00 92.94 689 ASN A C 1
ATOM 5440 O O . ASN A 1 689 ? 13.092 11.281 -28.371 1.00 92.94 689 ASN A O 1
ATOM 5444 N N . ALA A 1 690 ? 12.977 13.368 -27.577 1.00 89.25 690 ALA A N 1
ATOM 5445 C CA . ALA A 1 690 ? 13.815 13.096 -26.409 1.00 89.25 690 ALA A CA 1
ATOM 5446 C C . ALA A 1 690 ? 13.200 12.038 -25.475 1.00 89.25 690 ALA A C 1
ATOM 5448 O O . ALA A 1 690 ? 13.926 11.195 -24.955 1.00 89.25 690 ALA A O 1
ATOM 5449 N N . LEU A 1 691 ? 11.875 12.049 -25.289 1.00 91.19 691 LEU A N 1
ATOM 5450 C CA . LEU A 1 691 ? 11.146 11.021 -24.539 1.00 91.19 691 LEU A CA 1
ATOM 5451 C C . LEU A 1 691 ? 11.292 9.623 -25.172 1.00 91.19 691 LEU A C 1
ATOM 5453 O O . LEU A 1 691 ? 11.418 8.640 -24.443 1.00 91.19 691 LEU A O 1
ATOM 5457 N N . LEU A 1 692 ? 11.283 9.532 -26.504 1.00 90.62 692 LEU A N 1
ATOM 5458 C CA . LEU A 1 692 ? 11.371 8.265 -27.235 1.00 90.62 692 LEU A CA 1
ATOM 5459 C C . LEU A 1 692 ? 12.809 7.729 -27.332 1.00 90.62 692 LEU A C 1
ATOM 5461 O O . LEU A 1 692 ? 13.022 6.533 -27.141 1.00 90.62 692 LEU A O 1
ATOM 5465 N N . ASP A 1 693 ? 13.780 8.605 -27.596 1.00 86.56 693 ASP A N 1
ATOM 5466 C CA . ASP A 1 693 ? 15.168 8.221 -27.887 1.00 86.56 693 ASP A CA 1
ATOM 5467 C C . ASP A 1 693 ? 16.066 8.211 -26.639 1.00 86.56 693 ASP A C 1
ATOM 5469 O O . ASP A 1 693 ? 17.009 7.424 -26.549 1.00 86.56 693 ASP A O 1
ATOM 5473 N N . LEU A 1 694 ? 15.793 9.091 -25.667 1.00 82.75 694 LEU A N 1
ATOM 5474 C CA . LEU A 1 694 ? 16.586 9.285 -24.446 1.00 82.75 694 LEU A CA 1
ATOM 5475 C C . LEU A 1 694 ? 15.683 9.349 -23.196 1.00 82.75 694 LEU A C 1
ATOM 5477 O O . LEU A 1 694 ? 15.731 10.330 -22.444 1.00 82.75 694 LEU A O 1
ATOM 5481 N N . PRO A 1 695 ? 14.893 8.297 -22.910 1.00 81.25 695 PRO A N 1
ATOM 5482 C CA . PRO A 1 695 ? 13.850 8.318 -21.879 1.00 81.25 695 PRO A CA 1
ATOM 5483 C C . PRO A 1 695 ? 14.353 8.679 -20.471 1.00 81.25 695 PRO A C 1
ATOM 5485 O O . PRO A 1 695 ? 13.624 9.288 -19.693 1.00 81.25 695 PRO A O 1
ATOM 5488 N N . ALA A 1 696 ? 15.616 8.389 -20.137 1.00 78.56 696 ALA A N 1
ATOM 5489 C CA . ALA A 1 696 ? 16.221 8.772 -18.854 1.00 78.56 696 ALA A CA 1
ATOM 5490 C C . ALA A 1 696 ? 16.349 10.301 -18.652 1.00 78.56 696 ALA A C 1
ATOM 5492 O O . ALA A 1 696 ? 16.444 10.778 -17.514 1.00 78.56 696 ALA A O 1
ATOM 5493 N N . LYS A 1 697 ? 16.352 11.068 -19.752 1.00 80.69 697 LYS A N 1
ATOM 5494 C CA . LYS A 1 697 ? 16.464 12.536 -19.800 1.00 80.69 697 LYS A CA 1
ATOM 5495 C C . LYS A 1 697 ? 15.141 13.223 -20.144 1.00 80.69 697 LYS A C 1
ATOM 5497 O O . LYS A 1 697 ? 15.131 14.439 -20.311 1.00 80.69 697 LYS A O 1
ATOM 5502 N N . ALA A 1 698 ? 14.047 12.470 -20.249 1.00 85.00 698 ALA A N 1
ATOM 5503 C CA . ALA A 1 698 ? 12.742 13.018 -20.583 1.00 85.00 698 ALA A CA 1
ATOM 5504 C C . ALA A 1 698 ? 12.284 14.067 -19.551 1.00 85.00 698 ALA A C 1
ATOM 5506 O O . ALA A 1 698 ? 12.432 13.887 -18.338 1.00 85.00 698 ALA A O 1
ATOM 5507 N N . GLU A 1 699 ? 11.702 15.162 -20.043 1.00 85.94 699 GLU A N 1
ATOM 5508 C CA . GLU A 1 699 ? 11.151 16.257 -19.226 1.00 85.94 699 GLU A CA 1
ATOM 5509 C C . GLU A 1 699 ? 9.621 16.187 -19.072 1.00 85.94 699 GLU A C 1
ATOM 5511 O O . GLU A 1 699 ? 9.026 17.022 -18.388 1.00 85.94 699 GLU A O 1
ATOM 5516 N N . GLN A 1 700 ? 8.996 15.171 -19.671 1.00 89.19 700 GLN A N 1
ATOM 5517 C CA . GLN A 1 700 ? 7.563 14.886 -19.615 1.00 89.19 700 GLN A CA 1
ATOM 5518 C C . GLN A 1 700 ? 7.324 13.367 -19.501 1.00 89.19 700 GLN A C 1
ATOM 5520 O O . GLN A 1 700 ? 8.199 12.598 -19.913 1.00 89.19 700 GLN A O 1
ATOM 5525 N N . PRO A 1 701 ? 6.181 12.922 -18.945 1.00 93.25 701 PRO A N 1
ATOM 5526 C CA . PRO A 1 701 ? 5.846 11.500 -18.858 1.00 93.25 701 PRO A CA 1
ATOM 5527 C C . PRO A 1 701 ? 5.523 10.897 -20.233 1.00 93.25 701 PRO A C 1
ATOM 5529 O O . PRO A 1 701 ? 5.128 11.615 -21.147 1.00 93.25 701 PRO A O 1
ATOM 5532 N N . LEU A 1 702 ? 5.649 9.569 -20.362 1.00 95.19 702 LEU A N 1
ATOM 5533 C CA . LEU A 1 702 ? 5.281 8.826 -21.576 1.00 95.19 702 LEU A CA 1
ATOM 5534 C C . LEU A 1 702 ? 3.830 9.079 -21.998 1.00 95.19 702 LEU A C 1
ATOM 5536 O O . LEU A 1 702 ? 3.572 9.357 -23.164 1.00 95.19 702 LEU A O 1
ATOM 5540 N N . PHE A 1 703 ? 2.907 9.014 -21.040 1.00 95.56 703 PHE A N 1
ATOM 5541 C CA . PHE A 1 703 ? 1.500 9.329 -21.250 1.00 95.56 703 PHE A CA 1
ATOM 5542 C C . PHE A 1 703 ? 1.190 10.709 -20.670 1.00 95.56 703 PHE A C 1
ATOM 5544 O O . PHE A 1 703 ? 1.399 10.952 -19.478 1.00 95.56 703 PHE A O 1
ATOM 5551 N N . PHE A 1 704 ? 0.691 11.602 -21.519 1.00 94.69 704 PHE A N 1
ATOM 5552 C CA . PHE A 1 704 ? 0.316 12.969 -21.177 1.00 94.69 704 PHE A CA 1
ATOM 5553 C C . PHE A 1 704 ? -0.930 13.397 -21.955 1.00 94.69 704 PHE A C 1
ATOM 5555 O O . PHE A 1 704 ? -1.287 12.779 -22.956 1.00 94.69 704 PHE A O 1
ATOM 5562 N N . LEU A 1 705 ? -1.591 14.451 -21.478 1.00 94.69 705 LEU A N 1
ATOM 5563 C CA . LEU A 1 705 ? -2.679 15.127 -22.188 1.00 94.69 705 LEU A CA 1
ATOM 5564 C C . LEU A 1 705 ? -2.179 16.459 -22.749 1.00 94.69 705 LEU A C 1
ATOM 5566 O O . LEU A 1 705 ? -1.156 16.970 -22.304 1.00 94.69 705 LEU A O 1
ATOM 5570 N N . LEU A 1 706 ? -2.903 17.037 -23.699 1.00 93.38 706 LEU A N 1
ATOM 5571 C CA . LEU A 1 706 ? -2.626 18.339 -24.297 1.00 93.38 706 LEU A CA 1
ATOM 5572 C C . LEU A 1 706 ? -3.727 19.342 -23.946 1.00 93.38 706 LEU A C 1
ATOM 5574 O O . LEU A 1 706 ? -4.916 19.011 -23.950 1.00 93.38 706 LEU A O 1
ATOM 5578 N N . ASP A 1 707 ? -3.316 20.579 -23.680 1.00 90.06 707 ASP A N 1
ATOM 5579 C CA . ASP A 1 707 ? -4.208 21.738 -23.634 1.00 90.06 707 ASP A CA 1
ATOM 5580 C C . ASP A 1 707 ? -4.297 22.459 -24.994 1.00 90.06 707 ASP A C 1
ATOM 5582 O O . ASP A 1 707 ? -3.658 22.075 -25.976 1.00 90.06 707 ASP A O 1
ATOM 5586 N N . GLU A 1 708 ? -5.085 23.537 -25.052 1.00 87.12 708 GLU A N 1
ATOM 5587 C CA . GLU A 1 708 ? -5.260 24.380 -26.249 1.00 87.12 708 GLU A CA 1
ATOM 5588 C C . GLU A 1 708 ? -3.958 25.017 -26.760 1.00 87.12 708 GLU A C 1
ATOM 5590 O O . GLU A 1 708 ? -3.875 25.436 -27.914 1.00 87.12 708 GLU A O 1
ATOM 5595 N N . THR A 1 709 ? -2.922 25.068 -25.920 1.00 85.00 709 THR A N 1
ATOM 5596 C CA . THR A 1 709 ? -1.593 25.590 -26.259 1.00 85.00 709 THR A CA 1
ATOM 5597 C C . THR A 1 709 ? -0.598 24.496 -26.650 1.00 85.00 709 THR A C 1
ATOM 5599 O O . THR A 1 709 ? 0.573 24.798 -26.881 1.00 85.00 709 THR A O 1
ATOM 5602 N N . LEU A 1 710 ? -1.053 23.240 -26.748 1.00 87.81 710 LEU A N 1
ATOM 5603 C CA . LEU A 1 710 ? -0.238 22.044 -26.988 1.00 87.81 710 LEU A CA 1
ATOM 5604 C C . LEU A 1 710 ? 0.830 21.786 -25.919 1.00 87.81 710 LEU A C 1
ATOM 5606 O O . LEU A 1 710 ? 1.799 21.066 -26.168 1.00 87.81 710 LEU A O 1
ATOM 5610 N N . ASN A 1 711 ? 0.654 22.347 -24.724 1.00 86.62 711 ASN A N 1
ATOM 5611 C CA . ASN A 1 711 ? 1.490 22.009 -23.586 1.00 86.62 711 ASN A CA 1
ATOM 5612 C C . ASN A 1 711 ? 0.954 20.752 -22.909 1.00 86.62 711 ASN A C 1
ATOM 5614 O O . ASN A 1 711 ? -0.257 20.520 -22.850 1.00 86.62 711 ASN A O 1
ATOM 5618 N N . TRP A 1 712 ? 1.874 19.944 -22.384 1.00 90.62 712 TRP A N 1
ATOM 5619 C CA . TRP A 1 712 ? 1.489 18.716 -21.715 1.00 90.62 712 TRP A CA 1
ATOM 5620 C C . TRP A 1 712 ? 0.836 19.002 -20.354 1.00 90.62 712 TRP A C 1
ATOM 5622 O O . TRP A 1 712 ? 1.273 19.865 -19.587 1.00 90.62 712 TRP A O 1
ATOM 5632 N N . GLN A 1 713 ? -0.199 18.231 -20.041 1.00 90.56 713 GLN A N 1
ATOM 5633 C CA . GLN A 1 713 ? -0.917 18.211 -18.773 1.00 90.56 713 GLN A CA 1
ATOM 5634 C C . GLN A 1 713 ? -0.936 16.784 -18.207 1.00 90.56 713 GLN A C 1
ATOM 5636 O O . GLN A 1 713 ? -0.726 15.800 -18.921 1.00 90.56 713 GLN A O 1
ATOM 5641 N N . SER A 1 714 ? -1.158 16.675 -16.896 1.00 89.75 714 SER A N 1
ATOM 5642 C CA . SER A 1 714 ? -1.256 15.389 -16.188 1.00 89.75 714 SER A CA 1
ATOM 5643 C C . SER A 1 714 ? -2.462 14.577 -16.677 1.00 89.75 714 SER A C 1
ATOM 5645 O O . SER A 1 714 ? -3.492 15.163 -17.007 1.00 89.75 714 SER A O 1
ATOM 5647 N N . MET A 1 715 ? -2.387 13.241 -16.621 1.00 89.94 715 MET A N 1
ATOM 5648 C CA . MET A 1 715 ? -3.516 12.353 -16.964 1.00 89.94 715 MET A CA 1
ATOM 5649 C C . MET A 1 715 ? -4.734 12.546 -16.056 1.00 89.94 715 MET A C 1
ATOM 5651 O O . MET A 1 715 ? -5.833 12.123 -16.393 1.00 89.94 715 MET A O 1
ATOM 5655 N N . SER A 1 716 ? -4.543 13.188 -14.902 1.00 84.19 716 SER A N 1
ATOM 5656 C CA . SER A 1 716 ? -5.618 13.506 -13.959 1.00 84.19 716 SER A CA 1
ATOM 5657 C C . SER A 1 716 ? -6.438 14.756 -14.321 1.00 84.19 716 SER A C 1
ATOM 5659 O O . SER A 1 716 ? -7.391 15.067 -13.611 1.00 84.19 716 SER A O 1
ATOM 5661 N N . ALA A 1 717 ? -6.085 15.485 -15.387 1.00 86.44 717 ALA A N 1
ATOM 5662 C CA . ALA A 1 717 ? -6.819 16.675 -15.812 1.00 86.44 717 ALA A CA 1
ATOM 5663 C C . ALA A 1 717 ? -8.175 16.320 -16.454 1.00 86.44 717 ALA A C 1
ATOM 5665 O O . ALA A 1 717 ? -8.236 15.543 -17.406 1.00 86.44 717 ALA A O 1
ATOM 5666 N N . THR A 1 718 ? -9.256 16.920 -15.947 1.00 81.88 718 THR A N 1
ATOM 5667 C CA . THR A 1 718 ? -10.637 16.644 -16.383 1.00 81.88 718 THR A CA 1
ATOM 5668 C C . THR A 1 718 ? -11.187 17.658 -17.381 1.00 81.88 718 THR A C 1
ATOM 5670 O O . THR A 1 718 ? -11.993 17.290 -18.226 1.00 81.88 718 THR A O 1
ATOM 5673 N N . ASP A 1 719 ? -10.728 18.909 -17.330 1.00 87.31 719 ASP A N 1
ATOM 5674 C CA . ASP A 1 719 ? -11.340 20.036 -18.053 1.00 87.31 719 ASP A CA 1
ATOM 5675 C C . ASP A 1 719 ? -10.704 20.272 -19.439 1.00 87.31 719 ASP A C 1
ATOM 5677 O O . ASP A 1 719 ? -10.598 21.404 -19.908 1.00 87.31 719 ASP A O 1
ATOM 5681 N N . LEU A 1 720 ? -10.223 19.203 -20.084 1.00 90.56 720 LEU A N 1
ATOM 5682 C CA . LEU A 1 720 ? -9.522 19.253 -21.371 1.00 90.56 720 LEU A CA 1
ATOM 5683 C C . LEU A 1 720 ? -10.393 18.727 -22.523 1.00 90.56 720 LEU A C 1
ATOM 5685 O O . LEU A 1 720 ? -11.251 17.868 -22.302 1.00 90.56 720 LEU A O 1
ATOM 5689 N N . PRO A 1 721 ? -10.157 19.169 -23.776 1.00 91.00 721 PRO A N 1
ATOM 5690 C CA . PRO A 1 721 ? -10.910 18.677 -24.925 1.00 91.00 721 PRO A CA 1
ATOM 5691 C C . PRO A 1 721 ? -10.848 17.150 -25.038 1.00 91.00 721 PRO A C 1
ATOM 5693 O O . PRO A 1 721 ? -9.767 16.557 -25.020 1.00 91.00 721 PRO A O 1
ATOM 5696 N N . GLY A 1 722 ? -12.018 16.521 -25.165 1.00 87.56 722 GLY A N 1
ATOM 5697 C CA . GLY A 1 722 ? -12.154 15.066 -25.271 1.00 87.56 722 GLY A CA 1
ATOM 5698 C C . GLY A 1 722 ? -12.193 14.299 -23.946 1.00 87.56 722 GLY A C 1
ATOM 5699 O O . GLY A 1 722 ? -12.268 13.072 -23.997 1.00 87.56 722 GLY A O 1
ATOM 5700 N N . MET A 1 723 ? -12.157 14.984 -22.796 1.00 91.31 723 MET A N 1
ATOM 5701 C CA . MET A 1 723 ? -12.185 14.374 -21.463 1.00 91.31 723 MET A CA 1
ATOM 5702 C C . MET A 1 723 ? -13.501 14.662 -20.709 1.00 91.31 723 MET A C 1
ATOM 5704 O O . MET A 1 723 ? -14.085 15.728 -20.906 1.00 91.31 723 MET A O 1
ATOM 5708 N N . PRO A 1 724 ? -13.953 13.747 -19.824 1.00 90.44 724 PRO A N 1
ATOM 5709 C CA . PRO A 1 724 ? -13.472 12.371 -19.651 1.00 90.44 724 PRO A CA 1
ATOM 5710 C C . PRO A 1 724 ? -13.920 11.452 -20.806 1.00 90.44 724 PRO A C 1
ATOM 5712 O O . PRO A 1 724 ? -15.001 11.623 -21.359 1.00 90.44 724 PRO A O 1
ATOM 5715 N N . LEU A 1 725 ? -13.097 10.456 -21.161 1.00 94.00 725 LEU A N 1
ATOM 5716 C CA . LEU A 1 725 ? -13.444 9.472 -22.203 1.00 94.00 725 LEU A CA 1
ATOM 5717 C C . LEU A 1 725 ? -14.301 8.309 -21.670 1.00 94.00 725 LEU A C 1
ATOM 5719 O O . LEU A 1 725 ? -15.166 7.799 -22.378 1.00 94.00 725 LEU A O 1
ATOM 5723 N N . PHE A 1 726 ? -14.041 7.873 -20.437 1.00 93.38 726 PHE A N 1
ATOM 5724 C CA . PHE A 1 726 ? -14.766 6.784 -19.782 1.00 93.38 726 PHE A CA 1
ATOM 5725 C C . PHE A 1 726 ? -15.685 7.366 -18.713 1.00 93.38 726 PHE A C 1
ATOM 5727 O O . PHE A 1 726 ? -15.213 8.093 -17.839 1.00 93.38 726 PHE A O 1
ATOM 5734 N N . ASP A 1 727 ? -16.969 7.019 -18.776 1.00 88.06 727 ASP A N 1
ATOM 5735 C CA . ASP A 1 727 ? -17.985 7.472 -17.827 1.00 88.06 727 ASP A CA 1
ATOM 5736 C C . ASP A 1 727 ? -18.623 6.267 -17.121 1.00 88.06 727 ASP A C 1
ATOM 5738 O O . ASP A 1 727 ? -19.428 5.522 -17.689 1.00 88.06 727 ASP A O 1
ATOM 5742 N N . TRP A 1 728 ? -18.193 6.034 -15.883 1.00 91.81 728 TRP A N 1
ATOM 5743 C CA . TRP A 1 728 ? -18.812 5.099 -14.950 1.00 91.81 728 TRP A CA 1
ATOM 5744 C C . TRP A 1 728 ? -18.711 5.648 -13.517 1.00 91.81 728 TRP A C 1
ATOM 5746 O O . TRP A 1 728 ? -17.741 6.327 -13.183 1.00 91.81 728 TRP A O 1
ATOM 5756 N N . PRO A 1 729 ? -19.656 5.308 -12.625 1.00 91.81 729 PRO A N 1
ATOM 5757 C CA . PRO A 1 729 ? -19.678 5.776 -11.232 1.00 91.81 729 PRO A CA 1
ATOM 5758 C C . PRO A 1 729 ? -18.773 4.957 -10.290 1.00 91.81 729 PRO A C 1
ATOM 5760 O O . PRO A 1 729 ? -18.893 5.036 -9.069 1.00 91.81 729 PRO A O 1
ATOM 5763 N N . LEU A 1 730 ? -17.899 4.109 -10.837 1.00 92.31 730 LEU A N 1
ATOM 5764 C CA . LEU A 1 730 ? -17.023 3.232 -10.061 1.00 92.31 730 LEU A CA 1
ATOM 5765 C C . LEU A 1 730 ? -15.725 3.944 -9.644 1.00 92.31 730 LEU A C 1
ATOM 5767 O O . LEU A 1 730 ? -15.209 4.769 -10.401 1.00 92.31 730 LEU A O 1
ATOM 5771 N N . PRO A 1 731 ? -15.144 3.595 -8.482 1.00 90.81 731 PRO A N 1
ATOM 5772 C CA . PRO A 1 731 ? -13.911 4.217 -8.015 1.00 90.81 731 PRO A CA 1
ATOM 5773 C C . PRO A 1 731 ? -12.699 3.838 -8.896 1.00 90.81 731 PRO A C 1
ATOM 5775 O O . PRO A 1 731 ? -12.683 2.758 -9.499 1.00 90.81 731 PRO A O 1
ATOM 5778 N N . PRO A 1 732 ? -11.631 4.664 -8.926 1.00 87.38 732 PRO A N 1
ATOM 5779 C CA . PRO A 1 732 ? -10.501 4.488 -9.850 1.00 87.38 732 PRO A CA 1
ATOM 5780 C C . PRO A 1 732 ? -9.764 3.143 -9.748 1.00 87.38 732 PRO A C 1
ATOM 5782 O O . PRO A 1 732 ? -9.220 2.653 -10.734 1.00 87.38 732 PRO A O 1
ATOM 5785 N N . ASN A 1 733 ? -9.768 2.504 -8.574 1.00 88.38 733 ASN A N 1
ATOM 5786 C CA . ASN A 1 733 ? -9.079 1.228 -8.354 1.00 88.38 733 ASN A CA 1
ATOM 5787 C C . ASN A 1 733 ? -9.863 -0.003 -8.862 1.00 88.38 733 ASN A C 1
ATOM 5789 O O . ASN A 1 733 ? -9.448 -1.131 -8.594 1.00 88.38 733 ASN A O 1
ATOM 5793 N N . LEU A 1 734 ? -10.971 0.155 -9.599 1.00 93.00 734 LEU A N 1
ATOM 5794 C CA . LEU A 1 734 ? -11.851 -0.959 -9.994 1.00 93.00 734 LEU A CA 1
ATOM 5795 C C . LEU A 1 734 ? -11.122 -2.131 -10.673 1.00 93.00 734 LEU A C 1
ATOM 5797 O O . LEU A 1 734 ? -11.424 -3.290 -10.393 1.00 93.00 734 LEU A O 1
ATOM 5801 N N . PHE A 1 735 ? -10.131 -1.866 -11.530 1.00 95.19 735 PHE A N 1
ATOM 5802 C CA . PHE A 1 735 ? -9.421 -2.930 -12.244 1.00 95.19 735 PHE A CA 1
ATOM 5803 C C . PHE A 1 735 ? -8.498 -3.734 -11.332 1.00 95.19 735 PHE A C 1
ATOM 5805 O O . PHE A 1 735 ? -8.307 -4.930 -11.546 1.00 95.19 735 PHE A O 1
ATOM 5812 N N . ARG A 1 736 ? -8.004 -3.116 -10.257 1.00 93.25 736 ARG A N 1
ATOM 5813 C CA . ARG A 1 736 ? -7.268 -3.810 -9.200 1.00 93.25 736 ARG A CA 1
ATOM 5814 C C . ARG A 1 736 ? -8.167 -4.797 -8.456 1.00 93.25 736 ARG A C 1
ATOM 5816 O O . ARG A 1 736 ? -7.755 -5.933 -8.242 1.00 93.25 736 ARG A O 1
ATOM 5823 N N . HIS A 1 737 ? -9.400 -4.395 -8.131 1.00 93.81 737 HIS A N 1
ATOM 5824 C CA . HIS A 1 737 ? -10.411 -5.295 -7.559 1.00 93.81 737 HIS A CA 1
ATOM 5825 C C . HIS A 1 737 ? -10.758 -6.424 -8.529 1.00 93.81 737 HIS A C 1
ATOM 5827 O O . HIS A 1 737 ? -10.710 -7.595 -8.158 1.00 93.81 737 HIS A O 1
ATOM 5833 N N . ARG A 1 738 ? -11.014 -6.086 -9.799 1.00 95.19 738 ARG A N 1
ATOM 5834 C CA . ARG A 1 738 ? -11.321 -7.074 -10.837 1.00 95.19 738 ARG A CA 1
ATOM 5835 C C . ARG A 1 738 ? -10.224 -8.134 -10.957 1.00 95.19 738 ARG A C 1
ATOM 5837 O O . ARG A 1 738 ? -10.548 -9.317 -10.966 1.00 95.19 738 ARG A O 1
ATOM 5844 N N . LEU A 1 739 ? -8.947 -7.748 -11.039 1.00 95.44 739 LEU A N 1
ATOM 5845 C CA . LEU A 1 739 ? -7.848 -8.717 -11.147 1.00 95.44 739 LEU A CA 1
ATOM 5846 C C . LEU A 1 739 ? -7.695 -9.564 -9.877 1.00 95.44 739 LEU A C 1
ATOM 5848 O O . LEU A 1 739 ? -7.581 -10.783 -9.991 1.00 95.44 739 LEU A O 1
ATOM 5852 N N . ALA A 1 740 ? -7.765 -8.951 -8.689 1.00 93.44 740 ALA A N 1
ATOM 5853 C CA . ALA A 1 740 ? -7.678 -9.662 -7.409 1.00 93.44 740 ALA A CA 1
ATOM 5854 C C . ALA A 1 740 ? -8.779 -10.724 -7.233 1.00 93.44 740 ALA A C 1
ATOM 5856 O O . ALA A 1 740 ? -8.568 -11.728 -6.562 1.00 93.44 740 ALA A O 1
ATOM 5857 N N . GLN A 1 741 ? -9.950 -10.506 -7.836 1.00 93.12 741 GLN A N 1
ATOM 5858 C CA . GLN A 1 741 ? -11.094 -11.417 -7.765 1.00 93.12 741 GLN A CA 1
ATOM 5859 C C . GLN A 1 741 ? -11.079 -12.464 -8.887 1.00 93.12 741 GLN A C 1
ATOM 5861 O O . GLN A 1 741 ? -11.333 -13.640 -8.649 1.00 93.12 741 GLN A O 1
ATOM 5866 N N . GLN A 1 742 ? -10.798 -12.056 -10.128 1.00 94.88 742 GLN A N 1
ATOM 5867 C CA . GLN A 1 742 ? -10.979 -12.923 -11.296 1.00 94.88 742 GLN A CA 1
ATOM 5868 C C . GLN A 1 742 ? -9.787 -13.848 -11.576 1.00 94.88 742 GLN A C 1
ATOM 5870 O O . GLN A 1 742 ? -10.000 -14.928 -12.125 1.00 94.88 742 GLN A O 1
ATOM 5875 N N . LEU A 1 743 ? -8.552 -13.472 -11.214 1.00 95.12 743 LEU A N 1
ATOM 5876 C CA . LEU A 1 743 ? -7.383 -14.342 -11.409 1.00 95.12 743 LEU A CA 1
ATOM 5877 C C . LEU A 1 743 ? -7.467 -15.625 -10.553 1.00 95.12 743 LEU A C 1
ATOM 5879 O O . LEU A 1 743 ? -7.316 -16.706 -11.128 1.00 95.12 743 LEU A O 1
ATOM 5883 N N . PRO A 1 744 ? -7.813 -15.570 -9.248 1.00 92.62 744 PRO A N 1
ATOM 5884 C CA . PRO A 1 744 ? -8.013 -16.786 -8.455 1.00 92.62 744 PRO A CA 1
ATOM 5885 C C . PRO A 1 744 ? -9.130 -17.686 -8.992 1.00 92.62 744 PRO A C 1
ATOM 5887 O O . PRO A 1 744 ? -8.974 -18.903 -9.045 1.00 92.62 744 PRO A O 1
ATOM 5890 N N . LEU A 1 745 ? -10.232 -17.102 -9.479 1.00 90.69 745 LEU A N 1
ATOM 5891 C CA . LEU A 1 745 ? -11.331 -17.854 -10.106 1.00 90.69 745 LEU A CA 1
ATOM 5892 C C . LEU A 1 745 ? -10.920 -18.552 -11.414 1.00 90.69 745 LEU A C 1
ATOM 5894 O O . LEU A 1 745 ? -11.582 -19.494 -11.847 1.00 90.69 745 LEU A O 1
ATOM 5898 N N . LYS A 1 746 ? -9.832 -18.102 -12.050 1.00 92.75 746 LYS A N 1
ATOM 5899 C CA . LYS A 1 746 ? -9.211 -18.749 -13.213 1.00 92.75 746 LYS A CA 1
ATOM 5900 C C . LYS A 1 746 ? -8.148 -19.786 -12.835 1.00 92.75 746 LYS A C 1
ATOM 5902 O O . LYS A 1 746 ? -7.581 -20.394 -13.733 1.00 92.75 746 LYS A O 1
ATOM 5907 N N . GLY A 1 747 ? -7.911 -20.017 -11.543 1.00 92.31 747 GLY A N 1
ATOM 5908 C CA . GLY A 1 747 ? -6.931 -20.985 -11.050 1.00 92.31 747 GLY A CA 1
ATOM 5909 C C . GLY A 1 747 ? -5.523 -20.421 -10.858 1.00 92.31 747 GLY A C 1
ATOM 5910 O O . GLY A 1 747 ? -4.603 -21.195 -10.612 1.00 92.31 747 GLY A O 1
ATOM 5911 N N . VAL A 1 748 ? -5.339 -19.099 -10.948 1.00 95.25 748 VAL A N 1
ATOM 5912 C CA . VAL A 1 748 ? -4.060 -18.470 -10.596 1.00 95.25 748 VAL A CA 1
ATOM 5913 C C . VAL A 1 748 ? -3.898 -18.492 -9.080 1.00 95.25 748 VAL A C 1
ATOM 5915 O O . VAL A 1 748 ? -4.794 -18.076 -8.345 1.00 95.25 748 VAL A O 1
ATOM 5918 N N . ASP A 1 749 ? -2.751 -18.969 -8.606 1.00 93.06 749 ASP A N 1
ATOM 5919 C CA . ASP A 1 749 ? -2.438 -19.015 -7.178 1.00 93.06 749 ASP A CA 1
ATOM 5920 C C . ASP A 1 749 ? -2.519 -17.613 -6.538 1.00 93.06 749 ASP A C 1
ATOM 5922 O O . ASP A 1 749 ? -1.967 -16.641 -7.061 1.00 93.06 749 ASP A O 1
ATOM 5926 N N . ASN A 1 750 ? -3.193 -17.498 -5.388 1.00 89.81 750 ASN A N 1
ATOM 5927 C CA . ASN A 1 750 ? -3.377 -16.221 -4.690 1.00 89.81 750 ASN A CA 1
ATOM 5928 C C . ASN A 1 750 ? -2.046 -15.557 -4.318 1.00 89.81 750 ASN A C 1
ATOM 5930 O O . ASN A 1 750 ? -1.943 -14.336 -4.368 1.00 89.81 750 ASN A O 1
ATOM 5934 N N . GLU A 1 751 ? -1.016 -16.335 -3.982 1.00 89.69 751 GLU A N 1
ATOM 5935 C CA . GLU A 1 751 ? 0.299 -15.777 -3.655 1.00 89.69 751 GLU A CA 1
ATOM 5936 C C . GLU A 1 751 ? 0.949 -15.100 -4.876 1.00 89.69 751 GLU A C 1
ATOM 5938 O O . GLU A 1 751 ? 1.642 -14.088 -4.742 1.00 89.69 751 GLU A O 1
ATOM 5943 N N . VAL A 1 752 ? 0.687 -15.613 -6.083 1.00 93.69 752 VAL A N 1
ATOM 5944 C CA . VAL A 1 752 ? 1.153 -15.022 -7.348 1.00 93.69 752 VAL A CA 1
ATOM 5945 C C . VAL A 1 752 ? 0.401 -13.731 -7.643 1.00 93.69 752 VAL A C 1
ATOM 5947 O O . VAL A 1 752 ? 1.028 -12.717 -7.962 1.00 93.69 752 VAL A O 1
ATOM 5950 N N . VAL A 1 753 ? -0.926 -13.747 -7.475 1.00 93.19 753 VAL A N 1
ATOM 5951 C CA . VAL A 1 753 ? -1.778 -12.554 -7.609 1.00 93.19 753 VAL A CA 1
ATOM 5952 C C . VAL A 1 753 ? -1.298 -11.449 -6.669 1.00 93.19 753 VAL A C 1
ATOM 5954 O O . VAL A 1 753 ? -1.102 -10.315 -7.109 1.00 93.19 753 VAL A O 1
ATOM 5957 N N . ASP A 1 754 ? -1.009 -11.781 -5.413 1.00 88.94 754 ASP A N 1
ATOM 5958 C CA . ASP A 1 754 ? -0.482 -10.832 -4.434 1.00 88.94 754 ASP A CA 1
ATOM 5959 C C . ASP A 1 754 ? 0.886 -10.278 -4.831 1.00 88.94 754 ASP A C 1
ATOM 5961 O O . ASP A 1 754 ? 1.143 -9.079 -4.683 1.00 88.94 754 ASP A O 1
ATOM 5965 N N . GLY A 1 755 ? 1.759 -11.119 -5.387 1.00 90.06 755 GLY A N 1
ATOM 5966 C CA . GLY A 1 755 ? 3.058 -10.694 -5.900 1.00 90.06 755 GLY A CA 1
ATOM 5967 C C . GLY A 1 755 ? 2.928 -9.671 -7.032 1.00 90.06 755 GLY A C 1
ATOM 5968 O O . GLY A 1 755 ? 3.613 -8.646 -7.029 1.00 90.06 755 GLY A O 1
ATOM 5969 N N . TRP A 1 756 ? 2.013 -9.903 -7.977 1.00 92.38 756 TRP A N 1
ATOM 5970 C CA . TRP A 1 756 ? 1.773 -9.010 -9.116 1.00 92.38 756 TRP A CA 1
ATOM 5971 C C . TRP A 1 756 ? 0.996 -7.747 -8.751 1.00 92.38 756 TRP A C 1
ATOM 5973 O O . TRP A 1 756 ? 1.248 -6.682 -9.317 1.00 92.38 756 TRP A O 1
ATOM 5983 N N . LEU A 1 757 ? 0.085 -7.814 -7.782 1.00 89.50 757 LEU A N 1
ATOM 5984 C CA . LEU A 1 757 ? -0.637 -6.641 -7.297 1.00 89.50 757 LEU A CA 1
ATOM 5985 C C . LEU A 1 757 ? 0.161 -5.860 -6.246 1.00 89.50 757 LEU A C 1
ATOM 5987 O O . LEU A 1 757 ? -0.129 -4.685 -6.030 1.00 89.50 757 LEU A O 1
ATOM 5991 N N . GLY A 1 758 ? 1.208 -6.431 -5.649 1.00 84.31 758 GLY A N 1
ATOM 5992 C CA . GLY A 1 758 ? 2.013 -5.772 -4.618 1.00 84.31 758 GLY A CA 1
ATOM 5993 C C . GLY A 1 758 ? 1.356 -5.810 -3.238 1.00 84.31 758 GLY A C 1
ATOM 5994 O O . GLY A 1 758 ? 1.413 -4.830 -2.497 1.00 84.31 758 GLY A O 1
ATOM 5995 N N . HIS A 1 759 ? 0.710 -6.928 -2.909 1.00 78.94 759 HIS A N 1
ATOM 5996 C CA . HIS A 1 759 ? 0.053 -7.214 -1.630 1.00 78.94 759 HIS A CA 1
ATOM 5997 C C . HIS A 1 759 ? 0.963 -7.958 -0.638 1.00 78.94 759 HIS A C 1
ATOM 5999 O O . HIS A 1 759 ? 0.486 -8.595 0.296 1.00 78.94 759 HIS A O 1
ATOM 6005 N N . ALA A 1 760 ? 2.283 -7.845 -0.803 1.00 70.00 760 ALA A N 1
ATOM 6006 C CA . ALA A 1 760 ? 3.246 -8.352 0.165 1.00 70.00 760 ALA A CA 1
ATOM 6007 C C . ALA A 1 760 ? 3.101 -7.614 1.508 1.00 70.00 760 ALA A C 1
ATOM 6009 O O . ALA A 1 760 ? 3.328 -6.404 1.615 1.00 70.00 760 ALA A O 1
ATOM 6010 N N . GLU A 1 761 ? 2.707 -8.345 2.548 1.00 64.94 761 GLU A N 1
ATOM 6011 C CA . GLU A 1 761 ? 2.475 -7.804 3.881 1.00 64.94 761 GLU A CA 1
ATOM 6012 C C . GLU A 1 761 ? 3.066 -8.720 4.953 1.00 64.94 761 GLU A C 1
ATOM 6014 O O . GLU A 1 761 ? 2.978 -9.934 4.871 1.00 64.94 761 GLU A O 1
ATOM 6019 N N . LYS A 1 762 ? 3.594 -8.140 6.038 1.00 65.94 762 LYS A N 1
ATOM 6020 C CA . LYS A 1 762 ? 4.068 -8.913 7.214 1.00 65.94 762 LYS A CA 1
ATOM 6021 C C . LYS A 1 762 ? 5.217 -9.883 6.878 1.00 65.94 762 LYS A C 1
ATOM 6023 O O . LYS A 1 762 ? 5.320 -10.922 7.516 1.00 65.94 762 LYS A O 1
ATOM 6028 N N . SER A 1 763 ? 6.115 -9.475 5.976 1.00 71.06 763 SER A N 1
ATOM 6029 C CA . SER A 1 763 ? 7.347 -10.205 5.636 1.00 71.06 763 SER A CA 1
ATOM 6030 C C . SER A 1 763 ? 7.103 -11.518 4.886 1.00 71.06 763 SER A C 1
ATOM 6032 O O . SER A 1 763 ? 7.831 -12.488 5.090 1.00 71.06 763 SER A O 1
ATOM 6034 N N . VAL A 1 764 ? 6.058 -11.549 4.054 1.00 76.00 764 VAL A N 1
ATOM 6035 C CA . VAL A 1 764 ? 5.663 -12.718 3.252 1.00 76.00 764 VAL A CA 1
ATOM 6036 C C . VAL A 1 764 ? 5.669 -12.406 1.747 1.00 76.00 764 VAL A C 1
ATOM 6038 O O . VAL A 1 764 ? 4.808 -12.886 1.018 1.00 76.00 764 VAL A O 1
ATOM 6041 N N . ALA A 1 765 ? 6.595 -11.571 1.255 1.00 83.38 765 ALA A N 1
ATOM 6042 C CA . ALA A 1 765 ? 6.652 -11.257 -0.174 1.00 83.38 765 ALA A CA 1
ATOM 6043 C C . ALA A 1 765 ? 6.821 -12.508 -1.047 1.00 83.38 765 ALA A C 1
ATOM 6045 O O . ALA A 1 765 ? 7.784 -13.263 -0.894 1.00 83.38 765 ALA A O 1
ATOM 6046 N N . SER A 1 766 ? 5.952 -12.631 -2.054 1.00 88.62 766 SER A N 1
ATOM 6047 C CA . SER A 1 766 ? 5.884 -13.777 -2.969 1.00 88.62 766 SER A CA 1
ATOM 6048 C C . SER A 1 766 ? 7.203 -14.070 -3.685 1.00 88.62 766 SER A C 1
ATOM 6050 O O . SER A 1 766 ? 7.501 -15.223 -3.968 1.00 88.62 766 SER A O 1
ATOM 6052 N N . TYR A 1 767 ? 8.015 -13.042 -3.959 1.00 90.38 767 TYR A N 1
ATOM 6053 C CA . TYR A 1 767 ? 9.299 -13.151 -4.672 1.00 90.38 767 TYR A CA 1
ATOM 6054 C C . TYR A 1 767 ? 10.486 -12.618 -3.847 1.00 90.38 767 TYR A C 1
ATOM 6056 O O . TYR A 1 767 ? 11.496 -12.186 -4.401 1.00 90.38 767 TYR A O 1
ATOM 6064 N N . GLY A 1 768 ? 10.351 -12.583 -2.516 1.00 86.56 768 GLY A N 1
ATOM 6065 C CA . GLY A 1 768 ? 11.404 -12.116 -1.610 1.00 86.56 768 GLY A CA 1
ATOM 6066 C C . GLY A 1 768 ? 12.553 -13.116 -1.430 1.00 86.56 768 GLY A C 1
ATOM 6067 O O . GLY A 1 768 ? 12.489 -14.260 -1.878 1.00 86.56 768 GLY A O 1
ATOM 6068 N N . ASP A 1 769 ? 13.593 -12.707 -0.697 1.00 87.69 769 ASP A N 1
ATOM 6069 C CA . ASP A 1 769 ? 14.789 -13.527 -0.433 1.00 87.69 769 ASP A CA 1
ATOM 6070 C C . ASP A 1 769 ? 14.480 -14.838 0.332 1.00 87.69 769 ASP A C 1
ATOM 6072 O O . ASP A 1 769 ? 15.313 -15.725 0.409 1.00 87.69 769 ASP A O 1
ATOM 6076 N N . THR A 1 770 ? 13.301 -15.031 0.914 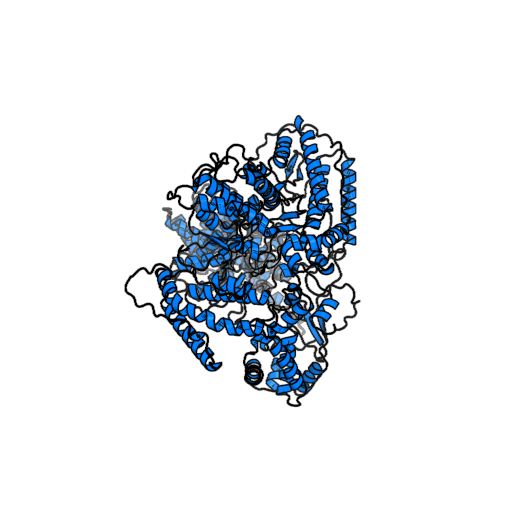1.00 84.62 770 THR A N 1
ATOM 6077 C CA . THR A 1 770 ? 12.934 -16.298 1.579 1.00 84.62 770 THR A CA 1
ATOM 6078 C C . THR A 1 770 ? 11.997 -17.170 0.748 1.00 84.62 770 THR A C 1
ATOM 6080 O O . THR A 1 770 ? 11.633 -18.260 1.190 1.00 84.62 770 THR A O 1
ATOM 6083 N N . SER A 1 771 ? 11.619 -16.723 -0.452 1.00 87.62 771 SER A N 1
ATOM 6084 C CA . SER A 1 771 ? 10.635 -17.408 -1.284 1.00 87.62 771 SER A CA 1
ATOM 6085 C C . SER A 1 771 ? 11.272 -18.458 -2.202 1.00 87.62 771 SER A C 1
ATOM 6087 O O . SER A 1 771 ? 12.286 -18.182 -2.853 1.00 87.62 771 SER A O 1
ATOM 6089 N N . PRO A 1 772 ? 10.674 -19.657 -2.324 1.00 91.56 772 PRO A N 1
ATOM 6090 C CA . PRO A 1 772 ? 11.066 -20.637 -3.330 1.00 91.56 772 PRO A CA 1
ATOM 6091 C C . PRO A 1 772 ? 10.507 -20.325 -4.730 1.00 91.56 772 PRO A C 1
ATOM 6093 O O . PRO A 1 772 ? 10.835 -21.045 -5.671 1.00 91.56 772 PRO A O 1
ATOM 6096 N N . ARG A 1 773 ? 9.662 -19.297 -4.892 1.00 93.44 773 ARG A N 1
ATOM 6097 C CA . ARG A 1 773 ? 9.036 -18.960 -6.179 1.00 93.44 773 ARG A CA 1
ATOM 6098 C C . ARG A 1 773 ? 9.960 -18.177 -7.096 1.00 93.44 773 ARG A C 1
ATOM 6100 O O . ARG A 1 773 ? 10.768 -17.368 -6.637 1.00 93.44 773 ARG A O 1
ATOM 6107 N N . CYS A 1 774 ? 9.773 -18.380 -8.398 1.00 95.62 774 CYS A N 1
ATOM 6108 C CA . CYS A 1 774 ? 10.412 -17.630 -9.471 1.00 95.62 774 CYS A CA 1
ATOM 6109 C C . CYS A 1 774 ? 9.345 -16.878 -10.276 1.00 95.62 774 CYS A C 1
ATOM 6111 O O . CYS A 1 774 ? 8.418 -17.489 -10.806 1.00 95.62 774 CYS A O 1
ATOM 6113 N N . TRP A 1 775 ? 9.506 -15.558 -10.411 1.00 95.69 775 TRP A N 1
ATOM 6114 C CA . TRP A 1 775 ? 8.542 -14.703 -11.112 1.00 95.69 775 TRP A CA 1
ATOM 6115 C C . TRP A 1 775 ? 8.334 -15.131 -12.574 1.00 95.69 775 TRP A C 1
ATOM 6117 O O . TRP A 1 775 ? 7.202 -15.170 -13.054 1.00 95.69 775 TRP A O 1
ATOM 6127 N N . LEU A 1 776 ? 9.411 -15.487 -13.286 1.00 94.81 776 LEU A N 1
ATOM 6128 C CA . LEU A 1 776 ? 9.340 -15.903 -14.690 1.00 94.81 776 LEU A CA 1
ATOM 6129 C C . LEU A 1 776 ? 8.587 -17.226 -14.869 1.00 94.81 776 LEU A C 1
ATOM 6131 O O . LEU A 1 776 ? 7.879 -17.390 -15.864 1.00 94.81 776 LEU A O 1
ATOM 6135 N N . ASP A 1 777 ? 8.748 -18.162 -13.936 1.00 96.25 777 ASP A N 1
ATOM 6136 C CA . ASP A 1 777 ? 8.059 -19.451 -13.986 1.00 96.25 777 ASP A CA 1
ATOM 6137 C C . ASP A 1 777 ? 6.559 -19.275 -13.729 1.00 96.25 777 ASP A C 1
ATOM 6139 O O . ASP A 1 777 ? 5.746 -19.824 -14.476 1.00 96.25 777 ASP A O 1
ATOM 6143 N N . ASP A 1 778 ? 6.184 -18.434 -12.760 1.00 96.88 778 ASP A N 1
ATOM 6144 C CA . ASP A 1 778 ? 4.782 -18.086 -12.503 1.00 96.88 778 ASP A CA 1
ATOM 6145 C C . ASP A 1 778 ? 4.157 -17.363 -13.713 1.00 96.88 778 ASP A C 1
ATOM 6147 O O . ASP A 1 778 ? 3.064 -17.720 -14.152 1.00 96.88 778 ASP A O 1
ATOM 6151 N N . TRP A 1 779 ? 4.868 -16.414 -14.339 1.00 94.38 779 TRP A N 1
ATOM 6152 C CA . TRP A 1 779 ? 4.400 -15.778 -15.579 1.00 94.38 779 TRP A CA 1
ATOM 6153 C C . TRP A 1 779 ? 4.155 -16.797 -16.698 1.00 94.38 779 TRP A C 1
ATOM 6155 O O . TRP A 1 779 ? 3.088 -16.800 -17.309 1.00 94.38 779 TRP A O 1
ATOM 6165 N N . LYS A 1 780 ? 5.121 -17.684 -16.971 1.00 94.88 780 LYS A N 1
ATOM 6166 C CA . LYS A 1 780 ? 4.975 -18.712 -18.015 1.00 94.88 780 LYS A CA 1
ATOM 6167 C C . LYS A 1 780 ? 3.800 -19.642 -17.740 1.00 94.88 780 LYS A C 1
ATOM 6169 O O . LYS A 1 780 ? 3.115 -20.028 -18.683 1.00 94.88 780 LYS A O 1
ATOM 6174 N N . THR A 1 781 ? 3.588 -19.985 -16.472 1.00 96.88 781 THR A N 1
ATOM 6175 C CA . THR A 1 781 ? 2.518 -20.885 -16.038 1.00 96.88 781 THR A CA 1
ATOM 6176 C C . THR A 1 781 ? 1.143 -20.266 -16.267 1.00 96.88 781 THR A C 1
ATOM 6178 O O . THR A 1 781 ? 0.270 -20.944 -16.794 1.00 96.88 781 THR A O 1
ATOM 6181 N N . TYR A 1 782 ? 0.970 -18.980 -15.942 1.00 97.19 782 TYR A N 1
ATOM 6182 C CA . TYR A 1 782 ? -0.344 -18.321 -15.919 1.00 97.19 782 TYR A CA 1
ATOM 6183 C C . TYR A 1 782 ? -0.597 -17.332 -17.074 1.00 97.19 782 TYR A C 1
ATOM 6185 O O . TYR A 1 782 ? -1.556 -16.552 -17.055 1.00 97.19 782 TYR A O 1
ATOM 6193 N N . ARG A 1 783 ? 0.267 -17.313 -18.099 1.00 95.69 783 ARG A N 1
ATOM 6194 C CA . ARG A 1 783 ? 0.152 -16.396 -19.249 1.00 95.69 783 ARG A CA 1
ATOM 6195 C C . ARG A 1 783 ? -1.183 -16.534 -19.982 1.00 95.69 783 ARG A C 1
ATOM 6197 O O . ARG A 1 783 ? -1.728 -15.534 -20.453 1.00 95.69 783 ARG A O 1
ATOM 6204 N N . ALA A 1 784 ? -1.700 -17.755 -20.113 1.00 97.12 784 ALA A N 1
ATOM 6205 C CA . ALA A 1 784 ? -2.955 -18.008 -20.817 1.00 97.12 784 ALA A CA 1
ATOM 6206 C C . ALA A 1 784 ? -4.145 -17.381 -20.074 1.00 97.12 784 ALA A C 1
ATOM 6208 O O . ALA A 1 784 ? -4.995 -16.741 -20.690 1.00 97.12 784 ALA A O 1
ATOM 6209 N N . GLU A 1 785 ? -4.169 -17.505 -18.750 1.00 97.62 785 GLU A N 1
ATOM 6210 C CA . GLU A 1 785 ? -5.197 -16.980 -17.858 1.00 97.62 785 GLU A CA 1
ATOM 6211 C C . GLU A 1 785 ? -5.184 -15.450 -17.841 1.00 97.62 785 GLU A C 1
ATOM 6213 O O . GLU A 1 785 ? -6.248 -14.833 -17.921 1.00 97.62 785 GLU A O 1
ATOM 6218 N N . VAL A 1 786 ? -3.995 -14.835 -17.798 1.00 96.44 786 VAL A N 1
ATOM 6219 C CA . VAL A 1 786 ? -3.824 -13.372 -17.861 1.00 96.44 786 VAL A CA 1
ATOM 6220 C C . VAL A 1 786 ? -4.345 -12.813 -19.187 1.00 96.44 786 VAL A C 1
ATOM 6222 O O . VAL A 1 786 ? -5.136 -11.867 -19.183 1.00 96.44 786 VAL A O 1
ATOM 6225 N N . ASN A 1 787 ? -3.966 -13.422 -20.316 1.00 96.94 787 ASN A N 1
ATOM 6226 C CA . ASN A 1 787 ? -4.466 -13.033 -21.637 1.00 96.94 787 ASN A CA 1
ATOM 6227 C C . ASN A 1 787 ? -5.989 -13.201 -21.737 1.00 96.94 787 ASN A C 1
ATOM 6229 O O . ASN A 1 787 ? -6.702 -12.243 -22.032 1.00 96.94 787 ASN A O 1
ATOM 6233 N N . ALA A 1 788 ? -6.503 -14.385 -21.393 1.00 97.06 788 ALA A N 1
ATOM 6234 C CA . ALA A 1 788 ? -7.930 -14.679 -21.464 1.00 97.06 788 ALA A CA 1
ATOM 6235 C C . ALA A 1 788 ? -8.769 -13.757 -20.565 1.00 97.06 788 ALA A C 1
ATOM 6237 O O . ALA A 1 788 ? -9.902 -13.419 -20.907 1.00 97.06 788 ALA A O 1
ATOM 6238 N N . LEU A 1 789 ? -8.246 -13.349 -19.404 1.00 97.12 789 LEU A N 1
ATOM 6239 C CA . LEU A 1 789 ? -8.939 -12.418 -18.521 1.00 97.12 789 LEU A CA 1
ATOM 6240 C C . LEU A 1 789 ? -8.983 -11.002 -19.102 1.00 97.12 789 LEU A C 1
ATOM 6242 O O . LEU A 1 789 ? -10.007 -10.330 -18.964 1.00 97.12 789 LEU A O 1
ATOM 6246 N N . PHE A 1 790 ? -7.905 -10.537 -19.731 1.00 97.56 790 PHE A N 1
ATOM 6247 C CA . PHE A 1 790 ? -7.896 -9.239 -20.399 1.00 97.56 790 PHE A CA 1
ATOM 6248 C C . PHE A 1 790 ? -8.842 -9.220 -21.607 1.00 97.56 790 PHE A C 1
ATOM 6250 O O . PHE A 1 790 ? -9.630 -8.289 -21.740 1.00 97.56 790 PHE A O 1
ATOM 6257 N N . ASP A 1 791 ? -8.854 -10.286 -22.410 1.00 97.19 791 ASP A N 1
ATOM 6258 C CA . ASP A 1 791 ? -9.678 -10.401 -23.623 1.00 97.19 791 ASP A CA 1
ATOM 6259 C C . ASP A 1 791 ? -11.193 -10.460 -23.365 1.00 97.19 791 ASP A C 1
ATOM 6261 O O . ASP A 1 791 ? -11.985 -10.239 -24.280 1.00 97.19 791 ASP A O 1
ATOM 6265 N N . ARG A 1 792 ? -11.625 -10.705 -22.120 1.00 97.12 792 ARG A N 1
ATOM 6266 C CA . ARG A 1 792 ? -13.038 -10.542 -21.720 1.00 97.12 792 ARG A CA 1
ATOM 6267 C C . ARG A 1 792 ? -13.505 -9.085 -21.774 1.00 97.12 792 ARG A C 1
ATOM 6269 O O . ARG A 1 792 ? -14.714 -8.845 -21.790 1.00 97.12 792 ARG A O 1
ATOM 6276 N N . LEU A 1 793 ? -12.572 -8.132 -21.759 1.00 97.88 793 LEU A N 1
ATOM 6277 C CA . LEU A 1 793 ? -12.866 -6.716 -21.918 1.00 97.88 793 LEU A CA 1
ATOM 6278 C C . LEU A 1 793 ? -12.802 -6.316 -23.395 1.00 97.88 793 LEU A C 1
ATOM 6280 O O . LEU A 1 793 ? -11.848 -6.657 -24.095 1.00 97.88 793 LEU A O 1
ATOM 6284 N N . SER A 1 794 ? -13.779 -5.535 -23.854 1.00 96.31 794 SER A N 1
ATOM 6285 C CA . SER A 1 794 ? -13.932 -5.143 -25.267 1.00 96.31 794 SER A CA 1
ATOM 6286 C C . SER A 1 794 ? -12.923 -4.085 -25.761 1.00 96.31 794 SER A C 1
ATOM 6288 O O . SER A 1 794 ? -13.230 -3.296 -26.649 1.00 96.31 794 SER A O 1
ATOM 6290 N N . PHE A 1 795 ? -11.719 -4.009 -25.187 1.00 97.62 795 PHE A N 1
ATOM 6291 C CA . PHE A 1 795 ? -10.699 -3.067 -25.656 1.00 97.62 795 PHE A CA 1
ATOM 6292 C C . PHE A 1 795 ? -10.237 -3.442 -27.072 1.00 97.62 795 PHE A C 1
ATOM 6294 O O . PHE A 1 795 ? -9.761 -4.555 -27.296 1.00 97.62 795 PHE A O 1
ATOM 6301 N N . ASP A 1 796 ? -10.315 -2.510 -28.018 1.00 96.00 796 ASP A N 1
ATOM 6302 C CA . ASP A 1 796 ? -9.877 -2.679 -29.405 1.00 96.00 796 ASP A CA 1
ATOM 6303 C C . ASP A 1 796 ? -8.456 -2.135 -29.580 1.00 96.00 796 ASP A C 1
ATOM 6305 O O . ASP A 1 796 ? -8.180 -0.977 -29.268 1.00 96.00 796 ASP A O 1
ATOM 6309 N N . VAL A 1 797 ? -7.546 -2.936 -30.142 1.00 94.31 797 VAL A N 1
ATOM 6310 C CA . VAL A 1 797 ? -6.234 -2.422 -30.565 1.00 94.31 797 VAL A CA 1
ATOM 6311 C C . VAL A 1 797 ? -6.423 -1.672 -31.880 1.00 94.31 797 VAL A C 1
ATOM 6313 O O . VAL A 1 797 ? -6.564 -2.276 -32.943 1.00 94.31 797 VAL A O 1
ATOM 6316 N N . LEU A 1 798 ? -6.453 -0.343 -31.804 1.00 92.94 798 LEU A N 1
ATOM 6317 C CA . LEU A 1 798 ? -6.600 0.524 -32.969 1.00 92.94 798 LEU A CA 1
ATOM 6318 C C . LEU A 1 798 ? -5.233 0.856 -33.573 1.00 92.94 798 LEU A C 1
ATOM 6320 O O . LEU A 1 798 ? -4.252 1.069 -32.864 1.00 92.94 798 LEU A O 1
ATOM 6324 N N . THR A 1 799 ? -5.167 0.929 -34.902 1.00 91.19 799 THR A N 1
ATOM 6325 C CA . THR A 1 799 ? -3.968 1.419 -35.597 1.00 91.19 799 THR A CA 1
ATOM 6326 C C . THR A 1 799 ? -3.990 2.948 -35.599 1.00 91.19 799 THR A C 1
ATOM 6328 O O . THR A 1 799 ? -5.034 3.516 -35.927 1.00 91.19 799 THR A O 1
ATOM 6331 N N . PRO A 1 800 ? -2.881 3.638 -35.271 1.00 88.94 800 PRO A N 1
ATOM 6332 C CA . PRO A 1 800 ? -2.863 5.095 -35.309 1.00 88.94 800 PRO A CA 1
ATOM 6333 C C . PRO A 1 800 ? -3.142 5.611 -36.735 1.00 88.94 800 PRO A C 1
ATOM 6335 O O . PRO A 1 800 ? -2.650 5.003 -37.698 1.00 88.94 800 PRO A O 1
ATOM 6338 N N . PRO A 1 801 ? -3.869 6.735 -36.902 1.00 88.06 801 PRO A N 1
ATOM 6339 C CA . PRO A 1 801 ? -4.149 7.323 -38.214 1.00 88.06 801 PRO A CA 1
ATOM 6340 C C . PRO A 1 801 ? -2.869 7.649 -38.987 1.00 88.06 801 PRO A C 1
ATOM 6342 O O . PRO A 1 801 ? -1.892 8.136 -38.412 1.00 88.06 801 PRO A O 1
ATOM 6345 N N . ALA A 1 802 ? -2.850 7.362 -40.294 1.00 85.62 802 ALA A N 1
ATOM 6346 C CA . ALA A 1 802 ? -1.687 7.625 -41.150 1.00 85.62 802 ALA A CA 1
ATOM 6347 C C . ALA A 1 802 ? -1.371 9.127 -41.262 1.00 85.62 802 ALA A C 1
ATOM 6349 O O . ALA A 1 802 ? -0.206 9.505 -41.346 1.00 85.62 802 ALA A O 1
ATOM 6350 N N . LEU A 1 803 ? -2.409 9.964 -41.229 1.00 85.94 803 LEU A N 1
ATOM 6351 C CA . LEU A 1 803 ? -2.327 11.419 -41.212 1.00 85.94 803 LEU A CA 1
ATOM 6352 C C . LEU A 1 803 ? -3.044 11.923 -39.960 1.00 85.94 803 LEU A C 1
ATOM 6354 O O . LEU A 1 803 ? -4.155 11.488 -39.672 1.00 85.94 803 LEU A O 1
ATOM 6358 N N . LEU A 1 804 ? -2.397 12.823 -39.223 1.00 90.75 804 LEU A N 1
ATOM 6359 C CA . LEU A 1 804 ? -2.962 13.469 -38.039 1.00 90.75 804 LEU A CA 1
ATOM 6360 C C . LEU A 1 804 ? -3.562 14.841 -38.412 1.00 90.75 804 LEU A C 1
ATOM 6362 O O . LEU A 1 804 ? -3.057 15.472 -39.348 1.00 90.75 804 LEU A O 1
ATOM 6366 N N . PRO A 1 805 ? -4.602 15.326 -37.701 1.00 89.50 805 PRO A N 1
ATOM 6367 C CA . PRO A 1 805 ? -5.212 16.631 -37.962 1.00 89.50 805 PRO A CA 1
ATOM 6368 C C . PRO A 1 805 ? -4.198 17.780 -37.927 1.00 89.50 805 PRO A C 1
ATOM 6370 O O . PRO A 1 805 ? -3.300 17.809 -37.082 1.00 89.50 805 PRO A O 1
ATOM 6373 N N . MET A 1 806 ? -4.339 18.747 -38.838 1.00 82.69 806 MET A N 1
ATOM 6374 C CA . MET A 1 806 ? -3.417 19.883 -38.911 1.00 82.69 806 MET A CA 1
ATOM 6375 C C . MET A 1 806 ? -3.587 20.842 -37.731 1.00 82.69 806 MET A C 1
ATOM 6377 O O . MET A 1 806 ? -4.697 21.163 -37.316 1.00 82.69 806 MET A O 1
ATOM 6381 N N . VAL A 1 807 ? -2.463 21.378 -37.252 1.00 77.69 807 VAL A N 1
ATOM 6382 C CA . VAL A 1 807 ? -2.434 22.413 -36.214 1.00 77.69 807 VAL A CA 1
ATOM 6383 C C . VAL A 1 807 ? -2.278 23.786 -36.852 1.00 77.69 807 VAL A C 1
ATOM 6385 O O . VAL A 1 807 ? -1.300 24.051 -37.556 1.00 77.69 807 VAL A O 1
ATOM 6388 N N . THR A 1 808 ? -3.205 24.693 -36.558 1.00 66.75 808 THR A N 1
ATOM 6389 C CA . THR A 1 808 ? -3.083 26.103 -36.948 1.00 66.75 808 THR A CA 1
ATOM 6390 C C . THR A 1 808 ? -2.048 26.798 -36.057 1.00 66.75 808 THR A C 1
ATOM 6392 O O . THR A 1 808 ? -2.054 26.612 -34.844 1.00 66.75 808 THR A O 1
ATOM 6395 N N . ARG A 1 809 ? -1.145 27.613 -36.626 1.00 58.56 809 ARG A N 1
ATOM 6396 C CA . ARG A 1 809 ? -0.173 28.392 -35.833 1.00 58.56 809 ARG A CA 1
ATOM 6397 C C . ARG A 1 809 ? -0.902 29.346 -34.877 1.00 58.56 809 ARG A C 1
ATOM 6399 O O . ARG A 1 809 ? -1.533 30.293 -35.340 1.00 58.56 809 ARG A O 1
ATOM 6406 N N . CYS A 1 810 ? -0.745 29.148 -33.571 1.00 53.88 810 CYS A N 1
ATOM 6407 C CA . CYS A 1 810 ? -1.097 30.147 -32.563 1.00 53.88 810 CYS A CA 1
ATOM 6408 C C . CYS A 1 810 ? 0.085 31.108 -32.352 1.00 53.88 810 CYS A C 1
ATOM 6410 O O . CYS A 1 810 ? 1.246 30.706 -32.452 1.00 53.88 810 CYS A O 1
ATOM 6412 N N . ALA A 1 811 ? -0.193 32.391 -32.103 1.00 48.41 811 ALA A N 1
ATOM 6413 C CA . ALA A 1 811 ? 0.850 33.381 -31.841 1.00 48.41 811 ALA A CA 1
ATOM 6414 C C . ALA A 1 811 ? 1.634 32.986 -30.581 1.00 48.41 811 ALA A C 1
ATOM 6416 O O . ALA A 1 811 ? 1.047 32.768 -29.523 1.00 48.41 811 ALA A O 1
ATOM 6417 N N . ALA A 1 812 ? 2.956 32.873 -30.714 1.00 44.62 812 ALA A N 1
ATOM 6418 C CA . ALA A 1 812 ? 3.843 32.430 -29.649 1.00 44.62 812 ALA A CA 1
ATOM 6419 C C . ALA A 1 812 ? 3.724 33.338 -28.414 1.00 44.62 812 ALA A C 1
ATOM 6421 O O . ALA A 1 812 ? 4.094 34.511 -28.463 1.00 44.62 812 ALA A O 1
ATOM 6422 N N . GLN A 1 813 ? 3.241 32.788 -27.300 1.00 49.50 813 GLN A N 1
ATOM 6423 C CA . GLN A 1 813 ? 3.570 33.308 -25.977 1.00 49.50 813 GLN A CA 1
ATOM 6424 C C . GLN A 1 813 ? 4.874 32.650 -25.517 1.00 49.50 813 GLN A C 1
ATOM 6426 O O . GLN A 1 813 ? 5.092 31.461 -25.754 1.00 49.50 813 GLN A O 1
ATOM 6431 N N . GLU A 1 814 ? 5.764 33.433 -24.903 1.00 43.66 814 GLU A N 1
ATOM 6432 C CA . GLU A 1 814 ? 7.045 32.934 -24.396 1.00 43.66 814 GLU A CA 1
ATOM 6433 C C . GLU A 1 814 ? 6.829 31.777 -23.401 1.00 43.66 814 GLU A C 1
ATOM 6435 O O . GLU A 1 814 ? 6.063 31.924 -22.442 1.00 43.66 814 GLU A O 1
ATOM 6440 N N . PRO A 1 815 ? 7.509 30.629 -23.568 1.00 46.22 815 PRO A N 1
ATOM 6441 C CA . PRO A 1 815 ? 7.357 29.513 -22.654 1.00 46.22 815 PRO A CA 1
ATOM 6442 C C . PRO A 1 815 ? 8.135 29.798 -21.367 1.00 46.22 815 PRO A C 1
ATOM 6444 O O . PRO A 1 815 ? 9.342 29.581 -21.280 1.00 46.22 815 PRO A O 1
ATOM 6447 N N . ALA A 1 816 ? 7.443 30.246 -20.324 1.00 45.38 816 ALA A N 1
ATOM 6448 C CA 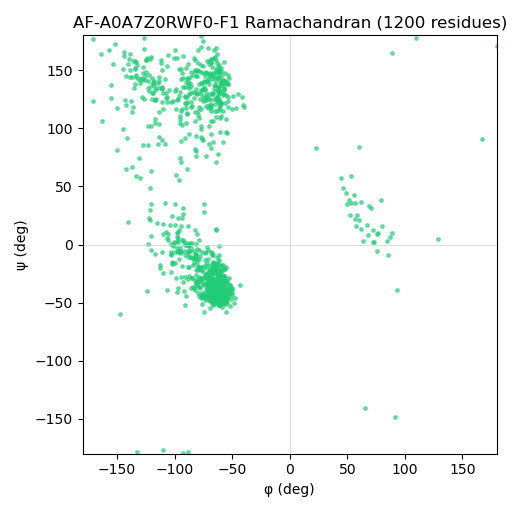. ALA A 1 816 ? 7.988 30.257 -18.973 1.00 45.38 816 ALA A CA 1
ATOM 6449 C C . ALA A 1 816 ? 7.562 28.991 -18.215 1.00 45.38 816 ALA A C 1
ATOM 6451 O O . ALA A 1 816 ? 6.761 29.071 -17.287 1.00 45.38 816 ALA A O 1
ATOM 6452 N N . GLN A 1 817 ? 8.098 27.812 -18.555 1.00 52.88 817 GLN A N 1
ATOM 6453 C CA . GLN A 1 817 ? 8.011 26.659 -17.650 1.00 52.88 817 GLN A CA 1
ATOM 6454 C C . GLN A 1 817 ? 9.328 25.896 -17.564 1.00 52.88 817 GLN A C 1
ATOM 6456 O O . GLN A 1 817 ? 9.796 25.272 -18.507 1.00 52.88 817 GLN A O 1
ATOM 6461 N N . ARG A 1 818 ? 9.924 25.946 -16.369 1.00 51.41 818 ARG A N 1
ATOM 6462 C CA . ARG A 1 818 ? 10.997 25.038 -15.958 1.00 51.41 818 ARG A CA 1
ATOM 6463 C C . ARG A 1 818 ? 10.480 23.592 -16.018 1.00 51.41 818 ARG A C 1
ATOM 6465 O O . ARG A 1 818 ? 9.304 23.396 -15.699 1.00 51.41 818 ARG A O 1
ATOM 6472 N N . PRO A 1 819 ? 11.338 22.596 -16.302 1.00 57.53 819 PRO A N 1
ATOM 6473 C CA . PRO A 1 819 ? 10.933 21.195 -16.302 1.00 57.53 819 PRO A CA 1
ATOM 6474 C C . PRO A 1 819 ? 10.275 20.835 -14.966 1.00 57.53 819 PRO A C 1
ATOM 6476 O O . PRO A 1 819 ? 10.870 20.965 -13.886 1.00 57.53 819 PRO A O 1
ATOM 6479 N N . ARG A 1 820 ? 8.998 20.443 -15.031 1.00 72.44 820 ARG A N 1
ATOM 6480 C CA . ARG A 1 820 ? 8.243 19.989 -13.865 1.00 72.44 820 ARG A CA 1
ATOM 6481 C C . ARG A 1 820 ? 8.703 18.571 -13.554 1.00 72.44 820 ARG A C 1
ATOM 6483 O O . ARG A 1 820 ? 8.789 17.727 -14.435 1.00 72.44 820 ARG A O 1
ATOM 6490 N N . LYS A 1 821 ? 8.993 18.288 -12.283 1.00 83.81 821 LYS A N 1
ATOM 6491 C CA . LYS A 1 821 ? 9.107 16.889 -11.853 1.00 83.81 821 LYS A CA 1
ATOM 6492 C C . LYS A 1 821 ? 7.743 16.236 -12.062 1.00 83.81 821 LYS A C 1
ATOM 6494 O O . LYS A 1 821 ? 6.750 16.831 -11.652 1.00 83.81 821 LYS A O 1
ATOM 6499 N N . PHE A 1 822 ? 7.722 15.041 -12.628 1.00 87.50 822 PHE A N 1
ATOM 6500 C CA . PHE A 1 822 ? 6.528 14.222 -12.826 1.00 87.50 822 PHE A CA 1
ATOM 6501 C C . PHE A 1 822 ? 6.753 12.831 -12.223 1.00 87.50 822 PHE A C 1
ATOM 6503 O O . PHE A 1 822 ? 7.881 12.501 -11.829 1.00 87.50 822 PHE A O 1
ATOM 6510 N N . GLY A 1 823 ? 5.687 12.038 -12.110 1.00 85.62 823 GLY A N 1
ATOM 6511 C CA . GLY A 1 823 ? 5.834 10.612 -11.856 1.00 85.62 823 GLY A CA 1
ATOM 6512 C C . GLY A 1 823 ? 6.451 10.278 -10.495 1.00 85.62 823 GLY A C 1
ATOM 6513 O O . GLY A 1 823 ? 6.181 10.947 -9.489 1.00 85.62 823 GLY A O 1
ATOM 6514 N N . GLN A 1 824 ? 7.316 9.261 -10.448 1.00 83.50 824 GLN A N 1
ATOM 6515 C CA . GLN A 1 824 ? 7.979 8.806 -9.218 1.00 83.50 824 GLN A CA 1
ATOM 6516 C C . GLN A 1 824 ? 8.741 9.944 -8.527 1.00 83.50 824 GLN A C 1
ATOM 6518 O O . GLN A 1 824 ? 8.593 10.164 -7.323 1.00 83.50 824 GLN A O 1
ATOM 6523 N N . ARG A 1 825 ? 9.481 10.754 -9.295 1.00 83.38 825 ARG A N 1
ATOM 6524 C CA . ARG A 1 825 ? 10.272 11.884 -8.771 1.00 83.38 825 ARG A CA 1
ATOM 6525 C C . ARG A 1 825 ? 9.399 12.972 -8.138 1.00 83.38 825 ARG A C 1
ATOM 6527 O O . ARG A 1 825 ? 9.840 13.649 -7.200 1.00 83.38 825 ARG A O 1
ATOM 6534 N N . LEU A 1 826 ? 8.187 13.189 -8.659 1.00 83.69 826 LEU A N 1
ATOM 6535 C CA . LEU A 1 826 ? 7.219 14.120 -8.075 1.00 83.69 826 LEU A CA 1
ATOM 6536 C C . LEU A 1 826 ? 6.609 13.548 -6.794 1.00 83.69 826 LEU A C 1
ATOM 6538 O O . LEU A 1 826 ? 6.593 14.252 -5.782 1.00 83.69 826 LEU A O 1
ATOM 6542 N N . ARG A 1 827 ? 6.186 12.276 -6.809 1.00 83.00 827 ARG A N 1
ATOM 6543 C CA . ARG A 1 827 ? 5.637 11.581 -5.632 1.00 83.00 827 ARG A CA 1
ATOM 6544 C C . ARG A 1 827 ? 6.629 11.573 -4.469 1.00 83.00 827 ARG A C 1
ATOM 6546 O O . ARG A 1 827 ? 6.282 11.994 -3.368 1.00 83.00 827 ARG A O 1
ATOM 6553 N N . GLU A 1 828 ? 7.898 11.252 -4.719 1.00 81.25 828 GLU A N 1
ATOM 6554 C CA . GLU A 1 828 ? 8.950 11.318 -3.697 1.00 81.25 828 GLU A CA 1
ATOM 6555 C C . GLU A 1 828 ? 9.133 12.726 -3.118 1.00 81.25 828 GLU A C 1
ATOM 6557 O O . GLU A 1 828 ? 9.304 12.896 -1.907 1.00 81.25 828 GLU A O 1
ATOM 6562 N N . LYS A 1 829 ? 9.112 13.761 -3.971 1.00 83.44 829 LYS A N 1
ATOM 6563 C CA . LYS A 1 829 ? 9.206 15.155 -3.519 1.00 83.44 829 LYS A CA 1
ATOM 6564 C C . LYS A 1 829 ? 8.010 15.509 -2.637 1.00 83.44 829 LYS A C 1
ATOM 6566 O O . LYS A 1 829 ? 8.219 16.077 -1.564 1.00 83.44 829 LYS A O 1
ATOM 6571 N N . ASN A 1 830 ? 6.797 15.184 -3.076 1.00 82.00 830 ASN A N 1
ATOM 6572 C CA . ASN A 1 830 ? 5.565 15.466 -2.346 1.00 82.00 830 ASN A CA 1
ATOM 6573 C C . ASN A 1 830 ? 5.550 14.737 -1.002 1.00 82.00 830 ASN A C 1
ATOM 6575 O O . ASN A 1 830 ? 5.292 15.370 0.018 1.00 82.00 830 ASN A O 1
ATOM 6579 N N . ARG A 1 831 ? 5.967 13.468 -0.957 1.00 76.75 831 ARG A N 1
ATOM 6580 C CA . ARG A 1 831 ? 6.073 12.712 0.293 1.00 76.75 831 ARG A CA 1
ATOM 6581 C C . ARG A 1 831 ? 7.131 13.286 1.233 1.00 76.75 831 ARG A C 1
ATOM 6583 O O . ARG A 1 831 ? 6.855 13.477 2.411 1.00 76.75 831 ARG A O 1
ATOM 6590 N N . ARG A 1 832 ? 8.312 13.676 0.731 1.00 81.69 832 ARG A N 1
ATOM 6591 C CA . ARG A 1 832 ? 9.328 14.379 1.545 1.00 81.69 832 ARG A CA 1
ATOM 6592 C C . ARG A 1 832 ? 8.794 15.693 2.118 1.00 81.69 832 ARG A C 1
ATOM 6594 O O . ARG A 1 832 ? 9.133 16.044 3.249 1.00 81.69 832 ARG A O 1
ATOM 6601 N N . LEU A 1 833 ? 7.985 16.431 1.354 1.00 81.19 833 LEU A N 1
ATOM 6602 C CA . LEU A 1 833 ? 7.305 17.629 1.847 1.00 81.19 833 LEU A CA 1
ATOM 6603 C C . LEU A 1 833 ? 6.269 17.266 2.916 1.00 81.19 833 LEU A C 1
ATOM 6605 O O . LEU A 1 833 ? 6.330 17.846 3.996 1.00 81.19 833 LEU A O 1
ATOM 6609 N N . ALA A 1 834 ? 5.402 16.280 2.676 1.00 78.69 834 ALA A N 1
ATOM 6610 C CA . ALA A 1 834 ? 4.400 15.805 3.631 1.00 78.69 834 ALA A CA 1
ATOM 6611 C C . ALA A 1 834 ? 5.037 15.358 4.958 1.00 78.69 834 ALA A C 1
ATOM 6613 O O . ALA A 1 834 ? 4.637 15.829 6.018 1.00 78.69 834 ALA A O 1
ATOM 6614 N N . THR A 1 835 ? 6.117 14.569 4.914 1.00 81.69 835 THR A N 1
ATOM 6615 C CA . THR A 1 835 ? 6.908 14.176 6.093 1.00 81.69 835 THR A CA 1
ATOM 6616 C C . THR A 1 835 ? 7.429 15.397 6.856 1.00 81.69 835 THR A C 1
ATOM 6618 O O . THR A 1 835 ? 7.306 15.470 8.078 1.00 81.69 835 THR A O 1
ATOM 6621 N N . ARG A 1 836 ? 7.990 16.396 6.159 1.00 82.75 836 ARG A N 1
ATOM 6622 C CA . ARG A 1 836 ? 8.462 17.639 6.799 1.00 82.75 836 ARG A CA 1
ATOM 6623 C C . ARG A 1 836 ? 7.315 18.439 7.412 1.00 82.75 836 ARG A C 1
ATOM 6625 O O . ARG A 1 836 ? 7.489 18.987 8.499 1.00 82.75 836 ARG A O 1
ATOM 6632 N N . HIS A 1 837 ? 6.171 18.511 6.736 1.00 80.19 837 HIS A N 1
ATOM 6633 C CA . HIS A 1 837 ? 4.971 19.174 7.242 1.00 80.19 837 HIS A CA 1
ATOM 6634 C C . HIS A 1 837 ? 4.419 18.463 8.480 1.00 80.19 837 HIS A C 1
ATOM 6636 O O . HIS A 1 837 ? 4.122 19.136 9.462 1.00 80.19 837 HIS A O 1
ATOM 6642 N N . ALA A 1 838 ? 4.378 17.129 8.491 1.00 81.06 838 ALA A N 1
ATOM 6643 C CA . ALA A 1 838 ? 3.959 16.332 9.639 1.00 81.06 838 ALA A CA 1
ATOM 6644 C C . ALA A 1 838 ? 4.891 16.515 10.846 1.00 81.06 838 ALA A C 1
ATOM 6646 O O . ALA A 1 838 ? 4.408 16.781 11.945 1.00 81.06 838 ALA A O 1
ATOM 6647 N N . ILE A 1 839 ? 6.216 16.465 10.641 1.00 85.12 839 ILE A N 1
ATOM 6648 C CA . ILE A 1 839 ? 7.205 16.720 11.704 1.00 85.12 839 ILE A CA 1
ATOM 6649 C C . ILE A 1 839 ? 7.041 18.136 12.260 1.00 85.12 839 ILE A C 1
ATOM 6651 O O . ILE A 1 839 ? 6.972 18.317 13.473 1.00 85.12 839 ILE A O 1
ATOM 6655 N N . ARG A 1 840 ? 6.948 19.149 11.389 1.00 84.38 840 ARG A N 1
ATOM 6656 C CA . ARG A 1 840 ? 6.747 20.540 11.819 1.00 84.38 840 ARG A CA 1
ATOM 6657 C C . ARG A 1 840 ? 5.427 20.705 12.572 1.00 84.38 840 ARG A C 1
ATOM 6659 O O . ARG A 1 840 ? 5.401 21.361 13.604 1.00 84.38 840 ARG A O 1
ATOM 6666 N N . GLY A 1 841 ? 4.355 20.092 12.077 1.00 81.94 841 GLY A N 1
ATOM 6667 C CA . GLY A 1 841 ? 3.042 20.110 12.710 1.00 81.94 841 GLY A CA 1
ATOM 6668 C C . GLY A 1 841 ? 3.047 19.477 14.102 1.00 81.94 841 GLY A C 1
ATOM 6669 O O . GLY A 1 841 ? 2.422 20.034 14.998 1.00 81.94 841 GLY A O 1
ATOM 6670 N N . ALA A 1 842 ? 3.770 18.369 14.294 1.00 87.31 842 ALA A N 1
ATOM 6671 C CA . ALA A 1 842 ? 3.948 17.732 15.600 1.00 87.31 842 ALA A CA 1
ATOM 6672 C C . ALA A 1 842 ? 4.756 18.615 16.558 1.00 87.31 842 ALA A C 1
ATOM 6674 O O . ALA A 1 842 ? 4.322 18.867 17.674 1.00 87.31 842 ALA A O 1
ATOM 6675 N N . LEU A 1 843 ? 5.898 19.150 16.108 1.00 88.44 843 LEU A N 1
ATOM 6676 C CA . LEU A 1 843 ? 6.723 20.054 16.918 1.00 88.44 843 LEU A CA 1
ATOM 6677 C C . LEU A 1 843 ? 5.946 21.296 17.360 1.00 88.44 843 LEU A C 1
ATOM 6679 O O . LEU A 1 843 ? 6.047 21.703 18.515 1.00 88.44 843 LEU A O 1
ATOM 6683 N N . ASN A 1 844 ? 5.155 21.880 16.460 1.00 85.38 844 ASN A N 1
ATOM 6684 C CA . ASN A 1 844 ? 4.313 23.028 16.773 1.00 85.38 844 ASN A CA 1
ATOM 6685 C C . ASN A 1 844 ? 3.268 22.683 17.838 1.00 85.38 844 ASN A C 1
ATOM 6687 O O . ASN A 1 844 ? 3.100 23.448 18.776 1.00 85.38 844 ASN A O 1
ATOM 6691 N N . GLU A 1 845 ? 2.595 21.539 17.720 1.00 85.56 845 GLU A N 1
ATOM 6692 C CA . GLU A 1 845 ? 1.580 21.104 18.685 1.00 85.56 845 GLU A CA 1
ATOM 6693 C C . GLU A 1 845 ? 2.177 20.761 20.056 1.00 85.56 845 GLU A C 1
ATOM 6695 O O . GLU A 1 845 ? 1.640 21.179 21.077 1.00 85.56 845 GLU A O 1
ATOM 6700 N N . ILE A 1 846 ? 3.342 20.108 20.093 1.00 88.56 846 ILE A N 1
ATOM 6701 C CA . ILE A 1 846 ? 4.107 19.897 21.333 1.00 88.56 846 ILE A CA 1
ATOM 6702 C C . ILE A 1 846 ? 4.490 21.245 21.958 1.00 88.56 846 ILE A C 1
ATOM 6704 O O . ILE A 1 846 ? 4.347 21.430 23.162 1.00 88.56 846 ILE A O 1
ATOM 6708 N N . THR A 1 847 ? 4.936 22.208 21.146 1.00 87.44 847 THR A N 1
ATOM 6709 C CA . THR A 1 847 ? 5.281 23.556 21.629 1.00 87.44 847 THR A CA 1
ATOM 6710 C C . THR A 1 847 ? 4.065 24.261 22.235 1.00 87.44 847 THR A C 1
ATOM 6712 O O . THR A 1 847 ? 4.170 24.812 23.329 1.00 87.44 847 THR A O 1
ATOM 6715 N N . LEU A 1 848 ? 2.911 24.202 21.556 1.00 84.75 848 LEU A N 1
ATOM 6716 C CA . LEU A 1 848 ? 1.643 24.752 22.050 1.00 84.75 848 LEU A CA 1
ATOM 6717 C C . LEU A 1 848 ? 1.233 24.116 23.382 1.00 84.75 848 LEU A C 1
ATOM 6719 O O . LEU A 1 848 ? 0.827 24.832 24.289 1.00 84.75 848 LEU A O 1
ATOM 6723 N N . TYR A 1 849 ? 1.392 22.797 23.517 1.00 86.44 849 TYR A N 1
ATOM 6724 C CA . TYR A 1 849 ? 1.065 22.074 24.744 1.00 86.44 849 TYR A CA 1
ATOM 6725 C C . TYR A 1 849 ? 1.973 22.456 25.921 1.00 86.44 849 TYR A C 1
ATOM 6727 O O . TYR A 1 849 ? 1.506 22.589 27.049 1.00 86.44 849 TYR A O 1
ATOM 6735 N N . LEU A 1 850 ? 3.271 22.652 25.668 1.00 85.62 850 LEU A N 1
ATOM 6736 C CA . LEU A 1 850 ? 4.245 22.955 26.717 1.00 85.62 850 LEU A CA 1
ATOM 6737 C C . LEU A 1 850 ? 4.094 24.365 27.306 1.00 85.62 850 LEU A C 1
ATOM 6739 O O . LEU A 1 850 ? 4.422 24.539 28.475 1.00 85.62 850 LEU A O 1
ATOM 6743 N N . LYS A 1 851 ? 3.606 25.362 26.548 1.00 75.94 851 LYS A N 1
ATOM 6744 C CA . LYS A 1 851 ? 3.396 26.747 27.036 1.00 75.94 851 LYS A CA 1
ATOM 6745 C C . LYS A 1 851 ? 4.602 27.296 27.834 1.00 75.94 851 LYS A C 1
ATOM 6747 O O . LYS A 1 851 ? 4.438 27.792 28.942 1.00 75.94 851 LYS A O 1
ATOM 6752 N N . ASP A 1 852 ? 5.810 27.145 27.281 1.00 76.00 852 ASP A N 1
ATOM 6753 C CA . ASP A 1 852 ? 7.131 27.485 27.864 1.00 76.00 852 ASP A CA 1
ATOM 6754 C C . ASP A 1 852 ? 7.673 26.571 28.987 1.00 76.00 852 ASP A C 1
ATOM 6756 O O . ASP A 1 852 ? 8.781 26.787 29.481 1.00 76.00 852 ASP A O 1
ATOM 6760 N N . ARG A 1 853 ? 6.965 25.498 29.358 1.00 84.31 853 ARG A N 1
ATOM 6761 C CA . ARG A 1 853 ? 7.490 24.459 30.259 1.00 84.31 853 ARG A CA 1
ATOM 6762 C C . ARG A 1 853 ? 8.535 23.588 29.563 1.00 84.31 853 ARG A C 1
ATOM 6764 O O . ARG A 1 853 ? 8.427 23.271 28.378 1.00 84.31 853 ARG A O 1
ATOM 6771 N N . GLU A 1 854 ? 9.510 23.101 30.325 1.00 84.69 854 GLU A N 1
ATOM 6772 C CA . GLU A 1 854 ? 10.395 22.040 29.843 1.00 84.69 854 GLU A CA 1
ATOM 6773 C C . GLU A 1 854 ? 9.637 20.711 29.744 1.00 84.69 854 GLU A C 1
ATOM 6775 O O . GLU A 1 854 ? 8.868 20.356 30.639 1.00 84.69 854 GLU A O 1
ATOM 6780 N N . ILE A 1 855 ? 9.899 19.925 28.697 1.00 85.88 855 ILE A N 1
ATOM 6781 C CA . ILE A 1 855 ? 9.253 18.616 28.491 1.00 85.88 855 ILE A CA 1
ATOM 6782 C C . ILE A 1 855 ? 9.526 17.620 29.635 1.00 85.88 855 ILE A C 1
ATOM 6784 O O . ILE A 1 855 ? 8.733 16.714 29.880 1.00 85.88 855 ILE A O 1
ATOM 6788 N N . ALA A 1 856 ? 10.630 17.801 30.367 1.00 85.44 856 ALA A N 1
ATOM 6789 C CA . ALA A 1 856 ? 10.970 17.003 31.544 1.00 85.44 856 ALA A CA 1
ATOM 6790 C C . ALA A 1 856 ? 10.083 17.308 32.768 1.00 85.44 856 ALA A C 1
ATOM 6792 O O . ALA A 1 856 ? 10.047 16.508 33.696 1.00 85.44 856 ALA A O 1
ATOM 6793 N N . SER A 1 857 ? 9.357 18.434 32.764 1.00 87.31 857 SER A N 1
ATOM 6794 C CA . SER A 1 857 ? 8.453 18.851 33.850 1.00 87.31 857 SER A CA 1
ATOM 6795 C C . SER A 1 857 ? 7.018 18.330 33.711 1.00 87.31 857 SER A C 1
ATOM 6797 O O . SER A 1 857 ? 6.164 18.666 34.533 1.00 87.31 857 SER A O 1
ATOM 6799 N N . LEU A 1 858 ? 6.721 17.582 32.645 1.00 88.38 858 LEU A N 1
ATOM 6800 C CA . LEU A 1 858 ? 5.401 16.990 32.430 1.00 88.38 858 LEU A CA 1
ATOM 6801 C C . LEU A 1 858 ? 5.171 15.814 33.381 1.00 88.38 858 LEU A C 1
ATOM 6803 O O . LEU A 1 858 ? 6.102 15.064 33.642 1.00 88.38 858 LEU A O 1
ATOM 6807 N N . THR A 1 859 ? 3.944 15.613 33.856 1.00 87.12 859 THR A N 1
ATOM 6808 C CA . THR A 1 859 ? 3.556 14.403 34.601 1.00 87.12 859 THR A CA 1
ATOM 6809 C C . THR A 1 859 ? 3.333 13.207 33.664 1.00 87.12 859 THR A C 1
ATOM 6811 O O . THR A 1 859 ? 3.260 13.355 32.443 1.00 87.12 859 THR A O 1
ATOM 6814 N N . VAL A 1 860 ? 3.183 12.001 34.226 1.00 81.38 860 VAL A N 1
ATOM 6815 C CA . VAL A 1 860 ? 2.834 10.780 33.466 1.00 81.38 860 VAL A CA 1
ATOM 6816 C C . VAL A 1 860 ? 1.546 10.973 32.657 1.00 81.38 860 VAL A C 1
ATOM 6818 O O . VAL A 1 860 ? 1.522 10.673 31.463 1.00 81.38 860 VAL A O 1
ATOM 6821 N N . ASP A 1 861 ? 0.504 11.528 33.279 1.00 80.06 861 ASP A N 1
ATOM 6822 C CA . ASP A 1 861 ? -0.792 11.751 32.631 1.00 80.06 861 ASP A CA 1
ATOM 6823 C C . ASP A 1 861 ? -0.693 12.786 31.507 1.00 80.06 861 ASP A C 1
ATOM 6825 O O . ASP A 1 861 ? -1.251 12.588 30.428 1.00 80.06 861 ASP A O 1
ATOM 6829 N N . GLU A 1 862 ? 0.084 13.854 31.713 1.00 84.50 862 GLU A N 1
ATOM 6830 C CA . GLU A 1 862 ? 0.320 14.874 30.688 1.00 84.50 862 GLU A CA 1
ATOM 6831 C C . GLU A 1 862 ? 1.100 14.314 29.489 1.00 84.50 862 GLU A C 1
ATOM 6833 O O . GLU A 1 862 ? 0.807 14.658 28.342 1.00 84.50 862 GLU A O 1
ATOM 6838 N N . VAL A 1 863 ? 2.071 13.426 29.726 1.00 83.94 863 VAL A N 1
ATOM 6839 C CA . VAL A 1 863 ? 2.806 12.732 28.657 1.00 83.94 863 VAL A CA 1
ATOM 6840 C C . VAL A 1 863 ? 1.878 11.802 27.871 1.00 83.94 863 VAL A C 1
ATOM 6842 O O . VAL A 1 863 ? 1.928 11.796 26.638 1.00 83.94 863 VAL A O 1
ATOM 6845 N N . ASN A 1 864 ? 0.990 11.069 28.548 1.00 80.50 864 ASN A N 1
ATOM 6846 C CA . ASN A 1 864 ? -0.003 10.212 27.897 1.00 80.50 864 ASN A CA 1
ATOM 6847 C C . ASN A 1 864 ? -1.027 11.025 27.089 1.00 80.50 864 ASN A C 1
ATOM 6849 O O . ASN A 1 864 ? -1.327 10.673 25.945 1.00 80.50 864 ASN A O 1
ATOM 6853 N N . GLN A 1 865 ? -1.509 12.151 27.623 1.00 83.25 865 GLN A N 1
ATOM 6854 C CA . GLN A 1 865 ? -2.404 13.064 26.910 1.00 83.25 865 GLN A CA 1
ATOM 6855 C C . GLN A 1 865 ? -1.737 13.636 25.653 1.00 83.25 865 GLN A C 1
ATOM 6857 O O . GLN A 1 865 ? -2.344 13.643 24.579 1.00 83.25 865 GLN A O 1
ATOM 6862 N N . LEU A 1 866 ? -0.475 14.061 25.757 1.00 85.88 866 LEU A N 1
ATOM 6863 C CA . LEU A 1 866 ? 0.293 14.543 24.613 1.00 85.88 866 LEU A CA 1
ATOM 6864 C C . LEU A 1 866 ? 0.523 13.430 23.578 1.00 85.88 866 LEU A C 1
ATOM 6866 O O . LEU A 1 866 ? 0.407 13.676 22.379 1.00 85.88 866 LEU A O 1
ATOM 6870 N N . GLY A 1 867 ? 0.763 12.195 24.028 1.00 82.94 867 GLY A N 1
ATOM 6871 C CA . GLY A 1 867 ? 0.812 11.010 23.171 1.00 82.94 867 GLY A CA 1
ATOM 6872 C C . GLY A 1 867 ? -0.480 10.803 22.377 1.00 82.94 867 GLY A C 1
ATOM 6873 O O . GLY A 1 867 ? -0.425 10.626 21.160 1.00 82.94 867 GLY A O 1
ATOM 6874 N N . ARG A 1 868 ? -1.647 10.913 23.029 1.00 80.50 868 ARG A N 1
ATOM 6875 C CA . ARG A 1 868 ? -2.958 10.853 22.358 1.00 80.50 868 ARG A CA 1
ATOM 6876 C C . ARG A 1 868 ? -3.135 11.992 21.348 1.00 80.50 868 ARG A C 1
ATOM 6878 O O . ARG A 1 868 ? -3.549 11.709 20.229 1.00 80.50 868 ARG A O 1
ATOM 6885 N N . LYS A 1 869 ? -2.743 13.231 21.680 1.00 83.12 869 LYS A N 1
ATOM 6886 C CA . LYS A 1 869 ? -2.771 14.379 20.743 1.00 83.12 869 LYS A CA 1
ATOM 6887 C C . LYS A 1 869 ? -1.848 14.191 19.528 1.00 83.12 869 LYS A C 1
ATOM 6889 O O . LYS A 1 869 ? -2.121 14.720 18.460 1.00 83.12 869 LYS A O 1
ATOM 6894 N N . MET A 1 870 ? -0.763 13.416 19.635 1.00 86.19 870 MET A N 1
ATOM 6895 C CA . MET A 1 870 ? 0.072 13.090 18.465 1.00 86.19 870 MET A CA 1
ATOM 6896 C C . MET A 1 870 ? -0.585 12.079 17.520 1.00 86.19 870 MET A C 1
ATOM 6898 O O . MET A 1 870 ? -0.296 12.090 16.320 1.00 86.19 870 MET A O 1
ATOM 6902 N N . LEU A 1 871 ? -1.451 11.214 18.050 1.00 78.12 871 LEU A N 1
ATOM 6903 C CA . LEU A 1 871 ? -2.116 10.152 17.298 1.00 78.12 871 LEU A CA 1
ATOM 6904 C C . LEU A 1 871 ? -3.465 10.599 16.727 1.00 78.12 871 LEU A C 1
ATOM 6906 O O . LEU A 1 871 ? -3.786 10.267 15.587 1.00 78.12 871 LEU A O 1
ATOM 6910 N N . LEU A 1 872 ? -4.234 11.366 17.498 1.00 77.06 872 LEU A N 1
ATOM 6911 C CA . LEU A 1 872 ? -5.614 11.741 17.206 1.00 77.06 872 LEU A CA 1
ATOM 6912 C C . LEU A 1 872 ? -5.754 13.259 17.073 1.00 77.06 872 LEU A C 1
ATOM 6914 O O . LEU A 1 872 ? -5.174 14.023 17.841 1.00 77.06 872 LEU A O 1
ATOM 6918 N N . GLN A 1 873 ? -6.560 13.682 16.107 1.00 71.81 873 GLN A N 1
ATOM 6919 C CA . GLN A 1 873 ? -7.068 15.046 15.996 1.00 71.81 873 GLN A CA 1
ATOM 6920 C C . GLN A 1 873 ? -8.109 15.311 17.097 1.00 71.81 873 GLN A C 1
ATOM 6922 O O . GLN A 1 873 ? -8.605 14.381 17.733 1.00 71.81 873 GLN A O 1
ATOM 6927 N N . GLU A 1 874 ? -8.503 16.575 17.278 1.00 64.12 874 GLU A N 1
ATOM 6928 C CA . GLU A 1 874 ? -9.521 16.983 18.267 1.00 64.12 874 GLU A CA 1
ATOM 6929 C C . GLU A 1 874 ? -10.859 16.230 18.099 1.00 64.12 874 GLU A C 1
ATOM 6931 O O . GLU A 1 874 ? -11.536 15.947 19.081 1.00 64.12 874 GLU A O 1
ATOM 6936 N N . ARG A 1 875 ? -11.192 15.803 16.871 1.00 56.78 875 ARG A N 1
ATOM 6937 C CA . ARG A 1 875 ? -12.382 14.994 16.544 1.00 56.78 875 ARG A CA 1
ATOM 6938 C C . ARG A 1 875 ? -12.251 13.497 16.875 1.00 56.78 875 ARG A C 1
ATOM 6940 O O . ARG A 1 875 ? -13.120 12.716 16.505 1.00 56.78 875 ARG A O 1
ATOM 6947 N N . GLY A 1 876 ? -11.146 13.061 17.485 1.00 60.19 876 GLY A N 1
ATOM 6948 C CA . GLY A 1 876 ? -10.844 11.640 17.710 1.00 60.19 876 GLY A CA 1
ATOM 6949 C C . GLY A 1 876 ? -10.457 10.869 16.439 1.00 60.19 876 GLY A C 1
ATOM 6950 O O . GLY A 1 876 ? -10.201 9.668 16.500 1.00 60.19 876 GLY A O 1
ATOM 6951 N N . THR A 1 877 ? -10.383 11.549 15.293 1.00 62.81 877 THR A N 1
ATOM 6952 C CA . THR A 1 877 ? -9.924 11.004 14.013 1.00 62.81 877 THR A CA 1
ATOM 6953 C C . THR A 1 877 ? -8.401 10.911 13.995 1.00 62.81 877 THR A C 1
ATOM 6955 O O . THR A 1 877 ? -7.728 11.884 14.341 1.00 62.81 877 THR A O 1
ATOM 6958 N N . PRO A 1 878 ? -7.799 9.790 13.576 1.00 66.94 878 PRO A N 1
ATOM 6959 C CA . PRO A 1 878 ? -6.346 9.713 13.560 1.00 66.94 878 PRO A CA 1
ATOM 6960 C C . PRO A 1 878 ? -5.695 10.605 12.502 1.00 66.94 878 PRO A C 1
ATOM 6962 O O . PRO A 1 878 ? -6.230 10.778 11.404 1.00 66.94 878 PRO A O 1
ATOM 6965 N N . TYR A 1 879 ? -4.519 11.158 12.818 1.00 72.25 879 TYR A N 1
ATOM 6966 C CA . TYR A 1 879 ? -3.722 11.900 11.837 1.00 72.25 879 TYR A CA 1
ATOM 6967 C C . TYR A 1 879 ? -3.181 10.961 10.741 1.00 72.25 879 TYR A C 1
ATOM 6969 O O . TYR A 1 879 ? -2.692 9.886 11.087 1.00 72.25 879 TYR A O 1
ATOM 6977 N N . PRO A 1 880 ? -3.128 11.396 9.463 1.00 61.91 880 PRO A N 1
ATOM 6978 C CA . PRO A 1 880 ? -2.497 10.644 8.368 1.00 61.91 880 PRO A CA 1
ATOM 6979 C C . PRO A 1 880 ? -1.088 10.130 8.735 1.00 61.91 880 PRO A C 1
ATOM 6981 O O . PRO A 1 880 ? -0.808 8.939 8.754 1.00 61.91 880 PRO A O 1
ATOM 6984 N N . SER A 1 881 ? -0.221 11.011 9.248 1.00 73.50 881 SER A N 1
ATOM 6985 C CA . SER A 1 881 ? 1.131 10.642 9.704 1.00 73.50 881 SER A CA 1
ATOM 6986 C C . SER A 1 881 ? 1.255 10.453 11.226 1.00 73.50 881 SER A C 1
ATOM 6988 O O . SER A 1 881 ? 2.285 10.820 11.799 1.00 73.50 881 SER A O 1
ATOM 6990 N N . ALA A 1 882 ? 0.229 9.932 11.907 1.00 76.00 882 ALA A N 1
ATOM 6991 C CA . ALA A 1 882 ? 0.197 9.817 13.374 1.00 76.00 882 ALA A CA 1
ATOM 6992 C C . ALA A 1 882 ? 1.422 9.091 13.973 1.00 76.00 882 ALA A C 1
ATOM 6994 O O . ALA A 1 882 ? 1.975 9.554 14.969 1.00 76.00 882 ALA A O 1
ATOM 6995 N N . ALA A 1 883 ? 1.930 8.034 13.327 1.00 75.81 883 ALA A N 1
ATOM 6996 C CA . ALA A 1 883 ? 3.125 7.313 13.778 1.00 75.81 883 ALA A CA 1
ATOM 6997 C C . ALA A 1 883 ? 4.364 8.214 13.781 1.00 75.81 883 ALA A C 1
ATOM 6999 O O . ALA A 1 883 ? 5.091 8.292 14.767 1.00 75.81 883 ALA A O 1
ATOM 7000 N N . LEU A 1 884 ? 4.567 8.966 12.696 1.00 78.75 884 LEU A N 1
ATOM 7001 C CA . LEU A 1 884 ? 5.677 9.907 12.579 1.00 78.75 884 LEU A CA 1
ATOM 7002 C C . LEU A 1 884 ? 5.577 11.030 13.620 1.00 78.75 884 LEU A C 1
ATOM 7004 O O . LEU A 1 884 ? 6.599 11.436 14.172 1.00 78.75 884 LEU A O 1
ATOM 7008 N N . ARG A 1 885 ? 4.365 11.536 13.887 1.00 84.75 885 ARG A N 1
ATOM 7009 C CA . ARG A 1 885 ? 4.121 12.562 14.916 1.00 84.75 885 ARG A CA 1
ATOM 7010 C C . ARG A 1 885 ? 4.438 12.020 16.312 1.00 84.75 885 ARG A C 1
ATOM 7012 O O . ARG A 1 885 ? 5.142 12.680 17.073 1.00 84.75 885 ARG A O 1
ATOM 7019 N N . PHE A 1 886 ? 3.999 10.801 16.618 1.00 84.38 886 PHE A N 1
ATOM 7020 C CA . PHE A 1 886 ? 4.297 10.126 17.881 1.00 84.38 886 PHE A CA 1
ATOM 7021 C C . PHE A 1 886 ? 5.807 9.877 18.051 1.00 84.38 886 PHE A C 1
ATOM 7023 O O . PHE A 1 886 ? 6.379 10.209 19.087 1.00 84.38 886 PHE A O 1
ATOM 7030 N N . ASP A 1 887 ? 6.497 9.426 17.000 1.00 81.06 887 ASP A N 1
ATOM 7031 C CA . ASP A 1 887 ? 7.954 9.237 17.002 1.00 81.06 887 ASP A CA 1
ATOM 7032 C C . ASP A 1 887 ? 8.732 10.553 17.215 1.00 81.06 887 ASP A C 1
ATOM 7034 O O . ASP A 1 887 ? 9.877 10.541 17.678 1.00 81.06 887 ASP A O 1
ATOM 7038 N N . VAL A 1 888 ? 8.166 11.712 16.850 1.00 88.19 888 VAL A N 1
ATOM 7039 C CA . VAL A 1 888 ? 8.756 13.025 17.175 1.00 88.19 888 VAL A CA 1
ATOM 7040 C C . VAL A 1 888 ? 8.696 13.283 18.682 1.00 88.19 888 VAL A C 1
ATOM 7042 O O . VAL A 1 888 ? 9.709 13.690 19.251 1.00 88.19 888 VAL A O 1
ATOM 7045 N N . LEU A 1 889 ? 7.565 12.999 19.337 1.00 89.12 889 LEU A N 1
ATOM 7046 C CA . LEU A 1 889 ? 7.419 13.133 20.791 1.00 89.12 889 LEU A CA 1
ATOM 7047 C C . LEU A 1 889 ? 8.397 12.224 21.545 1.00 89.12 889 LEU A C 1
ATOM 7049 O O . LEU A 1 889 ? 9.109 12.697 22.429 1.00 89.12 889 LEU A O 1
ATOM 7053 N N . ILE A 1 890 ? 8.484 10.947 21.160 1.00 83.69 890 ILE A N 1
ATOM 7054 C CA . ILE A 1 890 ? 9.396 9.978 21.788 1.00 83.69 890 ILE A CA 1
ATOM 7055 C C . ILE A 1 890 ? 10.850 10.458 21.709 1.00 83.69 890 ILE A C 1
ATOM 7057 O O . ILE A 1 890 ? 11.538 10.528 22.727 1.00 83.69 890 ILE A 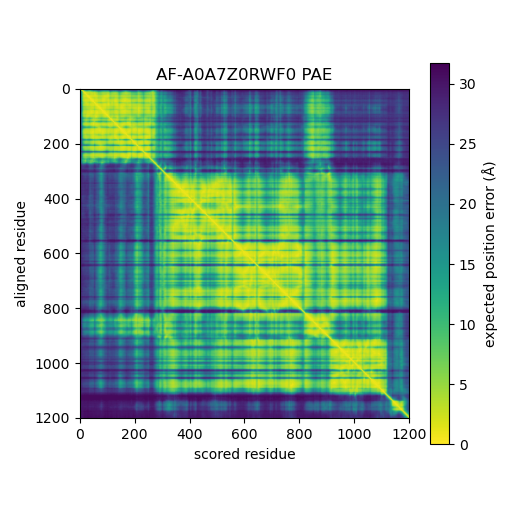O 1
ATOM 7061 N N . ARG A 1 891 ? 11.298 10.888 20.522 1.00 85.81 891 ARG A N 1
ATOM 7062 C CA . ARG A 1 891 ? 12.661 11.410 20.333 1.00 85.81 891 ARG A CA 1
ATOM 7063 C C . ARG A 1 891 ? 12.939 12.667 21.156 1.00 85.81 891 ARG A C 1
ATOM 7065 O O . ARG A 1 891 ? 14.073 12.863 21.586 1.00 85.81 891 ARG A O 1
ATOM 7072 N N . LEU A 1 892 ? 11.941 13.525 21.376 1.00 88.00 892 LEU A N 1
ATOM 7073 C CA . LEU A 1 892 ? 12.094 14.696 22.242 1.00 88.00 892 LEU A CA 1
ATOM 7074 C C . LEU A 1 892 ? 12.194 14.311 23.721 1.00 88.00 892 LEU A C 1
ATOM 7076 O O . LEU A 1 892 ? 13.074 14.825 24.408 1.00 88.00 892 LEU A O 1
ATOM 7080 N N . LEU A 1 893 ? 11.351 13.391 24.197 1.00 87.00 893 LEU A N 1
ATOM 7081 C CA . LEU A 1 893 ? 11.416 12.885 25.573 1.00 87.00 893 LEU A CA 1
ATOM 7082 C C . LEU A 1 893 ? 12.776 12.243 25.876 1.00 87.00 893 LEU A C 1
ATOM 7084 O O . LEU A 1 893 ? 13.322 12.451 26.957 1.00 87.00 893 LEU A O 1
ATOM 7088 N N . GLU A 1 894 ? 13.339 11.510 24.914 1.00 81.94 894 GLU A N 1
ATOM 7089 C CA . GLU A 1 894 ? 14.680 10.923 25.005 1.00 81.94 894 GLU A CA 1
ATOM 7090 C C . GLU A 1 894 ? 15.777 11.982 25.013 1.00 81.94 894 GLU A C 1
ATOM 7092 O O . GLU A 1 894 ? 16.635 11.979 25.891 1.00 81.94 894 GLU A O 1
ATOM 7097 N N . ARG A 1 895 ? 15.740 12.915 24.055 1.00 86.56 895 ARG A N 1
ATOM 7098 C CA . ARG A 1 895 ? 16.759 13.961 23.915 1.00 86.56 895 ARG A CA 1
ATOM 7099 C C . ARG A 1 895 ? 16.867 14.854 25.153 1.00 86.56 895 ARG A C 1
ATOM 7101 O O . ARG A 1 895 ? 17.951 15.353 25.432 1.00 86.56 895 ARG A O 1
ATOM 7108 N N . HIS A 1 896 ? 15.755 15.076 25.847 1.00 85.06 896 HIS A N 1
ATOM 7109 C CA . HIS A 1 896 ? 15.689 15.877 27.071 1.00 85.06 896 HIS A CA 1
ATOM 7110 C C . HIS A 1 896 ? 15.736 15.033 28.354 1.00 85.06 896 HIS A C 1
ATOM 7112 O O . HIS A 1 896 ? 15.461 15.560 29.426 1.00 85.06 896 HIS A O 1
ATOM 7118 N N . GLU A 1 897 ? 16.048 13.735 28.250 1.00 82.25 897 GLU A N 1
ATOM 7119 C CA . GLU A 1 897 ? 16.176 12.806 29.381 1.00 82.25 897 GLU A CA 1
ATOM 7120 C C . GLU A 1 897 ? 14.985 12.831 30.356 1.00 82.25 897 GLU A C 1
ATOM 7122 O O . GLU A 1 897 ? 15.145 12.625 31.560 1.00 82.25 897 GLU A O 1
ATOM 7127 N N . SER A 1 898 ? 13.767 13.036 29.839 1.00 82.50 898 SER A N 1
ATOM 7128 C CA . SER A 1 898 ? 12.563 13.152 30.669 1.00 82.50 898 SER A CA 1
ATOM 7129 C C . SER A 1 898 ? 12.422 11.941 31.609 1.00 82.50 898 SER A C 1
ATOM 7131 O O . SER A 1 898 ? 12.638 10.799 31.168 1.00 82.50 898 SER A O 1
ATOM 7133 N N . PRO A 1 899 ? 12.036 12.140 32.886 1.00 80.25 899 PRO A N 1
ATOM 7134 C CA . PRO A 1 899 ? 11.798 11.040 33.825 1.00 80.25 899 PRO A CA 1
ATOM 7135 C C . PRO A 1 899 ? 10.656 10.123 33.364 1.00 80.25 899 PRO A C 1
ATOM 7137 O O . PRO A 1 899 ? 10.617 8.949 33.719 1.00 80.25 899 PRO A O 1
ATOM 7140 N N . HIS A 1 900 ? 9.768 10.631 32.505 1.00 81.19 900 HIS A N 1
ATOM 7141 C CA . HIS A 1 900 ? 8.588 9.932 32.000 1.00 81.19 900 HIS A CA 1
ATOM 7142 C C . HIS A 1 900 ? 8.749 9.437 30.559 1.00 81.19 900 HIS A C 1
ATOM 7144 O O . HIS A 1 900 ? 7.774 9.066 29.912 1.00 81.19 900 HIS A O 1
ATOM 7150 N N . ARG A 1 901 ? 9.980 9.359 30.039 1.00 75.81 901 ARG A N 1
ATOM 7151 C CA . ARG A 1 901 ? 10.253 8.807 28.697 1.00 75.81 901 ARG A CA 1
ATOM 7152 C C . ARG A 1 901 ? 9.746 7.365 28.506 1.00 75.81 901 ARG A C 1
ATOM 7154 O O . ARG A 1 901 ? 9.533 6.949 27.372 1.00 75.81 901 ARG A O 1
ATOM 7161 N N . HIS A 1 902 ? 9.514 6.619 29.591 1.00 72.56 902 HIS A N 1
ATOM 7162 C CA . HIS A 1 902 ? 8.963 5.255 29.584 1.00 72.56 902 HIS A CA 1
ATOM 7163 C C . HIS A 1 902 ? 7.491 5.169 30.036 1.00 72.56 902 HIS A C 1
ATOM 7165 O O . HIS A 1 902 ? 6.980 4.071 30.194 1.00 72.56 902 HIS A O 1
ATOM 7171 N N . ALA A 1 903 ? 6.794 6.298 30.206 1.00 73.31 903 ALA A N 1
ATOM 7172 C CA . ALA A 1 903 ? 5.423 6.345 30.733 1.00 73.31 903 ALA A CA 1
ATOM 7173 C C . ALA A 1 903 ? 4.359 5.645 29.863 1.00 73.31 903 ALA A C 1
ATOM 7175 O O . ALA A 1 903 ? 3.264 5.363 30.340 1.00 73.31 903 ALA A O 1
ATOM 7176 N N . PHE A 1 904 ? 4.662 5.372 28.593 1.00 73.88 904 PHE A N 1
ATOM 7177 C CA . PHE A 1 904 ? 3.710 4.760 27.672 1.00 73.88 904 PHE A CA 1
ATOM 7178 C C . PHE A 1 904 ? 3.620 3.245 27.880 1.00 73.88 904 PHE A C 1
ATOM 7180 O O . PHE A 1 904 ? 4.557 2.520 27.548 1.00 73.88 904 PHE A O 1
ATOM 7187 N N . HIS A 1 905 ? 2.455 2.767 28.320 1.00 68.06 905 HIS A N 1
ATOM 7188 C CA . HIS A 1 905 ? 2.118 1.337 28.365 1.00 68.06 905 HIS A CA 1
ATOM 7189 C C . HIS A 1 905 ? 1.871 0.732 26.979 1.00 68.06 905 HIS A C 1
ATOM 7191 O O . HIS A 1 905 ? 1.931 -0.481 26.800 1.00 68.06 905 HIS A O 1
ATOM 7197 N N . ARG A 1 906 ? 1.601 1.577 25.979 1.00 69.38 906 ARG A N 1
ATOM 7198 C CA . ARG A 1 906 ? 1.458 1.177 24.582 1.00 69.38 906 ARG A CA 1
ATOM 7199 C C . ARG A 1 906 ? 2.384 2.012 23.715 1.00 69.38 906 ARG A C 1
ATOM 7201 O O . ARG A 1 906 ? 2.326 3.240 23.747 1.00 69.38 906 ARG A O 1
ATOM 7208 N N . ARG A 1 907 ? 3.235 1.360 22.926 1.00 69.44 907 ARG A N 1
ATOM 7209 C CA . ARG A 1 907 ? 4.173 2.037 22.024 1.00 69.44 907 ARG A CA 1
ATOM 7210 C C . ARG A 1 907 ? 3.907 1.670 20.578 1.00 69.44 907 ARG A C 1
ATOM 7212 O O . ARG A 1 907 ? 3.705 0.505 20.239 1.00 69.44 907 ARG A O 1
ATOM 7219 N N . HIS A 1 908 ? 3.992 2.677 19.717 1.00 72.44 908 HIS A N 1
ATOM 7220 C CA . HIS A 1 908 ? 4.244 2.433 18.311 1.00 72.44 908 HIS A CA 1
ATOM 7221 C C . HIS A 1 908 ? 5.673 1.907 18.175 1.00 72.44 908 HIS A C 1
ATOM 7223 O O . HIS A 1 908 ? 6.636 2.567 18.570 1.00 72.44 908 HIS A O 1
ATOM 7229 N N . ILE A 1 909 ? 5.809 0.699 17.643 1.00 68.94 909 ILE A N 1
ATOM 7230 C CA . ILE A 1 909 ? 7.108 0.151 17.270 1.00 68.94 909 ILE A CA 1
ATOM 7231 C C . ILE A 1 909 ? 7.073 0.043 15.754 1.00 68.94 909 ILE A C 1
ATOM 7233 O O . ILE A 1 909 ? 6.260 -0.729 15.246 1.00 68.94 909 ILE A O 1
ATOM 7237 N N . PRO A 1 910 ? 7.893 0.811 15.017 1.00 63.97 910 PRO A N 1
ATOM 7238 C CA . PRO A 1 910 ? 7.815 0.831 13.569 1.00 63.97 910 PRO A CA 1
ATOM 7239 C C . PRO A 1 910 ? 8.101 -0.566 13.028 1.00 63.97 910 PRO A C 1
ATOM 7241 O O . PRO A 1 910 ? 9.143 -1.168 13.309 1.00 63.97 910 PRO A O 1
ATOM 7244 N N . LYS A 1 911 ? 7.159 -1.081 12.239 1.00 65.19 911 LYS A N 1
ATOM 7245 C CA . LYS A 1 911 ? 7.383 -2.281 11.445 1.00 65.19 911 LYS A CA 1
ATOM 7246 C C . LYS A 1 911 ? 8.494 -1.964 10.449 1.00 65.19 911 LYS A C 1
ATOM 7248 O O . LYS A 1 911 ? 8.389 -0.996 9.698 1.00 65.19 911 LYS A O 1
ATOM 7253 N N . LEU A 1 912 ? 9.567 -2.755 10.455 1.00 62.53 912 LEU A N 1
ATOM 7254 C CA . LEU A 1 912 ? 10.579 -2.647 9.407 1.00 62.53 912 LEU A CA 1
ATOM 7255 C C . LEU A 1 912 ? 9.878 -2.956 8.079 1.00 62.53 912 LEU A C 1
ATOM 7257 O O . LEU A 1 912 ? 9.271 -4.027 7.977 1.00 62.53 912 LEU A O 1
ATOM 7261 N N . PRO A 1 913 ? 9.871 -2.028 7.108 1.00 59.16 913 PRO A N 1
ATOM 7262 C CA . PRO A 1 913 ? 9.166 -2.285 5.873 1.00 59.16 913 PRO A CA 1
ATOM 7263 C C . PRO A 1 913 ? 9.911 -3.380 5.111 1.00 59.16 913 PRO A C 1
ATOM 7265 O O . PRO A 1 913 ? 11.132 -3.511 5.207 1.00 59.16 913 PRO A O 1
ATOM 7268 N N . GLU A 1 914 ? 9.159 -4.191 4.380 1.00 66.94 914 GLU A N 1
ATOM 7269 C CA . GLU A 1 914 ? 9.740 -5.210 3.520 1.00 66.94 914 GLU A CA 1
ATOM 7270 C C . GLU A 1 914 ? 10.436 -4.520 2.344 1.00 66.94 914 GLU A C 1
ATOM 7272 O O . GLU A 1 914 ? 9.802 -3.782 1.584 1.00 66.94 914 GLU A O 1
ATOM 7277 N N . ASN A 1 915 ? 11.754 -4.712 2.238 1.00 68.50 915 ASN A N 1
ATOM 7278 C CA . ASN A 1 915 ? 12.545 -4.096 1.183 1.00 68.50 915 ASN A CA 1
ATOM 7279 C C . ASN A 1 915 ? 12.101 -4.657 -0.165 1.00 68.50 915 ASN A C 1
ATOM 7281 O O . ASN A 1 915 ? 12.217 -5.857 -0.417 1.00 68.50 915 ASN A O 1
ATOM 7285 N N . THR A 1 916 ? 11.644 -3.791 -1.062 1.00 75.38 916 THR A N 1
ATOM 7286 C CA . THR A 1 916 ? 11.419 -4.205 -2.440 1.00 75.38 916 THR A CA 1
ATOM 7287 C C . THR A 1 916 ? 12.754 -4.252 -3.172 1.00 75.38 916 THR A C 1
ATOM 7289 O O . THR A 1 916 ? 13.450 -3.243 -3.286 1.00 75.38 916 THR A O 1
ATOM 7292 N N . LEU A 1 917 ? 13.116 -5.446 -3.638 1.00 84.69 917 LEU A N 1
ATOM 7293 C CA . LEU A 1 917 ? 14.443 -5.736 -4.189 1.00 84.69 917 LEU A CA 1
ATOM 7294 C C . LEU A 1 917 ? 14.613 -5.254 -5.643 1.00 84.69 917 LEU A C 1
ATOM 7296 O O . LEU A 1 917 ? 15.738 -5.101 -6.121 1.00 84.69 917 LEU A O 1
ATOM 7300 N N . ILE A 1 918 ? 13.495 -5.015 -6.330 1.00 89.38 918 ILE A N 1
ATOM 7301 C CA . ILE A 1 918 ? 13.421 -4.622 -7.738 1.00 89.38 918 ILE A CA 1
ATOM 7302 C C . ILE A 1 918 ? 13.352 -3.094 -7.870 1.00 89.38 918 ILE A C 1
ATOM 7304 O O . ILE A 1 918 ? 12.670 -2.450 -7.076 1.00 89.38 918 ILE A O 1
ATOM 7308 N N . HIS A 1 919 ? 14.001 -2.515 -8.884 1.00 87.56 919 HIS A N 1
ATOM 7309 C CA . HIS A 1 919 ? 13.903 -1.083 -9.222 1.00 87.56 919 HIS A CA 1
ATOM 7310 C C . HIS A 1 919 ? 13.664 -0.844 -10.723 1.00 87.56 919 HIS A C 1
ATOM 7312 O O . HIS A 1 919 ? 13.579 -1.782 -11.511 1.00 87.56 919 HIS A O 1
ATOM 7318 N N . GLU A 1 920 ? 13.590 0.428 -11.131 1.00 85.31 920 GLU A N 1
ATOM 7319 C CA . GLU A 1 920 ? 13.201 0.861 -12.485 1.00 85.31 920 GLU A CA 1
ATOM 7320 C C . GLU A 1 920 ? 14.049 0.301 -13.637 1.00 85.31 920 GLU A C 1
ATOM 7322 O O . GLU A 1 920 ? 13.585 0.246 -14.771 1.00 85.31 920 GLU A O 1
ATOM 7327 N N . GLY A 1 921 ? 15.274 -0.146 -13.353 1.00 86.00 921 GLY A N 1
ATOM 7328 C CA . GLY A 1 921 ? 16.177 -0.735 -14.342 1.00 86.00 921 GLY A CA 1
ATOM 7329 C C . GLY A 1 921 ? 15.925 -2.221 -14.601 1.00 86.00 921 GLY A C 1
ATOM 7330 O O . GLY A 1 921 ? 16.554 -2.798 -15.478 1.00 86.00 921 GLY A O 1
ATOM 7331 N N . VAL A 1 922 ? 15.024 -2.873 -13.861 1.00 91.06 922 VAL A N 1
ATOM 7332 C CA . VAL A 1 922 ? 14.813 -4.325 -13.967 1.00 91.06 922 VAL A CA 1
ATOM 7333 C C . VAL A 1 922 ? 14.416 -4.765 -15.376 1.00 91.06 922 VAL A C 1
ATOM 7335 O O . VAL A 1 922 ? 14.924 -5.770 -15.878 1.00 91.06 922 VAL A O 1
ATOM 7338 N N . SER A 1 923 ? 13.563 -3.976 -16.033 1.00 87.94 923 SER A N 1
ATOM 7339 C CA . SER A 1 923 ? 13.054 -4.256 -17.371 1.00 87.94 923 SER A CA 1
ATOM 7340 C C . SER A 1 923 ? 14.195 -4.314 -18.380 1.00 87.94 923 SER A C 1
ATOM 7342 O O . SER A 1 923 ? 14.236 -5.228 -19.197 1.00 87.94 923 SER A O 1
ATOM 7344 N N . THR A 1 924 ? 15.178 -3.417 -18.285 1.00 88.25 924 THR A N 1
ATOM 7345 C CA . THR A 1 924 ? 16.348 -3.425 -19.173 1.00 88.25 924 THR A CA 1
ATOM 7346 C C . THR A 1 924 ? 17.385 -4.469 -18.757 1.00 88.25 924 THR A C 1
ATOM 7348 O O . THR A 1 924 ? 17.982 -5.112 -19.624 1.00 88.25 924 THR A O 1
ATOM 7351 N N . SER A 1 925 ? 17.567 -4.709 -17.456 1.00 92.12 925 SER A N 1
ATOM 7352 C CA . SER A 1 925 ? 18.557 -5.653 -16.923 1.00 92.12 925 SER A CA 1
ATOM 7353 C C . SER A 1 925 ? 18.388 -7.082 -17.441 1.00 92.12 925 SER A C 1
ATOM 7355 O O . SER A 1 925 ? 19.389 -7.730 -17.734 1.00 92.12 925 SER A O 1
ATOM 7357 N N . VAL A 1 926 ? 17.161 -7.581 -17.632 1.00 90.06 926 VAL A N 1
ATOM 7358 C CA . VAL A 1 926 ? 16.926 -8.931 -18.194 1.00 90.06 926 VAL A CA 1
ATOM 7359 C C . VAL A 1 926 ? 17.465 -9.050 -19.627 1.00 90.06 926 VAL A C 1
ATOM 7361 O O . VAL A 1 926 ? 18.155 -10.017 -19.973 1.00 90.06 926 VAL A O 1
ATOM 7364 N N . THR A 1 927 ? 17.203 -8.042 -20.459 1.00 90.06 927 THR A N 1
ATOM 7365 C CA . THR A 1 927 ? 17.690 -8.001 -21.843 1.00 90.06 927 THR A CA 1
ATOM 7366 C C . THR A 1 927 ? 19.213 -7.837 -21.878 1.00 90.06 927 THR A C 1
ATOM 7368 O O . THR A 1 927 ? 19.895 -8.562 -22.608 1.00 90.06 927 THR A O 1
ATOM 7371 N N . VAL A 1 928 ? 19.778 -6.951 -21.048 1.00 92.50 928 VAL A N 1
ATOM 7372 C CA . VAL A 1 928 ? 21.237 -6.747 -20.964 1.00 92.50 928 VAL A CA 1
ATOM 7373 C C . VAL A 1 928 ? 21.946 -7.999 -20.449 1.00 92.50 928 VAL A C 1
ATOM 7375 O O . VAL A 1 928 ? 22.979 -8.378 -20.997 1.00 92.50 928 VAL A O 1
ATOM 7378 N N . MET A 1 929 ? 21.379 -8.703 -19.470 1.00 94.50 929 MET A N 1
ATOM 7379 C CA . MET A 1 929 ? 21.907 -9.971 -18.966 1.00 94.50 929 MET A CA 1
ATOM 7380 C C . MET A 1 929 ? 22.043 -11.010 -20.087 1.00 94.50 929 MET A C 1
ATOM 7382 O O . MET A 1 929 ? 23.103 -11.610 -20.245 1.00 94.50 929 MET A O 1
ATOM 7386 N N . THR A 1 930 ? 21.019 -11.154 -20.932 1.00 92.88 930 THR A N 1
ATOM 7387 C CA . THR A 1 930 ? 21.056 -12.065 -22.092 1.00 92.88 930 THR A CA 1
ATOM 7388 C C . THR A 1 930 ? 22.162 -11.680 -23.085 1.00 92.88 930 THR A C 1
ATOM 7390 O O . THR A 1 930 ? 22.811 -12.533 -23.695 1.00 92.88 930 THR A O 1
ATOM 7393 N N . GLN A 1 931 ? 22.408 -10.380 -23.266 1.00 94.75 931 GLN A N 1
ATOM 7394 C CA . GLN A 1 931 ? 23.496 -9.886 -24.112 1.00 94.75 931 GLN A CA 1
ATOM 7395 C C . GLN A 1 931 ? 24.874 -10.128 -23.480 1.00 94.75 931 GLN A C 1
ATOM 7397 O O . GLN A 1 931 ? 25.815 -10.472 -24.199 1.00 94.75 931 GLN A O 1
ATOM 7402 N N . LEU A 1 932 ? 24.993 -10.001 -22.155 1.00 95.56 932 LEU A N 1
ATOM 7403 C CA . LEU A 1 932 ? 26.213 -10.305 -21.405 1.00 95.56 932 LEU A CA 1
ATOM 7404 C C . LEU A 1 932 ? 26.560 -11.795 -21.448 1.00 95.56 932 LEU A C 1
ATOM 7406 O O . LEU A 1 932 ? 27.733 -12.120 -21.590 1.00 95.56 932 LEU A O 1
ATOM 7410 N N . GLU A 1 933 ? 25.579 -12.698 -21.400 1.00 94.88 933 GLU A N 1
ATOM 7411 C CA . GLU A 1 933 ? 25.815 -14.142 -21.567 1.00 94.88 933 GLU A CA 1
ATOM 7412 C C . GLU A 1 933 ? 26.369 -14.463 -22.956 1.00 94.88 933 GLU A C 1
ATOM 7414 O O . GLU A 1 933 ? 27.408 -15.112 -23.081 1.00 94.88 933 GLU A O 1
ATOM 7419 N N . LYS A 1 934 ? 25.752 -13.911 -24.008 1.00 95.50 934 LYS A N 1
ATOM 7420 C CA . LYS A 1 934 ? 26.254 -14.041 -25.387 1.00 95.50 934 LYS A CA 1
ATOM 7421 C C . LYS A 1 934 ? 27.652 -13.440 -25.550 1.00 95.50 934 LYS A C 1
ATOM 7423 O O . LYS A 1 934 ? 28.464 -13.948 -26.322 1.00 95.50 934 LYS A O 1
ATOM 7428 N N . TRP A 1 935 ? 27.944 -12.339 -24.859 1.00 95.38 935 TRP A N 1
ATOM 7429 C CA . TRP A 1 935 ? 29.281 -11.746 -24.842 1.00 95.38 935 TRP A CA 1
ATOM 7430 C C . TRP A 1 935 ? 30.291 -12.643 -24.107 1.00 95.38 935 TRP A C 1
ATOM 7432 O O . TRP A 1 935 ? 31.387 -12.866 -24.622 1.00 95.38 935 TRP A O 1
ATOM 7442 N N . ALA A 1 936 ? 29.906 -13.222 -22.966 1.00 93.69 936 ALA A N 1
ATOM 7443 C CA . ALA A 1 936 ? 30.729 -14.141 -22.184 1.00 93.69 936 ALA A CA 1
ATOM 7444 C C . ALA A 1 936 ? 31.090 -15.415 -22.965 1.00 93.69 936 ALA A C 1
ATOM 7446 O O . ALA A 1 936 ? 32.186 -15.940 -22.802 1.00 93.69 936 ALA A O 1
ATOM 7447 N N . GLU A 1 937 ? 30.231 -15.892 -23.865 1.00 92.56 937 GLU A N 1
ATOM 7448 C CA . GLU A 1 937 ? 30.576 -16.986 -24.782 1.00 92.56 937 GLU A CA 1
ATOM 7449 C C . GLU A 1 937 ? 31.613 -16.558 -25.831 1.00 92.56 937 GLU A C 1
ATOM 7451 O O . GLU A 1 937 ? 32.586 -17.275 -26.074 1.00 92.56 937 GLU A O 1
ATOM 7456 N N . LYS A 1 938 ? 31.443 -15.366 -26.418 1.00 92.56 938 LYS A N 1
ATOM 7457 C CA . LYS A 1 938 ? 32.324 -14.832 -27.471 1.00 92.56 938 LYS A CA 1
ATOM 7458 C C . LYS A 1 938 ? 33.715 -14.442 -26.975 1.00 92.56 938 LYS A C 1
ATOM 7460 O O . LYS A 1 938 ? 34.657 -14.473 -27.760 1.00 92.56 938 LYS A O 1
ATOM 7465 N N . ILE A 1 939 ? 33.862 -14.065 -25.703 1.00 91.12 939 ILE A N 1
ATOM 7466 C CA . ILE A 1 939 ? 35.151 -13.639 -25.136 1.00 91.12 939 ILE A CA 1
ATOM 7467 C C . ILE A 1 939 ? 36.070 -14.821 -24.782 1.00 91.12 939 ILE A C 1
ATOM 7469 O O . ILE A 1 939 ? 37.282 -14.638 -24.707 1.00 91.12 939 ILE A O 1
ATOM 7473 N N . ARG A 1 940 ? 35.533 -16.042 -24.609 1.00 87.00 940 ARG A N 1
ATOM 7474 C CA . ARG A 1 940 ? 36.295 -17.232 -24.167 1.00 87.00 940 ARG A CA 1
ATOM 7475 C C . ARG A 1 940 ? 37.587 -17.511 -24.948 1.00 87.00 940 ARG A C 1
ATOM 7477 O O . ARG A 1 940 ? 38.583 -17.784 -24.284 1.00 87.00 940 ARG A O 1
ATOM 7484 N N . PRO A 1 941 ? 37.634 -17.413 -26.293 1.00 86.50 941 PRO A N 1
ATOM 7485 C CA . PRO A 1 941 ? 38.862 -17.660 -27.057 1.00 86.50 941 PRO A CA 1
ATOM 7486 C C . PRO A 1 941 ? 40.002 -16.682 -26.741 1.00 86.50 941 PRO A C 1
ATOM 7488 O O . PRO A 1 941 ? 41.162 -17.015 -26.939 1.00 86.50 941 PRO A O 1
ATOM 7491 N N . TYR A 1 942 ? 39.673 -15.493 -26.233 1.00 84.69 942 TYR A N 1
ATOM 7492 C CA . TYR A 1 942 ? 40.623 -14.439 -25.862 1.00 84.69 942 TYR A CA 1
ATOM 7493 C C . TYR A 1 942 ? 40.953 -14.461 -24.360 1.00 84.69 942 TYR A C 1
ATOM 7495 O O . TYR A 1 942 ? 41.797 -13.703 -23.881 1.00 84.69 942 TYR A O 1
ATOM 7503 N N . ALA A 1 943 ? 40.261 -15.309 -23.596 1.00 79.44 943 ALA A N 1
ATOM 7504 C CA . ALA A 1 943 ? 40.297 -15.364 -22.143 1.00 79.44 943 ALA A CA 1
ATOM 7505 C C . ALA A 1 943 ? 41.283 -16.442 -21.657 1.00 79.44 943 ALA A C 1
ATOM 7507 O O . ALA A 1 943 ? 40.926 -17.349 -20.900 1.00 79.44 943 ALA A O 1
ATOM 7508 N N . ASP A 1 944 ? 42.537 -16.345 -22.104 1.00 80.56 944 ASP A N 1
ATOM 7509 C CA . ASP A 1 944 ? 43.621 -17.248 -21.716 1.00 80.56 944 ASP A CA 1
ATOM 7510 C C . ASP A 1 944 ? 44.859 -16.500 -21.180 1.00 80.56 944 ASP A C 1
ATOM 7512 O O . ASP A 1 944 ? 44.926 -15.269 -21.128 1.00 80.56 944 ASP A O 1
ATOM 7516 N N . ARG A 1 945 ? 45.867 -17.272 -20.757 1.00 78.69 945 ARG A N 1
ATOM 7517 C CA . ARG A 1 945 ? 47.115 -16.741 -20.185 1.00 78.69 945 ARG A CA 1
ATOM 7518 C C . ARG A 1 945 ? 48.047 -16.102 -21.218 1.00 78.69 945 ARG A C 1
ATOM 7520 O O . ARG A 1 945 ? 48.966 -15.396 -20.816 1.00 78.69 945 ARG A O 1
ATOM 7527 N N . ALA A 1 946 ? 47.864 -16.389 -22.506 1.00 79.44 946 ALA A N 1
ATOM 7528 C CA . ALA A 1 946 ? 48.687 -15.841 -23.580 1.00 79.44 946 ALA A CA 1
ATOM 7529 C C . ALA A 1 946 ? 48.230 -14.425 -23.963 1.00 79.44 946 ALA A C 1
ATOM 7531 O O . ALA A 1 946 ? 49.061 -13.580 -24.286 1.00 79.44 946 ALA A O 1
ATOM 7532 N N . HIS A 1 947 ? 46.927 -14.154 -23.863 1.00 80.12 947 HIS A N 1
ATOM 7533 C CA . HIS A 1 947 ? 46.316 -12.895 -24.291 1.00 80.12 947 HIS A CA 1
ATOM 7534 C C . HIS A 1 947 ? 46.045 -11.908 -23.140 1.00 80.12 947 HIS A C 1
ATOM 7536 O O . HIS A 1 947 ? 45.829 -10.719 -23.385 1.00 80.12 947 HIS A O 1
ATOM 7542 N N . CYS A 1 948 ? 46.074 -12.363 -21.881 1.00 85.06 948 CYS A N 1
ATOM 7543 C CA . CYS A 1 948 ? 45.786 -11.534 -20.706 1.00 85.06 948 CYS A CA 1
ATOM 7544 C C . CYS A 1 948 ? 47.013 -11.324 -19.804 1.00 85.06 948 CYS A C 1
ATOM 7546 O O . CYS A 1 948 ? 47.676 -12.277 -19.394 1.00 85.06 948 CYS A O 1
ATOM 7548 N N . SER A 1 949 ? 47.251 -10.085 -19.354 1.00 87.75 949 SER A N 1
ATOM 7549 C CA . SER A 1 949 ? 48.094 -9.857 -18.167 1.00 87.75 949 SER A CA 1
ATOM 7550 C C . SER A 1 949 ? 47.447 -10.459 -16.910 1.00 87.75 949 SER A C 1
ATOM 7552 O O . SER A 1 949 ? 46.230 -10.619 -16.858 1.00 87.75 949 SER A O 1
ATOM 7554 N N . LYS A 1 950 ? 48.223 -10.733 -15.847 1.00 87.12 950 LYS A N 1
ATOM 7555 C CA . LYS A 1 950 ? 47.679 -11.273 -14.577 1.00 87.12 950 LYS A CA 1
ATOM 7556 C C . LYS A 1 950 ? 46.510 -10.453 -14.022 1.00 87.12 950 LYS A C 1
ATOM 7558 O O . LYS A 1 950 ? 45.548 -11.020 -13.516 1.00 87.12 950 LYS A O 1
ATOM 7563 N N . ARG A 1 951 ? 46.585 -9.122 -14.135 1.00 85.38 951 ARG A N 1
ATOM 7564 C CA . ARG A 1 951 ? 45.528 -8.217 -13.668 1.00 85.38 951 ARG A CA 1
ATOM 7565 C C . ARG A 1 951 ? 44.293 -8.284 -14.568 1.00 85.38 951 ARG A C 1
ATOM 7567 O O . ARG A 1 951 ? 43.196 -8.436 -14.051 1.00 85.38 951 ARG A O 1
ATOM 7574 N N . GLN A 1 952 ? 44.472 -8.264 -15.891 1.00 87.81 952 GLN A N 1
ATOM 7575 C CA . GLN A 1 952 ? 43.362 -8.450 -16.837 1.00 87.81 952 GLN A CA 1
ATOM 7576 C C . GLN A 1 952 ? 42.693 -9.818 -16.676 1.00 87.81 952 GLN A C 1
ATOM 7578 O O . GLN A 1 952 ? 41.473 -9.896 -16.733 1.00 87.81 952 GLN A O 1
ATOM 7583 N N . ALA A 1 953 ? 43.468 -10.877 -16.431 1.00 89.19 953 ALA A N 1
ATOM 7584 C CA . ALA A 1 953 ? 42.944 -12.217 -16.201 1.00 89.19 953 ALA A CA 1
ATOM 7585 C C . ALA A 1 953 ? 42.073 -12.275 -14.941 1.00 89.19 953 ALA A C 1
ATOM 7587 O O . ALA A 1 953 ? 40.998 -12.862 -14.976 1.00 89.19 953 ALA A O 1
ATOM 7588 N N . LEU A 1 954 ? 42.492 -11.620 -13.856 1.00 89.62 954 LEU A N 1
ATOM 7589 C CA . LEU A 1 954 ? 41.712 -11.538 -12.623 1.00 89.62 954 LEU A CA 1
ATOM 7590 C C . LEU A 1 954 ? 40.417 -10.733 -12.834 1.00 89.62 954 LEU A C 1
ATOM 7592 O O . LEU A 1 954 ? 39.341 -11.213 -12.500 1.00 89.62 954 LEU A O 1
ATOM 7596 N N . SER A 1 955 ? 40.498 -9.562 -13.478 1.00 90.31 955 SER A N 1
ATOM 7597 C CA . SER A 1 955 ? 39.330 -8.734 -13.815 1.00 90.31 955 SER A CA 1
ATOM 7598 C C . SER A 1 955 ? 38.329 -9.457 -14.723 1.00 90.31 955 SER A C 1
ATOM 7600 O O . SER A 1 955 ? 37.132 -9.474 -14.438 1.00 90.31 955 SER A O 1
ATOM 7602 N N . LEU A 1 956 ? 38.810 -10.081 -15.803 1.00 91.38 956 LEU A N 1
ATOM 7603 C CA . LEU A 1 956 ? 37.981 -10.830 -16.745 1.00 91.38 956 LEU A CA 1
ATOM 7604 C C . LEU A 1 956 ? 37.430 -12.112 -16.109 1.00 91.38 956 LEU A C 1
ATOM 7606 O O . LEU A 1 956 ? 36.263 -12.431 -16.307 1.00 91.38 956 LEU A O 1
ATOM 7610 N N . GLY A 1 957 ? 38.232 -12.812 -15.305 1.00 93.50 957 GLY A N 1
ATOM 7611 C CA . GLY A 1 957 ? 37.816 -13.990 -14.547 1.00 93.50 957 GLY A CA 1
ATOM 7612 C C . GLY A 1 957 ? 36.701 -13.676 -13.550 1.00 93.50 957 GLY A C 1
ATOM 7613 O O . GLY A 1 957 ? 35.723 -14.417 -13.493 1.00 93.50 957 GLY A O 1
ATOM 7614 N N . THR A 1 958 ? 36.789 -12.553 -12.828 1.00 94.69 958 THR A N 1
ATOM 7615 C CA . THR A 1 958 ? 35.712 -12.076 -11.944 1.00 94.69 958 THR A CA 1
ATOM 7616 C C . THR A 1 958 ? 34.462 -11.682 -12.729 1.00 94.69 958 THR A C 1
ATOM 7618 O O . THR A 1 958 ? 33.358 -12.037 -12.324 1.00 94.69 958 THR A O 1
ATOM 7621 N N . MET A 1 959 ? 34.607 -10.987 -13.862 1.00 94.44 959 MET A N 1
ATOM 7622 C CA . MET A 1 959 ? 33.464 -10.621 -14.708 1.00 94.44 959 MET A CA 1
ATOM 7623 C C . MET A 1 959 ? 32.748 -11.867 -15.253 1.00 94.44 959 MET A C 1
ATOM 7625 O O . MET A 1 959 ? 31.525 -11.962 -15.193 1.00 94.44 959 MET A O 1
ATOM 7629 N N . LEU A 1 960 ? 33.502 -12.860 -15.730 1.00 94.94 960 LEU A N 1
ATOM 7630 C CA . LEU A 1 960 ? 32.950 -14.139 -16.174 1.00 94.94 960 LEU A CA 1
ATOM 7631 C C . LEU A 1 960 ? 32.326 -14.923 -15.016 1.00 94.94 960 LEU A C 1
ATOM 7633 O O . LEU A 1 960 ? 31.280 -15.530 -15.204 1.00 94.94 960 LEU A O 1
ATOM 7637 N N . LEU A 1 961 ? 32.905 -14.881 -13.813 1.00 95.88 961 LEU A N 1
ATOM 7638 C CA . LEU A 1 961 ? 32.301 -15.473 -12.617 1.00 95.88 961 LEU A CA 1
ATOM 7639 C C . LEU A 1 961 ? 30.940 -14.830 -12.298 1.00 95.88 961 LEU A C 1
ATOM 7641 O O . LEU A 1 961 ? 29.971 -15.553 -12.071 1.00 95.88 961 LEU A O 1
ATOM 7645 N N . CYS A 1 962 ? 30.862 -13.497 -12.321 1.00 97.25 962 CYS A N 1
ATOM 7646 C CA . CYS A 1 962 ? 29.630 -12.725 -12.131 1.00 97.25 962 CYS A CA 1
ATOM 7647 C C . CYS A 1 962 ? 28.540 -13.161 -13.127 1.00 97.25 962 CYS A C 1
ATOM 7649 O O . CYS A 1 962 ? 27.434 -13.513 -12.718 1.00 97.25 962 CYS A O 1
ATOM 7651 N N . ILE A 1 963 ? 28.880 -13.249 -14.418 1.00 96.56 963 ILE A N 1
ATOM 7652 C CA . ILE A 1 963 ? 27.941 -13.598 -15.495 1.00 96.56 963 ILE A CA 1
ATOM 7653 C C . ILE A 1 963 ? 27.585 -15.095 -15.487 1.00 96.56 963 ILE A C 1
ATOM 7655 O O . ILE A 1 963 ? 26.417 -15.447 -15.364 1.00 96.56 963 ILE A O 1
ATOM 7659 N N . GLU A 1 964 ? 28.567 -15.997 -15.593 1.00 94.06 964 GLU A N 1
ATOM 7660 C CA . GLU A 1 964 ? 28.335 -17.442 -15.773 1.00 94.06 964 GLU A CA 1
ATOM 7661 C C . GLU A 1 964 ? 27.685 -18.092 -14.548 1.00 94.06 964 GLU A C 1
ATOM 7663 O O . GLU A 1 964 ? 26.928 -19.055 -14.673 1.00 94.06 964 GLU A O 1
ATOM 7668 N N . LYS A 1 965 ? 28.001 -17.598 -13.344 1.00 94.50 965 LYS A N 1
ATOM 7669 C CA . LYS A 1 965 ? 27.433 -18.108 -12.088 1.00 94.50 965 LYS A CA 1
ATOM 7670 C C . LYS A 1 965 ? 26.318 -17.247 -11.535 1.00 94.50 965 LYS A C 1
ATOM 7672 O O . LYS A 1 965 ? 25.798 -17.594 -10.475 1.00 94.50 965 LYS A O 1
ATOM 7677 N N . ARG A 1 966 ? 25.950 -16.178 -12.247 1.00 96.00 966 ARG A N 1
ATOM 7678 C CA . ARG A 1 966 ? 24.926 -15.224 -11.827 1.00 96.00 966 ARG A CA 1
ATOM 7679 C C . ARG A 1 966 ? 25.197 -14.669 -10.419 1.00 96.00 966 ARG A C 1
ATOM 7681 O O . ARG A 1 966 ? 24.266 -14.462 -9.649 1.00 96.00 966 ARG A O 1
ATOM 7688 N N . ILE A 1 967 ? 26.467 -14.469 -10.057 1.00 96.62 967 ILE A N 1
ATOM 7689 C CA . ILE A 1 967 ? 26.857 -13.957 -8.735 1.00 96.62 967 ILE A CA 1
ATOM 7690 C C . ILE A 1 967 ? 26.794 -12.437 -8.766 1.00 96.62 967 ILE A C 1
ATOM 7692 O O . ILE A 1 967 ? 27.546 -11.805 -9.499 1.00 96.62 967 ILE A O 1
ATOM 7696 N N . SER A 1 968 ? 25.948 -11.865 -7.917 1.00 96.44 968 SER A N 1
ATOM 7697 C CA . SER A 1 968 ? 25.823 -10.419 -7.712 1.00 96.44 968 SER A CA 1
ATOM 7698 C C . SER A 1 968 ? 26.226 -10.002 -6.299 1.00 96.44 968 SER A C 1
ATOM 7700 O O . SER A 1 968 ? 25.852 -8.935 -5.810 1.00 96.44 968 SER A O 1
ATOM 7702 N N . TYR A 1 969 ? 26.966 -10.858 -5.588 1.00 96.31 969 TYR A N 1
ATOM 7703 C CA . TYR A 1 969 ? 27.499 -10.486 -4.292 1.00 96.31 969 TYR A CA 1
ATOM 7704 C C . TYR A 1 969 ? 28.716 -9.572 -4.473 1.00 96.31 969 TYR A C 1
ATOM 7706 O O . TYR A 1 969 ? 29.850 -10.029 -4.609 1.00 96.31 969 TYR A O 1
ATOM 7714 N N . THR A 1 970 ? 28.474 -8.260 -4.475 1.00 94.25 970 THR A N 1
ATOM 7715 C CA . THR A 1 970 ? 29.480 -7.232 -4.781 1.00 94.25 970 THR A CA 1
ATOM 7716 C C . THR A 1 970 ? 30.754 -7.378 -3.946 1.00 94.25 970 THR A C 1
ATOM 7718 O O . THR A 1 970 ? 31.852 -7.311 -4.490 1.00 94.25 970 THR A O 1
ATOM 7721 N N . ARG A 1 971 ? 30.644 -7.670 -2.643 1.00 93.75 971 ARG A N 1
ATOM 7722 C CA . ARG A 1 971 ? 31.817 -7.887 -1.780 1.00 93.75 971 ARG A CA 1
ATOM 7723 C C . ARG A 1 971 ? 32.667 -9.077 -2.235 1.00 93.75 971 ARG A C 1
ATOM 7725 O O . ARG A 1 971 ? 33.882 -8.938 -2.324 1.00 93.75 971 ARG A O 1
ATOM 7732 N N . MET A 1 972 ? 32.038 -10.203 -2.574 1.00 94.06 972 MET A N 1
ATOM 7733 C CA . MET A 1 972 ? 32.731 -11.371 -3.120 1.00 94.06 972 MET A CA 1
ATOM 7734 C C . MET A 1 972 ? 33.402 -11.056 -4.454 1.00 94.06 972 MET A C 1
ATOM 7736 O O . MET A 1 972 ? 34.552 -11.431 -4.656 1.00 94.06 972 MET A O 1
ATOM 7740 N N . LEU A 1 973 ? 32.718 -10.354 -5.361 1.00 95.31 973 LEU A N 1
ATOM 7741 C CA . LEU A 1 973 ? 33.301 -9.978 -6.651 1.00 95.31 973 LEU A CA 1
ATOM 7742 C C . LEU A 1 973 ? 34.529 -9.077 -6.470 1.00 95.31 973 LEU A C 1
ATOM 7744 O O . LEU A 1 973 ? 35.557 -9.314 -7.106 1.00 95.31 973 LEU A O 1
ATOM 7748 N N . HIS A 1 974 ? 34.458 -8.101 -5.561 1.00 93.25 974 HIS A N 1
ATOM 7749 C CA . HIS A 1 974 ? 35.593 -7.243 -5.213 1.00 93.25 974 HIS A CA 1
ATOM 7750 C C . HIS A 1 974 ? 36.760 -8.049 -4.651 1.00 93.25 974 HIS A C 1
ATOM 7752 O O . HIS A 1 974 ? 37.868 -7.947 -5.176 1.00 93.25 974 HIS A O 1
ATOM 7758 N N . ASP A 1 975 ? 36.515 -8.904 -3.662 1.00 91.69 975 ASP A N 1
ATOM 7759 C CA . ASP A 1 975 ? 37.547 -9.753 -3.059 1.00 91.69 975 ASP A CA 1
ATOM 7760 C C . ASP A 1 975 ? 38.205 -10.678 -4.106 1.00 91.69 975 ASP A C 1
ATOM 7762 O O . ASP A 1 975 ? 39.432 -10.713 -4.236 1.00 91.69 975 ASP A O 1
ATOM 7766 N N . VAL A 1 976 ? 37.403 -11.347 -4.943 1.00 92.38 976 VAL A N 1
ATOM 7767 C CA . VAL A 1 976 ? 37.903 -12.221 -6.017 1.00 92.38 976 VAL A CA 1
ATOM 7768 C C . VAL A 1 976 ? 38.715 -11.426 -7.043 1.00 92.38 976 VAL A C 1
ATOM 7770 O O . VAL A 1 976 ? 39.781 -11.880 -7.458 1.00 92.38 976 VAL A O 1
ATOM 7773 N N . SER A 1 977 ? 38.279 -10.211 -7.399 1.00 90.62 977 SER A N 1
ATOM 7774 C CA . SER A 1 977 ? 39.016 -9.313 -8.307 1.00 90.62 977 SER A CA 1
ATOM 7775 C C . SER A 1 977 ? 40.338 -8.791 -7.737 1.00 90.62 977 SER A C 1
ATOM 7777 O O . SER A 1 977 ? 41.174 -8.292 -8.489 1.00 90.62 977 SER A O 1
ATOM 7779 N N . LEU A 1 978 ? 40.533 -8.910 -6.421 1.00 88.31 978 LEU A N 1
ATOM 7780 C CA . LEU A 1 978 ? 41.776 -8.599 -5.720 1.00 88.31 978 LEU A CA 1
ATOM 7781 C C . LEU A 1 978 ? 42.640 -9.843 -5.469 1.00 88.31 978 LEU A C 1
ATOM 7783 O O . LEU A 1 978 ? 43.779 -9.706 -5.026 1.00 88.31 978 LEU A O 1
ATOM 7787 N N . GLY A 1 979 ? 42.143 -11.044 -5.787 1.00 88.50 979 GLY A N 1
ATOM 7788 C CA . GLY A 1 979 ? 42.858 -12.291 -5.527 1.00 88.50 979 GLY A CA 1
ATOM 7789 C C . GLY A 1 979 ? 42.739 -12.761 -4.075 1.00 88.50 979 GLY A C 1
ATOM 7790 O O . GLY A 1 979 ? 43.551 -13.584 -3.657 1.00 88.50 979 GLY A O 1
ATOM 7791 N N . ASP A 1 980 ? 41.778 -12.222 -3.318 1.00 87.81 980 ASP A N 1
ATOM 7792 C CA . ASP A 1 980 ? 41.642 -12.384 -1.869 1.00 87.81 980 ASP A CA 1
ATOM 7793 C C . ASP A 1 980 ? 40.401 -13.213 -1.497 1.00 87.81 980 ASP A C 1
ATOM 7795 O O . ASP A 1 980 ? 39.448 -13.309 -2.271 1.00 87.81 980 ASP A O 1
ATOM 7799 N N . ASN A 1 981 ? 40.395 -13.801 -0.298 1.00 90.06 981 ASN A N 1
ATOM 7800 C CA . ASN A 1 981 ? 39.236 -14.472 0.308 1.00 90.06 981 ASN A CA 1
ATOM 7801 C C . ASN A 1 981 ? 38.596 -15.632 -0.490 1.00 90.06 981 ASN A C 1
ATOM 7803 O O . ASN A 1 981 ? 37.491 -16.078 -0.164 1.00 90.06 981 ASN A O 1
ATOM 7807 N N . TYR A 1 982 ? 39.281 -16.180 -1.501 1.00 93.06 982 TYR A N 1
ATOM 7808 C CA . TYR A 1 982 ? 38.844 -17.390 -2.203 1.00 93.06 982 TYR A CA 1
ATOM 7809 C C . TYR A 1 982 ? 39.962 -18.419 -2.397 1.00 93.06 982 TYR A C 1
ATOM 7811 O O . TYR A 1 982 ? 41.154 -18.102 -2.438 1.00 93.06 982 TYR A O 1
ATOM 7819 N N . ARG A 1 983 ? 39.564 -19.681 -2.577 1.00 91.75 983 ARG A N 1
ATOM 7820 C CA . ARG A 1 983 ? 40.436 -20.757 -3.061 1.00 91.75 983 ARG A CA 1
ATOM 7821 C C . ARG A 1 983 ? 39.767 -21.562 -4.163 1.00 91.75 983 ARG A C 1
ATOM 7823 O O . ARG A 1 983 ? 38.542 -21.649 -4.232 1.00 91.75 983 ARG A O 1
ATOM 7830 N N . LEU A 1 984 ? 40.588 -22.169 -5.011 1.00 93.56 984 LEU A N 1
ATOM 7831 C CA . LEU A 1 984 ? 40.137 -23.028 -6.098 1.00 93.56 984 LEU A CA 1
ATOM 7832 C C . LEU A 1 984 ? 40.451 -24.483 -5.768 1.00 93.56 984 LEU A C 1
ATOM 7834 O O . LEU A 1 984 ? 41.578 -24.819 -5.410 1.00 93.56 984 LEU A O 1
ATOM 7838 N N . LEU A 1 985 ? 39.454 -25.348 -5.915 1.00 89.88 985 LEU A N 1
ATOM 7839 C CA . LEU A 1 985 ? 39.594 -26.788 -5.750 1.00 89.88 985 LEU A CA 1
ATOM 7840 C C . LEU A 1 985 ? 39.268 -27.482 -7.066 1.00 89.88 985 LEU A C 1
ATOM 7842 O O . LEU A 1 985 ? 38.319 -27.120 -7.758 1.00 89.88 985 LEU A O 1
ATOM 7846 N N . TYR A 1 986 ? 40.026 -28.521 -7.386 1.00 89.56 986 TYR A N 1
ATOM 7847 C CA . TYR A 1 986 ? 39.731 -29.409 -8.500 1.00 89.56 986 TYR A CA 1
ATOM 7848 C C . TYR A 1 986 ? 39.467 -30.810 -7.962 1.00 89.56 986 TYR A C 1
ATOM 7850 O O . TYR A 1 986 ? 40.305 -31.382 -7.264 1.00 89.56 986 TYR A O 1
ATOM 7858 N N . HIS A 1 987 ? 38.303 -31.370 -8.284 1.00 86.06 987 HIS A N 1
ATOM 7859 C CA . HIS A 1 987 ? 37.954 -32.739 -7.911 1.00 86.06 987 HIS A CA 1
ATOM 7860 C C . HIS A 1 987 ? 37.147 -33.401 -9.021 1.00 86.06 987 HIS A C 1
ATOM 7862 O O . HIS A 1 987 ? 36.105 -32.884 -9.412 1.00 86.06 987 HIS A O 1
ATOM 7868 N N . ARG A 1 988 ? 37.619 -34.559 -9.508 1.00 83.00 988 ARG A N 1
ATOM 7869 C CA . ARG A 1 988 ? 36.952 -35.398 -10.527 1.00 83.00 988 ARG A CA 1
ATOM 7870 C C . ARG A 1 988 ? 36.383 -34.612 -11.716 1.00 83.00 988 ARG A C 1
ATOM 7872 O O . ARG A 1 988 ? 35.202 -34.722 -12.025 1.00 83.00 988 ARG A O 1
ATOM 7879 N N . ASN A 1 989 ? 37.236 -33.854 -12.399 1.00 86.00 989 ASN A N 1
ATOM 7880 C CA . ASN A 1 989 ? 36.858 -33.081 -13.585 1.00 86.00 989 ASN A CA 1
ATOM 7881 C C . ASN A 1 989 ? 35.885 -31.915 -13.315 1.00 86.00 989 ASN A C 1
ATOM 7883 O O . ASN A 1 989 ? 35.267 -31.391 -14.237 1.00 86.00 989 ASN A O 1
ATOM 7887 N N . THR A 1 990 ? 35.745 -31.490 -12.058 1.00 90.44 990 THR A N 1
ATOM 7888 C CA . THR A 1 990 ? 34.956 -30.317 -11.672 1.00 90.44 990 THR A CA 1
ATOM 7889 C C . THR A 1 990 ? 35.830 -29.324 -10.917 1.00 90.44 990 THR A C 1
ATOM 7891 O O . THR A 1 990 ? 36.582 -29.704 -10.015 1.00 90.44 990 THR A O 1
ATOM 7894 N N . TYR A 1 991 ? 35.715 -28.048 -11.282 1.00 94.19 991 TYR A N 1
ATOM 7895 C CA . TYR A 1 991 ? 36.371 -26.939 -10.599 1.00 94.19 991 TYR A CA 1
ATOM 7896 C C . TYR A 1 991 ? 35.388 -26.267 -9.645 1.00 94.19 991 TYR A C 1
ATOM 7898 O O . TYR A 1 991 ? 34.246 -25.981 -10.009 1.00 94.19 991 TYR A O 1
ATOM 7906 N N . TYR A 1 992 ? 35.845 -26.004 -8.429 1.00 93.31 992 TYR A N 1
ATOM 7907 C CA . TYR A 1 992 ? 35.089 -25.321 -7.394 1.00 93.31 992 TYR A CA 1
ATOM 7908 C C . TYR A 1 992 ? 35.832 -24.062 -6.972 1.00 93.31 992 TYR A C 1
ATOM 7910 O O . TYR A 1 992 ? 37.041 -24.099 -6.755 1.00 93.31 992 TYR A O 1
ATOM 7918 N N . LEU A 1 993 ? 35.094 -22.974 -6.809 1.00 95.12 993 LEU A N 1
ATOM 7919 C CA . LEU A 1 993 ? 35.534 -21.785 -6.102 1.00 95.12 993 LEU A CA 1
ATOM 7920 C C . LEU A 1 993 ? 34.898 -21.804 -4.715 1.00 95.12 993 LEU A C 1
ATOM 7922 O O . LEU A 1 993 ? 33.679 -21.901 -4.600 1.00 95.12 993 LEU A O 1
ATOM 7926 N N . GLU A 1 994 ? 35.719 -21.737 -3.675 1.00 93.75 994 GLU A N 1
ATOM 7927 C CA . GLU A 1 994 ? 35.269 -21.569 -2.296 1.00 93.75 994 GLU A CA 1
ATOM 7928 C C . GLU A 1 994 ? 35.594 -20.159 -1.820 1.00 93.75 994 GLU A C 1
ATOM 7930 O O . GLU A 1 994 ? 36.749 -19.746 -1.901 1.00 93.75 994 GLU A O 1
ATOM 7935 N N . TYR A 1 995 ? 34.586 -19.449 -1.319 1.00 93.81 995 TYR A N 1
ATOM 7936 C CA . TYR A 1 995 ? 34.683 -18.069 -0.854 1.00 93.81 995 TYR A CA 1
ATOM 7937 C C . TYR A 1 995 ? 34.234 -17.933 0.605 1.00 93.81 995 TYR A C 1
ATOM 7939 O O . TYR A 1 995 ? 33.259 -18.558 1.026 1.00 93.81 995 TYR A O 1
ATOM 7947 N N . SER A 1 996 ? 34.933 -17.096 1.369 1.00 91.06 996 SER A N 1
ATOM 7948 C CA . SER A 1 996 ? 34.490 -16.590 2.670 1.00 91.06 996 SER A CA 1
ATOM 7949 C C . SER A 1 996 ? 35.196 -15.268 2.944 1.00 91.06 996 SER A C 1
ATOM 7951 O O . SER A 1 996 ? 36.402 -15.174 2.750 1.00 91.06 996 SER A O 1
ATOM 7953 N N . GLU A 1 997 ? 34.487 -14.260 3.454 1.00 89.56 997 GLU A N 1
ATOM 7954 C CA . GLU A 1 997 ? 35.087 -12.966 3.836 1.00 89.56 997 GLU A CA 1
ATOM 7955 C C . GLU A 1 997 ? 36.212 -13.089 4.878 1.00 89.56 997 GLU A C 1
ATOM 7957 O O . GLU A 1 997 ? 36.981 -12.152 5.083 1.00 89.56 997 GLU A O 1
ATOM 7962 N N . GLN A 1 998 ? 36.271 -14.231 5.565 1.00 85.56 998 GLN A N 1
ATOM 7963 C CA . GLN A 1 998 ? 37.266 -14.571 6.577 1.00 85.56 998 GLN A CA 1
ATOM 7964 C C . GLN A 1 998 ? 38.018 -15.852 6.185 1.00 85.56 998 GLN A C 1
ATOM 7966 O O . GLN A 1 998 ? 38.400 -16.640 7.050 1.00 85.56 998 GLN A O 1
ATOM 7971 N N . LEU A 1 999 ? 38.172 -16.122 4.882 1.00 86.56 999 LEU A N 1
ATOM 7972 C CA . LEU A 1 999 ? 38.800 -17.352 4.418 1.00 86.56 999 LEU A CA 1
ATOM 7973 C C . LEU A 1 999 ? 40.272 -17.409 4.839 1.00 86.56 999 LEU A C 1
ATOM 7975 O O . LEU A 1 999 ? 41.128 -16.700 4.318 1.00 86.56 999 LEU A O 1
ATOM 7979 N N . GLU A 1 1000 ? 40.589 -18.367 5.699 1.00 82.81 1000 GLU A N 1
ATOM 7980 C CA . GLU A 1 1000 ? 41.958 -18.803 5.937 1.00 82.81 1000 GLU A CA 1
ATOM 7981 C C . GLU A 1 1000 ? 42.304 -19.922 4.948 1.00 82.81 1000 GLU A C 1
ATOM 7983 O O . GLU A 1 1000 ? 41.753 -21.021 5.020 1.00 82.81 1000 GLU A O 1
ATOM 7988 N N . TYR A 1 1001 ? 43.228 -19.664 4.018 1.00 80.00 1001 TYR A N 1
ATOM 7989 C CA . TYR A 1 1001 ? 43.511 -20.568 2.890 1.00 80.00 1001 TYR A CA 1
ATOM 7990 C C . TYR A 1 1001 ? 43.788 -22.025 3.316 1.00 80.00 1001 TYR A C 1
ATOM 7992 O O . TYR A 1 1001 ? 43.291 -22.966 2.691 1.00 80.00 1001 TYR A O 1
ATOM 8000 N N . ALA A 1 1002 ? 44.542 -22.209 4.407 1.00 80.19 1002 ALA A N 1
ATOM 8001 C CA . ALA A 1 1002 ? 44.927 -23.517 4.942 1.00 80.19 1002 ALA A CA 1
ATOM 8002 C C . ALA A 1 1002 ? 43.834 -24.205 5.784 1.00 80.19 1002 ALA A C 1
ATOM 8004 O O . ALA A 1 1002 ? 43.952 -25.390 6.091 1.00 80.19 1002 ALA A O 1
ATOM 8005 N N . ASN A 1 1003 ? 42.772 -23.492 6.160 1.00 81.38 1003 ASN A N 1
ATOM 8006 C CA . ASN A 1 1003 ? 41.723 -24.009 7.026 1.00 81.38 1003 ASN A CA 1
ATOM 8007 C C . ASN A 1 1003 ? 40.553 -24.550 6.184 1.00 81.38 1003 ASN A C 1
ATOM 8009 O O . ASN A 1 1003 ? 39.795 -23.811 5.552 1.00 81.38 1003 ASN A O 1
ATOM 8013 N N . TYR A 1 1004 ? 40.395 -25.875 6.143 1.00 78.56 1004 TYR A N 1
ATOM 8014 C CA . TYR A 1 1004 ? 39.335 -26.542 5.370 1.00 78.56 1004 TYR A CA 1
ATOM 8015 C C . TYR A 1 1004 ? 38.005 -26.692 6.127 1.00 78.56 1004 TYR A C 1
ATOM 8017 O O . TYR A 1 1004 ? 37.048 -27.240 5.575 1.00 78.56 1004 TYR A O 1
ATOM 8025 N N . HIS A 1 1005 ? 37.929 -26.193 7.364 1.00 76.12 1005 HIS A N 1
ATOM 8026 C CA . HIS A 1 1005 ? 36.741 -26.268 8.218 1.00 76.12 1005 HIS A CA 1
ATOM 8027 C C . HIS A 1 1005 ? 35.959 -24.953 8.302 1.00 76.12 1005 HIS A C 1
ATOM 8029 O O . HIS A 1 1005 ? 34.847 -24.953 8.831 1.00 76.12 1005 HIS A O 1
ATOM 8035 N N . VAL A 1 1006 ? 36.505 -23.856 7.764 1.00 79.94 1006 VAL A N 1
ATOM 8036 C CA . VAL A 1 1006 ? 35.805 -22.566 7.690 1.00 79.94 1006 VAL A CA 1
ATOM 8037 C C . VAL A 1 1006 ? 34.506 -22.727 6.887 1.00 79.94 1006 VAL A C 1
ATOM 8039 O O . VAL A 1 1006 ? 34.520 -23.371 5.832 1.00 79.94 1006 VAL A O 1
ATOM 8042 N N . PRO A 1 1007 ? 33.380 -22.149 7.344 1.00 84.75 1007 PRO A N 1
ATOM 8043 C CA . PRO A 1 1007 ? 32.173 -22.045 6.536 1.00 84.75 1007 PRO A CA 1
ATOM 8044 C C . PRO A 1 1007 ? 32.453 -21.247 5.257 1.00 84.75 1007 PRO A C 1
ATOM 8046 O O . PRO A 1 1007 ? 32.879 -20.093 5.313 1.00 84.75 1007 PRO A O 1
ATOM 8049 N N . VAL A 1 1008 ? 32.215 -21.867 4.102 1.00 89.56 1008 VAL A N 1
ATOM 8050 C CA . VAL A 1 1008 ? 32.470 -21.270 2.782 1.00 89.56 1008 VAL A CA 1
ATOM 8051 C C . VAL A 1 1008 ? 31.238 -21.346 1.894 1.00 89.56 1008 VAL A C 1
ATOM 8053 O O . VAL A 1 1008 ? 30.435 -22.273 2.005 1.00 89.56 1008 VAL A O 1
ATOM 8056 N N . GLN A 1 1009 ? 31.123 -20.407 0.962 1.00 91.94 1009 GLN A N 1
ATOM 8057 C CA . GLN A 1 1009 ? 30.259 -20.524 -0.207 1.00 91.94 1009 GLN A CA 1
ATOM 8058 C C . GLN A 1 1009 ? 31.026 -21.252 -1.309 1.00 91.94 1009 GLN A C 1
ATOM 8060 O O . GLN A 1 1009 ? 32.083 -20.790 -1.736 1.00 91.94 1009 GLN A O 1
ATOM 8065 N N . ARG A 1 1010 ? 30.533 -22.418 -1.745 1.00 91.81 1010 ARG A N 1
ATOM 8066 C CA . ARG A 1 1010 ? 31.166 -23.227 -2.793 1.00 91.81 1010 ARG A CA 1
ATOM 8067 C C . ARG A 1 1010 ? 30.374 -23.127 -4.093 1.00 91.81 1010 ARG A C 1
ATOM 8069 O O . ARG A 1 1010 ? 29.215 -23.526 -4.150 1.00 91.81 1010 ARG A O 1
ATOM 8076 N N . HIS A 1 1011 ? 31.034 -22.690 -5.159 1.00 94.00 1011 HIS A N 1
ATOM 8077 C CA . HIS A 1 1011 ? 30.455 -22.554 -6.494 1.00 94.00 1011 HIS A CA 1
ATOM 8078 C C . HIS A 1 1011 ? 31.192 -23.446 -7.489 1.00 94.00 1011 HIS A C 1
ATOM 8080 O O . HIS A 1 1011 ? 32.415 -23.405 -7.578 1.00 94.00 1011 HIS A O 1
ATOM 8086 N N . VAL A 1 1012 ? 30.456 -24.230 -8.276 1.00 93.69 1012 VAL A N 1
ATOM 8087 C CA . VAL A 1 1012 ? 31.026 -24.931 -9.439 1.00 93.69 1012 VAL A CA 1
ATOM 8088 C C . VAL A 1 1012 ? 31.303 -23.909 -10.534 1.00 93.69 1012 VAL A C 1
ATOM 8090 O O . VAL A 1 1012 ? 30.364 -23.227 -10.940 1.00 93.69 1012 VAL A O 1
ATOM 8093 N N . VAL A 1 1013 ? 32.539 -23.823 -11.025 1.00 95.06 1013 VAL A N 1
ATOM 8094 C CA . VAL A 1 1013 ? 32.977 -22.849 -12.042 1.00 95.06 1013 VAL A CA 1
ATOM 8095 C C . VAL A 1 1013 ? 33.534 -23.541 -13.288 1.00 95.06 1013 VAL A C 1
ATOM 8097 O O . VAL A 1 1013 ? 33.927 -24.708 -13.244 1.00 95.06 1013 VAL A O 1
ATOM 8100 N N . SER A 1 1014 ? 33.567 -22.827 -14.415 1.00 92.38 1014 SER A N 1
ATOM 8101 C CA . SER A 1 1014 ? 34.163 -23.330 -15.654 1.00 92.38 1014 SER A CA 1
ATOM 8102 C C . SER A 1 1014 ? 35.695 -23.391 -15.558 1.00 92.38 1014 SER A C 1
ATOM 8104 O O . SER A 1 1014 ? 36.318 -22.680 -14.764 1.00 92.38 1014 SER A O 1
ATOM 8106 N N . TYR A 1 1015 ? 36.323 -24.224 -16.398 1.00 90.88 1015 TYR A N 1
ATOM 8107 C CA . TYR A 1 1015 ? 37.787 -24.283 -16.508 1.00 90.88 1015 TYR A CA 1
ATOM 8108 C C . TYR A 1 1015 ? 38.397 -22.906 -16.815 1.00 90.88 1015 TYR A C 1
ATOM 8110 O O . TYR A 1 1015 ? 39.414 -22.549 -16.229 1.00 90.88 1015 TYR A O 1
ATOM 8118 N N . HIS A 1 1016 ? 37.761 -22.124 -17.695 1.00 89.50 1016 HIS A N 1
ATOM 8119 C CA . HIS A 1 1016 ? 38.233 -20.793 -18.083 1.00 89.50 1016 HIS A CA 1
ATOM 8120 C C . HIS A 1 1016 ? 38.263 -19.844 -16.882 1.00 89.50 1016 HIS A C 1
ATOM 8122 O O . HIS A 1 1016 ? 39.314 -19.278 -16.584 1.00 89.50 1016 HIS A O 1
ATOM 8128 N N . VAL A 1 1017 ? 37.157 -19.747 -16.134 1.00 93.31 1017 VAL A N 1
ATOM 8129 C CA . VAL A 1 1017 ? 37.088 -18.939 -14.906 1.00 93.31 1017 VAL A CA 1
ATOM 8130 C C . VAL A 1 1017 ? 38.152 -19.392 -13.905 1.00 93.31 1017 VAL A C 1
ATOM 8132 O O . VAL A 1 1017 ? 38.942 -18.575 -13.440 1.00 93.31 1017 VAL A O 1
ATOM 8135 N N . ALA A 1 1018 ? 38.247 -20.695 -13.623 1.00 93.56 1018 ALA A N 1
ATOM 8136 C CA . ALA A 1 1018 ? 39.243 -21.220 -12.689 1.00 93.56 1018 ALA A CA 1
ATOM 8137 C C . ALA A 1 1018 ? 40.688 -20.927 -13.138 1.00 93.56 1018 ALA A C 1
ATOM 8139 O O . ALA A 1 1018 ? 41.519 -20.535 -12.323 1.00 93.56 1018 ALA A O 1
ATOM 8140 N N . SER A 1 1019 ? 40.998 -21.089 -14.427 1.00 91.62 1019 SER A N 1
ATOM 8141 C CA . SER A 1 1019 ? 42.341 -20.876 -14.977 1.00 91.62 1019 SER A CA 1
ATOM 8142 C C . SER A 1 1019 ? 42.774 -19.409 -14.920 1.00 91.62 1019 SER A C 1
ATOM 8144 O O . SER A 1 1019 ? 43.926 -19.132 -14.574 1.00 91.62 1019 SER A O 1
ATOM 8146 N N . LEU A 1 1020 ? 41.858 -18.481 -15.221 1.00 91.81 1020 LEU A N 1
ATOM 8147 C CA . LEU A 1 1020 ? 42.085 -17.035 -15.158 1.00 91.81 1020 LEU A CA 1
ATOM 8148 C C . LEU A 1 1020 ? 42.289 -16.554 -13.722 1.00 91.81 1020 LEU A C 1
ATOM 8150 O O . LEU A 1 1020 ? 43.272 -15.868 -13.436 1.00 91.81 1020 LEU A O 1
ATOM 8154 N N . LEU A 1 1021 ? 41.400 -16.970 -12.816 1.00 93.06 1021 LEU A N 1
ATOM 8155 C CA . LEU A 1 1021 ? 41.491 -16.634 -11.398 1.00 93.06 1021 LEU A CA 1
ATOM 8156 C C . LEU A 1 1021 ? 42.788 -17.185 -10.791 1.00 93.06 1021 LEU A C 1
ATOM 8158 O O . LEU A 1 1021 ? 43.550 -16.424 -10.201 1.00 93.06 1021 LEU A O 1
ATOM 8162 N N . ALA A 1 1022 ? 43.124 -18.454 -11.051 1.00 91.31 1022 ALA A N 1
ATOM 8163 C CA . ALA A 1 1022 ? 44.380 -19.058 -10.598 1.00 91.31 1022 ALA A CA 1
ATOM 8164 C C . ALA A 1 1022 ? 45.626 -18.337 -11.142 1.00 91.31 1022 ALA A C 1
ATOM 8166 O O . ALA A 1 1022 ? 46.637 -18.244 -10.452 1.00 91.31 1022 ALA A O 1
ATOM 8167 N N . PHE A 1 1023 ? 45.583 -17.828 -12.379 1.00 89.19 1023 PHE A N 1
ATOM 8168 C CA . PHE A 1 1023 ? 46.705 -17.092 -12.967 1.00 89.19 1023 PHE A CA 1
ATOM 8169 C C . PHE A 1 1023 ? 46.903 -15.704 -12.334 1.00 89.19 1023 PHE A C 1
ATOM 8171 O O . PHE A 1 1023 ? 48.041 -15.244 -12.193 1.00 89.19 1023 PHE A O 1
ATOM 8178 N N . GLY A 1 1024 ? 45.807 -15.047 -11.944 1.00 83.94 1024 GLY A N 1
ATOM 8179 C CA . GLY A 1 1024 ? 45.823 -13.770 -11.229 1.00 83.94 1024 GLY A CA 1
ATOM 8180 C C . GLY A 1 1024 ? 46.112 -13.893 -9.725 1.00 83.94 1024 GLY A C 1
ATOM 8181 O O . GLY A 1 1024 ? 46.589 -12.929 -9.120 1.00 83.94 1024 GLY A O 1
ATOM 8182 N N . GLN A 1 1025 ? 45.873 -15.066 -9.128 1.00 78.50 1025 GLN A N 1
ATOM 8183 C CA . GLN A 1 1025 ? 46.108 -15.362 -7.712 1.00 78.50 1025 GLN A CA 1
ATOM 8184 C C . GLN A 1 1025 ? 47.616 -15.270 -7.390 1.00 78.50 1025 GLN A C 1
ATOM 8186 O O . GLN A 1 1025 ? 48.422 -16.069 -7.863 1.00 78.50 1025 GLN A O 1
ATOM 8191 N N . GLY A 1 1026 ? 48.024 -14.242 -6.630 1.00 66.38 1026 GLY A N 1
ATOM 8192 C CA . GLY A 1 1026 ? 49.436 -13.952 -6.310 1.00 66.38 1026 GLY A CA 1
ATOM 8193 C C . GLY A 1 1026 ? 49.898 -12.513 -6.585 1.00 66.38 1026 GLY A C 1
ATOM 8194 O O . GLY A 1 1026 ? 51.081 -12.206 -6.429 1.00 66.38 1026 GLY A O 1
ATOM 8195 N N . LEU A 1 1027 ? 48.995 -11.618 -6.998 1.00 72.75 1027 LEU A N 1
ATOM 8196 C CA . LEU A 1 1027 ? 49.253 -10.176 -7.029 1.00 72.75 1027 LEU A CA 1
ATOM 8197 C C . LEU A 1 1027 ? 49.237 -9.603 -5.600 1.00 72.75 1027 LEU A C 1
ATOM 8199 O O . LEU A 1 1027 ? 48.251 -9.726 -4.888 1.00 72.75 1027 LEU A O 1
ATOM 8203 N N . THR A 1 1028 ? 50.316 -8.939 -5.179 1.00 58.72 1028 THR A N 1
ATOM 8204 C CA . THR A 1 1028 ? 50.442 -8.346 -3.828 1.00 58.72 1028 THR A CA 1
ATOM 8205 C C . THR A 1 1028 ? 49.888 -6.918 -3.723 1.00 58.72 1028 THR A C 1
ATOM 8207 O O . THR A 1 1028 ? 49.862 -6.326 -2.644 1.00 58.72 1028 THR A O 1
ATOM 8210 N N . THR A 1 1029 ? 49.464 -6.320 -4.841 1.00 62.66 1029 THR A N 1
ATOM 8211 C CA . THR A 1 1029 ? 49.093 -4.898 -4.927 1.00 62.66 1029 THR A CA 1
ATOM 8212 C C . THR A 1 1029 ? 47.590 -4.684 -4.721 1.00 62.66 1029 THR A C 1
ATOM 8214 O O . THR A 1 1029 ? 46.793 -5.083 -5.562 1.00 62.66 1029 THR A O 1
ATOM 8217 N N . LYS A 1 1030 ? 47.197 -3.967 -3.657 1.00 57.91 1030 LYS A N 1
ATOM 8218 C CA . LYS A 1 1030 ? 45.785 -3.740 -3.268 1.00 57.91 1030 LYS A CA 1
ATOM 8219 C C . LYS A 1 1030 ? 45.030 -2.623 -4.027 1.00 57.91 1030 LYS A C 1
ATOM 8221 O O . LYS A 1 1030 ? 43.870 -2.380 -3.728 1.00 57.91 1030 LYS A O 1
ATOM 8226 N N . ARG A 1 1031 ? 45.652 -1.920 -4.987 1.00 60.88 1031 ARG A N 1
ATOM 8227 C CA . ARG A 1 1031 ? 45.058 -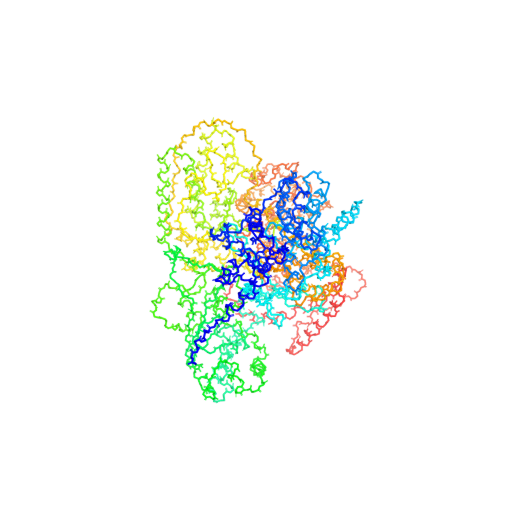0.754 -5.700 1.00 60.88 1031 ARG A CA 1
ATOM 8228 C C . ARG A 1 1031 ? 44.236 -1.096 -6.967 1.00 60.88 1031 ARG A C 1
ATOM 8230 O O . ARG A 1 1031 ? 43.984 -0.210 -7.767 1.00 60.88 1031 ARG A O 1
ATOM 8237 N N . ALA A 1 1032 ? 43.828 -2.350 -7.186 1.00 67.88 1032 ALA A N 1
ATOM 8238 C CA . ALA A 1 1032 ? 43.329 -2.792 -8.502 1.00 67.88 1032 ALA A CA 1
ATOM 8239 C C . ALA A 1 1032 ? 41.886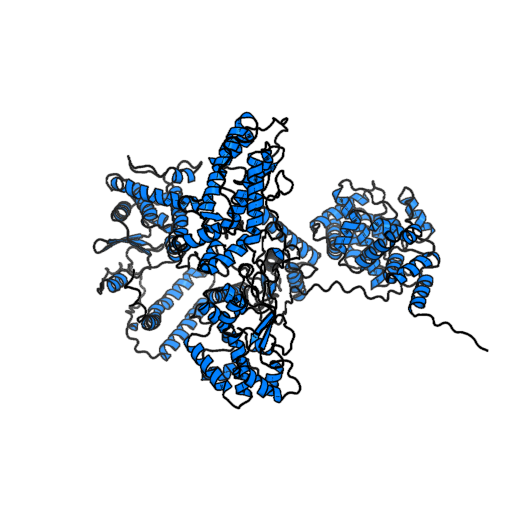 -2.368 -8.869 1.00 67.88 1032 ALA A C 1
ATOM 8241 O O . ALA A 1 1032 ? 41.540 -2.374 -10.046 1.00 67.88 1032 ALA A O 1
ATOM 8242 N N . LEU A 1 1033 ? 41.040 -1.986 -7.906 1.00 77.00 1033 LEU A N 1
ATOM 8243 C CA . LEU A 1 1033 ? 39.632 -1.631 -8.174 1.00 77.00 1033 LEU A CA 1
ATOM 8244 C C . LEU A 1 1033 ? 39.456 -0.276 -8.882 1.00 77.00 1033 LEU A C 1
ATOM 8246 O O . LEU A 1 1033 ? 38.500 -0.084 -9.634 1.00 77.00 1033 LEU A O 1
ATOM 8250 N N . GLU A 1 1034 ? 40.388 0.653 -8.669 1.00 82.31 1034 GLU A N 1
ATOM 8251 C CA . GLU A 1 1034 ? 40.390 1.983 -9.297 1.00 82.31 1034 GLU A CA 1
ATOM 8252 C C . GLU A 1 1034 ? 41.072 1.988 -10.674 1.00 82.31 1034 GLU A C 1
ATOM 8254 O O . GLU A 1 1034 ? 41.035 2.995 -11.380 1.00 82.31 1034 GLU A O 1
ATOM 8259 N N . ASP A 1 1035 ? 41.671 0.867 -11.088 1.00 83.38 1035 ASP A N 1
ATOM 8260 C CA . ASP A 1 1035 ? 42.317 0.765 -12.391 1.00 83.38 1035 ASP A CA 1
ATOM 8261 C C . ASP A 1 1035 ? 41.293 0.845 -13.529 1.00 83.38 1035 ASP A C 1
ATOM 8263 O O . ASP A 1 1035 ? 40.167 0.350 -13.430 1.00 83.38 1035 ASP A O 1
ATOM 8267 N N . ALA A 1 1036 ? 41.715 1.435 -14.650 1.00 86.06 1036 ALA A N 1
ATOM 8268 C CA . ALA A 1 1036 ? 40.903 1.502 -15.858 1.00 86.06 1036 ALA A CA 1
ATOM 8269 C C . ALA A 1 1036 ? 40.578 0.094 -16.386 1.00 86.06 1036 ALA A C 1
ATOM 8271 O O . ALA A 1 1036 ? 41.477 -0.740 -16.542 1.00 86.06 1036 ALA A O 1
ATOM 8272 N N . TRP A 1 1037 ? 39.308 -0.149 -16.716 1.00 87.25 1037 TRP A N 1
ATOM 8273 C CA . TRP A 1 1037 ? 38.871 -1.399 -17.336 1.00 87.25 1037 TRP A CA 1
ATOM 8274 C C . TRP A 1 1037 ? 39.513 -1.575 -18.718 1.00 87.25 1037 TRP A C 1
ATOM 8276 O O . TRP A 1 1037 ? 39.427 -0.690 -19.572 1.00 87.25 1037 TRP A O 1
ATOM 8286 N N . LYS A 1 1038 ? 40.163 -2.723 -18.948 1.00 85.88 1038 LYS A N 1
ATOM 8287 C CA . LYS A 1 1038 ? 40.848 -3.045 -20.209 1.00 85.88 1038 LYS A CA 1
ATOM 8288 C C . LYS A 1 1038 ? 40.577 -4.484 -20.619 1.00 85.88 1038 LYS A C 1
ATOM 8290 O O . LYS A 1 1038 ? 40.921 -5.409 -19.886 1.00 85.88 1038 LYS A O 1
ATOM 8295 N N . LEU A 1 1039 ? 40.038 -4.661 -21.820 1.00 85.81 1039 LEU A N 1
ATOM 8296 C CA . LEU A 1 1039 ? 39.889 -5.970 -22.452 1.00 85.81 1039 LEU A CA 1
ATOM 8297 C C . LEU A 1 1039 ? 41.193 -6.404 -23.152 1.00 85.81 1039 LEU A C 1
ATOM 8299 O O . LEU A 1 1039 ? 42.049 -5.553 -23.419 1.00 85.81 1039 LEU A O 1
ATOM 8303 N N . PRO A 1 1040 ? 41.371 -7.710 -23.429 1.00 84.94 1040 PRO A N 1
ATOM 8304 C CA . PRO A 1 1040 ? 42.450 -8.203 -24.287 1.00 84.94 1040 PRO A CA 1
ATOM 8305 C C . PRO A 1 1040 ? 42.417 -7.561 -25.682 1.00 84.94 1040 PRO A C 1
ATOM 8307 O O . PRO A 1 1040 ? 41.373 -7.095 -26.138 1.00 84.94 1040 PRO A O 1
ATOM 8310 N N . HIS A 1 1041 ? 43.559 -7.540 -26.372 1.00 80.00 1041 HIS A N 1
ATOM 8311 C CA . HIS A 1 1041 ? 43.619 -7.078 -27.763 1.00 80.00 1041 HIS A CA 1
ATOM 8312 C C . HIS A 1 1041 ? 42.707 -7.953 -28.646 1.00 80.00 1041 HIS A C 1
ATOM 8314 O O . HIS A 1 1041 ? 42.640 -9.158 -28.424 1.00 80.00 1041 HIS A O 1
ATOM 8320 N N . GLU A 1 1042 ? 41.986 -7.352 -29.603 1.00 82.69 1042 GLU A N 1
ATOM 8321 C CA . GLU A 1 1042 ? 41.014 -8.022 -30.502 1.00 82.69 1042 GLU A CA 1
ATOM 8322 C C . GLU A 1 1042 ? 39.779 -8.661 -29.838 1.00 82.69 1042 GLU A C 1
ATOM 8324 O O . GLU A 1 1042 ? 38.929 -9.227 -30.527 1.00 82.69 1042 GLU A O 1
ATOM 8329 N N . ALA A 1 1043 ? 39.619 -8.523 -28.520 1.00 86.81 1043 ALA A N 1
ATOM 8330 C CA . ALA A 1 1043 ? 38.422 -8.976 -27.826 1.00 86.81 1043 ALA A CA 1
ATOM 8331 C C . ALA A 1 1043 ? 37.163 -8.193 -28.261 1.00 86.81 1043 ALA A C 1
ATOM 8333 O O . ALA A 1 1043 ? 37.228 -6.972 -28.446 1.00 86.81 1043 ALA A O 1
ATOM 8334 N N . PRO A 1 1044 ? 35.986 -8.846 -28.345 1.00 90.50 1044 PRO A N 1
ATOM 8335 C CA . PRO A 1 1044 ? 34.730 -8.150 -28.598 1.00 90.50 1044 PRO A CA 1
ATOM 8336 C C . PRO A 1 1044 ? 34.420 -7.137 -27.478 1.00 90.50 1044 PRO A C 1
ATOM 8338 O O . PRO A 1 1044 ? 34.546 -7.477 -26.294 1.00 90.50 1044 PRO A O 1
ATOM 8341 N N . PRO A 1 1045 ? 33.973 -5.912 -27.815 1.00 90.19 1045 PRO A N 1
ATOM 8342 C CA . PRO A 1 1045 ? 33.601 -4.917 -26.816 1.00 90.19 1045 PRO A CA 1
ATOM 8343 C C . PRO A 1 1045 ? 32.371 -5.365 -26.017 1.00 90.19 1045 PRO A C 1
ATOM 8345 O O . PRO A 1 1045 ? 31.597 -6.218 -26.459 1.00 90.19 1045 PRO A O 1
ATOM 8348 N N . LEU A 1 1046 ? 32.183 -4.761 -24.841 1.00 90.81 1046 LEU A N 1
ATOM 8349 C CA . LEU A 1 1046 ? 30.963 -4.942 -24.051 1.00 90.81 1046 LEU A CA 1
ATOM 8350 C C . LEU A 1 1046 ? 29.724 -4.477 -24.845 1.00 90.81 1046 LEU A C 1
ATOM 8352 O O . LEU A 1 1046 ? 29.845 -3.570 -25.676 1.00 90.81 1046 LEU A O 1
ATOM 8356 N N . PRO A 1 1047 ? 28.532 -5.054 -24.589 1.00 91.94 1047 PRO A N 1
ATOM 8357 C CA . PRO A 1 1047 ? 27.295 -4.634 -25.245 1.00 91.94 1047 PRO A CA 1
ATOM 8358 C C . PRO A 1 1047 ? 27.036 -3.125 -25.110 1.00 91.94 1047 PRO A C 1
ATOM 8360 O O . PRO A 1 1047 ? 27.214 -2.552 -24.037 1.00 91.94 1047 PRO A O 1
ATOM 8363 N N . THR A 1 1048 ? 26.581 -2.470 -26.181 1.00 87.06 1048 THR A N 1
ATOM 8364 C CA . THR A 1 1048 ? 26.361 -1.010 -26.201 1.00 87.06 1048 THR A CA 1
ATOM 8365 C C . THR A 1 1048 ? 25.368 -0.549 -25.132 1.00 87.06 1048 THR A C 1
ATOM 8367 O O . THR A 1 1048 ? 25.595 0.467 -24.485 1.00 87.06 1048 THR A O 1
ATOM 8370 N N . THR A 1 1049 ? 24.314 -1.328 -24.899 1.00 84.06 1049 THR A N 1
ATOM 8371 C CA . THR A 1 1049 ? 23.298 -1.126 -23.850 1.00 84.06 1049 THR A CA 1
ATOM 8372 C C . THR A 1 1049 ? 23.888 -1.160 -22.437 1.00 84.06 1049 THR A C 1
ATOM 8374 O O . THR A 1 1049 ? 23.509 -0.351 -21.598 1.00 84.06 1049 THR A O 1
ATOM 8377 N N . PHE A 1 1050 ? 24.864 -2.039 -22.182 1.00 89.25 1050 PHE A N 1
ATOM 8378 C CA . PHE A 1 1050 ? 25.615 -2.077 -20.924 1.00 89.25 1050 PHE A CA 1
ATOM 8379 C C . PHE A 1 1050 ? 26.471 -0.813 -20.759 1.00 89.25 1050 PHE A C 1
ATOM 8381 O O . PHE A 1 1050 ? 26.537 -0.224 -19.687 1.00 89.25 1050 PHE A O 1
ATOM 8388 N N . VAL A 1 1051 ? 27.120 -0.357 -21.835 1.00 85.44 1051 VAL A N 1
ATOM 8389 C CA . VAL A 1 1051 ? 27.986 0.836 -21.799 1.00 85.44 1051 VAL A CA 1
ATOM 8390 C C . VAL A 1 1051 ? 27.180 2.134 -21.637 1.00 85.44 1051 VAL A C 1
ATOM 8392 O O . VAL A 1 1051 ? 27.655 3.078 -21.004 1.00 85.44 1051 VAL A O 1
ATOM 8395 N N . GLN A 1 1052 ? 25.951 2.187 -22.156 1.00 78.69 1052 GLN A N 1
ATOM 8396 C CA . GLN A 1 1052 ? 25.041 3.325 -21.983 1.00 78.69 1052 GLN A CA 1
ATOM 8397 C C . GLN A 1 1052 ? 24.710 3.611 -20.510 1.00 78.69 1052 GLN A C 1
ATOM 8399 O O . GLN A 1 1052 ? 24.422 4.755 -20.179 1.00 78.69 1052 GLN A O 1
ATOM 8404 N N . GLY A 1 1053 ? 24.837 2.637 -19.601 1.00 75.25 1053 GLY A N 1
ATOM 8405 C CA . GLY A 1 1053 ? 24.619 2.839 -18.163 1.00 75.25 1053 GLY A CA 1
ATOM 8406 C C . GLY A 1 1053 ? 25.586 3.822 -17.481 1.00 75.25 1053 GLY A C 1
ATOM 8407 O O . GLY A 1 1053 ? 25.347 4.225 -16.344 1.00 75.25 1053 GLY A O 1
ATOM 8408 N N . PHE A 1 1054 ? 26.664 4.245 -18.152 1.00 77.75 1054 PHE A N 1
ATOM 8409 C CA . PHE A 1 1054 ? 27.730 5.057 -17.555 1.00 77.75 1054 PHE A CA 1
ATOM 8410 C C . PHE A 1 1054 ? 27.802 6.515 -18.042 1.00 77.75 1054 PHE A C 1
ATOM 8412 O O . PHE A 1 1054 ? 28.848 7.151 -17.870 1.00 77.75 1054 PHE A O 1
ATOM 8419 N N . GLU A 1 1055 ? 26.741 7.048 -18.665 1.00 60.94 1055 GLU A N 1
ATOM 8420 C CA . GLU A 1 1055 ? 26.729 8.386 -19.284 1.00 60.94 1055 GLU A CA 1
ATOM 8421 C C . GLU A 1 1055 ? 27.484 9.436 -18.434 1.00 60.94 1055 GLU A C 1
ATOM 8423 O O . GLU A 1 1055 ? 27.104 9.707 -17.298 1.00 60.94 1055 GLU A O 1
ATOM 8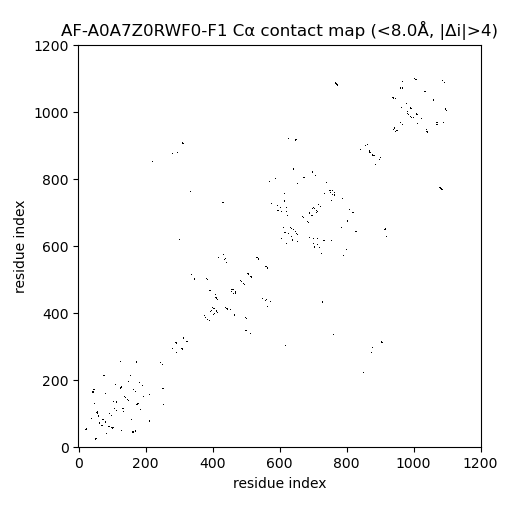428 N N . SER A 1 1056 ? 28.555 10.022 -19.000 1.00 58.12 1056 SER A N 1
ATOM 8429 C CA . SER A 1 1056 ? 29.495 11.031 -18.443 1.00 58.12 1056 SER A CA 1
ATOM 8430 C C . SER A 1 1056 ? 30.703 10.571 -17.605 1.00 58.12 1056 SER A C 1
ATOM 8432 O O . SER A 1 1056 ? 31.589 11.391 -17.356 1.00 58.12 1056 SER A O 1
ATOM 8434 N N . ARG A 1 1057 ? 30.832 9.293 -17.217 1.00 61.22 1057 ARG A N 1
ATOM 8435 C CA . ARG A 1 1057 ? 31.993 8.825 -16.430 1.00 61.22 1057 ARG A CA 1
ATOM 8436 C C . ARG A 1 1057 ? 33.090 8.235 -17.317 1.00 61.22 1057 ARG A C 1
ATOM 8438 O O . ARG A 1 1057 ? 32.984 7.113 -17.796 1.00 61.22 1057 ARG A O 1
ATOM 8445 N N . GLN A 1 1058 ? 34.171 8.988 -17.507 1.00 69.56 1058 GLN A N 1
ATOM 8446 C CA . GLN A 1 1058 ? 35.402 8.542 -18.170 1.00 69.56 1058 GLN A CA 1
ATOM 8447 C C . GLN A 1 1058 ? 36.614 9.008 -17.341 1.00 69.56 1058 GLN A C 1
ATOM 8449 O O . GLN A 1 1058 ? 36.638 10.175 -16.944 1.00 69.56 1058 GLN A O 1
ATOM 8454 N N . PRO A 1 1059 ? 37.627 8.154 -17.089 1.00 74.00 1059 PRO A N 1
ATOM 8455 C CA . PRO A 1 1059 ? 37.725 6.740 -17.473 1.00 74.00 1059 PRO A CA 1
ATOM 8456 C C . PRO A 1 1059 ? 36.871 5.807 -16.586 1.00 74.00 1059 PRO A C 1
ATOM 8458 O O . PRO A 1 1059 ? 36.697 6.050 -15.393 1.00 74.00 1059 PRO A O 1
ATOM 8461 N N . LEU A 1 1060 ? 36.359 4.713 -17.165 1.00 84.88 1060 LEU A N 1
ATOM 8462 C CA . LEU A 1 1060 ? 35.649 3.660 -16.425 1.00 84.88 1060 LEU A CA 1
ATOM 8463 C C . LEU A 1 1060 ? 36.643 2.766 -15.678 1.00 84.88 1060 LEU A C 1
ATOM 8465 O O . LEU A 1 1060 ? 37.599 2.258 -16.267 1.00 84.88 1060 LEU A O 1
ATOM 8469 N N . THR A 1 1061 ? 36.397 2.558 -14.388 1.00 89.50 1061 THR A N 1
ATOM 8470 C CA . THR A 1 1061 ? 37.237 1.724 -13.519 1.00 89.50 1061 THR A CA 1
ATOM 8471 C C . THR A 1 1061 ? 36.646 0.326 -13.377 1.00 89.50 1061 THR A C 1
ATOM 8473 O O . THR A 1 1061 ? 35.452 0.129 -13.613 1.00 89.50 1061 THR A O 1
ATOM 8476 N N . LEU A 1 1062 ? 37.462 -0.646 -12.963 1.00 89.00 1062 LEU A N 1
ATOM 8477 C CA . LEU A 1 1062 ? 36.998 -2.003 -12.667 1.00 89.00 1062 LEU A CA 1
ATOM 8478 C C . LEU A 1 1062 ? 35.847 -2.005 -11.651 1.00 89.00 1062 LEU A C 1
ATOM 8480 O O . LEU A 1 1062 ? 34.864 -2.709 -11.864 1.00 89.00 1062 LEU A O 1
ATOM 8484 N N . ASN A 1 1063 ? 35.934 -1.175 -10.605 1.00 90.44 1063 ASN A N 1
ATOM 8485 C CA . ASN A 1 1063 ? 34.873 -1.026 -9.610 1.00 90.44 1063 ASN A CA 1
ATOM 8486 C C . ASN A 1 1063 ? 33.533 -0.651 -10.257 1.00 90.44 1063 ASN A C 1
ATOM 8488 O O . ASN A 1 1063 ? 32.530 -1.313 -10.024 1.00 90.44 1063 ASN A O 1
ATOM 8492 N N . HIS A 1 1064 ? 33.530 0.366 -11.126 1.00 90.75 1064 HIS A N 1
ATOM 8493 C CA . HIS A 1 1064 ? 32.315 0.799 -11.818 1.00 90.75 1064 HIS A CA 1
ATOM 8494 C C . HIS A 1 1064 ? 31.714 -0.313 -12.688 1.00 90.75 1064 HIS A C 1
ATOM 8496 O O . HIS A 1 1064 ? 30.499 -0.496 -12.684 1.00 90.75 1064 HIS A O 1
ATOM 8502 N N . ILE A 1 1065 ? 32.551 -1.063 -13.415 1.00 92.25 1065 ILE A N 1
ATOM 8503 C CA . ILE A 1 1065 ? 32.093 -2.165 -14.273 1.00 92.25 1065 ILE A CA 1
ATOM 8504 C C . ILE A 1 1065 ? 31.495 -3.302 -13.440 1.00 92.25 1065 ILE A C 1
ATOM 8506 O O . ILE A 1 1065 ? 30.412 -3.780 -13.770 1.00 92.25 1065 ILE A O 1
ATOM 8510 N N . LEU A 1 1066 ? 32.174 -3.721 -12.366 1.00 93.50 1066 LEU A N 1
ATOM 8511 C CA . LEU A 1 1066 ? 31.708 -4.812 -11.509 1.00 93.50 1066 LEU A CA 1
ATOM 8512 C C . LEU A 1 1066 ? 30.446 -4.433 -10.734 1.00 93.50 1066 LEU A C 1
ATOM 8514 O O . LEU A 1 1066 ? 29.537 -5.251 -10.662 1.00 93.50 1066 LEU A O 1
ATOM 8518 N N . ASP A 1 1067 ? 30.356 -3.210 -10.207 1.00 93.38 1067 ASP A N 1
ATOM 8519 C CA . ASP A 1 1067 ? 29.161 -2.741 -9.499 1.00 93.38 1067 ASP A CA 1
ATOM 8520 C C . ASP A 1 1067 ? 27.948 -2.695 -10.444 1.00 93.38 1067 ASP A C 1
ATOM 8522 O O . ASP A 1 1067 ? 26.872 -3.171 -10.088 1.00 93.38 1067 ASP A O 1
ATOM 8526 N N . HIS A 1 1068 ? 28.124 -2.203 -11.676 1.00 93.19 1068 HIS A N 1
ATOM 8527 C CA . HIS A 1 1068 ? 27.046 -2.170 -12.669 1.00 93.19 1068 HIS A CA 1
ATOM 8528 C C . HIS A 1 1068 ? 26.644 -3.571 -13.155 1.00 93.19 1068 HIS A C 1
ATOM 8530 O O . HIS A 1 1068 ? 25.458 -3.868 -13.275 1.00 93.19 1068 HIS A O 1
ATOM 8536 N N . ALA A 1 1069 ? 27.616 -4.458 -13.400 1.00 95.06 1069 ALA A N 1
ATOM 8537 C CA . ALA A 1 1069 ? 27.343 -5.848 -13.759 1.00 95.06 1069 ALA A CA 1
ATOM 8538 C C . ALA A 1 1069 ? 26.627 -6.594 -12.628 1.00 95.06 1069 ALA A C 1
ATOM 8540 O O . ALA A 1 1069 ? 25.664 -7.309 -12.885 1.00 95.06 1069 ALA A O 1
ATOM 8541 N N . SER A 1 1070 ? 27.066 -6.386 -11.386 1.00 95.94 1070 SER A N 1
ATOM 8542 C CA . SER A 1 1070 ? 26.439 -6.940 -10.188 1.00 95.94 1070 SER A CA 1
ATOM 8543 C C . SER A 1 1070 ? 24.979 -6.500 -10.071 1.00 95.94 1070 SER A C 1
ATOM 8545 O O . SER A 1 1070 ? 24.107 -7.339 -9.852 1.00 95.94 1070 SER A O 1
ATOM 8547 N N . ASP A 1 1071 ? 24.691 -5.214 -10.293 1.00 94.44 1071 ASP A N 1
ATOM 8548 C CA . ASP A 1 1071 ? 23.326 -4.681 -10.272 1.00 94.44 1071 ASP A CA 1
ATOM 8549 C C . ASP A 1 1071 ? 22.438 -5.303 -11.364 1.00 94.44 1071 ASP A C 1
ATOM 8551 O O . ASP A 1 1071 ? 21.363 -5.826 -11.065 1.00 94.44 1071 ASP A O 1
ATOM 8555 N N . ILE A 1 1072 ? 22.923 -5.364 -12.611 1.00 95.38 1072 ILE A N 1
ATOM 8556 C CA . ILE A 1 1072 ? 22.203 -5.997 -13.730 1.00 95.38 1072 ILE A CA 1
ATOM 8557 C C . ILE A 1 1072 ? 21.921 -7.475 -13.446 1.00 95.38 1072 ILE A C 1
ATOM 8559 O O . ILE A 1 1072 ? 20.786 -7.931 -13.606 1.00 95.38 1072 ILE A O 1
ATOM 8563 N N . VAL A 1 1073 ? 22.938 -8.227 -13.008 1.00 97.06 1073 VAL A N 1
ATOM 8564 C CA . VAL A 1 1073 ? 22.806 -9.651 -12.669 1.00 97.06 1073 VAL A CA 1
ATOM 8565 C C . VAL A 1 1073 ? 21.808 -9.829 -11.529 1.00 97.06 1073 VAL A C 1
ATOM 8567 O O . VAL A 1 1073 ? 20.941 -10.694 -11.616 1.00 97.06 1073 VAL A O 1
ATOM 8570 N N . ASN A 1 1074 ? 21.870 -8.990 -10.492 1.00 95.94 1074 ASN A N 1
ATOM 8571 C CA . ASN A 1 1074 ? 20.934 -9.035 -9.373 1.00 95.94 1074 ASN A CA 1
ATOM 8572 C C . ASN A 1 1074 ? 19.486 -8.800 -9.827 1.00 95.94 1074 ASN A C 1
ATOM 8574 O O . ASN A 1 1074 ? 18.609 -9.600 -9.506 1.00 95.94 1074 ASN A O 1
ATOM 8578 N N . GLN A 1 1075 ? 19.237 -7.734 -10.594 1.00 94.69 1075 GLN A N 1
ATOM 8579 C CA . GLN A 1 1075 ? 17.899 -7.409 -11.092 1.00 94.69 1075 GLN A CA 1
ATOM 8580 C C . GLN A 1 1075 ? 17.348 -8.499 -12.016 1.00 94.69 1075 GLN A C 1
ATOM 8582 O O . GLN A 1 1075 ? 16.183 -8.872 -11.897 1.00 94.69 1075 GLN A O 1
ATOM 8587 N N . ALA A 1 1076 ? 18.183 -9.069 -12.889 1.00 95.38 1076 ALA A N 1
ATOM 8588 C CA . ALA A 1 1076 ? 17.777 -10.195 -13.721 1.00 95.38 1076 ALA A CA 1
ATOM 8589 C C . ALA A 1 1076 ? 17.460 -11.441 -12.873 1.00 95.38 1076 ALA A C 1
ATOM 8591 O O . ALA A 1 1076 ? 16.427 -12.075 -13.079 1.00 95.38 1076 ALA A O 1
ATOM 8592 N N . ASN A 1 1077 ? 18.309 -11.775 -11.895 1.00 96.12 1077 ASN A N 1
ATOM 8593 C CA . ASN A 1 1077 ? 18.131 -12.932 -11.014 1.00 96.12 1077 ASN A CA 1
ATOM 8594 C C . ASN A 1 1077 ? 16.822 -12.882 -10.223 1.00 96.12 1077 ASN A C 1
ATOM 8596 O O . ASN A 1 1077 ? 16.179 -13.915 -10.076 1.00 96.12 1077 ASN A O 1
ATOM 8600 N N . LEU A 1 1078 ? 16.415 -11.701 -9.752 1.00 94.19 1078 LEU A N 1
ATOM 8601 C CA . LEU A 1 1078 ? 15.151 -11.514 -9.030 1.00 94.19 1078 LEU A CA 1
ATOM 8602 C C . LEU A 1 1078 ? 13.913 -11.884 -9.861 1.00 94.19 1078 LEU A C 1
ATOM 8604 O O . LEU A 1 1078 ? 12.872 -12.189 -9.286 1.00 94.19 1078 LEU A O 1
ATOM 8608 N N . LEU A 1 1079 ? 14.015 -11.872 -11.195 1.00 94.44 1079 LEU A N 1
ATOM 8609 C CA . LEU A 1 1079 ? 12.930 -12.289 -12.083 1.00 94.44 1079 LEU A CA 1
ATOM 8610 C C . LEU A 1 1079 ? 13.070 -13.735 -12.564 1.00 94.44 1079 LEU A C 1
ATOM 8612 O O . LEU A 1 1079 ? 12.062 -14.423 -12.710 1.00 94.44 1079 LEU A O 1
ATOM 8616 N N . VAL A 1 1080 ? 14.296 -14.192 -12.837 1.00 94.56 1080 VAL A N 1
ATOM 8617 C CA . VAL A 1 1080 ? 14.540 -15.464 -13.546 1.00 94.56 1080 VAL A CA 1
ATOM 8618 C C . VAL A 1 1080 ? 14.972 -16.625 -12.651 1.00 94.56 1080 VAL A C 1
ATOM 8620 O O . VAL A 1 1080 ? 15.105 -17.739 -13.147 1.00 94.56 1080 VAL A O 1
ATOM 8623 N N . LEU A 1 1081 ? 15.213 -16.387 -11.358 1.00 95.62 1081 LEU A N 1
ATOM 8624 C CA . LEU A 1 1081 ? 15.559 -17.418 -10.376 1.00 95.62 1081 LEU A CA 1
ATOM 8625 C C . LEU A 1 1081 ? 14.572 -17.397 -9.201 1.00 95.62 1081 LEU A C 1
ATOM 8627 O O . LEU A 1 1081 ? 13.924 -16.375 -8.965 1.00 95.62 1081 LEU A O 1
ATOM 8631 N N . PRO A 1 1082 ? 14.477 -18.493 -8.425 1.00 96.19 1082 PRO A N 1
ATOM 8632 C CA . PRO A 1 1082 ? 13.795 -18.467 -7.141 1.00 96.19 1082 PRO A CA 1
ATOM 8633 C C . PRO A 1 1082 ? 14.342 -17.369 -6.226 1.00 96.19 1082 PRO A C 1
ATOM 8635 O O . PRO A 1 1082 ? 15.564 -17.205 -6.137 1.00 96.19 1082 PRO A O 1
ATOM 8638 N N . GLY A 1 1083 ? 13.468 -16.664 -5.504 1.00 92.81 1083 GLY A N 1
ATOM 8639 C CA . GLY A 1 1083 ? 13.854 -15.545 -4.633 1.00 92.81 1083 GLY A CA 1
ATOM 8640 C C . GLY A 1 1083 ? 14.970 -15.898 -3.641 1.00 92.81 1083 GLY A C 1
ATOM 8641 O O . GLY A 1 1083 ? 15.962 -15.178 -3.529 1.00 92.81 1083 GLY A O 1
ATOM 8642 N N . ILE A 1 1084 ? 14.896 -17.080 -3.021 1.00 92.75 1084 ILE A N 1
ATOM 8643 C CA . ILE A 1 1084 ? 15.930 -17.611 -2.119 1.00 92.75 1084 ILE A CA 1
ATOM 8644 C C . ILE A 1 1084 ? 17.282 -17.845 -2.800 1.00 92.75 1084 ILE A C 1
ATOM 8646 O O . ILE A 1 1084 ? 18.338 -17.629 -2.203 1.00 92.75 1084 ILE A O 1
ATOM 8650 N N . VAL A 1 1085 ? 17.278 -18.246 -4.070 1.00 94.94 1085 VAL A N 1
ATOM 8651 C CA . VAL A 1 1085 ? 18.505 -18.442 -4.848 1.00 94.94 1085 VAL A CA 1
ATOM 8652 C C . VAL A 1 1085 ? 19.096 -17.087 -5.234 1.00 94.94 1085 VAL A C 1
ATOM 8654 O O . VAL A 1 1085 ? 20.297 -16.877 -5.060 1.00 94.94 1085 VAL A O 1
ATOM 8657 N N . ALA A 1 1086 ? 18.264 -16.147 -5.690 1.00 95.25 1086 ALA A N 1
ATOM 8658 C CA . ALA A 1 1086 ? 18.688 -14.785 -6.006 1.00 95.25 1086 ALA A CA 1
ATOM 8659 C C . ALA A 1 1086 ? 19.287 -14.077 -4.775 1.00 95.25 1086 ALA A C 1
ATOM 8661 O O . ALA A 1 1086 ? 20.360 -13.477 -4.868 1.00 95.25 1086 ALA A O 1
ATOM 8662 N N . GLY A 1 1087 ? 18.648 -14.201 -3.608 1.00 93.88 1087 GLY A N 1
ATOM 8663 C CA . GLY A 1 1087 ? 19.135 -13.644 -2.346 1.00 93.88 1087 GLY A CA 1
ATOM 8664 C C . GLY A 1 1087 ? 20.459 -14.250 -1.879 1.00 93.88 1087 GLY A C 1
ATOM 8665 O O . GLY A 1 1087 ? 21.341 -13.520 -1.418 1.00 93.88 1087 GLY A O 1
ATOM 8666 N N . ALA A 1 1088 ? 20.647 -15.562 -2.051 1.00 93.06 1088 ALA A N 1
ATOM 8667 C CA . ALA A 1 1088 ? 21.914 -16.230 -1.757 1.00 93.06 1088 ALA A CA 1
ATOM 8668 C C . ALA A 1 1088 ? 23.048 -15.765 -2.690 1.00 93.06 1088 ALA A C 1
ATOM 8670 O O . ALA A 1 1088 ? 24.134 -15.435 -2.216 1.00 93.06 1088 ALA A O 1
ATOM 8671 N N . LEU A 1 1089 ? 22.799 -15.679 -4.003 1.00 95.12 1089 LEU A N 1
ATOM 8672 C CA . LEU A 1 1089 ? 23.792 -15.243 -4.999 1.00 95.12 1089 LEU A CA 1
ATOM 8673 C C . LEU A 1 1089 ? 24.163 -13.757 -4.888 1.00 95.12 1089 LEU A C 1
ATOM 8675 O O . LEU A 1 1089 ? 25.245 -13.361 -5.324 1.00 95.12 1089 LEU A O 1
ATOM 8679 N N . ALA A 1 1090 ? 23.285 -12.948 -4.294 1.00 94.56 1090 ALA A N 1
ATOM 8680 C CA . ALA A 1 1090 ? 23.530 -11.542 -3.994 1.00 94.56 1090 ALA A CA 1
ATOM 8681 C C . ALA A 1 1090 ? 24.192 -11.304 -2.624 1.00 94.56 1090 ALA A C 1
ATOM 8683 O O . ALA A 1 1090 ? 24.517 -10.163 -2.296 1.00 94.56 1090 ALA A O 1
ATOM 8684 N N . GLY A 1 1091 ? 24.366 -12.348 -1.805 1.00 91.81 1091 GLY A N 1
ATOM 8685 C CA . GLY A 1 1091 ? 24.887 -12.230 -0.440 1.00 91.81 1091 GLY A CA 1
ATOM 8686 C C . GLY A 1 1091 ? 23.912 -11.598 0.563 1.00 91.81 1091 GLY A C 1
ATOM 8687 O O . GLY A 1 1091 ? 24.317 -11.267 1.674 1.00 91.81 1091 GLY A O 1
ATOM 8688 N N . ARG A 1 1092 ? 22.627 -11.441 0.206 1.00 90.44 1092 ARG A N 1
ATOM 8689 C CA . ARG A 1 1092 ? 21.572 -10.985 1.134 1.00 90.44 1092 ARG A CA 1
ATOM 8690 C C . ARG A 1 1092 ? 21.173 -12.074 2.127 1.00 90.44 1092 ARG A C 1
ATOM 8692 O O . ARG A 1 1092 ? 20.773 -11.774 3.249 1.00 90.44 1092 ARG A O 1
ATOM 8699 N N . ILE A 1 1093 ? 21.336 -13.335 1.728 1.00 87.94 1093 ILE A N 1
ATOM 8700 C CA . ILE A 1 1093 ? 21.166 -14.507 2.584 1.00 87.94 1093 ILE A CA 1
ATOM 8701 C C . ILE A 1 1093 ? 22.531 -15.133 2.820 1.00 87.94 1093 ILE A C 1
ATOM 8703 O O . ILE A 1 1093 ? 23.266 -15.429 1.876 1.00 87.94 1093 ILE A O 1
ATOM 8707 N N . ALA A 1 1094 ? 22.852 -15.399 4.084 1.00 83.50 1094 ALA A N 1
ATOM 8708 C CA . ALA A 1 1094 ? 24.049 -16.142 4.440 1.00 83.50 1094 ALA A CA 1
ATOM 8709 C C . ALA A 1 1094 ? 23.917 -17.609 3.994 1.00 83.50 1094 ALA A C 1
ATOM 8711 O O . ALA A 1 1094 ? 23.362 -18.448 4.703 1.00 83.50 1094 ALA A O 1
ATOM 8712 N N . ALA A 1 1095 ? 24.439 -17.922 2.811 1.00 82.81 1095 ALA A N 1
ATOM 8713 C CA . ALA A 1 1095 ? 24.574 -19.289 2.331 1.00 82.81 1095 ALA A CA 1
ATOM 8714 C C . ALA A 1 1095 ? 25.910 -19.880 2.801 1.00 82.81 1095 ALA A C 1
ATOM 8716 O O . ALA A 1 1095 ? 26.955 -19.239 2.701 1.00 82.81 1095 ALA A O 1
ATOM 8717 N N . THR A 1 1096 ? 25.891 -21.118 3.297 1.00 87.62 1096 THR A N 1
ATOM 8718 C CA . THR A 1 1096 ? 27.109 -21.871 3.622 1.00 87.62 1096 THR A CA 1
ATOM 8719 C C . THR A 1 1096 ? 27.023 -23.269 3.030 1.00 87.62 1096 THR A C 1
ATOM 8721 O O . THR A 1 1096 ? 25.959 -23.880 2.960 1.00 87.62 1096 THR A O 1
ATOM 8724 N N . SER A 1 1097 ? 28.153 -23.766 2.546 1.00 87.62 1097 SER A N 1
ATOM 8725 C CA . SER A 1 1097 ? 28.289 -25.115 2.015 1.00 87.62 1097 SER A CA 1
ATOM 8726 C C . SER A 1 1097 ? 28.782 -26.061 3.100 1.00 87.62 1097 SER A C 1
ATOM 8728 O O . SER A 1 1097 ? 29.551 -25.680 3.982 1.00 87.62 1097 SER A O 1
ATOM 8730 N N . LEU A 1 1098 ? 28.405 -27.335 2.990 1.00 83.06 1098 LEU A N 1
ATOM 8731 C CA . LEU A 1 1098 ? 29.009 -28.382 3.809 1.00 83.06 1098 LEU A CA 1
ATOM 8732 C C . LEU A 1 1098 ? 30.539 -28.394 3.620 1.00 83.06 1098 LEU A C 1
ATOM 8734 O O . LEU A 1 1098 ? 31.013 -28.150 2.502 1.00 83.06 1098 LEU A O 1
ATOM 8738 N N . PRO A 1 1099 ? 31.331 -28.748 4.648 1.00 81.56 1099 PRO A N 1
ATOM 8739 C CA . PRO A 1 1099 ? 32.762 -28.981 4.476 1.00 81.56 1099 PRO A CA 1
ATOM 8740 C C . PRO A 1 1099 ? 33.013 -29.988 3.350 1.00 81.56 1099 PRO A C 1
ATOM 8742 O O . PRO A 1 1099 ? 32.258 -30.953 3.198 1.00 81.56 1099 PRO A O 1
ATOM 8745 N N . MET A 1 1100 ? 34.076 -29.801 2.563 1.00 79.12 1100 MET A N 1
ATOM 8746 C CA . MET A 1 1100 ? 34.297 -30.612 1.355 1.00 79.12 1100 MET A CA 1
ATOM 8747 C C . MET A 1 1100 ? 34.403 -32.117 1.669 1.00 79.12 1100 MET A C 1
ATOM 8749 O O . MET A 1 1100 ? 33.917 -32.956 0.912 1.00 79.12 1100 MET A O 1
ATOM 8753 N N . GLN A 1 1101 ? 34.941 -32.468 2.843 1.00 79.62 1101 GLN A N 1
ATOM 8754 C CA . GLN A 1 1101 ? 34.966 -33.843 3.359 1.00 79.62 1101 GLN A CA 1
ATOM 8755 C C . GLN A 1 1101 ? 33.552 -34.424 3.519 1.00 79.62 1101 GLN A C 1
ATOM 8757 O O . GLN A 1 1101 ? 33.294 -35.558 3.116 1.00 79.62 1101 GLN A O 1
ATOM 8762 N N . ALA A 1 1102 ? 32.629 -33.645 4.093 1.00 81.06 1102 ALA A N 1
ATOM 8763 C CA . ALA A 1 1102 ? 31.245 -34.049 4.314 1.00 81.06 1102 ALA A CA 1
ATOM 8764 C C . ALA A 1 1102 ? 30.475 -34.146 2.993 1.00 81.06 1102 ALA A C 1
ATOM 8766 O O . ALA A 1 1102 ? 29.751 -35.118 2.792 1.00 81.06 1102 ALA A O 1
ATOM 8767 N N . GLN A 1 1103 ? 30.688 -33.206 2.065 1.00 81.19 1103 GLN A N 1
ATOM 8768 C CA . GLN A 1 1103 ? 30.096 -33.275 0.729 1.00 81.19 1103 GLN A CA 1
ATOM 8769 C C . GLN A 1 1103 ? 30.558 -34.532 -0.021 1.00 81.19 1103 GLN A C 1
ATOM 8771 O O . GLN A 1 1103 ? 29.728 -35.276 -0.539 1.00 81.19 1103 GLN A O 1
ATOM 8776 N N . VAL A 1 1104 ? 31.864 -34.816 -0.051 1.00 81.12 1104 VAL A N 1
ATOM 8777 C CA . VAL A 1 1104 ? 32.392 -36.016 -0.721 1.00 81.12 1104 VAL A CA 1
ATOM 8778 C C . VAL A 1 1104 ? 31.909 -37.291 -0.040 1.00 81.12 1104 VAL A C 1
ATOM 8780 O O . VAL A 1 1104 ? 31.538 -38.241 -0.726 1.00 81.12 1104 VAL A O 1
ATOM 8783 N N . ARG A 1 1105 ? 31.800 -37.297 1.290 1.00 81.50 1105 ARG A N 1
ATOM 8784 C CA . ARG A 1 1105 ? 31.195 -38.413 2.020 1.00 81.50 1105 ARG A CA 1
ATOM 8785 C C . ARG A 1 1105 ? 29.733 -38.625 1.641 1.00 81.50 1105 ARG A C 1
ATOM 8787 O O . ARG A 1 1105 ? 29.348 -39.767 1.422 1.00 81.50 1105 ARG A O 1
ATOM 8794 N N . MET A 1 1106 ? 28.931 -37.565 1.569 1.00 80.44 1106 MET A N 1
ATOM 8795 C CA . MET A 1 1106 ? 27.510 -37.661 1.223 1.00 80.44 1106 MET A CA 1
ATOM 8796 C C . MET A 1 1106 ? 27.294 -38.112 -0.220 1.00 80.44 1106 MET A C 1
ATOM 8798 O O . MET A 1 1106 ? 26.476 -38.990 -0.461 1.00 80.44 1106 MET A O 1
ATOM 8802 N N . VAL A 1 1107 ? 28.041 -37.542 -1.167 1.00 80.19 1107 VAL A N 1
ATOM 8803 C CA . VAL A 1 1107 ? 27.857 -37.809 -2.602 1.00 80.19 1107 VAL A CA 1
ATOM 8804 C C . VAL A 1 1107 ? 28.533 -39.114 -3.035 1.00 80.19 1107 VAL A C 1
ATOM 8806 O O . VAL A 1 1107 ? 28.062 -39.778 -3.950 1.00 80.19 1107 VAL A O 1
ATOM 8809 N N . GLN A 1 1108 ? 29.656 -39.488 -2.413 1.00 80.88 1108 GLN A N 1
ATOM 8810 C CA . GLN A 1 1108 ? 30.519 -40.581 -2.891 1.00 80.88 1108 GLN A CA 1
ATOM 8811 C C . GLN A 1 1108 ? 30.689 -41.722 -1.881 1.00 80.88 1108 GLN A C 1
ATOM 8813 O O . GLN A 1 1108 ? 31.364 -42.701 -2.196 1.00 80.88 1108 GLN A O 1
ATOM 8818 N N . GLY A 1 1109 ? 30.157 -41.600 -0.660 1.00 79.62 1109 GLY A N 1
ATOM 8819 C CA . GLY A 1 1109 ? 30.319 -42.598 0.404 1.00 79.62 1109 GLY A CA 1
ATOM 8820 C C . GLY A 1 1109 ? 31.747 -42.726 0.953 1.00 79.62 1109 GLY A C 1
ATOM 8821 O O . GLY A 1 1109 ? 32.019 -43.635 1.732 1.00 79.62 1109 GLY A O 1
ATOM 8822 N N . LYS A 1 1110 ? 32.676 -41.841 0.558 1.00 73.56 1110 LYS A N 1
ATOM 8823 C CA . LYS A 1 1110 ? 34.105 -41.898 0.916 1.00 73.56 1110 LYS A CA 1
ATOM 8824 C C . LYS A 1 1110 ? 34.508 -40.709 1.785 1.00 73.56 1110 LYS A C 1
ATOM 8826 O O . LYS A 1 1110 ? 34.100 -39.585 1.517 1.00 73.56 1110 LYS A O 1
ATOM 8831 N N . SER A 1 1111 ? 35.333 -40.944 2.805 1.00 67.56 1111 SER A N 1
ATOM 8832 C CA . SER A 1 1111 ? 35.891 -39.872 3.639 1.00 67.56 1111 SER A CA 1
ATOM 8833 C C . SER A 1 1111 ? 37.206 -39.371 3.040 1.00 67.56 1111 SER A C 1
ATOM 8835 O O . SER A 1 1111 ? 38.100 -40.174 2.785 1.00 67.56 1111 SER A O 1
ATOM 8837 N N . LEU A 1 1112 ? 37.327 -38.061 2.821 1.00 68.69 1112 LEU A N 1
ATOM 8838 C CA . LEU A 1 1112 ? 38.599 -37.411 2.489 1.00 68.69 1112 LEU A CA 1
ATOM 8839 C C . LEU A 1 1112 ? 39.277 -36.918 3.769 1.00 68.69 1112 LEU A C 1
ATOM 8841 O O . LEU A 1 1112 ? 38.599 -36.425 4.669 1.00 68.69 1112 LEU A O 1
ATOM 8845 N N . VAL A 1 1113 ? 40.604 -37.017 3.820 1.00 69.19 1113 VAL A N 1
ATOM 8846 C CA . VAL A 1 1113 ? 41.441 -36.422 4.869 1.00 69.19 1113 VAL A CA 1
ATOM 8847 C C . VAL A 1 1113 ? 42.229 -35.289 4.217 1.00 69.19 1113 VAL A C 1
ATOM 8849 O O . VAL A 1 1113 ? 42.903 -35.516 3.213 1.00 69.19 1113 VAL A O 1
ATOM 8852 N N . PHE A 1 1114 ? 42.084 -34.068 4.735 1.00 65.94 1114 PHE A N 1
ATOM 8853 C CA . PHE A 1 1114 ? 42.916 -32.933 4.320 1.00 65.94 1114 PHE A CA 1
ATOM 8854 C C . PHE A 1 1114 ? 44.180 -32.897 5.196 1.00 65.94 1114 PHE A C 1
ATOM 8856 O O . PHE A 1 1114 ? 44.134 -33.428 6.305 1.00 65.94 1114 PHE A O 1
ATOM 8863 N N . PRO A 1 1115 ? 45.296 -32.308 4.726 1.00 64.25 1115 PRO A N 1
ATOM 8864 C CA . PRO A 1 1115 ? 46.474 -32.086 5.562 1.00 64.25 1115 PRO A CA 1
ATOM 8865 C C . PRO A 1 1115 ? 46.108 -31.234 6.781 1.00 64.25 1115 PRO A C 1
ATOM 8867 O O . PRO A 1 1115 ? 45.316 -30.297 6.642 1.00 64.25 1115 PRO A O 1
ATOM 8870 N N . ASP A 1 1116 ? 46.684 -31.539 7.945 1.00 54.78 1116 ASP A N 1
ATOM 8871 C CA . ASP A 1 1116 ? 46.489 -30.719 9.142 1.00 54.78 1116 ASP A CA 1
ATOM 8872 C C . ASP A 1 1116 ? 46.952 -29.273 8.871 1.00 54.78 1116 ASP A C 1
ATOM 8874 O O . ASP A 1 1116 ? 47.975 -29.068 8.201 1.00 54.78 1116 ASP A O 1
ATOM 8878 N N . PRO A 1 1117 ? 46.213 -28.251 9.346 1.00 52.53 1117 PRO A N 1
ATOM 8879 C CA . PRO A 1 1117 ? 46.645 -26.867 9.213 1.00 52.53 1117 PRO A CA 1
ATOM 8880 C C . PRO A 1 1117 ? 48.008 -26.688 9.905 1.00 52.53 1117 PRO A C 1
ATOM 8882 O O . PRO A 1 1117 ? 48.256 -27.330 10.928 1.00 52.53 1117 PRO A O 1
ATOM 8885 N N . PRO A 1 1118 ? 48.905 -25.824 9.391 1.00 46.91 1118 PRO A N 1
ATOM 8886 C CA . PRO A 1 1118 ? 50.167 -25.545 10.063 1.00 46.91 1118 PRO A CA 1
ATOM 8887 C C . PRO A 1 1118 ? 49.866 -24.983 11.456 1.00 46.91 1118 PRO A C 1
ATOM 8889 O O . PRO A 1 1118 ? 49.330 -23.885 11.595 1.00 46.91 1118 PRO A O 1
ATOM 8892 N N . THR A 1 1119 ? 50.170 -25.762 12.492 1.00 39.41 1119 THR A N 1
ATOM 8893 C CA . THR A 1 1119 ? 50.004 -25.368 13.890 1.00 39.41 1119 THR A CA 1
ATOM 8894 C C . THR A 1 1119 ? 50.867 -24.147 14.176 1.00 39.41 1119 THR A C 1
ATOM 8896 O O . THR A 1 1119 ? 52.091 -24.253 14.249 1.00 39.41 1119 THR A O 1
ATOM 8899 N N . VAL A 1 1120 ? 50.233 -22.989 14.366 1.00 36.75 1120 VAL A N 1
ATOM 8900 C CA . VAL A 1 1120 ? 50.859 -21.860 15.054 1.00 36.75 1120 VAL A CA 1
ATOM 8901 C C . VAL A 1 1120 ? 51.016 -22.288 16.509 1.00 36.75 1120 VAL A C 1
ATOM 8903 O O . VAL A 1 1120 ? 50.042 -22.407 17.249 1.00 36.75 1120 VAL A O 1
ATOM 8906 N N . THR A 1 1121 ? 52.247 -22.594 16.901 1.00 37.69 1121 THR A N 1
ATOM 8907 C CA . THR A 1 1121 ? 52.629 -22.773 18.299 1.00 37.69 1121 THR A CA 1
ATOM 8908 C C . THR A 1 1121 ? 52.513 -21.436 19.022 1.00 37.69 1121 THR A C 1
ATOM 8910 O O . THR A 1 1121 ? 53.488 -20.698 19.123 1.00 37.69 1121 THR A O 1
ATOM 8913 N N . GLU A 1 1122 ? 51.333 -21.138 19.553 1.00 35.50 1122 GLU A N 1
ATOM 8914 C CA . GLU A 1 1122 ? 51.202 -20.303 20.742 1.00 35.50 1122 GLU A CA 1
ATOM 8915 C C . GLU A 1 1122 ? 50.567 -21.148 21.843 1.00 35.50 1122 GLU A C 1
ATOM 8917 O O . GLU A 1 1122 ? 49.544 -21.806 21.653 1.00 35.50 1122 GLU A O 1
ATOM 8922 N N . GLY A 1 1123 ? 51.267 -21.212 22.975 1.00 37.34 1123 GLY A N 1
ATOM 8923 C CA . GLY A 1 1123 ? 50.972 -22.086 24.099 1.00 37.34 1123 GLY A CA 1
ATOM 8924 C C . GLY A 1 1123 ? 49.600 -21.815 24.702 1.00 37.34 1123 GLY A C 1
ATOM 8925 O O . GLY A 1 1123 ? 49.438 -20.965 25.568 1.00 37.34 1123 GLY A O 1
ATOM 8926 N N . GLY A 1 1124 ? 48.632 -22.613 24.285 1.00 35.56 1124 GLY A N 1
ATOM 8927 C CA . GLY A 1 1124 ? 47.391 -22.868 24.986 1.00 35.56 1124 GLY A CA 1
ATOM 8928 C C . GLY A 1 1124 ? 46.989 -24.279 24.611 1.00 35.56 1124 GLY A C 1
ATOM 8929 O O . GLY A 1 1124 ? 46.812 -24.578 23.434 1.00 35.56 1124 GLY A O 1
ATOM 8930 N N . THR A 1 1125 ? 46.921 -25.174 25.587 1.00 30.67 1125 THR A N 1
ATOM 8931 C CA . THR A 1 1125 ? 46.413 -26.533 25.411 1.00 30.67 1125 THR A CA 1
ATOM 8932 C C . THR A 1 1125 ? 45.009 -26.477 24.810 1.00 30.67 1125 THR A C 1
ATOM 8934 O O . THR A 1 1125 ? 44.021 -26.308 25.521 1.00 30.67 1125 THR A O 1
ATOM 8937 N N . ALA A 1 1126 ? 44.911 -26.614 23.487 1.00 29.86 1126 ALA A N 1
ATOM 8938 C CA . ALA A 1 1126 ? 43.656 -26.908 22.822 1.00 29.86 1126 ALA A CA 1
ATOM 8939 C C . ALA A 1 1126 ? 43.188 -28.277 23.337 1.00 29.86 1126 ALA A C 1
ATOM 8941 O O . ALA A 1 1126 ? 43.946 -29.249 23.239 1.00 29.86 1126 ALA A O 1
ATOM 8942 N N . PRO A 1 1127 ? 41.987 -28.399 23.924 1.00 33.44 1127 PRO A N 1
ATOM 8943 C CA . PRO A 1 1127 ? 41.481 -29.703 24.285 1.00 33.44 1127 PRO A CA 1
ATOM 8944 C C . PRO A 1 1127 ? 41.194 -30.445 22.982 1.00 33.44 1127 PRO A C 1
ATOM 8946 O O . PRO A 1 1127 ? 40.317 -30.063 22.207 1.00 33.44 1127 PRO A O 1
ATOM 8949 N N . THR A 1 1128 ? 41.939 -31.519 22.745 1.00 33.03 1128 THR A N 1
ATOM 8950 C CA . THR A 1 1128 ? 41.639 -32.541 21.746 1.00 33.03 1128 THR A CA 1
ATOM 8951 C C . THR A 1 1128 ? 40.306 -33.199 22.108 1.00 33.03 1128 THR A C 1
ATOM 8953 O O . THR A 1 1128 ? 40.255 -34.283 22.678 1.00 33.03 1128 THR A O 1
ATOM 8956 N N . MET A 1 1129 ? 39.193 -32.534 21.814 1.00 30.70 1129 MET A N 1
ATOM 8957 C CA . MET A 1 1129 ? 37.869 -33.140 21.839 1.00 30.70 1129 MET A CA 1
ATOM 8958 C C . MET A 1 1129 ? 37.538 -33.597 20.424 1.00 30.70 1129 MET A C 1
ATOM 8960 O O . MET A 1 1129 ? 36.710 -33.025 19.722 1.00 30.70 1129 MET A O 1
ATOM 8964 N N . THR A 1 1130 ? 38.179 -34.692 20.011 1.00 27.78 1130 THR A N 1
ATOM 8965 C CA . THR A 1 1130 ? 37.521 -35.667 19.134 1.00 27.78 1130 THR A CA 1
ATOM 8966 C C . THR A 1 1130 ? 36.082 -35.847 19.635 1.00 27.78 1130 THR A C 1
ATOM 8968 O O . THR A 1 1130 ? 35.910 -36.108 20.830 1.00 27.78 1130 THR A O 1
ATOM 8971 N N . PRO A 1 1131 ? 35.038 -35.704 18.798 1.00 36.41 1131 PRO A N 1
ATOM 8972 C CA . PRO A 1 1131 ? 33.661 -35.834 19.252 1.00 36.41 1131 PRO A CA 1
ATOM 8973 C C . PRO A 1 1131 ? 33.359 -37.296 19.601 1.00 36.41 1131 PRO A C 1
ATOM 8975 O O . PRO A 1 1131 ? 32.803 -38.057 18.811 1.00 36.41 1131 PRO A O 1
ATOM 8978 N N . ALA A 1 1132 ? 33.668 -37.667 20.843 1.00 30.66 1132 ALA A N 1
ATOM 8979 C CA . ALA A 1 1132 ? 33.117 -38.833 21.526 1.00 30.66 1132 ALA A CA 1
ATOM 8980 C C . ALA A 1 1132 ? 31.579 -38.734 21.681 1.00 30.66 1132 ALA A C 1
ATOM 8982 O O . ALA A 1 1132 ? 30.921 -39.721 21.990 1.00 30.66 1132 ALA A O 1
ATOM 8983 N N . LEU A 1 1133 ? 30.983 -37.577 21.364 1.00 33.38 1133 LEU A N 1
ATOM 8984 C CA . LEU A 1 1133 ? 29.535 -37.337 21.282 1.00 33.38 1133 LEU A CA 1
ATOM 8985 C C . LEU A 1 1133 ? 28.825 -38.071 20.129 1.00 33.38 1133 LEU A C 1
ATOM 8987 O O . LEU A 1 1133 ? 27.599 -38.089 20.078 1.00 33.38 1133 LEU A O 1
ATOM 8991 N N . LEU A 1 1134 ? 29.559 -38.732 19.227 1.00 34.38 1134 LEU A N 1
ATOM 8992 C CA . LEU A 1 1134 ? 28.966 -39.603 18.203 1.00 34.38 1134 LEU A CA 1
ATOM 8993 C C . LEU A 1 1134 ? 28.411 -40.931 18.763 1.00 34.38 1134 LEU A C 1
ATOM 8995 O O . LEU A 1 1134 ? 27.834 -41.703 17.999 1.00 34.38 1134 LEU A O 1
ATOM 8999 N N . ARG A 1 1135 ? 28.550 -41.187 20.074 1.00 37.88 1135 ARG A N 1
ATOM 9000 C CA . ARG A 1 1135 ? 27.948 -42.320 20.799 1.00 37.88 1135 ARG A CA 1
ATOM 9001 C C . ARG A 1 1135 ? 27.228 -41.854 22.070 1.00 37.88 1135 ARG A C 1
ATOM 9003 O O . ARG A 1 1135 ? 27.566 -42.280 23.166 1.00 37.88 1135 ARG A O 1
ATOM 9010 N N . ALA A 1 1136 ? 26.261 -40.950 21.953 1.00 40.28 1136 ALA A N 1
ATOM 9011 C CA . ALA A 1 1136 ? 25.335 -40.702 23.054 1.00 40.28 1136 ALA A CA 1
ATOM 9012 C C . ALA A 1 1136 ? 24.114 -41.621 22.899 1.00 40.28 1136 ALA A C 1
ATOM 9014 O O . ALA A 1 1136 ? 23.131 -41.256 22.261 1.00 40.28 1136 ALA A O 1
ATOM 9015 N N . GLU A 1 1137 ? 24.172 -42.806 23.508 1.00 42.09 1137 GLU A N 1
ATOM 9016 C CA . GLU A 1 1137 ? 22.993 -43.622 23.859 1.00 42.09 1137 GLU A CA 1
ATOM 9017 C C . GLU A 1 1137 ? 22.255 -43.017 25.081 1.00 42.09 1137 GLU A C 1
ATOM 9019 O O . GLU A 1 1137 ? 21.761 -43.727 25.951 1.00 42.09 1137 GLU A O 1
ATOM 9024 N N . GLY A 1 1138 ? 22.230 -41.684 25.198 1.00 46.97 1138 GLY A N 1
ATOM 9025 C CA . GLY A 1 1138 ? 21.652 -40.969 26.336 1.00 46.97 1138 GLY A CA 1
ATOM 9026 C C . GLY A 1 1138 ? 20.144 -40.789 26.175 1.00 46.97 1138 GLY A C 1
ATOM 9027 O O . GLY A 1 1138 ? 19.664 -40.352 25.126 1.00 46.97 1138 GLY A O 1
ATOM 9028 N N . GLY A 1 1139 ? 19.379 -41.114 27.219 1.00 50.81 1139 GLY A N 1
ATOM 9029 C CA . GLY A 1 1139 ? 17.922 -40.973 27.228 1.00 50.81 1139 GLY A CA 1
ATOM 9030 C C . GLY A 1 1139 ? 17.456 -39.518 27.056 1.00 50.81 1139 GLY A C 1
ATOM 9031 O O . GLY A 1 1139 ? 18.129 -38.572 27.462 1.00 50.81 1139 GLY A O 1
ATOM 9032 N N . LYS A 1 1140 ? 16.245 -39.332 26.507 1.00 50.03 1140 LYS A N 1
ATOM 9033 C CA . LYS A 1 1140 ? 15.576 -38.033 26.240 1.00 50.03 1140 LYS A CA 1
ATOM 9034 C C . LYS A 1 1140 ? 15.697 -37.001 27.378 1.00 50.03 1140 LYS A C 1
ATOM 9036 O O . LYS A 1 1140 ? 15.801 -35.804 27.119 1.00 50.03 1140 LYS A O 1
ATOM 9041 N N . HIS A 1 1141 ? 15.686 -37.463 28.627 1.00 52.22 1141 HIS A N 1
ATOM 9042 C CA . HIS A 1 1141 ? 15.766 -36.625 29.823 1.00 52.22 1141 HIS A CA 1
ATOM 9043 C C . HIS A 1 1141 ? 17.153 -35.987 30.026 1.00 52.22 1141 HIS A C 1
ATOM 9045 O O . HIS A 1 1141 ? 17.267 -34.845 30.467 1.00 52.22 1141 HIS A O 1
ATOM 9051 N N . GLU A 1 1142 ? 18.218 -36.698 29.664 1.00 51.69 1142 GLU A N 1
ATOM 9052 C CA . GLU A 1 1142 ? 19.599 -36.232 29.809 1.00 51.69 1142 GLU A CA 1
ATOM 9053 C C . GLU A 1 1142 ? 19.908 -35.124 28.791 1.00 51.69 1142 GLU A C 1
ATOM 9055 O O . GLU A 1 1142 ? 20.480 -34.087 29.130 1.00 51.69 1142 GLU A O 1
ATOM 9060 N N . LEU A 1 1143 ? 19.394 -35.275 27.566 1.00 49.53 1143 LEU A N 1
ATOM 9061 C CA . LEU A 1 1143 ? 19.468 -34.263 26.510 1.00 49.53 1143 LEU A CA 1
ATOM 9062 C C . LEU A 1 1143 ? 18.669 -32.992 26.854 1.00 49.53 1143 LEU A C 1
ATOM 9064 O O . LEU A 1 1143 ? 19.135 -31.885 26.589 1.00 49.53 1143 LEU A O 1
ATOM 9068 N N . GLN A 1 1144 ? 17.500 -33.117 27.499 1.00 52.88 1144 GLN A N 1
ATOM 9069 C CA . GLN A 1 1144 ? 16.737 -31.960 27.994 1.00 52.88 1144 GLN A CA 1
ATOM 9070 C C . GLN A 1 1144 ? 17.487 -31.192 29.090 1.00 52.88 1144 GLN A C 1
ATOM 9072 O O . GLN A 1 1144 ? 17.470 -29.957 29.101 1.00 52.88 1144 GLN A O 1
ATOM 9077 N N . GLN A 1 1145 ? 18.178 -31.895 29.992 1.00 59.09 1145 GLN A N 1
ATOM 9078 C CA . GLN A 1 1145 ? 19.006 -31.249 31.012 1.00 59.09 1145 GLN A CA 1
ATOM 9079 C C . GLN A 1 1145 ? 20.219 -30.543 30.400 1.00 59.09 1145 GLN A C 1
ATOM 9081 O O . GLN A 1 1145 ? 20.543 -29.430 30.814 1.00 59.09 1145 GLN A O 1
ATOM 9086 N N . GLN A 1 1146 ? 20.855 -31.143 29.391 1.00 56.09 1146 GLN A N 1
ATOM 9087 C CA . GLN A 1 1146 ? 21.963 -30.523 28.660 1.00 56.09 1146 GLN A CA 1
ATOM 9088 C C . GLN A 1 1146 ? 21.514 -29.266 27.904 1.00 56.09 1146 GLN A C 1
ATOM 9090 O O . GLN A 1 1146 ? 22.162 -28.229 28.022 1.00 56.09 1146 GLN A O 1
ATOM 9095 N N . ALA A 1 1147 ? 20.365 -29.307 27.220 1.00 51.91 1147 ALA A N 1
ATOM 9096 C CA . ALA A 1 1147 ? 19.779 -28.132 26.571 1.00 51.91 1147 ALA A CA 1
ATOM 9097 C C . ALA A 1 1147 ? 19.434 -27.020 27.580 1.00 51.91 1147 ALA A C 1
ATOM 9099 O O . ALA A 1 1147 ? 19.706 -25.847 27.331 1.00 51.91 1147 ALA A O 1
ATOM 9100 N N . SER A 1 1148 ? 18.895 -27.385 28.748 1.00 59.59 1148 SER A N 1
ATOM 9101 C CA . SER A 1 1148 ? 18.578 -26.427 29.816 1.00 59.59 1148 SER A CA 1
ATOM 9102 C C . SER A 1 1148 ? 19.828 -25.764 30.402 1.00 59.59 1148 SER A C 1
ATOM 9104 O O . SER A 1 1148 ? 19.794 -24.579 30.730 1.00 59.59 1148 SER A O 1
ATOM 9106 N N . ARG A 1 1149 ? 20.934 -26.509 30.537 1.00 65.31 1149 ARG A N 1
ATOM 9107 C CA . ARG A 1 1149 ? 22.228 -25.962 30.976 1.00 65.31 1149 ARG A CA 1
ATOM 9108 C C . ARG A 1 1149 ? 22.820 -25.034 29.921 1.00 65.31 1149 ARG A C 1
ATOM 9110 O O . ARG A 1 1149 ? 23.122 -23.897 30.250 1.00 65.31 1149 ARG A O 1
ATOM 9117 N N . LEU A 1 1150 ? 22.842 -25.456 28.656 1.00 58.84 1150 LEU A N 1
ATOM 9118 C CA . LEU A 1 1150 ? 23.302 -24.625 27.542 1.00 58.84 1150 LEU A CA 1
ATOM 9119 C C . LEU A 1 1150 ? 22.550 -23.287 27.479 1.00 58.84 1150 LEU A C 1
ATOM 9121 O O . LEU A 1 1150 ? 23.164 -22.239 27.309 1.00 58.84 1150 LEU A O 1
ATOM 9125 N N . PHE A 1 1151 ? 21.225 -23.308 27.656 1.00 57.62 1151 PHE A N 1
ATOM 9126 C CA . PHE A 1 1151 ? 20.421 -22.086 27.664 1.00 57.62 1151 PHE A CA 1
ATOM 9127 C C . PHE A 1 1151 ? 20.797 -21.154 28.823 1.00 57.62 1151 PHE A C 1
ATOM 9129 O O . PHE A 1 1151 ? 20.863 -19.942 28.632 1.00 57.62 1151 PHE A O 1
ATOM 9136 N N . LYS A 1 1152 ? 21.082 -21.703 30.011 1.00 68.94 1152 LYS A N 1
ATOM 9137 C CA . LYS A 1 1152 ? 21.566 -20.922 31.160 1.00 68.94 1152 LYS A CA 1
ATOM 9138 C C . LYS A 1 1152 ? 22.948 -20.325 30.902 1.00 68.94 1152 LYS A C 1
ATOM 9140 O O . LYS A 1 1152 ? 23.126 -19.140 31.157 1.00 68.94 1152 LYS A O 1
ATOM 9145 N N . ASP A 1 1153 ? 23.874 -21.102 30.351 1.00 69.56 1153 ASP A N 1
ATOM 9146 C CA . ASP A 1 1153 ? 25.249 -20.660 30.090 1.00 69.56 1153 ASP A CA 1
ATOM 9147 C C . ASP A 1 1153 ? 25.282 -19.554 29.022 1.00 69.56 1153 ASP A C 1
ATOM 9149 O O . ASP A 1 1153 ? 25.919 -18.516 29.202 1.00 69.56 1153 ASP A O 1
ATOM 9153 N N . VAL A 1 1154 ? 24.517 -19.722 27.936 1.00 64.75 1154 VAL A N 1
ATOM 9154 C CA . VAL A 1 1154 ? 24.348 -18.690 26.899 1.00 64.75 1154 VAL A CA 1
ATOM 9155 C C . VAL A 1 1154 ? 23.706 -17.436 27.488 1.00 64.75 1154 VAL A C 1
ATOM 9157 O O . VAL A 1 1154 ? 24.176 -16.330 27.227 1.00 64.75 1154 VAL A O 1
ATOM 9160 N N . LYS A 1 1155 ? 22.661 -17.591 28.310 1.00 68.94 1155 LYS A N 1
ATOM 9161 C CA . LYS A 1 1155 ? 22.001 -16.462 28.972 1.00 68.94 1155 LYS A CA 1
ATOM 9162 C C . LYS A 1 1155 ? 22.974 -15.698 29.873 1.00 68.94 1155 LYS A C 1
ATOM 9164 O O . LYS A 1 1155 ? 23.018 -14.480 29.786 1.00 68.94 1155 LYS A O 1
ATOM 9169 N N . GLN A 1 1156 ? 23.798 -16.392 30.653 1.00 74.75 1156 GLN A N 1
ATOM 9170 C CA . GLN A 1 1156 ? 24.790 -15.775 31.534 1.00 74.75 1156 GLN A CA 1
ATOM 9171 C C . GLN A 1 1156 ? 25.854 -14.980 30.755 1.00 74.75 1156 GLN A C 1
ATOM 9173 O O . GLN A 1 1156 ? 26.250 -13.895 31.176 1.00 74.75 1156 GLN A O 1
ATOM 9178 N N . ILE A 1 1157 ? 26.287 -15.478 29.590 1.00 73.38 1157 ILE A N 1
ATOM 9179 C CA . ILE A 1 1157 ? 27.208 -14.750 28.700 1.00 73.38 1157 ILE A CA 1
ATOM 9180 C C . ILE A 1 1157 ? 26.532 -13.503 28.107 1.00 73.38 1157 ILE A C 1
ATOM 9182 O O . ILE A 1 1157 ? 27.162 -12.450 27.985 1.00 73.38 1157 ILE A O 1
ATOM 9186 N N . LEU A 1 1158 ? 25.251 -13.606 27.746 1.00 68.50 1158 LEU A N 1
ATOM 9187 C CA . LEU A 1 1158 ? 24.478 -12.504 27.168 1.00 68.50 1158 LEU A CA 1
ATOM 9188 C C . LEU A 1 1158 ? 24.057 -11.448 28.201 1.00 68.50 1158 LEU A C 1
ATOM 9190 O O . LEU A 1 1158 ? 23.945 -10.281 27.841 1.00 68.50 1158 LEU A O 1
ATOM 9194 N N . GLU A 1 1159 ? 23.877 -11.813 29.472 1.00 74.19 1159 GLU A N 1
ATOM 9195 C CA . GLU A 1 1159 ? 23.567 -10.881 30.569 1.00 74.19 1159 GLU A CA 1
ATOM 9196 C C . GLU A 1 1159 ? 24.689 -9.844 30.792 1.00 74.19 1159 GLU A C 1
ATOM 9198 O O . GLU A 1 1159 ? 24.417 -8.733 31.240 1.00 74.19 1159 GLU A O 1
ATOM 9203 N N . GLY A 1 1160 ? 25.934 -10.163 30.413 1.00 66.00 1160 GLY A N 1
ATOM 9204 C CA . GLY A 1 1160 ? 27.071 -9.233 30.426 1.00 66.00 1160 GLY A CA 1
ATOM 9205 C C . GLY A 1 1160 ? 27.313 -8.478 29.112 1.00 66.00 1160 GLY A C 1
ATOM 9206 O O . GLY A 1 1160 ? 28.315 -7.772 28.997 1.00 66.00 1160 GLY A O 1
ATOM 9207 N N . TYR A 1 1161 ? 26.457 -8.639 28.095 1.00 69.50 1161 TYR A N 1
ATOM 9208 C CA . TYR A 1 1161 ? 26.690 -8.067 26.767 1.00 69.50 1161 TYR A CA 1
ATOM 9209 C C . TYR A 1 1161 ? 26.632 -6.535 26.768 1.00 69.50 1161 TYR A C 1
ATOM 9211 O O . TYR A 1 1161 ? 25.641 -5.915 27.150 1.00 69.50 1161 TYR A O 1
ATOM 9219 N N . THR A 1 1162 ? 27.669 -5.923 26.197 1.00 63.72 1162 THR A N 1
ATOM 9220 C CA . THR A 1 1162 ? 27.668 -4.511 25.810 1.00 63.72 1162 THR A CA 1
ATOM 9221 C C . THR A 1 1162 ? 28.093 -4.370 24.349 1.00 63.72 1162 THR A C 1
ATOM 9223 O O . THR A 1 1162 ? 28.918 -5.134 23.844 1.00 63.72 1162 THR A O 1
ATOM 9226 N N . LYS A 1 1163 ? 27.556 -3.365 23.642 1.00 52.59 1163 LYS A N 1
ATOM 9227 C CA . LYS A 1 1163 ? 27.841 -3.117 22.213 1.00 52.59 1163 LYS A CA 1
ATOM 9228 C C . LYS A 1 1163 ? 29.351 -3.090 21.861 1.00 52.59 1163 LYS A C 1
ATOM 9230 O O . LYS A 1 1163 ? 29.706 -3.648 20.824 1.00 52.59 1163 LYS A O 1
ATOM 9235 N N . PRO A 1 1164 ? 30.255 -2.532 22.697 1.00 60.38 1164 PRO A N 1
ATOM 9236 C CA . PRO A 1 1164 ? 31.705 -2.563 22.455 1.00 60.38 1164 PRO A CA 1
ATOM 9237 C C . PRO A 1 1164 ? 32.342 -3.958 22.557 1.00 60.38 1164 PRO A C 1
ATOM 9239 O O . PRO A 1 1164 ? 33.392 -4.200 21.970 1.00 60.38 1164 PRO A O 1
ATOM 9242 N N . GLN A 1 1165 ? 31.719 -4.887 23.285 1.00 66.88 1165 GLN A N 1
ATOM 9243 C CA . GLN A 1 1165 ? 32.250 -6.227 23.546 1.00 66.88 1165 GLN A CA 1
ATOM 9244 C C . GLN A 1 1165 ? 31.760 -7.280 22.546 1.00 66.88 1165 GLN A C 1
ATOM 9246 O O . GLN A 1 1165 ? 32.133 -8.442 22.672 1.00 66.88 1165 GLN A O 1
ATOM 9251 N N . ALA A 1 1166 ? 30.996 -6.901 21.516 1.00 56.38 1166 ALA A N 1
ATOM 9252 C CA . ALA A 1 1166 ? 30.346 -7.837 20.595 1.00 56.38 1166 ALA A CA 1
ATOM 9253 C C . ALA A 1 1166 ? 31.282 -8.913 20.008 1.00 56.38 1166 ALA A C 1
ATOM 9255 O O . ALA A 1 1166 ? 30.909 -10.081 19.962 1.00 56.38 1166 ALA A O 1
ATOM 9256 N N . LYS A 1 1167 ? 32.518 -8.555 19.626 1.00 54.28 1167 LYS A N 1
ATOM 9257 C CA . LYS A 1 1167 ? 33.523 -9.526 19.146 1.00 54.28 1167 LYS A CA 1
ATOM 9258 C C . LYS A 1 1167 ? 34.012 -10.483 20.239 1.00 54.28 1167 LYS A C 1
ATOM 9260 O O . LYS A 1 1167 ? 34.253 -11.649 19.955 1.00 54.28 1167 LYS A O 1
ATOM 9265 N N . SER A 1 1168 ? 34.166 -9.993 21.467 1.00 66.75 1168 SER A N 1
ATOM 9266 C CA . SER A 1 1168 ? 34.582 -10.797 22.622 1.00 66.75 1168 SER A CA 1
ATOM 9267 C C . SER A 1 1168 ? 33.469 -11.760 23.030 1.00 66.75 1168 SER A C 1
ATOM 9269 O O . SER A 1 1168 ? 33.704 -12.955 23.139 1.00 66.75 1168 SER A O 1
ATOM 9271 N N . THR A 1 1169 ? 32.236 -11.260 23.151 1.00 67.31 1169 THR A N 1
ATOM 9272 C CA . THR A 1 1169 ? 31.051 -12.067 23.466 1.00 67.31 1169 THR A CA 1
ATOM 9273 C C . THR A 1 1169 ? 30.790 -13.128 22.395 1.00 67.31 1169 THR A C 1
ATOM 9275 O O . THR A 1 1169 ? 30.503 -14.269 22.740 1.00 67.31 1169 THR A O 1
ATOM 9278 N N . ALA A 1 1170 ? 30.952 -12.802 21.106 1.00 58.88 1170 ALA A N 1
ATOM 9279 C CA . ALA A 1 1170 ? 30.839 -13.782 20.022 1.00 58.88 1170 ALA A CA 1
ATOM 9280 C C . ALA A 1 1170 ? 31.885 -14.905 20.144 1.00 58.88 1170 ALA A C 1
ATOM 9282 O O . ALA A 1 1170 ? 31.523 -16.077 20.071 1.00 58.88 1170 ALA A O 1
ATOM 9283 N N . LYS A 1 1171 ? 33.151 -14.566 20.431 1.00 65.12 1171 LYS A N 1
ATOM 9284 C CA . LYS A 1 1171 ? 34.209 -15.554 20.711 1.00 65.12 1171 LYS A CA 1
ATOM 9285 C C . LYS A 1 1171 ? 33.922 -16.402 21.953 1.00 65.12 1171 LYS A C 1
ATOM 9287 O O . LYS A 1 1171 ? 34.214 -17.590 21.967 1.00 65.12 1171 LYS A O 1
ATOM 9292 N N . SER A 1 1172 ? 33.319 -15.829 22.994 1.00 66.94 1172 SER A N 1
ATOM 9293 C CA . SER A 1 1172 ? 32.900 -16.586 24.184 1.00 66.94 1172 SER A CA 1
ATOM 9294 C C . SER A 1 1172 ? 31.714 -17.526 23.916 1.00 66.94 1172 SER A C 1
ATOM 9296 O O . SER A 1 1172 ? 31.555 -18.512 24.631 1.00 66.94 1172 SER A O 1
ATOM 9298 N N . LEU A 1 1173 ? 30.898 -17.251 22.890 1.00 62.16 1173 LEU A N 1
ATOM 9299 C CA . LEU A 1 1173 ? 29.766 -18.086 22.464 1.00 62.16 1173 LEU A CA 1
ATOM 9300 C C . LEU A 1 1173 ? 30.156 -19.181 21.451 1.00 62.16 1173 LEU A C 1
ATOM 9302 O O . LEU A 1 1173 ? 29.420 -20.161 21.304 1.00 62.16 1173 LEU A O 1
ATOM 9306 N N . GLU A 1 1174 ? 31.296 -19.066 20.764 1.00 52.47 1174 GLU A N 1
ATOM 9307 C CA . GLU A 1 1174 ? 31.792 -20.078 19.811 1.00 52.47 1174 GLU A CA 1
ATOM 9308 C C . GLU A 1 1174 ? 31.890 -21.497 20.414 1.00 52.47 1174 GLU A C 1
ATOM 9310 O O . GLU A 1 1174 ? 31.357 -22.428 19.801 1.00 52.47 1174 GLU A O 1
ATOM 9315 N N . PRO A 1 1175 ? 32.449 -21.708 21.625 1.00 52.53 1175 PRO A N 1
ATOM 9316 C CA . PRO A 1 1175 ? 32.507 -23.034 22.249 1.00 52.53 1175 PRO A CA 1
ATOM 9317 C C . PRO A 1 1175 ? 31.120 -23.635 22.522 1.00 52.53 1175 PRO A C 1
ATOM 9319 O O . PRO A 1 1175 ? 30.910 -24.833 22.332 1.00 52.53 1175 PRO A O 1
ATOM 9322 N N . ALA A 1 1176 ? 30.149 -22.800 22.910 1.00 49.59 1176 ALA A N 1
ATOM 9323 C CA . ALA A 1 1176 ? 28.763 -23.208 23.151 1.00 49.59 1176 ALA A CA 1
ATOM 9324 C C . ALA A 1 1176 ? 28.024 -23.565 21.844 1.00 49.59 1176 ALA A C 1
ATOM 9326 O O . ALA A 1 1176 ? 27.118 -24.399 21.832 1.00 49.59 1176 ALA A O 1
ATOM 9327 N N . SER A 1 1177 ? 28.449 -22.981 20.721 1.00 40.41 1177 SER A N 1
ATOM 9328 C CA . SER A 1 1177 ? 27.878 -23.196 19.386 1.00 40.41 1177 SER A CA 1
ATOM 9329 C C . SER A 1 1177 ? 28.313 -24.529 18.758 1.00 40.41 1177 SER A C 1
ATOM 9331 O O . SER A 1 1177 ? 27.545 -25.140 18.016 1.00 40.41 1177 SER A O 1
ATOM 9333 N N . PHE A 1 1178 ? 29.499 -25.044 19.101 1.00 40.31 1178 PHE A N 1
ATOM 9334 C CA . PHE A 1 1178 ? 29.983 -26.352 18.631 1.00 40.31 1178 PHE A CA 1
ATOM 9335 C C . PHE A 1 1178 ? 29.199 -27.551 19.209 1.00 40.31 1178 PHE A C 1
ATOM 9337 O O . PHE A 1 1178 ? 29.145 -28.607 18.576 1.00 40.31 1178 PHE A O 1
ATOM 9344 N N . MET A 1 1179 ? 28.499 -27.394 20.344 1.00 42.75 1179 MET A N 1
ATOM 9345 C CA . MET A 1 1179 ? 27.572 -28.414 20.875 1.00 42.75 1179 MET A CA 1
ATOM 9346 C C . MET A 1 1179 ? 26.332 -28.641 19.981 1.00 42.75 1179 MET A C 1
ATOM 9348 O O . MET A 1 1179 ? 25.680 -29.685 20.073 1.00 42.75 1179 MET A O 1
ATOM 9352 N N . ARG A 1 1180 ? 26.016 -27.700 19.078 1.00 39.78 1180 ARG A N 1
ATOM 9353 C CA . ARG A 1 1180 ? 24.783 -27.661 18.269 1.00 39.78 1180 ARG A CA 1
ATOM 9354 C C . ARG A 1 1180 ? 24.692 -28.768 17.205 1.00 39.78 1180 ARG A C 1
ATOM 9356 O O . ARG A 1 1180 ? 23.602 -29.270 16.942 1.00 39.78 1180 ARG A O 1
ATOM 9363 N N . VAL A 1 1181 ? 25.828 -29.243 16.685 1.00 37.84 1181 VAL A N 1
ATOM 9364 C CA . VAL A 1 1181 ? 25.890 -30.279 15.625 1.00 37.84 1181 VAL A CA 1
ATOM 9365 C C . VAL A 1 1181 ? 25.358 -31.649 16.094 1.00 37.84 1181 VAL A C 1
ATOM 9367 O O . VAL A 1 1181 ? 25.000 -32.499 15.275 1.00 37.84 1181 VAL A O 1
ATOM 9370 N N . SER A 1 1182 ? 25.253 -31.876 17.409 1.00 34.59 1182 SER A N 1
ATOM 9371 C CA . SER A 1 1182 ? 24.793 -33.159 17.966 1.00 34.59 1182 SER A CA 1
ATOM 9372 C C . SER A 1 1182 ? 23.276 -33.221 18.203 1.00 34.59 1182 SER A C 1
ATOM 9374 O O . SER A 1 1182 ? 22.699 -34.302 18.101 1.00 34.59 1182 SER A O 1
ATOM 9376 N N . ILE A 1 1183 ? 22.607 -32.084 18.446 1.00 36.69 1183 ILE A N 1
ATOM 9377 C CA . ILE A 1 1183 ? 21.151 -32.028 18.702 1.00 36.69 1183 ILE A CA 1
ATOM 9378 C C . ILE A 1 1183 ? 20.347 -32.055 17.386 1.00 36.69 1183 ILE A C 1
ATOM 9380 O O . ILE A 1 1183 ? 19.309 -32.713 17.309 1.00 36.69 1183 ILE A O 1
ATOM 9384 N N . GLU A 1 1184 ? 20.858 -31.449 16.307 1.00 37.16 1184 GLU A N 1
ATOM 9385 C CA . GLU A 1 1184 ? 20.205 -31.453 14.982 1.00 37.16 1184 GLU A CA 1
ATOM 9386 C C . GLU A 1 1184 ? 20.090 -32.855 14.352 1.00 37.16 1184 GLU A C 1
ATOM 9388 O O . GLU A 1 1184 ? 19.213 -33.104 13.520 1.00 37.16 1184 GLU A O 1
ATOM 9393 N N . ARG A 1 1185 ? 20.907 -33.826 14.788 1.00 35.34 1185 ARG A N 1
ATOM 9394 C CA . ARG A 1 1185 ? 20.839 -35.200 14.266 1.00 35.34 1185 ARG A CA 1
ATOM 9395 C C . ARG A 1 1185 ? 19.562 -35.950 14.640 1.00 35.34 1185 ARG A C 1
ATOM 9397 O O . ARG A 1 1185 ? 19.182 -36.830 13.876 1.00 35.34 1185 ARG A O 1
ATOM 9404 N N . PHE A 1 1186 ? 18.866 -35.608 15.726 1.00 34.31 1186 PHE A N 1
ATOM 9405 C CA . PHE A 1 1186 ? 17.598 -36.274 16.065 1.00 34.31 1186 PHE A CA 1
ATOM 9406 C C . PHE A 1 1186 ? 16.395 -35.707 15.295 1.00 34.31 1186 PHE A C 1
ATOM 9408 O O . PHE A 1 1186 ? 15.506 -36.474 14.929 1.00 34.31 1186 PHE A O 1
ATOM 9415 N N . GLY A 1 1187 ? 16.409 -34.417 14.932 1.00 32.28 1187 GLY A N 1
ATOM 9416 C CA . GLY A 1 1187 ? 15.431 -33.853 13.987 1.00 32.28 1187 GLY A CA 1
ATOM 9417 C C . GLY A 1 1187 ? 15.581 -34.438 12.576 1.00 32.28 1187 GLY A C 1
ATOM 9418 O O . GLY A 1 1187 ? 14.597 -34.715 11.893 1.00 32.28 1187 GLY A O 1
ATOM 9419 N N . ALA A 1 1188 ? 16.818 -34.738 12.169 1.00 30.73 1188 ALA A N 1
ATOM 9420 C CA . ALA A 1 1188 ? 17.113 -35.325 10.865 1.00 30.73 1188 ALA A CA 1
ATOM 9421 C C . ALA A 1 1188 ? 16.750 -36.820 10.735 1.00 30.73 1188 ALA A C 1
ATOM 9423 O O . ALA A 1 1188 ? 16.598 -37.305 9.615 1.00 30.73 1188 ALA A O 1
ATOM 9424 N N . VAL A 1 1189 ? 16.594 -37.570 11.835 1.00 28.30 1189 VAL A N 1
ATOM 9425 C CA . VAL A 1 1189 ? 16.179 -38.989 11.775 1.00 28.30 1189 VAL A CA 1
ATOM 9426 C C . VAL A 1 1189 ? 14.665 -39.125 11.559 1.00 28.30 1189 VAL A C 1
ATOM 9428 O O . VAL A 1 1189 ? 14.248 -40.053 10.875 1.00 28.30 1189 VAL A O 1
ATOM 9431 N N . GLY A 1 1190 ? 13.858 -38.153 12.005 1.00 28.34 1190 GLY A N 1
ATOM 9432 C CA . GLY A 1 1190 ? 12.438 -38.054 11.634 1.00 28.34 1190 GLY A CA 1
ATOM 9433 C C . GLY A 1 1190 ? 12.216 -37.634 10.172 1.00 28.34 1190 GLY A C 1
ATOM 9434 O O . GLY A 1 1190 ? 11.329 -38.162 9.510 1.00 28.34 1190 GLY A O 1
ATOM 9435 N N . CYS A 1 1191 ? 13.076 -36.764 9.625 1.00 27.91 1191 CYS A N 1
ATOM 9436 C CA . CYS A 1 1191 ? 13.017 -36.346 8.214 1.00 27.91 1191 CYS A CA 1
ATOM 9437 C C . CYS A 1 1191 ? 13.609 -37.363 7.217 1.00 27.91 1191 CYS A C 1
ATOM 9439 O O . CYS A 1 1191 ? 13.396 -37.236 6.011 1.00 27.91 1191 CYS A O 1
ATOM 9441 N N . ARG A 1 1192 ? 14.336 -38.393 7.677 1.00 26.73 1192 ARG A N 1
ATOM 9442 C CA . ARG A 1 1192 ? 14.973 -39.398 6.800 1.00 26.73 1192 ARG A CA 1
ATOM 9443 C C . ARG A 1 1192 ? 14.007 -40.360 6.104 1.00 26.73 1192 ARG A C 1
ATOM 9445 O O . ARG A 1 1192 ? 14.457 -41.126 5.260 1.00 26.73 1192 ARG A O 1
ATOM 9452 N N . LEU A 1 1193 ? 12.710 -40.299 6.405 1.00 27.06 1193 LEU A N 1
ATOM 9453 C CA . LEU A 1 1193 ? 11.675 -41.049 5.685 1.00 27.06 1193 LEU A CA 1
ATOM 9454 C C . LEU A 1 1193 ? 10.944 -40.232 4.605 1.00 27.06 1193 LEU A C 1
ATOM 9456 O O . LEU A 1 1193 ? 10.133 -40.805 3.889 1.00 27.06 1193 LEU A O 1
ATOM 9460 N N . GLN A 1 1194 ? 11.236 -38.934 4.436 1.00 30.91 1194 GLN A N 1
ATOM 9461 C CA . GLN A 1 1194 ? 10.566 -38.093 3.425 1.00 30.91 1194 GLN A CA 1
ATOM 9462 C C . GLN A 1 1194 ? 11.493 -37.524 2.340 1.00 30.91 1194 GLN A C 1
ATOM 9464 O O . GLN A 1 1194 ? 11.005 -37.001 1.343 1.00 30.91 1194 GLN A O 1
ATOM 9469 N N . SER A 1 1195 ? 12.816 -37.668 2.459 1.00 27.17 1195 SER A N 1
ATOM 9470 C CA . SER A 1 1195 ? 13.754 -37.232 1.411 1.00 27.17 1195 SER A CA 1
ATOM 9471 C C . SER A 1 1195 ? 14.053 -38.291 0.340 1.00 27.17 1195 SER A C 1
ATOM 9473 O O . SER A 1 1195 ? 14.692 -37.967 -0.658 1.00 27.17 1195 SER A O 1
ATOM 9475 N N . SER A 1 1196 ? 13.586 -39.537 0.491 1.00 24.11 1196 SER A N 1
ATOM 9476 C CA . SER A 1 1196 ? 13.796 -40.590 -0.518 1.00 24.11 1196 SER A CA 1
ATOM 9477 C C . SER A 1 1196 ? 12.793 -40.563 -1.677 1.00 24.11 1196 SER A C 1
ATOM 9479 O O . SER A 1 1196 ? 13.037 -41.217 -2.686 1.00 24.11 1196 SER A O 1
ATOM 9481 N N . THR A 1 1197 ? 11.707 -39.789 -1.592 1.00 25.86 1197 THR A N 1
ATOM 9482 C CA . THR A 1 1197 ? 10.683 -39.693 -2.652 1.00 25.86 1197 THR A CA 1
ATOM 9483 C C . THR A 1 1197 ? 10.780 -38.436 -3.521 1.00 25.86 1197 THR A C 1
ATOM 9485 O O . THR A 1 1197 ? 10.228 -38.432 -4.616 1.00 25.86 1197 THR A O 1
ATOM 9488 N N . ALA A 1 1198 ? 11.533 -37.406 -3.117 1.00 24.44 1198 ALA A N 1
ATOM 9489 C CA . ALA A 1 1198 ? 11.680 -36.162 -3.892 1.00 24.44 1198 ALA A CA 1
ATOM 9490 C C . ALA A 1 1198 ? 12.916 -36.124 -4.819 1.00 24.44 1198 ALA A C 1
ATOM 9492 O O . ALA A 1 1198 ? 13.059 -35.205 -5.614 1.00 24.44 1198 ALA A O 1
ATOM 9493 N N . VAL A 1 1199 ? 13.804 -37.125 -4.759 1.00 24.98 1199 VAL A N 1
ATOM 9494 C CA . VAL A 1 1199 ? 15.053 -37.171 -5.557 1.00 24.98 1199 VAL A CA 1
ATOM 9495 C C . VAL A 1 1199 ? 14.911 -38.029 -6.831 1.00 24.98 1199 VAL A C 1
ATOM 9497 O O . VAL A 1 1199 ? 15.892 -38.288 -7.514 1.00 24.98 1199 VAL A O 1
ATOM 9500 N N . SER A 1 1200 ? 13.695 -38.459 -7.202 1.00 22.72 1200 SER A N 1
ATOM 9501 C CA . SER A 1 1200 ? 13.472 -39.189 -8.471 1.00 22.72 1200 SER A CA 1
ATOM 9502 C C . SER A 1 1200 ? 12.788 -38.389 -9.589 1.00 22.72 1200 SER A C 1
ATOM 9504 O O . SER A 1 1200 ? 12.552 -38.946 -10.655 1.00 22.72 1200 SER A O 1
ATOM 9506 N N . MET A 1 1201 ? 12.515 -37.093 -9.398 1.00 23.66 1201 MET A N 1
ATOM 9507 C CA . MET A 1 1201 ? 11.997 -36.217 -10.464 1.00 23.66 1201 MET A CA 1
ATOM 9508 C C . MET A 1 1201 ? 12.584 -34.798 -10.390 1.00 23.66 1201 MET A C 1
ATOM 9510 O O . MET A 1 1201 ? 11.865 -33.832 -10.147 1.00 23.66 1201 MET A O 1
ATOM 9514 N N . ALA A 1 1202 ? 13.898 -34.690 -10.595 1.00 23.56 1202 ALA A N 1
ATOM 9515 C CA . ALA A 1 1202 ? 14.584 -33.460 -10.990 1.00 23.56 1202 ALA A CA 1
ATOM 9516 C C . ALA A 1 1202 ? 15.682 -33.801 -12.001 1.00 23.56 1202 ALA A C 1
ATOM 9518 O O . ALA A 1 1202 ? 16.430 -34.772 -11.727 1.00 23.56 1202 ALA A O 1
#

Radius of gyration: 38.48 Å; Cα contacts (8 Å, |Δi|>4): 1687; chains: 1; bounding box: 121×103×83 Å

pLDDT: mean 81.41, std 16.69, range [22.72, 97.88]

Organism: NCBI:txid1449798

Solvent-accessible surface area (backbone atoms only — not comparable to full-atom values): 67394 Å² total; per-residue (Å²): 144,86,82,88,82,82,85,77,58,78,64,61,55,53,48,52,52,47,28,69,56,53,22,77,84,40,36,65,58,46,54,58,22,53,80,66,78,36,45,65,38,54,54,43,52,41,43,42,32,32,50,48,72,85,47,78,46,70,23,31,55,34,58,54,52,67,32,76,59,37,45,58,50,50,63,50,24,41,80,41,58,69,52,31,42,51,50,52,49,33,51,53,39,68,72,35,70,67,58,38,64,75,42,45,52,59,78,63,62,87,47,56,67,51,38,48,47,60,41,44,76,79,36,46,46,70,68,37,23,24,50,45,44,37,61,38,42,80,80,64,80,51,96,52,71,82,48,42,54,53,59,50,48,55,54,53,47,55,50,49,57,33,33,50,33,35,71,79,66,68,39,65,32,41,54,34,61,30,45,39,32,52,62,68,54,59,61,75,89,44,73,64,56,59,55,51,51,55,31,49,61,47,22,48,75,63,50,51,88,94,57,47,33,62,67,55,50,36,43,26,48,26,54,20,29,53,55,46,59,75,76,51,90,68,55,77,66,56,55,51,35,39,51,18,48,36,36,50,51,73,65,56,82,48,65,58,84,80,89,67,60,85,82,63,61,86,83,83,84,71,82,72,70,73,65,78,74,53,72,76,79,58,80,75,59,86,86,51,91,64,73,42,65,49,58,42,71,73,92,56,97,69,68,80,74,74,50,76,64,39,54,32,40,80,38,65,45,85,49,53,70,69,54,41,51,49,55,48,49,52,51,53,51,51,50,24,52,62,71,65,62,56,69,82,40,90,77,44,63,38,70,71,54,46,54,53,49,57,51,50,33,55,55,24,58,72,45,88,49,64,53,48,16,46,51,20,42,49,51,49,51,10,31,62,56,23,26,38,57,71,58,47,33,66,25,39,42,38,87,69,62,37,63,51,62,16,32,31,82,83,38,52,33,37,26,14,37,46,52,64,49,94,83,62,72,74,74,49,90,77,26,46,89,42,31,53,55,70,44,57,69,42,44,34,40,50,58,68,70,48,26,51,40,53,52,66,58,45,72,81,47,98,74,72,57,31,46,45,58,57,47,44,75,65,38,75,93,61,55,68,52,62,53,50,33,58,54,24,54,73,79,42,66,88,50,48,51,79,28,33,28,53,45,26,32,46,54,20,21,78,74,64,67,32,64,56,57,15,49,45,76,35,49,54,68,84,52,85,61,59,79,63,52,54,35,33,56,37,38,56,69,56,50,27,66,50,69,69,35,57,66,51,86,62,104,62,80,76,79,78,33,35,40,38,50,30,59,65,42,69,39,61,75,53,52,29,51,39,40,46,52,35,51,48,55,46,55,54,32,70,79,41,79,45,48,46,32,32,47,28,29,52,42,52,50,44,52,53,52,47,34,58,51,46,26,53,68,63,56,53,43,51,74,39,42,70,57,24,48,21,81,94,58,51,26,36,52,46,56,82,76,48,40,79,83,67,44,40,41,35,45,69,25,67,40,31,73,71,53,50,51,39,54,56,33,47,56,54,41,49,53,54,52,24,61,69,26,47,85,79,40,49,68,60,16,50,50,48,48,36,34,75,78,41,48,96,73,37,67,62,53,65,51,49,25,42,46,100,83,66,45,80,40,56,63,70,62,56,94,39,60,53,46,75,59,71,82,71,74,66,65,82,49,52,35,31,19,45,49,56,41,50,42,47,78,68,70,43,56,52,59,56,53,28,43,46,60,66,50,58,57,65,81,57,40,44,56,32,58,85,19,83,40,30,54,48,58,53,48,69,72,45,46,65,55,50,32,56,59,48,64,74,44,61,77,74,87,66,79,61,70,96,69,76,47,79,81,79,88,71,85,84,70,84,86,88,71,77,79,60,73,56,40,59,66,30,49,24,50,51,50,55,48,51,54,51,51,42,48,50,53,36,54,36,49,51,51,53,72,38,72,90,52,61,81,55,77,52,50,59,68,55,50,52,51,51,49,48,58,33,35,26,43,98,68,57,43,29,37,72,58,16,66,61,21,37,52,51,52,54,53,49,31,55,76,63,64,22,87,52,62,44,59,54,49,54,39,77,59,83,73,81,75,69,67,37,87,43,50,72,60,33,41,50,18,44,59,47,45,57,51,49,50,58,45,56,64,69,38,50,90,51,56,46,80,89,56,31,54,48,66,42,24,13,48,50,19,35,52,45,43,29,60,79,67,50,37,21,23,57,69,58,48,52,32,47,45,59,49,36,44,60,48,79,47,79,58,95,97,42,40,33,40,37,35,26,100,80,51,50,91,69,52,74,78,63,74,23,38,71,42,81,48,54,70,56,39,52,52,22,36,57,61,20,46,80,60,90,69,87,70,60,51,75,36,69,65,66,80,43,86,94,49,78,76,79,58,68,76,65,59,59,76,45,81,90,62,77,84,53,22,39,46,59,52,51,54,53,50,21,50,30,37,42,37,27,29,50,35,74,29,28,6,34,57,30,21,36,36,38,57,77,36,92,63,69,42,73,45,65,43,56,46,41,27,72,78,68,76,42,84,63,83,76,79,78,56,85,78,76,90,64,99,63,90,73,79,86,69,72,73,70,72,84,69,67,91,66,56,76,67,58,55,51,52,51,53,54,47,52,52,50,54,53,46,58,57,54,74,72,65,46,86,93,42,50,71,58,55,49,61,68,44,48,72,68,54,66,60,51,73,66,62,55,54,64,62,48,61,72,50,64,79,64,62,78,74,66,74,80,78,125

Nearest PDB structures (foldseek):
  4y4r-assembly1_B  TM=4.064E-01  e=8.636E+00  Homo sapiens